Protein AF-A0A1Y3B794-F1 (afdb_monomer_lite)

Radius of gyration: 31.21 Å; chains: 1; bounding box: 80×88×79 Å

Sequence (828 aa):
MMIQVMSCDDYPIQCLSDEKFLLIICSTSGLGDAPLNMKIFWRFLMRKDLPTDSLDHLQFAVIGLGDSSYAKYNFVAKKLFKRLRSLGAKNLLDLVLGDEQHEFGPFYTIDPWLQEFYQLIIPESNISKLTDDEGIIEPSINIVELLFDGVHGDDDSRSTLSLNDHSNLMKSNSKYDQLNPFEARVIDNKRITADDHFQDVRLIELELDSTIQYKLTDVCVVYPKNHSEQVDLFLSLFDSNDDDEGRNRLEADQMVRLELNQQQYWIPQSSYYHHLIRHRNPCTIREIITRYMDINSIPKRSFFDLFYRFSRDQLERSKLKRFASGADLDELYDYVNRPKRTILEVMVDFPNTTPYVPLKYLFDLIPAMAWRSYSIASSPLCKPNSIQILYAVVEYRTRLKKPRLGQCTTWMARQEPNLSNLDIFLRTSSFKLPDAKLQRPLIMIAAGAGVAPFRAFIHDRVEQNIGKNYLFFGCRFRDKDYYLRDEWQPFIERKLLTVFTAFSRENPDQKIYVQHVVWQQRDLFYRLFNEQNAIILIAGKSKQYPELVRETLTDIFREKQQNDDHNDGDDYYENLISKFESQKRIQFESKSFGVNYSTTTQQHINRILLSSGLITAAGLFGLNEWQRVRCAECRSNDQKRLRPNSNEELALFDAIRKNDSVKIDKLLKGNPNLYVNTRHALGWTPLHLAATLGRSEIVQQLLEAGADPDAIDEFSNAGQIAHEHRLRYYDVLRIREHEFNDMLANNVSFLGTTALHYACLASSIETIKILMRHKANPHVENEFGHKPIDYLDDQDTEIISFIPVMQQYMQEYGDYIEKLKIEERRKF

Structure (mmCIF, N/CA/C/O backbone):
data_AF-A0A1Y3B794-F1
#
_entry.id   AF-A0A1Y3B794-F1
#
loop_
_atom_site.group_PDB
_atom_site.id
_atom_site.type_symbol
_atom_site.label_atom_id
_atom_site.label_alt_id
_atom_site.label_comp_id
_atom_site.label_asym_id
_atom_site.label_entity_id
_atom_site.label_seq_id
_atom_site.pdbx_PDB_ins_code
_atom_site.Cartn_x
_atom_site.Cartn_y
_atom_site.Cartn_z
_atom_site.occupancy
_atom_site.B_iso_or_equiv
_atom_site.auth_seq_id
_atom_site.auth_comp_id
_atom_site.auth_asym_id
_atom_site.auth_atom_id
_atom_site.pdbx_PDB_model_num
ATOM 1 N N . MET A 1 1 ? 35.268 8.817 -9.241 1.00 50.22 1 MET A N 1
ATOM 2 C CA . MET A 1 1 ? 34.650 9.002 -7.908 1.00 50.22 1 MET A CA 1
ATOM 3 C C . MET A 1 1 ? 34.380 7.609 -7.362 1.00 50.22 1 MET A C 1
ATOM 5 O O . MET A 1 1 ? 33.880 6.800 -8.126 1.00 50.22 1 MET A O 1
ATOM 9 N N . MET A 1 2 ? 34.752 7.281 -6.123 1.00 58.22 2 MET A N 1
ATOM 10 C CA . MET A 1 2 ? 34.333 6.001 -5.530 1.00 58.22 2 MET A CA 1
ATOM 11 C C . MET A 1 2 ? 32.921 6.202 -4.974 1.00 58.22 2 MET A C 1
ATOM 13 O O . MET A 1 2 ? 32.733 7.059 -4.116 1.00 58.22 2 MET A O 1
ATOM 17 N N . ILE A 1 3 ? 31.933 5.483 -5.506 1.00 65.25 3 ILE A N 1
ATOM 18 C CA . ILE A 1 3 ? 30.537 5.560 -5.055 1.00 65.25 3 ILE A CA 1
ATOM 19 C C . ILE A 1 3 ? 30.256 4.331 -4.196 1.00 65.25 3 ILE A C 1
ATOM 21 O O . ILE A 1 3 ? 30.522 3.207 -4.616 1.00 65.25 3 ILE A O 1
ATOM 25 N N . GLN A 1 4 ? 29.714 4.548 -3.001 1.00 70.19 4 GLN A N 1
ATOM 26 C CA . GLN A 1 4 ? 29.244 3.489 -2.114 1.00 70.19 4 GLN A CA 1
ATOM 27 C C . GLN A 1 4 ? 27.740 3.643 -1.906 1.00 70.19 4 GLN A C 1
ATOM 29 O O . GLN A 1 4 ? 27.236 4.750 -1.724 1.00 70.19 4 GLN A O 1
ATOM 34 N N . VAL A 1 5 ? 27.019 2.524 -1.938 1.00 71.00 5 VAL A N 1
ATOM 35 C CA . VAL A 1 5 ? 25.580 2.481 -1.667 1.00 71.00 5 VAL A CA 1
ATOM 36 C C . VAL A 1 5 ? 25.371 1.677 -0.400 1.00 71.00 5 VAL A C 1
ATOM 38 O O . VAL A 1 5 ? 25.899 0.579 -0.293 1.00 71.00 5 VAL A O 1
ATOM 41 N N . MET A 1 6 ? 24.612 2.216 0.552 1.00 72.31 6 MET A N 1
ATOM 42 C CA . MET A 1 6 ? 24.319 1.570 1.832 1.00 72.31 6 MET A CA 1
ATOM 43 C C . MET A 1 6 ? 22.906 1.930 2.301 1.00 72.31 6 MET A C 1
ATOM 45 O O . MET A 1 6 ? 22.358 2.966 1.918 1.00 72.31 6 MET A O 1
ATOM 49 N N . SER A 1 7 ? 22.303 1.100 3.150 1.00 72.94 7 SER A N 1
ATOM 50 C CA . SER A 1 7 ? 21.116 1.471 3.917 1.00 72.94 7 SER A CA 1
ATOM 51 C C . SER A 1 7 ? 21.530 2.319 5.109 1.00 72.94 7 SER A C 1
ATOM 53 O O . SER A 1 7 ? 22.647 2.231 5.616 1.00 72.94 7 SER A O 1
ATOM 55 N N . CYS A 1 8 ? 20.608 3.150 5.588 1.00 78.88 8 CYS A N 1
ATOM 56 C CA . CYS A 1 8 ? 20.892 4.063 6.690 1.00 78.88 8 CYS A CA 1
ATOM 57 C C . CYS A 1 8 ? 21.214 3.367 8.027 1.00 78.88 8 CYS A C 1
ATOM 59 O O . CYS A 1 8 ? 21.752 4.023 8.915 1.00 78.88 8 CYS A O 1
ATOM 61 N N . ASP A 1 9 ? 20.849 2.096 8.206 1.00 77.19 9 ASP A N 1
ATOM 62 C CA . ASP A 1 9 ? 21.171 1.288 9.387 1.00 77.19 9 ASP A CA 1
ATOM 63 C C . ASP A 1 9 ? 22.527 0.585 9.284 1.00 77.19 9 ASP A C 1
ATOM 65 O O . ASP A 1 9 ? 23.154 0.375 10.321 1.00 77.19 9 ASP A O 1
ATOM 69 N N . ASP A 1 10 ? 23.002 0.309 8.067 1.00 73.81 10 ASP A N 1
ATOM 70 C CA . ASP A 1 10 ? 24.333 -0.258 7.822 1.00 73.81 10 ASP A CA 1
ATOM 71 C C . ASP A 1 10 ? 25.403 0.847 7.686 1.00 73.81 10 ASP A C 1
ATOM 73 O O . ASP A 1 10 ? 26.592 0.585 7.865 1.00 73.81 10 ASP A O 1
ATOM 77 N N . TYR A 1 11 ? 25.002 2.093 7.400 1.00 82.06 11 TYR A N 1
ATOM 78 C CA . TYR A 1 11 ? 25.916 3.233 7.307 1.00 82.06 11 TYR A CA 1
ATOM 79 C C . TYR A 1 11 ? 26.447 3.665 8.693 1.00 82.06 11 TYR A C 1
ATOM 81 O O . TYR A 1 11 ? 25.656 4.041 9.571 1.00 82.06 11 TYR A O 1
ATOM 89 N N . PRO A 1 12 ? 27.777 3.698 8.904 1.00 84.25 12 PRO A N 1
ATOM 90 C CA . PRO A 1 12 ? 28.370 4.179 10.147 1.00 84.25 12 PRO A CA 1
ATOM 91 C C . PRO A 1 12 ? 28.225 5.702 10.249 1.00 84.25 12 PRO A C 1
ATOM 93 O O . PRO A 1 12 ? 29.017 6.462 9.703 1.00 84.25 12 PRO A O 1
ATOM 96 N N . ILE A 1 13 ? 27.208 6.168 10.981 1.00 84.75 13 ILE A N 1
ATOM 97 C CA . ILE A 1 13 ? 26.839 7.594 11.070 1.00 84.75 13 ILE A CA 1
ATOM 98 C C . ILE A 1 13 ? 27.987 8.530 11.485 1.00 84.75 13 ILE A C 1
ATOM 100 O O . ILE A 1 13 ? 27.940 9.720 11.189 1.00 84.75 13 ILE A O 1
ATOM 104 N N . GLN A 1 14 ? 29.009 8.012 12.169 1.00 84.00 14 GLN A N 1
ATOM 105 C CA . GLN A 1 14 ? 30.192 8.778 12.561 1.00 84.00 14 GLN A CA 1
ATOM 106 C C . GLN A 1 14 ? 31.020 9.239 11.356 1.00 84.00 14 GLN A C 1
ATOM 108 O O . GLN A 1 14 ? 31.658 10.277 11.446 1.00 84.00 14 GLN A O 1
ATOM 113 N N . CYS A 1 15 ? 30.972 8.512 10.238 1.00 87.50 15 CYS A N 1
ATOM 114 C CA . CYS A 1 15 ? 31.692 8.852 9.012 1.00 87.50 15 CYS A CA 1
ATOM 115 C C . CYS A 1 15 ? 31.046 10.010 8.239 1.00 87.50 15 CYS A C 1
ATOM 117 O O . CYS A 1 15 ? 31.669 10.555 7.336 1.00 87.50 15 CYS A O 1
ATOM 119 N N . LEU A 1 16 ? 29.829 10.437 8.608 1.00 86.94 16 LEU A N 1
ATOM 120 C CA . LEU A 1 16 ? 29.097 11.482 7.887 1.00 86.94 16 LEU A CA 1
ATOM 121 C C . LEU A 1 16 ? 29.850 12.822 7.837 1.00 86.94 16 LEU A C 1
ATOM 123 O O . LEU A 1 16 ? 29.675 13.578 6.887 1.00 86.94 16 LEU A O 1
ATOM 127 N N . SER A 1 17 ? 30.670 13.120 8.850 1.00 86.31 17 SER A N 1
ATOM 128 C CA . SER A 1 17 ? 31.496 14.335 8.908 1.00 86.31 17 SER A CA 1
ATOM 129 C C . SER A 1 17 ? 32.720 14.305 7.997 1.00 86.31 17 SER A C 1
ATOM 131 O O . SER A 1 17 ? 33.412 15.310 7.899 1.00 86.31 17 SER A O 1
ATOM 133 N N . ASP A 1 18 ? 33.023 13.160 7.388 1.00 87.75 18 ASP A N 1
ATOM 134 C CA . ASP A 1 18 ? 34.143 13.009 6.457 1.00 87.75 18 ASP A CA 1
ATOM 135 C C . ASP A 1 18 ? 33.654 12.950 4.997 1.00 87.75 18 ASP A C 1
ATOM 137 O O . ASP A 1 18 ? 34.451 13.021 4.055 1.00 87.75 18 ASP A O 1
ATOM 141 N N . GLU A 1 19 ? 32.336 12.843 4.789 1.00 89.12 19 GLU A N 1
ATOM 142 C CA . GLU A 1 19 ? 31.735 12.749 3.465 1.00 89.12 19 GLU A CA 1
ATOM 143 C C . GLU A 1 19 ? 31.775 14.089 2.732 1.00 89.12 19 GLU A C 1
ATOM 145 O O . GLU A 1 19 ? 31.363 15.135 3.233 1.00 89.12 19 GLU A O 1
ATOM 150 N N . LYS A 1 20 ? 32.207 14.052 1.472 1.00 87.81 20 LYS A N 1
ATOM 151 C CA . LYS A 1 20 ? 32.160 15.229 0.590 1.00 87.81 20 LYS A CA 1
ATOM 152 C C . LYS A 1 20 ? 30.842 15.336 -0.159 1.00 87.81 20 LYS A C 1
ATOM 154 O O . LYS A 1 20 ? 30.380 16.441 -0.435 1.00 87.81 20 LYS A O 1
ATOM 159 N N . PHE A 1 21 ? 30.258 14.193 -0.503 1.00 88.12 21 PHE A N 1
ATOM 160 C CA . PHE A 1 21 ? 29.041 14.117 -1.289 1.00 88.12 21 PHE A CA 1
ATOM 161 C C . PHE A 1 21 ? 28.098 13.045 -0.740 1.00 88.12 21 PHE A C 1
ATOM 163 O O . PHE A 1 21 ? 28.521 11.919 -0.502 1.00 88.12 21 PHE A O 1
ATOM 170 N N . LEU A 1 22 ? 26.815 13.383 -0.590 1.00 89.31 22 LEU A N 1
ATOM 171 C CA . LEU A 1 22 ? 25.790 12.467 -0.096 1.00 89.31 22 LEU A CA 1
ATOM 172 C C . LEU A 1 22 ? 24.494 12.563 -0.910 1.00 89.31 22 LEU A C 1
ATOM 174 O O . LEU A 1 22 ? 23.817 13.590 -0.908 1.00 89.31 22 LEU A O 1
ATOM 178 N N . LEU A 1 23 ? 24.086 11.459 -1.534 1.00 88.19 23 LEU A N 1
ATOM 179 C CA . LEU A 1 23 ? 22.750 11.303 -2.112 1.00 88.19 23 LEU A CA 1
ATOM 180 C C . LEU A 1 23 ? 21.891 10.450 -1.175 1.00 88.19 23 LEU A C 1
ATOM 182 O O . LEU A 1 23 ? 22.245 9.310 -0.884 1.00 88.19 23 LEU A O 1
ATOM 186 N N . ILE A 1 24 ? 20.750 10.975 -0.724 1.00 88.56 24 ILE A N 1
ATOM 187 C CA . ILE A 1 24 ? 19.817 10.223 0.125 1.00 88.56 24 ILE A CA 1
ATOM 188 C C . ILE A 1 24 ? 18.518 9.953 -0.620 1.00 88.56 24 ILE A C 1
ATOM 190 O O . ILE A 1 24 ? 17.816 10.877 -1.023 1.00 88.56 24 ILE A O 1
ATOM 194 N N . ILE A 1 25 ? 18.150 8.679 -0.710 1.00 86.25 25 ILE A N 1
ATOM 195 C CA . ILE A 1 25 ? 16.849 8.237 -1.208 1.00 86.25 25 ILE A CA 1
ATOM 196 C C . ILE A 1 25 ? 16.074 7.726 -0.003 1.00 86.25 25 ILE A C 1
ATOM 198 O O . ILE A 1 25 ? 16.492 6.767 0.645 1.00 86.25 25 ILE A O 1
ATOM 202 N N . CYS A 1 26 ? 14.971 8.381 0.350 1.00 83.44 26 CYS A N 1
ATOM 203 C CA . CYS A 1 26 ? 14.225 8.004 1.544 1.00 83.44 26 CYS A CA 1
ATOM 204 C C . CYS A 1 26 ? 12.722 8.063 1.332 1.00 83.44 26 CYS A C 1
ATOM 206 O O . CYS A 1 26 ? 12.184 8.950 0.670 1.00 83.44 26 CYS A O 1
ATOM 208 N N . SER A 1 27 ? 12.043 7.103 1.949 1.00 79.62 27 SER A N 1
ATOM 209 C CA . SER A 1 27 ? 10.598 7.052 1.968 1.00 79.62 27 SER A CA 1
ATOM 210 C C . SER A 1 27 ? 10.004 7.617 3.247 1.00 79.62 27 SER A C 1
ATOM 212 O O . SER A 1 27 ? 10.695 7.857 4.237 1.00 79.62 27 SER A O 1
ATOM 214 N N . THR A 1 28 ? 8.690 7.822 3.236 1.00 73.88 28 THR A N 1
ATOM 215 C CA . THR A 1 28 ? 7.914 8.141 4.438 1.00 73.88 28 THR A CA 1
ATOM 216 C C . THR A 1 28 ? 7.062 6.938 4.839 1.00 73.88 28 THR A C 1
ATOM 218 O O . THR A 1 28 ? 6.396 6.342 4.001 1.00 73.88 28 THR A O 1
ATOM 221 N N . SER A 1 29 ? 7.101 6.556 6.117 1.00 65.69 29 SER A N 1
ATOM 222 C CA . SER A 1 29 ? 6.354 5.416 6.663 1.00 65.69 29 SER A CA 1
ATOM 223 C C . SER A 1 29 ? 5.208 5.874 7.565 1.00 65.69 29 SER A C 1
ATOM 225 O O . SER A 1 29 ? 5.331 6.863 8.282 1.00 65.69 29 SER A O 1
ATOM 227 N N . GLY A 1 30 ? 4.106 5.120 7.596 1.00 63.97 30 GLY A N 1
ATOM 228 C CA . GLY A 1 30 ? 3.011 5.364 8.541 1.00 63.97 30 GLY A CA 1
ATOM 229 C C . GLY A 1 30 ? 2.415 6.772 8.434 1.00 63.97 30 GLY A C 1
ATOM 230 O O . GLY A 1 30 ? 2.151 7.264 7.343 1.00 63.97 30 GLY A O 1
ATOM 231 N N . LEU A 1 31 ? 2.236 7.444 9.576 1.00 62.38 31 LEU A N 1
ATOM 232 C CA . LEU A 1 31 ? 1.713 8.815 9.664 1.00 62.38 31 LEU A CA 1
ATOM 233 C C . LEU A 1 31 ? 2.843 9.856 9.655 1.00 62.38 31 LEU A C 1
ATOM 235 O O . LEU A 1 31 ? 2.915 10.722 10.536 1.00 62.38 31 LEU A O 1
ATOM 239 N N . GLY A 1 32 ? 3.739 9.762 8.669 1.00 69.00 32 GLY A N 1
ATOM 240 C CA . GLY A 1 32 ? 4.871 10.681 8.498 1.00 69.00 32 GLY A CA 1
ATOM 241 C C . GLY A 1 32 ? 6.123 10.336 9.305 1.00 69.00 32 GLY A C 1
ATOM 242 O O . GLY A 1 32 ? 6.902 11.231 9.626 1.00 69.00 32 GLY A O 1
ATOM 243 N N . ASP A 1 33 ? 6.307 9.072 9.669 1.00 71.44 33 ASP A N 1
ATOM 244 C CA . ASP A 1 33 ? 7.463 8.594 10.421 1.00 71.44 33 ASP A CA 1
ATOM 245 C C . ASP A 1 33 ? 8.618 8.184 9.495 1.00 71.44 33 ASP A C 1
ATOM 247 O O . ASP A 1 33 ? 8.417 7.764 8.353 1.00 71.44 33 ASP A O 1
ATOM 251 N N . ALA A 1 34 ? 9.849 8.264 10.013 1.00 79.12 34 ALA A N 1
ATOM 252 C CA . ALA A 1 34 ? 11.026 7.731 9.331 1.00 79.12 34 ALA A CA 1
ATOM 253 C C . ALA A 1 34 ? 10.930 6.195 9.181 1.00 79.12 34 ALA A C 1
ATOM 255 O O . ALA A 1 34 ? 10.493 5.523 10.130 1.00 79.12 34 ALA A O 1
ATOM 256 N N . PRO A 1 35 ? 11.369 5.627 8.040 1.00 75.38 35 PRO A N 1
ATOM 257 C CA . PRO A 1 35 ? 11.445 4.182 7.837 1.00 75.38 35 PRO A CA 1
ATOM 258 C C . PRO A 1 35 ? 12.254 3.477 8.928 1.00 75.38 35 PRO A C 1
ATOM 260 O O . PRO A 1 35 ? 13.134 4.072 9.553 1.00 75.38 35 PRO A O 1
ATOM 263 N N . LEU A 1 36 ? 11.961 2.194 9.170 1.00 69.44 36 LEU A N 1
ATOM 264 C CA . LEU A 1 36 ? 12.561 1.438 10.276 1.00 69.44 36 LEU A CA 1
ATOM 265 C C . LEU A 1 36 ? 14.097 1.409 10.197 1.00 69.44 36 LEU A C 1
ATOM 267 O O . LEU A 1 36 ? 14.747 1.722 11.193 1.00 69.44 36 LEU A O 1
ATOM 271 N N . ASN A 1 37 ? 14.638 1.137 9.008 1.00 69.31 37 ASN A N 1
ATOM 272 C CA . ASN A 1 37 ? 16.073 1.131 8.703 1.00 69.31 37 ASN A CA 1
ATOM 273 C C . ASN A 1 37 ? 16.718 2.532 8.737 1.00 69.31 37 ASN A C 1
ATOM 275 O O . ASN A 1 37 ? 17.931 2.657 8.704 1.00 69.31 37 ASN A O 1
ATOM 279 N N . MET A 1 38 ? 15.933 3.610 8.836 1.00 81.62 38 MET A N 1
ATOM 280 C CA . MET A 1 38 ? 16.447 4.978 8.952 1.00 81.62 38 MET A CA 1
ATOM 281 C C . MET A 1 38 ? 16.424 5.496 10.395 1.00 81.62 38 MET A C 1
ATOM 283 O O . MET A 1 38 ? 17.011 6.534 10.682 1.00 81.62 38 MET A O 1
ATOM 287 N N . LYS A 1 39 ? 15.761 4.820 11.344 1.00 79.75 39 LYS A N 1
ATOM 288 C CA . LYS A 1 39 ? 15.488 5.397 12.677 1.00 79.75 39 LYS A CA 1
ATOM 289 C C . LYS A 1 39 ? 16.735 5.842 13.443 1.00 79.75 39 LYS A C 1
ATOM 291 O O . LYS A 1 39 ? 16.673 6.853 14.143 1.00 79.75 39 LYS A O 1
ATOM 296 N N . ILE A 1 40 ? 17.841 5.106 13.340 1.00 81.44 40 ILE A N 1
ATOM 297 C CA . ILE A 1 40 ? 19.095 5.423 14.044 1.00 81.44 40 ILE A CA 1
ATOM 298 C C . ILE A 1 40 ? 19.732 6.670 13.434 1.00 81.44 40 ILE A C 1
ATOM 300 O O . ILE A 1 40 ? 19.929 7.657 14.145 1.00 81.44 40 ILE A O 1
ATOM 304 N N . PHE A 1 41 ? 19.948 6.640 12.117 1.00 86.06 41 PHE A N 1
ATOM 305 C CA . PHE A 1 41 ? 20.426 7.760 11.308 1.00 86.06 41 PHE A CA 1
ATOM 306 C C . PHE A 1 41 ? 19.586 9.026 11.547 1.00 86.06 41 PHE A C 1
ATOM 308 O O . PHE A 1 41 ? 20.098 10.094 11.882 1.00 86.06 41 PHE A O 1
ATOM 315 N N . TRP A 1 42 ? 18.261 8.881 11.489 1.00 88.19 42 TRP A N 1
ATOM 316 C CA . TRP A 1 42 ? 17.290 9.942 11.730 1.00 88.19 42 TRP A CA 1
ATOM 317 C C . TRP A 1 42 ? 17.396 10.532 13.136 1.00 88.19 42 TRP A C 1
ATOM 319 O O . TRP A 1 42 ? 17.447 11.751 13.297 1.00 88.19 42 TRP A O 1
ATOM 329 N N . ARG A 1 43 ? 17.434 9.686 14.175 1.00 86.44 43 ARG A N 1
ATOM 330 C CA . ARG A 1 43 ? 17.536 10.142 15.568 1.00 86.44 43 ARG A CA 1
ATOM 331 C C . ARG A 1 43 ? 18.828 10.917 15.803 1.00 86.44 43 ARG A C 1
ATOM 333 O O . ARG A 1 43 ? 18.786 11.914 16.517 1.00 86.44 43 ARG A O 1
ATOM 340 N N . PHE A 1 44 ? 19.938 10.471 15.216 1.00 89.25 44 PHE A N 1
ATOM 341 C CA . PHE A 1 44 ? 21.211 11.174 15.307 1.00 89.25 44 PHE A CA 1
ATOM 342 C C . PHE A 1 44 ? 21.124 12.559 14.658 1.00 89.25 44 PHE A C 1
ATOM 344 O O . PHE A 1 44 ? 21.346 13.550 15.344 1.00 89.25 44 PHE A O 1
ATOM 351 N N . LEU A 1 45 ? 20.703 12.654 13.392 1.00 90.00 45 LEU A N 1
ATOM 352 C CA . LEU A 1 45 ? 20.627 13.936 12.678 1.00 90.00 45 LEU A CA 1
ATOM 353 C C . LEU A 1 45 ? 19.637 14.935 13.289 1.00 90.00 45 LEU A C 1
ATOM 355 O O . LEU A 1 45 ? 19.830 16.146 13.190 1.00 90.00 45 LEU A O 1
ATOM 359 N N . MET A 1 46 ? 18.563 14.457 13.917 1.00 90.94 46 MET A N 1
ATOM 360 C CA . MET A 1 46 ? 17.527 15.315 14.509 1.00 90.94 46 MET A CA 1
ATOM 361 C C . MET A 1 46 ? 17.868 15.812 15.925 1.00 90.94 46 MET A C 1
ATOM 363 O O . MET A 1 46 ? 17.067 16.532 16.527 1.00 90.94 46 MET A O 1
ATOM 367 N N . ARG A 1 47 ? 19.042 15.461 16.462 1.00 89.38 47 ARG A N 1
ATOM 368 C CA . ARG A 1 47 ? 19.576 16.001 17.719 1.00 89.38 47 ARG A CA 1
ATOM 369 C C . ARG A 1 47 ? 19.714 17.518 17.655 1.00 89.38 47 ARG A C 1
ATOM 371 O O . ARG A 1 47 ? 20.282 18.039 16.702 1.00 89.38 47 ARG A O 1
ATOM 378 N N . LYS A 1 48 ? 19.201 18.228 18.664 1.00 88.06 48 LYS A N 1
ATOM 379 C CA . LYS A 1 48 ? 19.213 19.703 18.714 1.00 88.06 48 LYS A CA 1
ATOM 380 C C . LYS A 1 48 ? 20.579 20.292 19.073 1.00 88.06 48 LYS A C 1
ATOM 382 O O . LYS A 1 48 ? 20.803 21.461 18.803 1.00 88.06 48 LYS A O 1
ATOM 387 N N . ASP A 1 49 ? 21.451 19.494 19.678 1.00 90.38 49 ASP A N 1
ATOM 388 C CA . ASP A 1 49 ? 22.774 19.877 20.173 1.00 90.38 49 ASP A CA 1
ATOM 389 C C . ASP A 1 49 ? 23.887 19.773 19.116 1.00 90.38 49 ASP A C 1
ATOM 391 O O . ASP A 1 49 ? 25.040 20.059 19.419 1.00 90.38 49 ASP A O 1
ATOM 395 N N . LEU A 1 50 ? 23.559 19.380 17.880 1.00 89.75 50 LEU A N 1
ATOM 396 C CA . LEU A 1 50 ? 24.521 19.376 16.777 1.00 89.75 50 LEU A CA 1
ATOM 397 C C . LEU A 1 50 ? 24.832 20.815 16.314 1.00 89.75 50 LEU A C 1
ATOM 399 O O . LEU A 1 50 ? 23.880 21.552 16.026 1.00 89.75 50 LEU A O 1
ATOM 403 N N . PRO A 1 51 ? 26.120 21.199 16.190 1.00 90.94 51 PRO A N 1
ATOM 404 C CA . PRO A 1 51 ? 26.529 22.497 15.649 1.00 90.94 51 PRO A CA 1
ATOM 405 C C . PRO A 1 51 ? 25.962 22.759 14.248 1.00 90.94 51 PRO A C 1
ATOM 407 O O . PRO A 1 51 ? 25.867 21.849 13.421 1.00 90.94 51 PRO A O 1
ATOM 410 N N . THR A 1 52 ? 25.587 24.007 13.963 1.00 90.75 52 THR A N 1
ATOM 411 C CA . THR A 1 52 ? 24.952 24.415 12.693 1.00 90.75 52 THR A CA 1
ATOM 412 C C . THR A 1 52 ? 25.883 24.386 11.483 1.00 90.75 52 THR A C 1
ATOM 414 O O . THR A 1 52 ? 25.421 24.578 10.367 1.00 90.75 52 THR A O 1
ATOM 417 N N . ASP A 1 53 ? 27.174 24.183 11.700 1.00 90.56 53 ASP A N 1
ATOM 418 C CA . ASP A 1 53 ? 28.251 24.108 10.713 1.00 90.56 53 ASP A CA 1
ATOM 419 C C . ASP A 1 53 ? 28.875 22.705 10.624 1.00 90.56 53 ASP A C 1
ATOM 421 O O . ASP A 1 53 ? 29.828 22.506 9.880 1.00 90.56 53 ASP A O 1
ATOM 425 N N . SER A 1 54 ? 28.314 21.714 11.330 1.00 89.50 54 SER A N 1
ATOM 426 C CA . SER A 1 54 ? 28.873 20.352 11.414 1.00 89.50 54 SER A CA 1
ATOM 427 C C . SER A 1 54 ? 29.078 19.667 10.055 1.00 89.50 54 SER A C 1
ATOM 429 O O . SER A 1 54 ? 29.834 18.705 9.977 1.00 89.50 54 SER A O 1
ATOM 431 N N . LEU A 1 55 ? 28.363 20.104 9.014 1.00 94.12 55 LEU A N 1
ATOM 432 C CA . LEU A 1 55 ? 28.359 19.523 7.670 1.00 94.12 55 LEU A CA 1
ATOM 433 C C . LEU A 1 55 ? 28.612 20.588 6.582 1.00 94.12 55 LEU A C 1
ATOM 435 O O . LEU A 1 55 ? 28.144 20.443 5.459 1.00 94.12 55 LEU A O 1
ATOM 439 N N . ASP A 1 56 ? 29.305 21.686 6.888 1.00 93.31 56 ASP A N 1
ATOM 440 C CA . ASP A 1 56 ? 29.547 22.817 5.968 1.00 93.31 56 ASP A CA 1
ATOM 441 C C . ASP A 1 56 ? 30.297 22.470 4.658 1.00 93.31 56 ASP A C 1
ATOM 443 O O . ASP A 1 56 ? 30.148 23.139 3.621 1.00 93.31 56 ASP A O 1
ATOM 447 N N . HIS A 1 57 ? 31.099 21.411 4.715 1.00 90.88 57 HIS A N 1
ATOM 448 C CA . HIS A 1 57 ? 31.884 20.827 3.634 1.00 90.88 57 HIS A CA 1
ATOM 449 C C . HIS A 1 57 ? 31.092 19.806 2.806 1.00 90.88 57 HIS A C 1
ATOM 451 O O . HIS A 1 57 ? 31.515 19.477 1.697 1.00 90.88 57 HIS A O 1
ATOM 457 N N . LEU A 1 58 ? 29.946 19.334 3.308 1.00 93.62 58 LEU A N 1
ATOM 458 C CA . LEU A 1 58 ? 29.133 18.315 2.658 1.00 93.62 58 LEU A CA 1
ATOM 459 C C . LEU A 1 58 ? 28.264 18.931 1.557 1.00 93.62 58 LEU A C 1
ATOM 461 O O . LEU A 1 58 ? 27.455 19.833 1.803 1.00 93.62 58 LEU A O 1
ATOM 465 N N . GLN A 1 59 ? 28.368 18.388 0.347 1.00 93.38 59 GLN A N 1
ATOM 466 C CA . GLN A 1 59 ? 27.372 18.579 -0.701 1.00 93.38 59 GLN A CA 1
ATOM 467 C C . GLN A 1 59 ? 26.363 17.435 -0.677 1.00 93.38 59 GLN A C 1
ATOM 469 O O . GLN A 1 59 ? 26.734 16.284 -0.464 1.00 93.38 59 GLN A O 1
ATOM 474 N N . PHE A 1 60 ? 25.081 17.721 -0.894 1.00 93.38 60 PHE A N 1
ATOM 475 C CA . PHE A 1 60 ? 24.074 16.668 -0.827 1.00 93.38 60 PHE A CA 1
ATOM 476 C C . PHE A 1 60 ? 22.925 16.826 -1.819 1.00 93.38 60 PHE A C 1
ATOM 478 O O . PHE A 1 60 ? 22.665 17.904 -2.347 1.00 93.38 60 PHE A O 1
ATOM 485 N N . ALA A 1 61 ? 22.204 15.737 -2.041 1.00 91.56 61 ALA A N 1
ATOM 486 C CA . ALA A 1 61 ? 20.952 15.707 -2.778 1.00 91.56 61 ALA A CA 1
ATOM 487 C C . ALA A 1 61 ? 19.978 14.734 -2.097 1.00 91.56 61 ALA A C 1
ATOM 489 O O . ALA A 1 61 ? 20.398 13.800 -1.409 1.00 91.56 61 ALA A O 1
ATOM 490 N N . VAL A 1 62 ? 18.671 14.964 -2.245 1.00 90.56 62 VAL A N 1
ATOM 491 C CA . VAL A 1 62 ? 17.642 14.113 -1.628 1.00 90.56 62 VAL A CA 1
ATOM 492 C C . VAL A 1 62 ? 16.554 13.792 -2.640 1.00 90.56 62 VAL A C 1
ATOM 494 O O . VAL A 1 62 ? 15.993 14.698 -3.251 1.00 90.56 62 VAL A O 1
ATOM 497 N N . ILE A 1 63 ? 16.222 12.507 -2.740 1.00 89.50 63 ILE A N 1
ATOM 498 C CA . ILE A 1 63 ? 15.052 11.991 -3.447 1.00 89.50 63 ILE A CA 1
ATOM 499 C C . ILE A 1 63 ? 14.055 11.507 -2.395 1.00 89.50 63 ILE A C 1
ATOM 501 O O . ILE A 1 63 ? 14.342 10.602 -1.604 1.00 89.50 63 ILE A O 1
ATOM 505 N N . GLY A 1 64 ? 12.883 12.135 -2.361 1.00 86.50 64 GLY A N 1
ATOM 506 C CA . GLY A 1 64 ? 11.769 11.703 -1.532 1.00 86.50 64 GLY A CA 1
ATOM 507 C C . GLY A 1 64 ? 10.869 10.735 -2.281 1.00 86.50 64 GLY A C 1
ATOM 508 O O . GLY A 1 64 ? 10.433 11.039 -3.386 1.00 86.50 64 GLY A O 1
ATOM 509 N N . LEU A 1 65 ? 10.553 9.599 -1.666 1.00 80.56 65 LEU A N 1
ATOM 510 C CA . LEU A 1 65 ? 9.537 8.678 -2.163 1.00 80.56 65 LEU A CA 1
ATOM 511 C C . LEU A 1 65 ? 8.317 8.695 -1.231 1.00 80.56 65 LEU A C 1
ATOM 513 O O . LEU A 1 65 ? 8.406 8.386 -0.034 1.00 80.56 65 LEU A O 1
ATOM 517 N N . GLY A 1 66 ? 7.163 9.084 -1.764 1.00 72.94 66 GLY A N 1
ATOM 518 C CA . GLY A 1 66 ? 5.948 9.261 -0.981 1.00 72.94 66 GLY A CA 1
ATOM 519 C C . GLY A 1 66 ? 4.688 8.919 -1.757 1.00 72.94 66 GLY A C 1
ATOM 520 O O . GLY A 1 66 ? 4.725 8.614 -2.939 1.00 72.94 66 GLY A O 1
ATOM 521 N N . ASP A 1 67 ? 3.565 8.999 -1.059 1.00 71.06 67 ASP A N 1
ATOM 522 C CA . ASP A 1 67 ? 2.228 8.774 -1.594 1.00 71.06 67 ASP A CA 1
ATOM 523 C C . ASP A 1 67 ? 1.369 9.977 -1.184 1.00 71.06 67 ASP A C 1
ATOM 525 O O . ASP A 1 67 ? 1.224 10.248 0.015 1.00 71.06 67 ASP A O 1
ATOM 529 N N . SER A 1 68 ? 0.884 10.748 -2.160 1.00 75.25 68 SER A N 1
ATOM 530 C CA . SER A 1 68 ? 0.127 11.984 -1.917 1.00 75.25 68 SER A CA 1
ATOM 531 C C . SER A 1 68 ? -1.247 11.754 -1.293 1.00 75.25 68 SER A C 1
ATOM 533 O O . SER A 1 68 ? -1.822 12.688 -0.742 1.00 75.25 68 SER A O 1
ATOM 535 N N . SER A 1 69 ? -1.739 10.510 -1.260 1.00 60.66 69 SER A N 1
ATOM 536 C CA . SER A 1 69 ? -2.960 10.168 -0.524 1.00 60.66 69 SER A CA 1
ATOM 537 C C . SER A 1 69 ? -2.773 10.102 0.995 1.00 60.66 69 SER A C 1
ATOM 539 O O . SER A 1 69 ? -3.739 9.880 1.718 1.00 60.66 69 SER A O 1
ATOM 541 N N . TYR A 1 70 ? -1.549 10.300 1.494 1.00 58.81 70 TYR A N 1
ATOM 542 C CA . TYR A 1 70 ? -1.269 10.482 2.915 1.00 58.81 70 TYR A CA 1
ATOM 543 C C . TYR A 1 70 ? -1.030 11.964 3.224 1.00 58.81 70 TYR A C 1
ATOM 545 O O . TYR A 1 70 ? -0.142 12.585 2.639 1.00 58.81 70 TYR A O 1
ATOM 553 N N . ALA A 1 71 ? -1.700 12.499 4.252 1.00 63.50 71 ALA A N 1
ATOM 554 C CA . ALA A 1 71 ? -1.562 13.898 4.685 1.00 63.50 71 ALA A CA 1
ATOM 555 C C . ALA A 1 71 ? -0.102 14.370 4.876 1.00 63.50 71 ALA A C 1
ATOM 557 O O . ALA A 1 71 ? 0.256 15.509 4.583 1.00 63.50 71 ALA A O 1
ATOM 558 N N . LYS A 1 72 ? 0.787 13.483 5.345 1.00 72.31 72 LYS A N 1
ATOM 559 C CA . LYS A 1 72 ? 2.226 13.762 5.503 1.00 72.31 72 LYS A CA 1
ATOM 560 C C . LYS A 1 72 ? 3.053 13.284 4.306 1.00 72.31 72 LYS A C 1
ATOM 562 O O . LYS A 1 72 ? 4.081 12.622 4.468 1.00 72.31 72 LYS A O 1
ATOM 567 N N . TYR A 1 73 ? 2.624 13.666 3.107 1.00 80.75 73 TYR A N 1
ATOM 568 C CA . TYR A 1 73 ? 3.292 13.352 1.848 1.00 80.75 73 TYR A CA 1
ATOM 569 C C . TYR A 1 73 ? 4.775 13.768 1.851 1.00 80.75 73 TYR A C 1
ATOM 571 O O . TYR A 1 73 ? 5.112 14.950 2.019 1.00 80.75 73 TYR A O 1
ATOM 579 N N . ASN A 1 74 ? 5.669 12.790 1.653 1.00 81.88 74 ASN A N 1
ATOM 580 C CA . ASN A 1 74 ? 7.127 12.964 1.597 1.00 81.88 74 ASN A CA 1
ATOM 581 C C . ASN A 1 74 ? 7.751 13.673 2.821 1.00 81.88 74 ASN A C 1
ATOM 583 O O . ASN A 1 74 ? 8.798 14.323 2.738 1.00 81.88 74 ASN A O 1
ATOM 587 N N . PHE A 1 75 ? 7.101 13.581 3.983 1.00 85.00 75 PHE A N 1
ATOM 588 C CA . PHE A 1 75 ? 7.471 14.357 5.165 1.00 85.00 75 PHE A CA 1
ATOM 589 C C . PHE A 1 75 ? 8.909 14.110 5.641 1.00 85.00 75 PHE A C 1
ATOM 591 O O . PHE A 1 75 ? 9.600 15.057 6.025 1.00 85.00 75 PHE A O 1
ATOM 598 N N . VAL A 1 76 ? 9.376 12.861 5.583 1.00 85.75 76 VAL A N 1
ATOM 599 C CA . VAL A 1 76 ? 10.730 12.479 6.012 1.00 85.75 76 VAL A CA 1
ATOM 600 C C . VAL A 1 76 ? 11.778 13.161 5.136 1.00 85.75 76 VAL A C 1
ATOM 602 O O . VAL A 1 76 ? 12.646 13.850 5.669 1.00 85.75 76 VAL A O 1
ATOM 605 N N . ALA A 1 77 ? 11.644 13.069 3.811 1.00 89.44 77 ALA A N 1
ATOM 606 C CA . ALA A 1 77 ? 12.561 13.685 2.854 1.00 89.44 77 ALA A CA 1
ATOM 607 C C . ALA A 1 77 ? 12.580 15.217 2.972 1.00 89.44 77 ALA A C 1
ATOM 609 O O . ALA A 1 77 ? 13.645 15.824 3.089 1.00 89.44 77 ALA A O 1
ATOM 610 N N . LYS A 1 78 ? 11.398 15.847 3.069 1.00 91.94 78 LYS A N 1
ATOM 611 C CA . LYS A 1 78 ? 11.253 17.301 3.276 1.00 91.94 78 LYS A CA 1
ATOM 612 C C . LYS A 1 78 ? 11.968 17.776 4.540 1.00 91.94 78 LYS A C 1
ATOM 614 O O . LYS A 1 78 ? 12.633 18.813 4.540 1.00 91.94 78 LYS A O 1
ATOM 619 N N . LYS A 1 79 ? 11.819 17.037 5.640 1.00 91.62 79 LYS A N 1
ATOM 620 C CA . LYS A 1 79 ? 12.423 17.390 6.928 1.00 91.62 79 LYS A CA 1
ATOM 621 C C . LYS A 1 79 ? 13.922 17.084 6.965 1.00 91.62 79 LYS A C 1
ATOM 623 O O . LYS A 1 79 ? 14.667 17.880 7.531 1.00 91.62 79 LYS A O 1
ATOM 628 N N . LEU A 1 80 ? 14.366 16.001 6.330 1.00 92.62 80 LEU A N 1
ATOM 629 C CA . LEU A 1 80 ? 15.782 15.668 6.177 1.00 92.62 80 LEU A CA 1
ATOM 630 C C . LEU A 1 80 ? 16.525 16.738 5.374 1.00 92.62 80 LEU A C 1
ATOM 632 O O . LEU A 1 80 ? 17.532 17.256 5.848 1.00 92.62 80 LEU A O 1
ATOM 636 N N . PHE A 1 81 ? 15.982 17.133 4.221 1.00 94.50 81 PHE A N 1
ATOM 637 C CA . PHE A 1 81 ? 16.553 18.175 3.368 1.00 94.50 81 PHE A CA 1
ATOM 638 C C . PHE A 1 81 ? 16.732 19.500 4.126 1.00 94.50 81 PHE A C 1
ATOM 640 O O . PHE A 1 81 ? 17.812 20.090 4.127 1.00 94.50 81 PHE A O 1
ATOM 647 N N . LYS A 1 82 ? 15.695 19.936 4.859 1.00 94.31 82 LYS A N 1
ATOM 648 C CA . LYS A 1 82 ? 15.775 21.123 5.729 1.00 94.31 82 LYS A CA 1
ATOM 649 C C . LYS A 1 82 ? 16.824 20.961 6.831 1.00 94.31 82 LYS A C 1
ATOM 651 O O . LYS A 1 82 ? 17.540 21.914 7.133 1.00 94.31 82 LYS A O 1
ATOM 656 N N . ARG A 1 83 ? 16.916 19.772 7.441 1.00 94.25 83 ARG A N 1
ATOM 657 C CA . ARG A 1 83 ? 17.859 19.516 8.535 1.00 94.25 83 ARG A CA 1
ATOM 658 C C . ARG A 1 83 ? 19.308 19.556 8.060 1.00 94.25 83 ARG A C 1
ATOM 660 O O . ARG A 1 83 ? 20.103 20.215 8.719 1.00 94.25 83 ARG A O 1
ATOM 667 N N . LEU A 1 84 ? 19.635 18.931 6.930 1.00 94.19 84 LEU A N 1
ATOM 668 C CA . LEU A 1 84 ? 20.988 18.953 6.362 1.00 94.19 84 LEU A CA 1
ATOM 669 C C . LEU A 1 84 ? 21.446 20.386 6.063 1.00 94.19 84 LEU A C 1
ATOM 671 O O . LEU A 1 84 ? 22.521 20.781 6.502 1.00 94.19 84 LEU A O 1
ATOM 675 N N . ARG A 1 85 ? 20.577 21.215 5.463 1.00 95.06 85 ARG A N 1
ATOM 676 C CA . ARG A 1 85 ? 20.861 22.650 5.265 1.00 95.06 85 ARG A CA 1
ATOM 677 C C . ARG A 1 85 ? 21.090 23.399 6.576 1.00 95.06 85 ARG A C 1
ATOM 679 O O . ARG A 1 85 ? 21.980 24.234 6.655 1.00 95.06 85 ARG A O 1
ATOM 686 N N . SER A 1 86 ? 20.308 23.098 7.618 1.00 94.00 86 SER A N 1
ATOM 687 C CA . SER A 1 86 ? 20.482 23.726 8.941 1.00 94.00 86 SER A CA 1
ATOM 688 C C . SER A 1 86 ? 21.783 23.338 9.658 1.00 94.00 86 SER A C 1
ATOM 690 O O . SER A 1 86 ? 22.128 23.975 10.647 1.00 94.00 86 SER A O 1
ATOM 692 N N . LEU A 1 87 ? 22.460 22.285 9.188 1.00 94.62 87 LEU A N 1
ATOM 693 C CA . LEU A 1 87 ? 23.755 21.809 9.683 1.00 94.62 87 LEU A CA 1
ATOM 694 C C . LEU A 1 87 ? 24.928 22.265 8.794 1.00 94.62 87 LEU A C 1
ATOM 696 O O . LEU A 1 87 ? 26.048 21.808 8.995 1.00 94.62 87 LEU A O 1
ATOM 700 N N . GLY A 1 88 ? 24.681 23.147 7.818 1.00 93.88 88 GLY A N 1
ATOM 701 C CA . GLY A 1 88 ? 25.711 23.754 6.969 1.00 93.88 88 GLY A CA 1
ATOM 702 C C . GLY A 1 88 ? 25.862 23.105 5.592 1.00 93.88 88 GLY A C 1
ATOM 703 O O . GLY A 1 88 ? 26.459 23.715 4.705 1.00 93.88 88 GLY A O 1
ATOM 704 N N . ALA A 1 89 ? 25.273 21.924 5.378 1.00 95.56 89 ALA A N 1
ATOM 705 C CA . ALA A 1 89 ? 25.407 21.193 4.123 1.00 95.56 89 ALA A CA 1
ATOM 706 C C . ALA A 1 89 ? 24.778 21.946 2.943 1.00 95.56 89 ALA A C 1
ATOM 708 O O . ALA A 1 89 ? 23.724 22.586 3.062 1.00 95.56 89 ALA A O 1
ATOM 709 N N . LYS A 1 90 ? 25.410 21.831 1.775 1.00 94.94 90 LYS A N 1
ATOM 710 C CA . LYS A 1 90 ? 25.021 22.531 0.545 1.00 94.94 90 LYS A CA 1
ATOM 711 C C . LYS A 1 90 ? 24.294 21.574 -0.383 1.00 94.94 90 LYS A C 1
ATOM 713 O O . LYS A 1 90 ? 24.869 20.592 -0.838 1.00 94.94 90 LYS A O 1
ATOM 718 N N . ASN A 1 91 ? 23.029 21.845 -0.676 1.00 93.94 91 ASN A N 1
ATOM 719 C CA . ASN A 1 91 ? 22.300 21.018 -1.628 1.00 93.94 91 ASN A CA 1
ATOM 720 C C . ASN A 1 91 ? 22.782 21.298 -3.066 1.00 93.94 91 ASN A C 1
ATOM 722 O O . ASN A 1 91 ? 22.915 22.462 -3.433 1.00 93.94 91 ASN A O 1
ATOM 726 N N . LEU A 1 92 ? 23.052 20.251 -3.855 1.00 89.00 92 LEU A N 1
ATOM 727 C CA . LEU A 1 92 ? 23.395 20.368 -5.281 1.00 89.00 92 LEU A CA 1
ATOM 728 C C . LEU A 1 92 ? 22.172 20.744 -6.117 1.00 89.00 92 LEU A C 1
ATOM 730 O O . LEU A 1 92 ? 22.231 21.658 -6.927 1.00 89.00 92 LEU A O 1
ATOM 734 N N . LEU A 1 93 ? 21.071 20.038 -5.872 1.00 89.12 93 LEU A N 1
ATOM 735 C CA . LEU A 1 93 ? 19.769 20.268 -6.481 1.00 89.12 93 LEU A CA 1
ATOM 736 C C . LEU A 1 93 ? 18.722 20.498 -5.403 1.00 89.12 93 LEU A C 1
ATOM 738 O O . LEU A 1 93 ? 18.924 20.178 -4.223 1.00 89.12 93 LEU A O 1
ATOM 742 N N . ASP A 1 94 ? 17.589 21.055 -5.809 1.00 92.94 94 ASP A N 1
ATOM 743 C CA . ASP A 1 94 ? 16.411 21.068 -4.957 1.00 92.94 94 ASP A CA 1
ATOM 744 C C . ASP A 1 94 ? 15.861 19.647 -4.758 1.00 92.94 94 ASP A C 1
ATOM 746 O O . ASP A 1 94 ? 16.110 18.725 -5.536 1.00 92.94 94 ASP A O 1
ATOM 750 N N . LEU A 1 95 ? 15.147 19.460 -3.647 1.00 92.00 95 LEU A N 1
ATOM 751 C CA . LEU A 1 95 ? 14.512 18.197 -3.279 1.00 92.00 95 LEU A CA 1
ATOM 752 C C . LEU A 1 95 ? 13.491 17.772 -4.344 1.00 92.00 95 LEU A C 1
ATOM 754 O O . LEU A 1 95 ? 12.521 18.494 -4.575 1.00 92.00 95 LEU A O 1
ATOM 758 N N . VAL A 1 96 ? 13.634 16.559 -4.881 1.00 91.25 96 VAL A N 1
ATOM 759 C CA . VAL A 1 96 ? 12.606 15.932 -5.726 1.00 91.25 96 VAL A CA 1
ATOM 760 C C . VAL A 1 96 ? 11.666 15.060 -4.899 1.00 91.25 96 VAL A C 1
ATOM 762 O O . VAL A 1 96 ? 12.080 14.388 -3.950 1.00 91.25 96 VAL A O 1
ATOM 765 N N . LEU A 1 97 ? 10.382 15.087 -5.254 1.00 89.44 97 LEU A N 1
ATOM 766 C CA . LEU A 1 97 ? 9.313 14.356 -4.582 1.00 89.44 97 LEU A CA 1
ATOM 767 C C . LEU A 1 97 ? 8.645 13.401 -5.577 1.00 89.44 97 LEU A C 1
ATOM 769 O O . LEU A 1 97 ? 7.858 13.826 -6.420 1.00 89.44 97 LEU A O 1
ATOM 773 N N . GLY A 1 98 ? 8.961 12.115 -5.475 1.00 81.12 98 GLY A N 1
ATOM 774 C CA . GLY A 1 98 ? 8.239 11.050 -6.163 1.00 81.12 98 GLY A CA 1
ATOM 775 C C . GLY A 1 98 ? 6.883 10.804 -5.504 1.00 81.12 98 GLY A C 1
ATOM 776 O O . GLY A 1 98 ? 6.780 10.811 -4.270 1.00 81.12 98 GLY A O 1
ATOM 777 N N . ASP A 1 99 ? 5.847 10.604 -6.317 1.00 77.62 99 ASP A N 1
ATOM 778 C CA . ASP A 1 99 ? 4.487 10.278 -5.880 1.00 77.62 99 ASP A CA 1
ATOM 779 C C . ASP A 1 99 ? 4.002 8.939 -6.452 1.00 77.62 99 ASP A C 1
ATOM 781 O O . ASP A 1 99 ? 3.877 8.772 -7.663 1.00 77.62 99 ASP A O 1
ATOM 785 N N . GLU A 1 100 ? 3.688 7.994 -5.571 1.00 67.75 100 GLU A N 1
ATOM 786 C CA . GLU A 1 100 ? 3.082 6.702 -5.917 1.00 67.75 100 GLU A CA 1
ATOM 787 C C . GLU A 1 100 ? 1.636 6.822 -6.436 1.00 67.75 100 GLU A C 1
ATOM 789 O O . GLU A 1 100 ? 1.135 5.880 -7.047 1.00 67.75 100 GLU A O 1
ATOM 794 N N . GLN A 1 101 ? 0.941 7.941 -6.193 1.00 66.56 101 GLN A N 1
ATOM 795 C CA . GLN A 1 101 ? -0.412 8.174 -6.724 1.00 66.56 101 GLN A CA 1
ATOM 796 C C . GLN A 1 101 ? -0.420 8.836 -8.101 1.00 66.56 101 GLN A C 1
ATOM 798 O O . GLN A 1 101 ? -1.478 8.895 -8.726 1.00 66.56 101 GLN A O 1
ATOM 803 N N . HIS A 1 102 ? 0.730 9.310 -8.583 1.00 70.00 102 HIS A N 1
ATOM 804 C CA . HIS A 1 102 ? 0.831 9.848 -9.932 1.00 70.00 102 HIS A CA 1
ATOM 805 C C . HIS A 1 102 ? 0.485 8.755 -10.950 1.00 70.00 102 HIS A C 1
ATOM 807 O O . HIS A 1 102 ? 0.890 7.604 -10.774 1.00 70.00 102 HIS A O 1
ATOM 813 N N . GLU A 1 103 ? -0.224 9.085 -12.032 1.00 60.62 103 GLU A N 1
ATOM 814 C CA . GLU A 1 103 ? -0.676 8.067 -12.997 1.00 60.62 103 GLU A CA 1
ATOM 815 C C . GLU A 1 103 ? 0.497 7.306 -13.639 1.00 60.62 103 GLU A C 1
ATOM 817 O O . GLU A 1 103 ? 0.441 6.090 -13.833 1.00 60.62 103 GLU A O 1
ATOM 822 N N . PHE A 1 104 ? 1.603 8.022 -13.849 1.00 63.34 104 PHE A N 1
ATOM 823 C CA . PHE A 1 104 ? 2.880 7.501 -14.341 1.00 63.34 104 PHE A CA 1
ATOM 824 C C . PHE A 1 104 ? 3.866 7.085 -13.233 1.00 63.34 104 PHE A C 1
ATOM 826 O O . PHE A 1 104 ? 5.018 6.741 -13.506 1.00 63.34 104 PHE A O 1
ATOM 833 N N . GLY A 1 105 ? 3.428 7.103 -11.974 1.00 65.75 105 GLY A N 1
ATOM 834 C CA . GLY A 1 105 ? 4.230 6.751 -10.807 1.00 65.75 105 GLY A CA 1
ATOM 835 C C . GLY A 1 105 ? 5.318 7.775 -10.443 1.00 65.75 105 GLY A C 1
ATOM 836 O O . GLY A 1 105 ? 5.420 8.851 -11.039 1.00 65.75 105 GLY A O 1
ATOM 837 N N . PRO A 1 106 ? 6.182 7.443 -9.466 1.00 67.69 106 PRO A N 1
ATOM 838 C CA . PRO A 1 106 ? 7.105 8.405 -8.861 1.00 67.69 106 PRO A CA 1
ATOM 839 C C . PRO A 1 106 ? 8.225 8.865 -9.800 1.00 67.69 106 PRO A C 1
ATOM 841 O O . PRO A 1 106 ? 8.813 9.919 -9.576 1.00 67.69 106 PRO A O 1
ATOM 844 N N . PHE A 1 107 ? 8.526 8.097 -10.849 1.00 72.25 107 PHE A N 1
ATOM 845 C CA . PHE A 1 107 ? 9.610 8.401 -11.784 1.00 72.25 107 PHE A CA 1
ATOM 846 C C . PHE A 1 107 ? 9.297 9.544 -12.743 1.00 72.25 107 PHE A C 1
ATOM 848 O O . PHE A 1 107 ? 10.219 10.141 -13.284 1.00 72.25 107 PHE A O 1
ATOM 855 N N . TYR A 1 108 ? 8.025 9.926 -12.869 1.00 74.00 108 TYR A N 1
ATOM 856 C CA . TYR A 1 108 ? 7.639 11.096 -13.649 1.00 74.00 108 TYR A CA 1
ATOM 857 C C . TYR A 1 108 ? 8.365 12.374 -13.196 1.00 74.00 108 TYR A C 1
ATOM 859 O O . TYR A 1 108 ? 8.795 13.178 -14.018 1.00 74.00 108 TYR A O 1
ATOM 867 N N . THR A 1 109 ? 8.551 12.550 -11.883 1.00 80.31 109 THR A N 1
ATOM 868 C CA . THR A 1 109 ? 9.303 13.688 -11.332 1.00 80.31 109 THR A CA 1
ATOM 869 C C . THR A 1 109 ? 10.783 13.379 -11.130 1.00 80.31 109 THR A C 1
ATOM 871 O O . THR A 1 109 ? 11.604 14.292 -11.198 1.00 80.31 109 THR A O 1
ATOM 874 N N . ILE A 1 110 ? 11.137 12.114 -10.886 1.00 78.19 110 ILE A N 1
ATOM 875 C CA . ILE A 1 110 ? 12.514 11.707 -10.582 1.00 78.19 110 ILE A CA 1
ATOM 876 C C . ILE A 1 110 ? 13.385 11.644 -11.840 1.00 78.19 110 ILE A C 1
ATOM 878 O O . ILE A 1 110 ? 14.537 12.049 -11.759 1.00 78.19 110 ILE A O 1
ATOM 882 N N . ASP A 1 111 ? 12.878 11.193 -12.989 1.00 73.06 111 ASP A N 1
ATOM 883 C CA . ASP A 1 111 ? 13.704 11.021 -14.194 1.00 73.06 111 ASP A CA 1
ATOM 884 C C . ASP A 1 111 ? 14.288 12.347 -14.715 1.00 73.06 111 ASP A C 1
ATOM 886 O O . ASP A 1 111 ? 15.505 12.407 -14.910 1.00 73.06 111 ASP A O 1
ATOM 890 N N . PRO A 1 112 ? 13.507 13.439 -14.867 1.00 79.06 112 PRO A N 1
ATOM 891 C CA . PRO A 1 112 ? 14.072 14.730 -15.266 1.00 79.06 112 PRO A CA 1
ATOM 892 C C . PRO A 1 112 ? 15.090 15.253 -14.246 1.00 79.06 112 PRO A C 1
ATOM 894 O O . PRO A 1 112 ? 16.130 15.794 -14.610 1.00 79.06 112 PRO A O 1
ATOM 897 N N . TRP A 1 113 ? 14.815 15.041 -12.956 1.00 86.12 113 TRP A N 1
ATOM 898 C CA . TRP A 1 113 ? 15.728 15.424 -11.883 1.00 86.12 113 TRP A CA 1
ATOM 899 C C . TRP A 1 113 ? 17.033 14.621 -11.928 1.00 86.12 113 TRP A C 1
ATOM 901 O O . TRP A 1 113 ? 18.103 15.176 -11.704 1.00 86.12 113 TRP A O 1
ATOM 911 N N . LEU A 1 114 ? 16.970 13.322 -12.242 1.00 77.06 114 LEU A N 1
ATOM 912 C CA . LEU A 1 114 ? 18.153 12.481 -12.410 1.00 77.06 114 LEU A CA 1
ATOM 913 C C . LEU A 1 114 ? 18.997 12.951 -13.595 1.00 77.06 114 LEU A C 1
ATOM 915 O O . LEU A 1 114 ? 20.215 12.987 -13.474 1.00 77.06 114 LEU A O 1
ATOM 919 N N . GLN A 1 115 ? 18.379 13.358 -14.707 1.00 75.31 115 GLN A N 1
ATOM 920 C CA . GLN A 1 115 ? 19.107 13.920 -15.850 1.00 75.31 115 GLN A CA 1
ATOM 921 C C . GLN A 1 115 ? 19.893 15.178 -15.461 1.00 75.31 115 GLN A C 1
ATOM 923 O O . GLN A 1 115 ? 21.087 15.264 -15.748 1.00 75.31 115 GLN A O 1
ATOM 928 N N . GLU A 1 116 ? 19.255 16.114 -14.755 1.00 81.62 116 GLU A N 1
ATOM 929 C CA . GLU A 1 116 ? 19.914 17.318 -14.235 1.00 81.62 116 GLU A CA 1
ATOM 930 C C . GLU A 1 116 ? 21.022 16.960 -13.231 1.00 81.62 116 GLU A C 1
ATOM 932 O O . GLU A 1 116 ? 22.140 17.470 -13.296 1.00 81.62 116 GLU A O 1
ATOM 937 N N . PHE A 1 117 ? 20.747 16.009 -12.336 1.00 82.19 117 PHE A N 1
ATOM 938 C CA . PHE A 1 117 ? 21.711 15.521 -11.356 1.00 82.19 117 PHE A CA 1
ATOM 939 C C . PHE A 1 117 ? 22.959 14.946 -12.029 1.00 82.19 117 PHE A C 1
ATOM 941 O O . PHE A 1 117 ? 24.077 15.278 -11.635 1.00 82.19 117 PHE A O 1
ATOM 948 N N . TYR A 1 118 ? 22.779 14.128 -13.068 1.00 74.06 118 TYR A N 1
ATOM 949 C CA . TYR A 1 118 ? 23.869 13.543 -13.839 1.00 74.06 118 TYR A CA 1
ATOM 950 C C . TYR A 1 118 ? 24.697 14.597 -14.569 1.00 74.06 118 TYR A C 1
ATOM 952 O O . TYR A 1 118 ? 25.921 14.512 -14.533 1.00 74.06 118 TYR A O 1
ATOM 960 N N . GLN A 1 119 ? 24.076 15.626 -15.147 1.00 76.38 119 GLN A N 1
ATOM 961 C CA . GLN A 1 119 ? 24.803 16.734 -15.782 1.00 76.38 119 GLN A CA 1
ATOM 962 C C . GLN A 1 119 ? 25.707 17.496 -14.799 1.00 76.38 119 GLN A C 1
ATOM 964 O O . GLN A 1 119 ? 26.754 18.002 -15.193 1.00 76.38 119 GLN A O 1
ATOM 969 N N . LEU A 1 120 ? 25.341 17.553 -13.514 1.00 77.44 120 LEU A N 1
ATOM 970 C CA . LEU A 1 120 ? 26.137 18.232 -12.488 1.00 77.44 120 LEU A CA 1
ATOM 971 C C . LEU A 1 120 ? 27.324 17.409 -11.974 1.00 77.44 120 LEU A C 1
ATOM 973 O O . LEU A 1 120 ? 28.307 17.990 -11.511 1.00 77.44 120 LEU A O 1
ATOM 977 N N . ILE A 1 121 ? 27.230 16.076 -12.002 1.00 73.19 121 ILE A N 1
ATOM 978 C CA . ILE A 1 121 ? 28.256 15.188 -11.427 1.00 73.19 121 ILE A CA 1
ATOM 979 C C . ILE A 1 121 ? 29.112 14.472 -12.481 1.00 73.19 121 ILE A C 1
ATOM 981 O O . ILE A 1 121 ? 30.183 13.964 -12.145 1.00 73.19 121 ILE A O 1
ATOM 985 N N . ILE A 1 122 ? 28.662 14.420 -13.740 1.00 67.75 122 ILE A N 1
ATOM 986 C CA . ILE A 1 122 ? 29.365 13.784 -14.861 1.00 67.75 122 ILE A CA 1
ATOM 987 C C . ILE A 1 122 ? 30.001 14.873 -15.736 1.00 67.75 122 ILE A C 1
ATOM 989 O O . ILE A 1 122 ? 29.296 15.767 -16.195 1.00 67.75 122 ILE A O 1
ATOM 993 N N . PRO A 1 123 ? 31.314 14.804 -16.032 1.00 63.50 123 PRO A N 1
ATOM 994 C CA . PRO A 1 123 ? 31.939 15.692 -17.012 1.00 63.50 123 PRO A CA 1
ATOM 995 C C . PRO A 1 123 ? 31.266 15.569 -18.390 1.00 63.50 123 PRO A C 1
ATOM 997 O O . PRO A 1 123 ? 31.029 14.448 -18.844 1.00 63.50 123 PRO A O 1
ATOM 1000 N N . GLU A 1 124 ? 31.035 16.689 -19.089 1.00 55.84 124 GLU A N 1
ATOM 1001 C CA . GLU A 1 124 ? 30.337 16.743 -20.395 1.00 55.84 124 GLU A CA 1
ATOM 1002 C C . GLU A 1 124 ? 30.840 15.710 -21.423 1.00 55.84 124 GLU A C 1
ATOM 1004 O O . GLU A 1 124 ? 30.060 15.165 -22.202 1.00 55.84 124 GLU A O 1
ATOM 1009 N N . SER A 1 125 ? 32.130 15.366 -21.379 1.00 54.06 125 SER A N 1
ATOM 1010 C CA . SER A 1 125 ? 32.777 14.391 -22.266 1.00 54.06 125 SER A CA 1
ATOM 1011 C C . SER A 1 125 ? 32.315 12.934 -22.107 1.00 54.06 125 SER A C 1
ATOM 1013 O O . SER A 1 125 ? 32.610 12.117 -22.978 1.00 54.06 125 SER A O 1
ATOM 1015 N N . ASN A 1 126 ? 31.603 12.584 -21.030 1.00 54.84 126 ASN A N 1
ATOM 1016 C CA . ASN A 1 126 ? 31.089 11.230 -20.782 1.00 54.84 126 ASN A CA 1
ATOM 1017 C C . ASN A 1 126 ? 29.552 11.139 -20.809 1.00 54.84 126 ASN A C 1
ATOM 1019 O O . ASN A 1 126 ? 29.021 10.038 -20.679 1.00 54.84 126 ASN A O 1
ATOM 1023 N N . ILE A 1 127 ? 28.834 12.249 -21.020 1.00 51.47 127 ILE A N 1
ATOM 1024 C CA . ILE A 1 127 ? 27.361 12.263 -21.024 1.00 51.47 127 ILE A CA 1
ATOM 1025 C C . ILE A 1 127 ? 26.791 11.445 -22.195 1.00 51.47 127 ILE A C 1
ATOM 1027 O O . ILE A 1 127 ? 25.806 10.733 -22.028 1.00 51.47 127 ILE A O 1
ATOM 1031 N N . SER A 1 128 ? 27.451 11.460 -23.356 1.00 48.44 128 SER A N 1
ATOM 1032 C CA . SER A 1 128 ? 27.038 10.685 -24.537 1.00 48.44 128 SER A CA 1
ATOM 1033 C C . SER A 1 128 ? 27.136 9.164 -24.363 1.00 48.44 128 SER A C 1
ATOM 1035 O O . SER A 1 128 ? 26.490 8.430 -25.100 1.00 48.44 128 SER A O 1
ATOM 1037 N N . LYS A 1 129 ? 27.901 8.668 -23.378 1.00 49.88 129 LYS A N 1
ATOM 1038 C CA . LYS A 1 129 ? 27.986 7.228 -23.066 1.00 49.88 129 LYS A CA 1
ATOM 1039 C C . LYS A 1 129 ? 26.812 6.728 -22.216 1.00 49.88 129 LYS A C 1
ATOM 1041 O O . LYS A 1 129 ? 26.620 5.525 -22.115 1.00 49.88 129 LYS A O 1
ATOM 1046 N N . LEU A 1 130 ? 26.028 7.630 -21.616 1.00 48.03 130 LEU A N 1
ATOM 1047 C CA . LEU A 1 130 ? 24.903 7.290 -20.731 1.00 48.03 130 LEU A CA 1
ATOM 1048 C C . LEU A 1 130 ? 23.678 6.777 -21.485 1.00 48.03 130 LEU A C 1
ATOM 1050 O O . LEU A 1 130 ? 22.875 6.037 -20.925 1.00 48.03 130 LEU A O 1
ATOM 1054 N N . THR A 1 131 ? 23.503 7.229 -22.724 1.00 45.47 131 THR A N 1
ATOM 1055 C CA . THR A 1 131 ? 22.272 7.040 -23.498 1.00 45.47 131 THR A CA 1
ATOM 1056 C C . THR A 1 131 ? 22.301 5.810 -24.406 1.00 45.47 131 THR A C 1
ATOM 1058 O O . THR A 1 131 ? 21.235 5.352 -24.806 1.00 45.47 131 THR A O 1
ATOM 1061 N N . ASP A 1 132 ? 23.488 5.249 -24.672 1.00 46.88 132 ASP A N 1
ATOM 1062 C CA . ASP A 1 132 ? 23.707 4.186 -25.669 1.00 46.88 132 ASP A CA 1
ATOM 1063 C C . ASP A 1 132 ? 24.235 2.857 -25.091 1.00 46.88 132 ASP A C 1
ATOM 1065 O O . ASP A 1 132 ? 24.529 1.935 -25.855 1.00 46.88 132 ASP A O 1
ATOM 1069 N N . ASP A 1 133 ? 24.355 2.707 -23.765 1.00 55.28 133 ASP A N 1
ATOM 1070 C CA . ASP A 1 133 ? 24.857 1.454 -23.188 1.00 55.28 133 ASP A CA 1
ATOM 1071 C C . ASP A 1 133 ? 23.775 0.352 -23.187 1.00 55.28 133 ASP A C 1
ATOM 1073 O O . ASP A 1 133 ? 22.951 0.211 -22.273 1.00 55.28 133 ASP A O 1
ATOM 1077 N N . GLU A 1 134 ? 23.763 -0.444 -24.260 1.00 59.56 134 GLU A N 1
ATOM 1078 C CA . GLU A 1 134 ? 22.994 -1.692 -24.356 1.00 59.56 134 GLU A CA 1
ATOM 1079 C C . GLU A 1 134 ? 23.623 -2.846 -23.550 1.00 59.56 134 GLU A C 1
ATOM 1081 O O . GLU A 1 134 ? 23.080 -3.954 -23.540 1.00 59.56 134 GLU A O 1
ATOM 1086 N N . GLY A 1 135 ? 24.743 -2.609 -22.855 1.00 63.88 135 GLY A N 1
ATOM 1087 C CA . GLY A 1 135 ? 25.423 -3.601 -22.035 1.00 63.88 135 GLY A CA 1
ATOM 1088 C C . GLY A 1 135 ? 24.530 -4.201 -20.945 1.00 63.88 135 GLY A C 1
ATOM 1089 O O . GLY A 1 135 ? 23.735 -3.520 -20.289 1.00 63.88 135 GLY A O 1
ATOM 1090 N N . ILE A 1 136 ? 24.669 -5.512 -20.740 1.00 72.19 136 ILE A N 1
ATOM 1091 C CA . ILE A 1 136 ? 24.111 -6.214 -19.582 1.00 72.19 136 ILE A CA 1
ATOM 1092 C C . ILE A 1 136 ? 25.153 -6.118 -18.466 1.00 72.19 136 ILE A C 1
ATOM 1094 O O . ILE A 1 136 ? 26.279 -6.582 -18.627 1.00 72.19 136 ILE A O 1
ATOM 1098 N N . ILE A 1 137 ? 24.783 -5.508 -17.340 1.00 68.94 137 ILE A N 1
ATOM 1099 C CA . ILE A 1 137 ? 25.658 -5.415 -16.162 1.00 68.94 137 ILE A CA 1
ATOM 1100 C C . ILE A 1 137 ? 25.775 -6.805 -15.512 1.00 68.94 137 ILE A C 1
ATOM 1102 O O . ILE A 1 137 ? 24.887 -7.642 -15.683 1.00 68.94 137 ILE A O 1
ATOM 1106 N N . GLU A 1 138 ? 26.847 -7.082 -14.769 1.00 72.50 138 GLU A N 1
ATOM 1107 C CA . GLU A 1 138 ? 26.979 -8.342 -14.024 1.00 72.50 138 GLU A CA 1
ATOM 1108 C C . GLU A 1 138 ? 25.815 -8.542 -13.034 1.00 72.50 138 GLU A C 1
ATOM 1110 O O . GLU A 1 138 ? 25.234 -7.574 -12.539 1.00 72.50 138 GLU A O 1
ATOM 1115 N N . PRO A 1 139 ? 25.439 -9.793 -12.732 1.00 77.94 139 PRO A N 1
ATOM 1116 C CA . PRO A 1 139 ? 24.351 -10.076 -11.810 1.00 77.94 139 PRO A CA 1
ATOM 1117 C C . PRO A 1 139 ? 24.744 -9.750 -10.365 1.00 77.94 139 PRO A C 1
ATOM 1119 O O . PRO A 1 139 ? 25.907 -9.849 -9.959 1.00 77.94 139 PRO A O 1
ATOM 1122 N N . SER A 1 140 ? 23.737 -9.425 -9.559 1.00 73.94 140 SER A N 1
ATOM 1123 C CA . SER A 1 140 ? 23.880 -9.178 -8.120 1.00 73.94 140 SER A CA 1
ATOM 1124 C C . SER A 1 140 ? 24.203 -10.446 -7.320 1.00 73.94 140 SER A C 1
ATOM 1126 O O . SER A 1 140 ? 24.827 -10.377 -6.256 1.00 73.94 140 SER A O 1
ATOM 1128 N N . ILE A 1 141 ? 23.793 -11.606 -7.837 1.00 79.75 141 ILE A N 1
ATOM 1129 C CA . ILE A 1 141 ? 23.984 -12.921 -7.228 1.00 79.75 141 ILE A CA 1
ATOM 1130 C C . ILE A 1 141 ? 24.591 -13.863 -8.268 1.00 79.75 141 ILE A C 1
ATOM 1132 O O . ILE A 1 141 ? 24.067 -14.028 -9.369 1.00 79.75 141 ILE A O 1
ATOM 1136 N N . ASN A 1 142 ? 25.686 -14.510 -7.886 1.00 83.81 142 ASN A N 1
ATOM 1137 C CA . ASN A 1 142 ? 26.267 -15.623 -8.615 1.00 83.81 142 ASN A CA 1
ATOM 1138 C C . ASN A 1 142 ? 25.590 -16.923 -8.183 1.00 83.81 142 ASN A C 1
ATOM 1140 O O . ASN A 1 142 ? 25.226 -17.099 -7.017 1.00 83.81 142 ASN A O 1
ATOM 1144 N N . ILE A 1 143 ? 25.427 -17.834 -9.138 1.00 84.50 143 ILE A N 1
ATOM 1145 C CA . ILE A 1 143 ? 24.779 -19.124 -8.924 1.00 84.50 143 ILE A CA 1
ATOM 1146 C C . ILE A 1 143 ? 25.745 -20.204 -9.374 1.00 84.50 143 ILE A C 1
ATOM 1148 O O . ILE A 1 143 ? 26.198 -20.198 -10.516 1.00 84.50 143 ILE A O 1
ATOM 1152 N N . VAL A 1 144 ? 26.059 -21.105 -8.452 1.00 84.44 144 VAL A N 1
ATOM 1153 C CA . VAL A 1 144 ? 26.906 -22.268 -8.687 1.00 84.44 144 VAL A CA 1
ATOM 1154 C C . VAL A 1 144 ? 26.010 -23.497 -8.661 1.00 84.44 144 VAL A C 1
ATOM 1156 O O . VAL A 1 144 ? 25.438 -23.836 -7.623 1.00 84.44 144 VAL A O 1
ATOM 1159 N N . GLU A 1 145 ? 25.859 -24.149 -9.808 1.00 82.31 145 GLU A N 1
ATOM 1160 C CA . GLU A 1 145 ? 25.131 -25.412 -9.913 1.00 82.31 145 GLU A CA 1
ATOM 1161 C C . GLU A 1 145 ? 25.923 -26.527 -9.229 1.00 82.31 145 GLU A C 1
ATOM 1163 O O . GLU A 1 145 ? 27.131 -26.670 -9.428 1.00 82.31 145 GLU A O 1
ATOM 1168 N N . LEU A 1 146 ? 25.246 -27.307 -8.388 1.00 80.38 146 LEU A N 1
ATOM 1169 C CA . LEU A 1 146 ? 25.841 -28.456 -7.719 1.00 80.38 146 LEU A CA 1
ATOM 1170 C C . LEU A 1 146 ? 25.447 -29.718 -8.488 1.00 80.38 146 LEU A C 1
ATOM 1172 O O . LEU A 1 146 ? 24.276 -30.098 -8.506 1.00 80.38 146 LEU A O 1
ATOM 1176 N N . LEU A 1 147 ? 26.420 -30.361 -9.131 1.00 71.31 147 LEU A N 1
ATOM 1177 C CA . LEU A 1 147 ? 26.213 -31.668 -9.747 1.00 71.31 147 LEU A CA 1
ATOM 1178 C C . LEU A 1 147 ? 26.089 -32.716 -8.635 1.00 71.31 147 LEU A C 1
ATOM 1180 O O . LEU A 1 147 ? 26.962 -32.825 -7.772 1.00 71.31 147 LEU A O 1
ATOM 1184 N N . PHE A 1 148 ? 24.994 -33.477 -8.642 1.00 55.38 148 PHE A N 1
ATOM 1185 C CA . PHE A 1 148 ? 24.889 -34.686 -7.832 1.00 55.38 148 PHE A CA 1
ATOM 1186 C C . PHE A 1 148 ? 25.746 -35.770 -8.484 1.00 55.38 148 PHE A C 1
ATOM 1188 O O . PHE A 1 148 ? 25.250 -36.559 -9.287 1.00 55.38 148 PHE A O 1
ATOM 1195 N N . ASP A 1 149 ? 27.030 -35.819 -8.140 1.00 40.16 149 ASP A N 1
ATOM 1196 C CA . ASP A 1 149 ? 27.805 -37.024 -8.400 1.00 40.16 149 ASP A CA 1
ATOM 1197 C C . ASP A 1 149 ? 27.248 -38.137 -7.512 1.00 40.16 149 ASP A C 1
ATOM 1199 O O . ASP A 1 149 ? 27.164 -38.032 -6.285 1.00 40.16 149 ASP A O 1
ATOM 1203 N N . GLY A 1 150 ? 26.773 -39.191 -8.167 1.00 36.78 150 GLY A N 1
ATOM 1204 C CA . GLY A 1 150 ? 26.235 -40.348 -7.492 1.00 36.78 150 GLY A CA 1
ATOM 1205 C C . GLY A 1 150 ? 27.263 -40.973 -6.549 1.00 36.78 150 GLY A C 1
ATOM 1206 O O . GLY A 1 150 ? 28.372 -41.297 -6.961 1.00 36.78 150 GLY A O 1
ATOM 1207 N N . VAL A 1 151 ? 26.768 -41.282 -5.346 1.00 33.75 151 VAL A N 1
ATOM 1208 C CA . VAL A 1 151 ? 27.093 -42.465 -4.534 1.00 33.75 151 VAL A CA 1
ATOM 1209 C C . VAL A 1 151 ? 28.087 -42.292 -3.354 1.00 33.75 151 VAL A C 1
ATOM 1211 O O . VAL A 1 151 ? 29.244 -41.935 -3.512 1.00 33.75 151 VAL A O 1
ATOM 1214 N N . HIS A 1 152 ? 27.579 -42.737 -2.189 1.00 32.84 152 HIS A N 1
ATOM 1215 C CA . HIS A 1 152 ? 28.212 -43.165 -0.924 1.00 32.84 152 HIS A CA 1
ATOM 1216 C C . HIS A 1 152 ? 28.614 -42.121 0.138 1.00 32.84 152 HIS A C 1
ATOM 1218 O O . HIS A 1 152 ? 29.608 -41.426 0.019 1.00 32.84 152 HIS A O 1
ATOM 1224 N N . GLY A 1 153 ? 27.830 -42.124 1.229 1.00 39.00 153 GLY A N 1
ATOM 1225 C CA . GLY A 1 153 ? 28.274 -42.498 2.581 1.00 39.00 153 GLY A CA 1
ATOM 1226 C C . GLY A 1 153 ? 29.488 -41.784 3.178 1.00 39.00 153 GLY A C 1
ATOM 1227 O O . GLY A 1 153 ? 30.607 -42.019 2.746 1.00 39.00 153 GLY A O 1
ATOM 1228 N N . ASP A 1 154 ? 29.216 -41.067 4.270 1.00 34.91 154 ASP A N 1
ATOM 1229 C CA . ASP A 1 154 ? 30.149 -40.572 5.288 1.00 34.91 154 ASP A CA 1
ATOM 1230 C C . ASP A 1 154 ? 31.184 -39.529 4.836 1.00 34.91 154 ASP A C 1
ATOM 1232 O O . ASP A 1 154 ? 32.296 -39.867 4.450 1.00 34.91 154 ASP A O 1
ATOM 1236 N N . ASP A 1 155 ? 30.867 -38.243 5.040 1.00 30.89 155 ASP A N 1
ATOM 1237 C CA . ASP A 1 155 ? 31.782 -37.410 5.831 1.00 30.89 155 ASP A CA 1
ATOM 1238 C C . ASP A 1 155 ? 31.077 -36.202 6.473 1.00 30.89 155 ASP A C 1
ATOM 1240 O O . ASP A 1 155 ? 30.508 -35.323 5.818 1.00 30.89 155 ASP A O 1
ATOM 1244 N N . ASP A 1 156 ? 31.116 -36.183 7.800 1.00 36.00 156 ASP A N 1
ATOM 1245 C CA . ASP A 1 156 ? 30.544 -35.172 8.679 1.00 36.00 156 ASP A CA 1
ATOM 1246 C C . ASP A 1 156 ? 31.535 -34.001 8.777 1.00 36.00 156 ASP A C 1
ATOM 1248 O O . ASP A 1 156 ? 32.370 -33.924 9.676 1.00 36.00 156 ASP A O 1
ATOM 1252 N N . SER A 1 157 ? 31.490 -33.083 7.810 1.00 29.36 157 SER A N 1
ATOM 1253 C CA . SER A 1 157 ? 32.301 -31.858 7.833 1.00 29.36 157 SER A CA 1
ATOM 1254 C C . SER A 1 157 ? 31.445 -30.608 7.624 1.00 29.36 157 SER A C 1
ATOM 1256 O O . SER A 1 157 ? 31.623 -29.810 6.705 1.00 29.36 157 SER A O 1
ATOM 1258 N N . ARG A 1 158 ? 30.512 -30.376 8.558 1.00 30.09 158 ARG A N 1
ATOM 1259 C CA . ARG A 1 158 ? 29.982 -29.025 8.801 1.00 30.09 158 ARG A CA 1
ATOM 1260 C C . ARG A 1 158 ? 31.114 -28.148 9.333 1.00 30.09 158 ARG A C 1
ATOM 1262 O O . ARG A 1 158 ? 31.357 -28.093 10.536 1.00 30.09 158 ARG A O 1
ATOM 1269 N N . SER A 1 159 ? 31.791 -27.428 8.443 1.00 25.94 159 SER A N 1
ATOM 1270 C CA . SER A 1 159 ? 32.698 -26.346 8.816 1.00 25.94 159 SER A CA 1
ATOM 1271 C C . SER A 1 159 ? 31.898 -25.217 9.474 1.00 25.94 159 SER A C 1
ATOM 1273 O O . SER A 1 159 ? 31.372 -24.320 8.812 1.00 25.94 159 SER A O 1
ATOM 1275 N N . THR A 1 160 ? 31.784 -25.270 10.798 1.00 25.95 160 THR A N 1
ATOM 1276 C CA . THR A 1 160 ? 31.359 -24.156 11.643 1.00 25.95 160 THR A CA 1
ATOM 1277 C C . THR A 1 160 ? 32.398 -23.044 11.539 1.00 25.95 160 THR A C 1
ATOM 1279 O O . THR A 1 160 ? 33.384 -23.029 12.277 1.00 25.95 160 THR A O 1
ATOM 1282 N N . LEU A 1 161 ? 32.200 -22.112 10.607 1.00 27.73 161 LEU A N 1
ATOM 1283 C CA . LEU A 1 161 ? 32.909 -20.839 10.634 1.00 27.73 161 LEU A CA 1
ATOM 1284 C C . LEU A 1 161 ? 32.428 -20.061 11.864 1.00 27.73 161 LEU A C 1
ATOM 1286 O O . LEU A 1 161 ? 31.262 -19.690 11.982 1.00 27.73 161 LEU A O 1
ATOM 1290 N N . SER A 1 162 ? 33.361 -19.914 12.801 1.00 25.66 162 SER A N 1
ATOM 1291 C CA . SER A 1 162 ? 33.275 -19.208 14.075 1.00 25.66 162 SER A CA 1
ATOM 1292 C C . SER A 1 162 ? 32.435 -17.929 14.002 1.00 25.66 162 SER A C 1
ATOM 1294 O O . SER A 1 162 ? 32.825 -16.941 13.383 1.00 25.66 162 SER A O 1
ATOM 1296 N N . LEU A 1 163 ? 31.315 -17.949 14.723 1.00 32.75 163 LEU A N 1
ATOM 1297 C CA . LEU A 1 163 ? 30.539 -16.784 15.129 1.00 32.75 163 LEU A CA 1
ATOM 1298 C C . LEU A 1 163 ? 31.397 -15.914 16.052 1.00 32.75 163 LEU A C 1
ATOM 1300 O O . LEU A 1 163 ? 31.536 -16.245 17.223 1.00 32.75 163 LEU A O 1
ATOM 1304 N N . ASN A 1 164 ? 31.953 -14.818 15.544 1.00 29.36 164 ASN A N 1
ATOM 1305 C CA . ASN A 1 164 ? 32.289 -13.647 16.350 1.00 29.36 164 ASN A CA 1
ATOM 1306 C C . ASN A 1 164 ? 32.252 -12.385 15.476 1.00 29.36 164 ASN A C 1
ATOM 1308 O O . ASN A 1 164 ? 32.701 -12.395 14.336 1.00 29.36 164 ASN A O 1
ATOM 1312 N N . ASP A 1 165 ? 31.703 -11.326 16.072 1.00 31.56 165 ASP A N 1
ATOM 1313 C CA . ASP A 1 165 ? 31.698 -9.928 15.633 1.00 31.56 165 ASP A CA 1
ATOM 1314 C C . ASP A 1 165 ? 30.756 -9.524 14.486 1.00 31.56 165 ASP A C 1
ATOM 1316 O O . ASP A 1 165 ? 31.097 -9.492 13.310 1.00 31.56 165 ASP A O 1
ATOM 1320 N N . HIS A 1 166 ? 29.518 -9.184 14.872 1.00 31.22 166 HIS A N 1
ATOM 1321 C CA . HIS A 1 166 ? 28.938 -7.826 14.774 1.00 31.22 166 HIS A CA 1
ATOM 1322 C C . HIS A 1 166 ? 27.412 -7.865 15.007 1.00 31.22 166 HIS A C 1
ATOM 1324 O O . HIS A 1 166 ? 26.611 -7.409 14.200 1.00 31.22 166 HIS A O 1
ATOM 1330 N N . SER A 1 167 ? 26.981 -8.398 16.155 1.00 33.19 167 SER A N 1
ATOM 1331 C CA . SER A 1 167 ? 25.594 -8.305 16.628 1.00 33.19 167 SER A CA 1
ATOM 1332 C C . SER A 1 167 ? 25.481 -7.212 17.692 1.00 33.19 167 SER A C 1
ATOM 1334 O O . SER A 1 167 ? 25.434 -7.488 18.891 1.00 33.19 167 SER A O 1
ATOM 1336 N N . ASN A 1 168 ? 25.465 -5.951 17.272 1.00 32.06 168 ASN A N 1
ATOM 1337 C CA . ASN A 1 168 ? 25.160 -4.838 18.169 1.00 32.06 168 ASN A CA 1
ATOM 1338 C C . ASN A 1 168 ? 24.128 -3.915 17.534 1.00 32.06 168 ASN A C 1
ATOM 1340 O O . ASN A 1 168 ? 24.425 -2.761 17.277 1.00 32.06 168 ASN A O 1
ATOM 1344 N N . LEU A 1 169 ? 22.909 -4.426 17.329 1.00 33.44 169 LEU A N 1
ATOM 1345 C CA . LEU A 1 169 ? 21.673 -3.643 17.258 1.00 33.44 169 LEU A CA 1
ATOM 1346 C C . LEU A 1 169 ? 20.478 -4.569 17.566 1.00 33.44 169 LEU A C 1
ATOM 1348 O O . LEU A 1 169 ? 20.196 -5.498 16.826 1.00 33.44 169 LEU A O 1
ATOM 1352 N N . MET A 1 170 ? 19.788 -4.287 18.681 1.00 34.31 170 MET A N 1
ATOM 1353 C CA . MET A 1 170 ? 18.594 -4.974 19.216 1.00 34.31 170 MET A CA 1
ATOM 1354 C C . MET A 1 170 ? 18.818 -6.396 19.773 1.00 34.31 170 MET A C 1
ATOM 1356 O O . MET A 1 170 ? 18.441 -7.393 19.168 1.00 34.31 170 MET A O 1
ATOM 1360 N N . LYS A 1 171 ? 19.338 -6.492 21.007 1.00 29.66 171 LYS A N 1
ATOM 1361 C CA . LYS A 1 171 ? 19.220 -7.712 21.827 1.00 29.66 171 LYS A CA 1
ATOM 1362 C C . LYS A 1 171 ? 17.740 -7.998 22.119 1.00 29.66 171 LYS A C 1
ATOM 1364 O O . LYS A 1 171 ? 17.160 -7.405 23.026 1.00 29.66 171 LYS A O 1
ATOM 1369 N N . SER A 1 172 ? 17.142 -8.892 21.339 1.00 37.09 172 SER A N 1
ATOM 1370 C CA . SER A 1 172 ? 15.927 -9.625 21.694 1.00 37.09 172 SER A CA 1
ATOM 1371 C C . SER A 1 172 ? 16.359 -11.002 22.200 1.00 37.09 172 SER A C 1
ATOM 1373 O O . SER A 1 172 ? 17.137 -11.671 21.530 1.00 37.09 172 SER A O 1
ATOM 1375 N N . ASN A 1 173 ? 15.875 -11.441 23.364 1.00 37.97 173 ASN A N 1
ATOM 1376 C CA . ASN A 1 173 ? 16.152 -12.771 23.942 1.00 37.97 173 ASN A CA 1
ATOM 1377 C C . ASN A 1 173 ? 15.464 -13.930 23.170 1.00 37.97 173 ASN A C 1
ATOM 1379 O O . ASN A 1 173 ? 15.244 -15.002 23.724 1.00 37.97 173 ASN A O 1
ATOM 1383 N N . SER A 1 174 ? 15.082 -13.708 21.913 1.00 52.75 174 SER A N 1
ATOM 1384 C CA . SER A 1 174 ? 14.323 -14.627 21.066 1.00 52.75 174 SER A CA 1
ATOM 1385 C C . SER A 1 174 ? 15.256 -15.317 20.073 1.00 52.75 174 SER A C 1
ATOM 1387 O O . SER A 1 174 ? 16.022 -14.649 19.387 1.00 52.75 174 SER A O 1
ATOM 1389 N N . LYS A 1 175 ? 15.147 -16.646 19.946 1.00 70.38 175 LYS A N 1
ATOM 1390 C CA . LYS A 1 175 ? 15.803 -17.450 18.893 1.00 70.38 175 LYS A CA 1
ATOM 1391 C C . LYS A 1 175 ? 15.394 -17.019 17.469 1.00 70.38 175 LYS A C 1
ATOM 1393 O O . LYS A 1 175 ? 16.094 -17.329 16.506 1.00 70.38 175 LYS A O 1
ATOM 1398 N N . TYR A 1 176 ? 14.261 -16.331 17.343 1.00 79.56 176 TYR A N 1
ATOM 1399 C CA . TYR A 1 176 ? 13.646 -15.936 16.079 1.00 79.56 176 TYR A CA 1
ATOM 1400 C C . TYR A 1 176 ? 13.709 -14.424 15.877 1.00 79.56 176 TYR A C 1
ATOM 1402 O O . TYR A 1 176 ? 13.495 -13.647 16.816 1.00 79.56 176 TYR A O 1
ATOM 1410 N N . ASP A 1 177 ? 13.951 -14.011 14.639 1.00 75.75 177 ASP A N 1
ATOM 1411 C CA . ASP A 1 177 ? 13.977 -12.611 14.228 1.00 75.75 177 ASP A CA 1
ATOM 1412 C C . ASP A 1 177 ? 13.394 -12.436 12.813 1.00 75.75 177 ASP A C 1
ATOM 1414 O O . ASP A 1 177 ? 12.835 -13.362 12.228 1.00 75.75 177 ASP A O 1
ATOM 1418 N N . GLN A 1 178 ? 13.471 -11.219 12.272 1.00 76.25 178 GLN A N 1
ATOM 1419 C CA . GLN A 1 178 ? 12.947 -10.893 10.942 1.00 76.25 178 GLN A CA 1
ATOM 1420 C C . GLN A 1 178 ? 13.638 -11.678 9.811 1.00 76.25 178 GLN A C 1
ATOM 1422 O O . GLN A 1 178 ? 13.076 -11.824 8.725 1.00 76.25 178 GLN A O 1
ATOM 1427 N N . LEU A 1 179 ? 14.864 -12.140 10.023 1.00 76.19 179 LEU A N 1
ATOM 1428 C CA . LEU A 1 179 ? 15.598 -12.929 9.048 1.00 76.19 179 LEU A CA 1
ATOM 1429 C C . LEU A 1 179 ? 15.403 -14.421 9.315 1.00 76.19 179 LEU A C 1
ATOM 1431 O O . LEU A 1 179 ? 15.236 -15.162 8.363 1.00 76.19 179 LEU A O 1
ATOM 1435 N N . ASN A 1 180 ? 15.317 -14.848 10.573 1.00 79.00 180 ASN A N 1
ATOM 1436 C CA . ASN A 1 180 ? 15.070 -16.225 10.990 1.00 79.00 180 ASN A CA 1
ATOM 1437 C C . ASN A 1 180 ? 13.635 -16.406 11.540 1.00 79.00 180 ASN A C 1
ATOM 1439 O O . ASN A 1 180 ? 13.455 -16.402 12.766 1.00 79.00 180 ASN A O 1
ATOM 1443 N N . PRO A 1 181 ? 12.608 -16.537 10.672 1.00 87.69 181 PRO A N 1
ATOM 1444 C CA . PRO A 1 181 ? 11.223 -16.682 11.105 1.00 87.69 181 PRO A CA 1
ATOM 1445 C C . PRO A 1 181 ? 10.978 -18.025 11.804 1.00 87.69 181 PRO A C 1
ATOM 1447 O O . PRO A 1 181 ? 11.663 -19.020 11.569 1.00 87.69 181 PRO A O 1
ATOM 1450 N N . PHE A 1 182 ? 9.961 -18.045 12.658 1.00 90.88 182 PHE A N 1
ATOM 1451 C CA . PHE A 1 182 ? 9.438 -19.244 13.295 1.00 90.88 182 PHE A CA 1
ATOM 1452 C C . PHE A 1 182 ? 8.396 -19.918 12.399 1.00 90.88 182 PHE A C 1
ATOM 1454 O O . PHE A 1 182 ? 7.493 -19.255 11.897 1.00 90.88 182 PHE A O 1
ATOM 1461 N N . GLU A 1 183 ? 8.487 -21.233 12.237 1.00 93.06 183 GLU A N 1
ATOM 1462 C CA . GLU A 1 183 ? 7.505 -22.019 11.494 1.00 93.06 183 GLU A CA 1
ATOM 1463 C C . GLU A 1 183 ? 6.344 -22.422 12.421 1.00 93.06 183 GLU A C 1
ATOM 1465 O O . GLU A 1 183 ? 6.453 -23.351 13.219 1.00 93.06 183 GLU A O 1
ATOM 1470 N N . ALA A 1 184 ? 5.231 -21.694 12.334 1.00 95.88 184 ALA A N 1
ATOM 1471 C CA . ALA A 1 184 ? 4.049 -21.880 13.164 1.00 95.88 184 ALA A CA 1
ATOM 1472 C C . ALA A 1 184 ? 3.017 -22.790 12.491 1.00 95.88 184 ALA A C 1
ATOM 1474 O O . ALA A 1 184 ? 2.572 -22.530 11.370 1.00 95.88 184 ALA A O 1
ATOM 1475 N N . ARG A 1 185 ? 2.579 -23.829 13.202 1.00 97.38 185 ARG A N 1
ATOM 1476 C CA . ARG A 1 185 ? 1.553 -24.758 12.722 1.00 97.38 185 ARG A CA 1
ATOM 1477 C C . ARG A 1 185 ? 0.177 -24.098 12.708 1.00 97.38 185 ARG A C 1
ATOM 1479 O O . ARG A 1 185 ? -0.209 -23.443 13.678 1.00 97.38 185 ARG A O 1
ATOM 1486 N N . VAL A 1 186 ? -0.586 -24.292 11.633 1.00 98.06 186 VAL A N 1
ATOM 1487 C CA . VAL A 1 186 ? -1.979 -23.824 11.557 1.00 98.06 186 VAL A CA 1
ATOM 1488 C C . VAL A 1 186 ? -2.852 -24.718 12.427 1.00 98.06 186 VAL A C 1
ATOM 1490 O O . VAL A 1 186 ? -2.961 -25.910 12.163 1.00 98.06 186 VAL A O 1
ATOM 1493 N N . ILE A 1 187 ? -3.486 -24.154 13.452 1.00 97.88 187 ILE A N 1
ATOM 1494 C CA . ILE A 1 187 ? -4.420 -24.867 14.336 1.00 97.88 187 ILE A CA 1
ATOM 1495 C C . ILE A 1 187 ? -5.838 -24.826 13.761 1.00 97.88 187 ILE A C 1
ATOM 1497 O O . ILE A 1 187 ? -6.536 -25.836 13.775 1.00 97.88 187 ILE A O 1
ATOM 1501 N N . ASP A 1 188 ? -6.261 -23.663 13.264 1.00 97.81 188 ASP A N 1
ATOM 1502 C CA . ASP A 1 188 ? -7.594 -23.432 12.699 1.00 97.81 188 ASP A CA 1
ATOM 1503 C C . ASP A 1 188 ? -7.541 -22.311 11.651 1.00 97.81 188 ASP A C 1
ATOM 1505 O O . ASP A 1 188 ? -6.661 -21.454 11.710 1.00 97.81 188 ASP A O 1
ATOM 1509 N N . ASN A 1 189 ? -8.467 -22.302 10.690 1.00 97.62 189 ASN A N 1
ATOM 1510 C CA . ASN A 1 189 ? -8.548 -21.293 9.629 1.00 97.62 189 ASN A CA 1
ATOM 1511 C C . ASN A 1 189 ? -9.992 -21.137 9.134 1.00 97.62 189 ASN A C 1
ATOM 1513 O O . ASN A 1 189 ? -10.398 -21.696 8.111 1.00 97.62 189 ASN A O 1
ATOM 1517 N N . LYS A 1 190 ? -10.793 -20.379 9.882 1.00 96.00 190 LYS A N 1
ATOM 1518 C CA . LYS A 1 190 ? -12.249 -20.355 9.726 1.00 96.00 190 LYS A CA 1
ATOM 1519 C C . LYS A 1 190 ? -12.747 -19.061 9.096 1.00 96.00 190 LYS A C 1
ATOM 1521 O O . LYS A 1 190 ? -12.386 -17.971 9.538 1.00 96.00 190 LYS A O 1
ATOM 1526 N N . ARG A 1 191 ? -13.645 -19.169 8.110 1.00 96.25 191 ARG A N 1
ATOM 1527 C CA . ARG A 1 191 ? -14.414 -18.029 7.586 1.00 96.25 191 ARG A CA 1
ATOM 1528 C C . ARG A 1 191 ? -15.406 -17.531 8.638 1.00 96.25 191 ARG A C 1
ATOM 1530 O O . ARG A 1 191 ? -16.153 -18.321 9.208 1.00 96.25 191 ARG A O 1
ATOM 1537 N N . ILE A 1 192 ? -15.398 -16.224 8.896 1.00 96.06 192 ILE A N 1
ATOM 1538 C CA . ILE A 1 192 ? -16.255 -15.573 9.899 1.00 96.06 192 ILE A CA 1
ATOM 1539 C C . ILE A 1 192 ? -17.376 -14.716 9.295 1.00 96.06 192 ILE A C 1
ATOM 1541 O O . ILE A 1 192 ? -18.283 -14.303 10.008 1.00 96.06 192 ILE A O 1
ATOM 1545 N N . THR A 1 193 ? -17.305 -14.412 7.999 1.00 96.56 193 THR A N 1
ATOM 1546 C CA . THR A 1 193 ? -18.406 -13.801 7.234 1.00 96.56 193 THR A CA 1
ATOM 1547 C C . THR A 1 193 ? -19.397 -14.861 6.774 1.00 96.56 193 THR A C 1
ATOM 1549 O O . THR A 1 193 ? -18.992 -16.000 6.555 1.00 96.56 193 THR A O 1
ATOM 1552 N N . ALA A 1 194 ? -20.644 -14.467 6.511 1.00 95.19 194 ALA A N 1
ATOM 1553 C CA . ALA A 1 194 ? -21.625 -15.338 5.863 1.00 95.19 194 ALA A CA 1
ATOM 1554 C C . ALA A 1 194 ? -21.136 -15.856 4.498 1.00 95.19 194 ALA A C 1
ATOM 1556 O O . ALA A 1 194 ? -20.400 -15.160 3.789 1.00 95.19 194 ALA A O 1
ATOM 1557 N N . ASP A 1 195 ? -21.572 -17.060 4.117 1.00 93.88 195 ASP A N 1
ATOM 1558 C CA . ASP A 1 195 ? -21.087 -17.721 2.903 1.00 93.88 195 ASP A CA 1
ATOM 1559 C C . ASP A 1 195 ? -21.418 -16.949 1.621 1.00 93.88 195 ASP A C 1
ATOM 1561 O O . ASP A 1 195 ? -20.607 -16.881 0.695 1.00 93.88 195 ASP A O 1
ATOM 1565 N N . ASP A 1 196 ? -22.577 -16.294 1.618 1.00 93.94 196 ASP A N 1
ATOM 1566 C CA . ASP A 1 196 ? -23.096 -15.464 0.534 1.00 93.94 196 ASP A CA 1
ATOM 1567 C C . ASP A 1 196 ? -22.561 -14.016 0.556 1.00 93.94 196 ASP A C 1
ATOM 1569 O O . ASP A 1 196 ? -22.926 -13.193 -0.290 1.00 93.94 196 ASP A O 1
ATOM 1573 N N . HIS A 1 197 ? -21.704 -13.663 1.520 1.00 95.00 197 HIS A N 1
ATOM 1574 C CA . HIS A 1 197 ? -21.053 -12.359 1.545 1.00 95.00 197 HIS A CA 1
ATOM 1575 C C . HIS A 1 197 ? -19.914 -12.313 0.518 1.00 95.00 197 HIS A C 1
ATOM 1577 O O . HIS A 1 197 ? -19.090 -13.219 0.447 1.00 95.00 197 HIS A O 1
ATOM 1583 N N . PHE A 1 198 ? -19.825 -11.232 -0.262 1.00 90.81 198 PHE A N 1
ATOM 1584 C CA . PHE A 1 198 ? -18.821 -11.105 -1.332 1.00 90.81 198 PHE A CA 1
ATOM 1585 C C . PHE A 1 198 ? -17.367 -11.095 -0.816 1.00 90.81 198 PHE A C 1
ATOM 1587 O O . PHE A 1 198 ? -16.456 -11.472 -1.545 1.00 90.81 198 PHE A O 1
ATOM 1594 N N . GLN A 1 199 ? -17.135 -10.605 0.407 1.00 93.44 199 GLN A N 1
ATOM 1595 C CA . GLN A 1 199 ? -15.811 -10.568 1.020 1.00 93.44 199 GLN A CA 1
ATOM 1596 C C . GLN A 1 199 ? -15.652 -11.755 1.961 1.00 93.44 199 GLN A C 1
ATOM 1598 O O . GLN A 1 199 ? -16.463 -11.971 2.855 1.00 93.44 199 GLN A O 1
ATOM 1603 N N . ASP A 1 200 ? -14.583 -12.513 1.768 1.00 95.44 200 ASP A N 1
ATOM 1604 C CA . ASP A 1 200 ? -14.190 -13.585 2.669 1.00 95.44 200 ASP A CA 1
ATOM 1605 C C . ASP A 1 200 ? -13.265 -13.010 3.749 1.00 95.44 200 ASP A C 1
ATOM 1607 O O . ASP A 1 200 ? -12.200 -12.463 3.448 1.00 95.44 200 ASP A O 1
ATOM 1611 N N . VAL A 1 201 ? -13.693 -13.068 5.010 1.00 96.56 201 VAL A N 1
ATOM 1612 C CA . VAL A 1 201 ? -12.849 -12.735 6.163 1.00 96.56 201 VAL A CA 1
ATOM 1613 C C . VAL A 1 201 ? -12.682 -13.977 7.010 1.00 96.56 201 VAL A C 1
ATOM 1615 O O . VAL A 1 201 ? -13.668 -14.620 7.371 1.00 96.56 201 VAL A O 1
ATOM 1618 N N . ARG A 1 202 ? -11.433 -14.290 7.351 1.00 97.44 202 ARG A N 1
ATOM 1619 C CA . ARG A 1 202 ? -11.063 -15.471 8.122 1.00 97.44 202 ARG A CA 1
ATOM 1620 C C . ARG A 1 202 ? -10.381 -15.110 9.436 1.00 97.44 202 ARG A C 1
ATOM 1622 O O . ARG A 1 202 ? -9.687 -14.095 9.534 1.00 97.44 202 ARG A O 1
ATOM 1629 N N . LEU A 1 203 ? -10.569 -15.977 10.424 1.00 97.88 203 LEU A N 1
ATOM 1630 C CA . LEU A 1 203 ? -9.799 -16.041 11.659 1.00 97.88 203 LEU A CA 1
ATOM 1631 C C . LEU A 1 203 ? -8.904 -17.284 11.582 1.00 97.88 203 LEU A C 1
ATOM 1633 O O . LEU A 1 203 ? -9.413 -18.402 11.538 1.00 97.88 203 LEU A O 1
ATOM 1637 N N . ILE A 1 204 ? -7.588 -17.081 11.526 1.00 98.19 204 ILE A N 1
ATOM 1638 C CA . ILE A 1 204 ? -6.589 -18.160 11.534 1.00 98.19 204 ILE A CA 1
ATOM 1639 C C . ILE A 1 204 ? -5.905 -18.210 12.896 1.00 98.19 204 ILE A C 1
ATOM 1641 O O . ILE A 1 204 ? -5.544 -17.164 13.436 1.00 98.19 204 ILE A O 1
ATOM 1645 N N . GLU A 1 205 ? -5.743 -19.406 13.451 1.00 98.25 205 GLU A N 1
ATOM 1646 C CA . GLU A 1 205 ? -5.015 -19.656 14.693 1.00 98.25 205 GLU A CA 1
ATOM 1647 C C . GLU A 1 205 ? -3.698 -20.371 14.394 1.00 98.25 205 GLU A C 1
ATOM 1649 O O . GLU A 1 205 ? -3.677 -21.363 13.667 1.00 98.25 205 GLU A O 1
ATOM 1654 N N . LEU A 1 206 ? -2.607 -19.860 14.961 1.00 98.12 206 LEU A N 1
ATOM 1655 C CA . LEU A 1 206 ? -1.251 -20.360 14.766 1.00 98.12 206 LEU A CA 1
ATOM 1656 C C . LEU A 1 206 ? -0.655 -20.761 16.110 1.00 98.12 206 LEU A C 1
ATOM 1658 O O . LEU A 1 206 ? -0.680 -19.976 17.060 1.00 98.12 206 LEU A O 1
ATOM 1662 N N . GLU A 1 207 ? -0.113 -21.970 16.179 1.00 97.00 207 GLU A N 1
ATOM 1663 C CA . GLU A 1 207 ? 0.595 -22.472 17.353 1.00 97.00 207 GLU A CA 1
ATOM 1664 C C . GLU A 1 207 ? 1.915 -21.726 17.541 1.00 97.00 207 GLU A C 1
ATOM 1666 O O . GLU A 1 207 ? 2.650 -21.511 16.577 1.00 97.00 207 GLU A O 1
ATOM 1671 N N . LEU A 1 208 ? 2.223 -21.346 18.779 1.00 93.56 208 LEU A N 1
ATOM 1672 C CA . LEU A 1 208 ? 3.517 -20.796 19.160 1.00 93.56 208 LEU A CA 1
ATOM 1673 C C . LEU A 1 208 ? 4.333 -21.840 19.916 1.00 93.56 208 LEU A C 1
ATOM 1675 O O . LEU A 1 208 ? 3.804 -22.607 20.719 1.00 93.56 208 LEU A O 1
ATOM 1679 N N . ASP A 1 209 ? 5.646 -21.819 19.701 1.00 86.88 209 ASP A N 1
ATOM 1680 C CA . ASP A 1 209 ? 6.567 -22.539 20.571 1.00 86.88 209 ASP A CA 1
ATOM 1681 C C . ASP A 1 209 ? 6.574 -21.928 21.982 1.00 86.88 209 ASP A C 1
ATOM 1683 O O . ASP A 1 209 ? 6.449 -20.716 22.159 1.00 86.88 209 ASP A O 1
ATOM 1687 N N . SER A 1 210 ? 6.803 -22.774 22.984 1.00 82.56 210 SER A N 1
ATOM 1688 C CA . SER A 1 210 ? 6.870 -22.415 24.407 1.00 82.56 210 SER A CA 1
ATOM 1689 C C . SER A 1 210 ? 7.882 -21.308 24.738 1.00 82.56 210 SER A C 1
ATOM 1691 O O . SER A 1 210 ? 7.759 -20.642 25.767 1.00 82.56 210 SER A O 1
ATOM 1693 N N . THR A 1 211 ? 8.881 -21.090 23.877 1.00 84.00 211 THR A N 1
ATOM 1694 C CA . THR A 1 211 ? 9.889 -20.034 24.048 1.00 84.00 211 THR A CA 1
ATOM 1695 C C . THR A 1 211 ? 9.438 -18.663 23.536 1.00 84.00 211 THR A C 1
ATOM 1697 O O . THR A 1 211 ? 10.070 -17.653 23.855 1.00 84.00 211 THR A O 1
ATOM 1700 N N . ILE A 1 212 ? 8.349 -18.596 22.763 1.00 87.25 212 ILE A N 1
ATOM 1701 C CA . ILE A 1 212 ? 7.854 -17.363 22.153 1.00 87.25 212 ILE A CA 1
ATOM 1702 C C . ILE A 1 212 ? 6.771 -16.759 23.042 1.00 87.25 212 ILE A C 1
ATOM 1704 O O . ILE A 1 212 ? 5.638 -17.225 23.087 1.00 87.25 212 ILE A O 1
ATOM 1708 N N . GLN A 1 213 ? 7.110 -15.658 23.707 1.00 86.88 213 GLN A N 1
ATOM 1709 C CA . GLN A 1 213 ? 6.138 -14.824 24.407 1.00 86.88 213 GLN A CA 1
ATOM 1710 C C . GLN A 1 213 ? 5.779 -13.617 23.548 1.00 86.88 213 GLN A C 1
ATOM 1712 O O . GLN A 1 213 ? 6.665 -12.934 23.031 1.00 86.88 213 GLN A O 1
ATOM 1717 N N . TYR A 1 214 ? 4.484 -13.325 23.438 1.00 91.62 214 TYR A N 1
ATOM 1718 C CA . TYR A 1 214 ? 3.992 -12.163 22.708 1.00 91.62 214 TYR A CA 1
ATOM 1719 C C . TYR A 1 214 ? 3.233 -11.206 23.624 1.00 91.62 214 TYR A C 1
ATOM 1721 O O . TYR A 1 214 ? 2.664 -11.587 24.647 1.00 91.62 214 TYR A O 1
ATOM 1729 N N . LYS A 1 215 ? 3.248 -9.928 23.260 1.00 90.31 215 LYS A N 1
ATOM 1730 C CA . LYS A 1 215 ? 2.559 -8.855 23.972 1.00 90.31 215 LYS A CA 1
ATOM 1731 C C . LYS A 1 215 ? 1.246 -8.531 23.289 1.00 90.31 215 LYS A C 1
ATOM 1733 O O . LYS A 1 215 ? 1.094 -8.663 22.079 1.00 90.31 215 LYS A O 1
ATOM 1738 N N . LEU A 1 216 ? 0.331 -7.974 24.073 1.00 88.50 216 LEU A N 1
ATOM 1739 C CA . LEU A 1 216 ? -0.978 -7.542 23.602 1.00 88.50 216 LEU A CA 1
ATOM 1740 C C . LEU A 1 216 ? -0.898 -6.592 22.390 1.00 88.50 216 LEU A C 1
ATOM 1742 O O . LEU A 1 216 ? -1.733 -6.650 21.499 1.00 88.50 216 LEU A O 1
ATOM 1746 N N . THR A 1 217 ? 0.127 -5.739 22.335 1.00 86.19 217 THR A N 1
ATOM 1747 C CA . THR A 1 217 ? 0.355 -4.780 21.246 1.00 86.19 217 THR A CA 1
ATOM 1748 C C . THR A 1 217 ? 1.244 -5.319 20.125 1.00 86.19 217 THR A C 1
ATOM 1750 O O . THR A 1 217 ? 1.736 -4.516 19.334 1.00 86.19 217 THR A O 1
ATOM 1753 N N . ASP A 1 218 ? 1.559 -6.608 20.073 1.00 89.12 218 ASP A N 1
ATOM 1754 C CA . ASP A 1 218 ? 2.416 -7.147 19.017 1.00 89.12 218 ASP A CA 1
ATOM 1755 C C . ASP A 1 218 ? 1.649 -7.376 17.704 1.00 89.12 218 ASP A C 1
ATOM 1757 O O . ASP A 1 218 ? 0.420 -7.436 17.638 1.00 89.12 218 ASP A O 1
ATOM 1761 N N . VAL A 1 219 ? 2.416 -7.454 16.623 1.00 90.44 219 VAL A N 1
ATOM 1762 C CA . VAL A 1 219 ? 1.973 -7.688 15.250 1.00 90.44 219 VAL A CA 1
ATOM 1763 C C . VAL A 1 219 ? 2.640 -8.964 14.768 1.00 90.44 219 VAL A C 1
ATOM 1765 O O . VAL A 1 219 ? 3.848 -9.135 14.949 1.00 90.44 219 VAL A O 1
ATOM 1768 N N . CYS A 1 220 ? 1.875 -9.821 14.102 1.00 93.88 220 CYS A N 1
ATOM 1769 C CA . CYS A 1 220 ? 2.405 -10.987 13.418 1.00 93.88 220 CYS A CA 1
ATOM 1770 C C . CYS A 1 220 ? 2.807 -10.612 11.988 1.00 93.88 220 CYS A C 1
ATOM 1772 O O . CYS A 1 220 ? 2.021 -10.057 11.221 1.00 93.88 220 CYS A O 1
ATOM 1774 N N . VAL A 1 221 ? 4.051 -10.889 11.627 1.00 91.62 221 VAL A N 1
ATOM 1775 C CA . VAL A 1 221 ? 4.583 -10.768 10.273 1.00 91.62 221 VAL A CA 1
ATOM 1776 C C . VAL A 1 221 ? 4.570 -12.156 9.650 1.00 91.62 221 VAL A C 1
ATOM 1778 O O . VAL A 1 221 ? 5.194 -13.057 10.189 1.00 91.62 221 VAL A O 1
ATOM 1781 N N . VAL A 1 222 ? 3.873 -12.319 8.530 1.00 94.06 222 VAL A N 1
ATOM 1782 C CA . VAL A 1 222 ? 3.702 -13.589 7.816 1.00 94.06 222 VAL A CA 1
ATOM 1783 C C . VAL A 1 222 ? 4.495 -13.560 6.511 1.00 94.06 222 VAL A C 1
ATOM 1785 O O . VAL A 1 222 ? 4.412 -12.582 5.758 1.00 94.06 222 VAL A O 1
ATOM 1788 N N . TYR A 1 223 ? 5.224 -14.637 6.223 1.00 92.25 223 TYR A N 1
ATOM 1789 C CA . TYR A 1 223 ? 6.027 -14.811 5.012 1.00 92.25 223 TYR A CA 1
ATOM 1790 C C . TYR A 1 223 ? 5.260 -15.724 4.044 1.00 92.25 223 TYR A C 1
ATOM 1792 O O . TYR A 1 223 ? 5.164 -16.929 4.279 1.00 92.25 223 TYR A O 1
ATOM 1800 N N . PRO A 1 224 ? 4.640 -15.167 2.989 1.00 93.50 224 PRO A N 1
ATOM 1801 C CA . PRO A 1 224 ? 3.832 -15.957 2.071 1.00 93.50 224 PRO A CA 1
ATOM 1802 C C . PRO A 1 224 ? 4.686 -16.746 1.080 1.00 93.50 224 PRO A C 1
ATOM 1804 O O . PRO A 1 224 ? 5.849 -16.425 0.850 1.00 93.50 224 PRO A O 1
ATOM 1807 N N . LYS A 1 225 ? 4.064 -17.737 0.437 1.00 93.81 225 LYS A N 1
ATOM 1808 C CA . LYS A 1 225 ? 4.663 -18.529 -0.643 1.00 93.81 225 LYS A CA 1
ATOM 1809 C C . LYS A 1 225 ? 3.845 -18.374 -1.925 1.00 93.81 225 LYS A C 1
ATOM 1811 O O . LYS A 1 225 ? 2.648 -18.072 -1.864 1.00 93.81 225 LYS A O 1
ATOM 1816 N N . ASN A 1 226 ? 4.479 -18.567 -3.078 1.00 95.00 226 ASN A N 1
ATOM 1817 C CA . ASN A 1 226 ? 3.767 -18.718 -4.346 1.00 95.00 226 ASN A CA 1
ATOM 1818 C C . ASN A 1 226 ? 2.967 -20.022 -4.362 1.00 95.00 226 ASN A C 1
ATOM 1820 O O . ASN A 1 226 ? 3.324 -20.996 -3.697 1.00 95.00 226 ASN A O 1
ATOM 1824 N N . HIS A 1 227 ? 1.864 -20.033 -5.108 1.00 92.12 227 HIS A N 1
ATOM 1825 C CA . HIS A 1 227 ? 1.087 -21.253 -5.301 1.00 92.12 227 HIS A CA 1
ATOM 1826 C C . HIS A 1 227 ? 1.841 -22.210 -6.228 1.00 92.12 227 HIS A C 1
ATOM 1828 O O . HIS A 1 227 ? 2.454 -21.754 -7.192 1.00 92.12 227 HIS A O 1
ATOM 1834 N N . SER A 1 228 ? 1.758 -23.519 -5.972 1.00 93.12 228 SER A N 1
ATOM 1835 C CA . SER A 1 228 ? 2.418 -24.549 -6.791 1.00 93.12 228 SER A CA 1
ATOM 1836 C C . SER A 1 228 ? 2.092 -24.393 -8.275 1.00 93.12 228 SER A C 1
ATOM 1838 O O . SER A 1 228 ? 3.003 -24.305 -9.080 1.00 93.12 228 SER A O 1
ATOM 1840 N N . GLU A 1 229 ? 0.816 -24.181 -8.608 1.00 94.69 229 GLU A N 1
ATOM 1841 C CA . GLU A 1 229 ? 0.319 -23.934 -9.972 1.00 94.69 229 GLU A CA 1
ATOM 1842 C C . GLU A 1 229 ? 1.070 -22.796 -10.694 1.00 94.69 229 GLU A C 1
ATOM 1844 O O . GLU A 1 229 ? 1.301 -22.849 -11.898 1.00 94.69 229 GLU A O 1
ATOM 1849 N N . GLN A 1 230 ? 1.448 -21.745 -9.961 1.00 95.12 230 GLN A N 1
ATOM 1850 C CA . GLN A 1 230 ? 2.166 -20.593 -10.511 1.00 95.12 230 GLN A CA 1
ATOM 1851 C C . GLN A 1 230 ? 3.663 -20.866 -10.638 1.00 95.12 230 GLN A C 1
ATOM 1853 O O . GLN A 1 230 ? 4.287 -20.387 -11.579 1.00 95.12 230 GLN A O 1
ATOM 1858 N N . VAL A 1 231 ? 4.230 -21.616 -9.690 1.00 96.75 231 VAL A N 1
ATOM 1859 C CA . VAL A 1 231 ? 5.630 -22.056 -9.731 1.00 96.75 231 VAL A CA 1
ATOM 1860 C C . VAL A 1 231 ? 5.836 -23.020 -10.897 1.00 96.75 231 VAL A C 1
ATOM 1862 O O . VAL A 1 231 ? 6.783 -22.853 -11.654 1.00 96.75 231 VAL A O 1
ATOM 1865 N N . ASP A 1 232 ? 4.921 -23.969 -11.087 1.00 96.56 232 ASP A N 1
ATOM 1866 C CA . ASP A 1 232 ? 4.956 -24.926 -12.191 1.00 96.56 232 ASP A CA 1
ATOM 1867 C C . ASP A 1 232 ? 4.781 -24.216 -13.538 1.00 96.56 232 ASP A C 1
ATOM 1869 O O . ASP A 1 232 ? 5.549 -24.468 -14.463 1.00 96.56 232 ASP A O 1
ATOM 1873 N N . LEU A 1 233 ? 3.852 -23.252 -13.630 1.00 96.62 233 LEU A N 1
ATOM 1874 C CA . LEU A 1 233 ? 3.734 -22.407 -14.819 1.00 96.62 233 LEU A CA 1
ATOM 1875 C C . LEU A 1 233 ? 5.034 -21.642 -15.090 1.00 96.62 233 LEU A C 1
ATOM 1877 O O . LEU A 1 233 ? 5.501 -21.653 -16.221 1.00 96.62 233 LEU A O 1
ATOM 1881 N N . PHE A 1 234 ? 5.635 -21.012 -14.076 1.00 97.00 234 PHE A N 1
ATOM 1882 C CA . PHE A 1 234 ? 6.896 -20.282 -14.232 1.00 97.00 234 PHE A CA 1
ATOM 1883 C C . PHE A 1 234 ? 8.015 -21.188 -14.758 1.00 97.00 234 PHE A C 1
ATOM 1885 O O . PHE A 1 234 ? 8.683 -20.828 -15.721 1.00 97.00 234 PHE A O 1
ATOM 1892 N N . LEU A 1 235 ? 8.197 -22.365 -14.151 1.00 95.56 235 LEU A N 1
ATOM 1893 C CA . LEU A 1 235 ? 9.205 -23.345 -14.562 1.00 95.56 235 LEU A CA 1
ATOM 1894 C C . LEU A 1 235 ? 8.975 -23.805 -16.007 1.00 95.56 235 LEU A C 1
ATOM 1896 O O . LEU A 1 235 ? 9.924 -23.853 -16.785 1.00 95.56 235 LEU A O 1
ATOM 1900 N N . SER A 1 236 ? 7.716 -24.038 -16.396 1.00 94.75 236 SER A N 1
ATOM 1901 C CA . SER A 1 236 ? 7.370 -24.459 -17.759 1.00 94.75 236 SER A CA 1
ATOM 1902 C C . SER A 1 236 ? 7.730 -23.433 -18.842 1.00 94.75 236 SER A C 1
ATOM 1904 O O . SER A 1 236 ? 7.916 -23.812 -19.992 1.00 94.75 236 SER A O 1
ATOM 1906 N N . LEU A 1 237 ? 7.900 -22.147 -18.498 1.00 94.62 237 LEU A N 1
ATOM 1907 C CA . LEU A 1 237 ? 8.353 -21.129 -19.462 1.00 94.62 237 LEU A CA 1
ATOM 1908 C C . LEU A 1 237 ? 9.804 -21.340 -19.917 1.00 94.62 237 LEU A C 1
ATOM 1910 O O . LEU A 1 237 ? 10.210 -20.784 -20.935 1.00 94.62 237 LEU A O 1
ATOM 1914 N N . PHE A 1 238 ? 10.572 -22.128 -19.166 1.00 92.19 238 PHE A N 1
ATOM 1915 C CA . PHE A 1 238 ? 11.962 -22.481 -19.449 1.00 92.19 238 PHE A CA 1
ATOM 1916 C C . PHE A 1 238 ? 12.115 -23.952 -19.865 1.00 92.19 238 PHE A C 1
ATOM 1918 O O . PHE A 1 238 ? 13.227 -24.394 -20.146 1.00 92.19 238 PHE A O 1
ATOM 1925 N N . ASP A 1 239 ? 11.018 -24.714 -19.903 1.00 83.38 239 ASP A N 1
ATOM 1926 C CA . ASP A 1 239 ? 11.010 -26.137 -20.237 1.00 83.38 239 ASP A CA 1
ATOM 1927 C C . ASP A 1 239 ? 10.434 -26.318 -21.649 1.00 83.38 239 ASP A C 1
ATOM 1929 O O . ASP A 1 239 ? 9.227 -26.435 -21.860 1.00 83.38 239 ASP A O 1
ATOM 1933 N N . SER A 1 240 ? 11.312 -26.259 -22.650 1.00 71.75 240 SER A N 1
ATOM 1934 C CA . SER A 1 240 ? 10.976 -26.522 -24.052 1.00 71.75 240 SER A CA 1
ATOM 1935 C C . SER A 1 240 ? 11.903 -27.587 -24.618 1.00 71.75 240 SER A C 1
ATOM 1937 O O . SER A 1 240 ? 13.111 -27.494 -24.429 1.00 71.75 240 SER A O 1
ATOM 1939 N N . ASN A 1 241 ? 11.345 -28.533 -25.375 1.00 60.19 241 ASN A N 1
ATOM 1940 C CA . ASN A 1 241 ? 12.094 -29.616 -26.028 1.00 60.19 241 ASN A CA 1
ATOM 1941 C C . ASN A 1 241 ? 12.884 -29.170 -27.275 1.00 60.19 241 ASN A C 1
ATOM 1943 O O . ASN A 1 241 ? 13.479 -30.011 -27.942 1.00 60.19 241 ASN A O 1
ATOM 1947 N N . ASP A 1 242 ? 12.850 -27.882 -27.623 1.00 65.44 242 ASP A N 1
ATOM 1948 C CA . ASP A 1 242 ? 13.598 -27.345 -28.756 1.00 65.44 242 ASP A CA 1
ATOM 1949 C C . ASP A 1 242 ? 15.045 -27.053 -28.327 1.00 65.44 242 ASP A C 1
ATOM 1951 O O . ASP A 1 242 ? 15.276 -26.191 -27.474 1.00 65.44 242 ASP A O 1
ATOM 1955 N N . ASP A 1 243 ? 16.007 -27.747 -28.946 1.00 62.44 243 ASP A N 1
ATOM 1956 C CA . ASP A 1 243 ? 17.464 -27.578 -28.780 1.00 62.44 243 ASP A CA 1
ATOM 1957 C C . ASP A 1 243 ? 17.977 -26.265 -29.413 1.00 62.44 243 ASP A C 1
ATOM 1959 O O . ASP A 1 243 ? 18.957 -26.238 -30.160 1.00 62.44 243 ASP A O 1
ATOM 1963 N N . ASP A 1 244 ? 17.285 -25.155 -29.172 1.00 72.31 244 ASP A N 1
ATOM 1964 C CA . ASP A 1 244 ? 17.689 -23.853 -29.686 1.00 72.31 244 ASP A CA 1
ATOM 1965 C C . ASP A 1 244 ? 18.803 -23.245 -28.817 1.00 72.31 244 ASP A C 1
ATOM 1967 O O . ASP A 1 244 ? 18.699 -23.119 -27.590 1.00 72.31 244 ASP A O 1
ATOM 1971 N N . GLU A 1 245 ? 19.906 -22.886 -29.472 1.00 73.19 245 GLU A N 1
ATOM 1972 C CA . GLU A 1 245 ? 21.177 -22.571 -28.832 1.00 73.19 245 GLU A CA 1
ATOM 1973 C C . GLU A 1 245 ? 21.061 -21.318 -27.947 1.00 73.19 245 GLU A C 1
ATOM 1975 O O . GLU A 1 245 ? 20.798 -20.200 -28.400 1.00 73.19 245 GLU A O 1
ATOM 1980 N N . GLY A 1 246 ? 21.292 -21.489 -26.643 1.00 75.75 246 GLY A N 1
ATOM 1981 C CA . GLY A 1 246 ? 21.317 -20.403 -25.662 1.00 75.75 246 GLY A CA 1
ATOM 1982 C C . GLY A 1 246 ? 19.996 -20.117 -24.944 1.00 75.75 246 GLY A C 1
ATOM 1983 O O . GLY A 1 246 ? 19.934 -19.124 -24.215 1.00 75.75 246 GLY A O 1
ATOM 1984 N N . ARG A 1 247 ? 18.967 -20.963 -25.099 1.00 84.94 247 ARG A N 1
ATOM 1985 C CA . ARG A 1 247 ? 17.849 -21.014 -24.139 1.00 84.94 247 ARG A CA 1
ATOM 1986 C C . ARG A 1 247 ? 18.357 -21.520 -22.785 1.00 84.94 247 ARG A C 1
ATOM 1988 O O . ARG A 1 247 ? 19.198 -22.412 -22.719 1.00 84.94 247 ARG A O 1
ATOM 1995 N N . ASN A 1 248 ? 17.848 -20.946 -21.701 1.00 87.31 248 ASN A N 1
ATOM 1996 C CA . ASN A 1 248 ? 18.121 -21.401 -20.342 1.00 87.31 248 ASN A CA 1
ATOM 1997 C C . ASN A 1 248 ? 17.032 -22.385 -19.931 1.00 87.31 248 ASN A C 1
ATOM 1999 O O . ASN A 1 248 ? 15.849 -22.124 -20.144 1.00 87.31 248 ASN A O 1
ATOM 2003 N N . ARG A 1 249 ? 17.436 -23.482 -19.294 1.00 86.69 249 ARG A N 1
ATOM 2004 C CA . ARG A 1 249 ? 16.520 -24.473 -18.734 1.00 86.69 249 ARG A CA 1
ATOM 2005 C C . ARG A 1 249 ? 16.540 -24.391 -17.217 1.00 86.69 249 ARG A C 1
ATOM 2007 O O . ARG A 1 249 ? 17.602 -24.243 -16.618 1.00 86.69 249 ARG A O 1
ATOM 2014 N N . LEU A 1 250 ? 15.363 -24.470 -16.602 1.00 89.06 250 LEU A N 1
ATOM 2015 C CA . LEU A 1 250 ? 15.221 -24.460 -15.148 1.00 89.06 250 LEU A CA 1
ATOM 2016 C C . LEU A 1 250 ? 14.754 -25.827 -14.662 1.00 89.06 250 LEU A C 1
ATOM 2018 O O . LEU A 1 250 ? 13.570 -26.148 -14.709 1.00 89.06 250 LEU A O 1
ATOM 2022 N N . GLU A 1 251 ? 15.692 -26.612 -14.148 1.00 89.31 251 GLU A N 1
ATOM 2023 C CA . GLU A 1 251 ? 15.391 -27.887 -13.506 1.00 89.31 251 GLU A CA 1
ATOM 2024 C C . GLU A 1 251 ? 14.918 -27.651 -12.070 1.00 89.31 251 GLU A C 1
ATOM 2026 O O . GLU A 1 251 ? 15.662 -27.165 -11.218 1.00 89.31 251 GLU A O 1
ATOM 2031 N N . ALA A 1 252 ? 13.658 -27.978 -11.787 1.00 90.44 252 ALA A N 1
ATOM 2032 C CA . ALA A 1 252 ? 12.996 -27.594 -10.540 1.00 90.44 252 ALA A CA 1
ATOM 2033 C C . ALA A 1 252 ? 13.763 -28.033 -9.277 1.00 90.44 252 ALA A C 1
ATOM 2035 O O . ALA A 1 252 ? 13.875 -27.264 -8.317 1.00 90.44 252 ALA A O 1
ATOM 2036 N N . ASP A 1 253 ? 14.306 -29.251 -9.303 1.00 91.69 253 ASP A N 1
ATOM 2037 C CA . ASP A 1 253 ? 14.990 -29.885 -8.173 1.00 91.69 253 ASP A CA 1
ATOM 2038 C C . ASP A 1 253 ? 16.519 -29.733 -8.234 1.00 91.69 253 ASP A C 1
ATOM 2040 O O . ASP A 1 253 ? 17.230 -30.258 -7.375 1.00 91.69 253 ASP A O 1
ATOM 2044 N N . GLN A 1 254 ? 17.039 -28.975 -9.209 1.00 90.06 254 GLN A N 1
ATOM 2045 C CA . GLN A 1 254 ? 18.461 -28.661 -9.286 1.00 90.06 254 GLN A CA 1
ATOM 2046 C C . GLN A 1 254 ? 18.887 -27.885 -8.041 1.00 90.06 254 GLN A C 1
ATOM 2048 O O . GLN A 1 254 ? 18.354 -26.815 -7.730 1.00 90.06 254 GLN A O 1
ATOM 2053 N N . MET A 1 255 ? 19.879 -28.431 -7.340 1.00 91.56 255 MET A N 1
ATOM 2054 C CA . MET A 1 255 ? 20.492 -27.782 -6.191 1.00 91.56 255 MET A CA 1
ATOM 2055 C C . MET A 1 255 ? 21.488 -26.733 -6.663 1.00 91.56 255 MET A C 1
ATOM 2057 O O . MET A 1 255 ? 22.367 -26.998 -7.488 1.00 91.56 255 MET A O 1
ATOM 2061 N N . VAL A 1 256 ? 21.364 -25.535 -6.106 1.00 90.12 256 VAL A N 1
ATOM 2062 C CA . VAL A 1 256 ? 22.243 -24.415 -6.416 1.00 90.12 256 VAL A CA 1
ATOM 2063 C C . VAL A 1 256 ? 22.796 -23.796 -5.142 1.00 90.12 256 VAL A C 1
ATOM 2065 O O . VAL A 1 256 ? 22.130 -23.734 -4.102 1.00 90.12 256 VAL A O 1
ATOM 2068 N N . ARG A 1 257 ? 24.037 -23.322 -5.233 1.00 90.81 257 ARG A N 1
ATOM 2069 C CA . ARG A 1 257 ? 24.660 -22.471 -4.227 1.00 90.81 257 ARG A CA 1
ATOM 2070 C C . ARG A 1 257 ? 24.626 -21.024 -4.695 1.00 90.81 257 ARG A C 1
ATOM 2072 O O . ARG A 1 257 ? 25.005 -20.721 -5.822 1.00 90.81 257 ARG A O 1
ATOM 2079 N N . LEU A 1 258 ? 24.175 -20.139 -3.814 1.00 88.31 258 LEU A N 1
ATOM 2080 C CA . LEU A 1 258 ? 24.067 -18.707 -4.085 1.00 88.31 258 LEU A CA 1
ATOM 2081 C C . LEU A 1 258 ? 25.238 -17.958 -3.447 1.00 88.31 258 LEU A C 1
ATOM 2083 O O . LEU A 1 258 ? 25.550 -18.187 -2.278 1.00 88.31 258 LEU A O 1
ATOM 2087 N N . GLU A 1 259 ? 25.858 -17.042 -4.186 1.00 85.25 259 GLU A N 1
ATOM 2088 C CA . GLU A 1 259 ? 26.989 -16.236 -3.717 1.00 85.25 259 GLU A CA 1
ATOM 2089 C C . GLU A 1 259 ? 26.782 -14.759 -4.069 1.00 85.25 259 GLU A C 1
ATOM 2091 O O . GLU A 1 259 ? 26.373 -14.417 -5.177 1.00 85.25 259 GLU A O 1
ATOM 2096 N N . LEU A 1 260 ? 27.049 -13.855 -3.121 1.00 77.44 260 LEU A N 1
ATOM 2097 C CA . LEU A 1 260 ? 26.937 -12.415 -3.369 1.00 77.44 260 LEU A CA 1
ATOM 2098 C C . LEU A 1 260 ? 28.044 -11.941 -4.307 1.00 77.44 260 LEU A C 1
ATOM 2100 O O . LEU A 1 260 ? 29.224 -12.174 -4.037 1.00 77.44 260 LEU A O 1
ATOM 2104 N N . ASN A 1 261 ? 27.682 -11.167 -5.330 1.00 72.38 261 ASN A N 1
ATOM 2105 C CA . ASN A 1 261 ? 28.664 -10.462 -6.141 1.00 72.38 261 ASN A CA 1
ATOM 2106 C C . ASN A 1 261 ? 29.143 -9.183 -5.423 1.00 72.38 261 ASN A C 1
ATOM 2108 O O . ASN A 1 261 ? 28.694 -8.067 -5.696 1.00 72.38 261 ASN A O 1
ATOM 2112 N N . GLN A 1 262 ? 30.061 -9.358 -4.465 1.00 61.94 262 GLN A N 1
ATOM 2113 C CA . GLN A 1 262 ? 30.576 -8.281 -3.605 1.00 61.94 262 GLN A CA 1
ATOM 2114 C C . GLN A 1 262 ? 31.383 -7.209 -4.357 1.00 61.94 262 GLN A C 1
ATOM 2116 O O . GLN A 1 262 ? 31.637 -6.142 -3.804 1.00 61.94 262 GLN A O 1
ATOM 2121 N N . GLN A 1 263 ? 31.797 -7.474 -5.601 1.00 54.59 263 GLN A N 1
ATOM 2122 C CA . GLN A 1 263 ? 32.638 -6.557 -6.374 1.00 54.59 263 GLN A CA 1
ATOM 2123 C C . GLN A 1 263 ? 31.849 -5.415 -7.038 1.00 54.59 263 GLN A C 1
ATOM 2125 O O . GLN A 1 263 ? 32.465 -4.432 -7.450 1.00 54.59 263 GLN A O 1
ATOM 2130 N N . GLN A 1 264 ? 30.513 -5.502 -7.122 1.00 51.84 264 GLN A N 1
ATOM 2131 C CA . GLN A 1 264 ? 29.686 -4.480 -7.787 1.00 51.84 264 GLN A CA 1
ATOM 2132 C C . GLN A 1 264 ? 28.401 -4.086 -7.047 1.00 51.84 264 GLN A C 1
ATOM 2134 O O . GLN A 1 264 ? 27.911 -2.975 -7.256 1.00 51.84 264 GLN A O 1
ATOM 2139 N N . TYR A 1 265 ? 27.856 -4.936 -6.168 1.00 58.09 265 TYR A N 1
ATOM 2140 C CA . TYR A 1 265 ? 26.548 -4.689 -5.559 1.00 58.09 265 TYR A CA 1
ATOM 2141 C C . TYR A 1 265 ? 26.581 -4.770 -4.040 1.00 58.09 265 TYR A C 1
ATOM 2143 O O . TYR A 1 265 ? 26.969 -5.776 -3.448 1.00 58.09 265 TYR A O 1
ATOM 2151 N N . TRP A 1 266 ? 26.085 -3.711 -3.403 1.00 56.41 266 TRP A N 1
ATOM 2152 C CA . TRP A 1 266 ? 25.763 -3.740 -1.988 1.00 56.41 266 TRP A CA 1
ATOM 2153 C C . TRP A 1 266 ? 24.317 -4.219 -1.808 1.00 56.41 266 TRP A C 1
ATOM 2155 O O . TRP A 1 266 ? 23.369 -3.598 -2.298 1.00 56.41 266 TRP A O 1
ATOM 2165 N N . ILE A 1 267 ? 24.160 -5.347 -1.118 1.00 63.16 267 ILE A N 1
ATOM 2166 C CA . ILE A 1 267 ? 22.872 -5.876 -0.671 1.00 63.16 267 ILE A CA 1
ATOM 2167 C C . ILE A 1 267 ? 22.786 -5.632 0.844 1.00 63.16 267 ILE A C 1
ATOM 2169 O O . ILE A 1 267 ? 23.720 -6.022 1.549 1.00 63.16 267 ILE A O 1
ATOM 2173 N N . PRO A 1 268 ? 21.698 -5.022 1.363 1.00 59.72 268 PRO A N 1
ATOM 2174 C CA . PRO A 1 268 ? 21.552 -4.799 2.797 1.00 59.72 268 PRO A CA 1
ATOM 2175 C C . PRO A 1 268 ? 21.732 -6.086 3.586 1.00 59.72 268 PRO A C 1
ATOM 2177 O O . PRO A 1 268 ? 21.139 -7.113 3.230 1.00 59.72 268 PRO A O 1
ATOM 2180 N N . GLN A 1 269 ? 22.462 -6.020 4.702 1.00 63.44 269 GLN A N 1
ATOM 2181 C CA . GLN A 1 269 ? 22.573 -7.174 5.600 1.00 63.44 269 GLN A CA 1
ATOM 2182 C C . GLN A 1 269 ? 21.203 -7.568 6.167 1.00 63.44 269 GLN A C 1
ATOM 2184 O O . GLN A 1 269 ? 20.939 -8.739 6.431 1.00 63.44 269 GLN A O 1
ATOM 2189 N N . SER A 1 270 ? 20.305 -6.587 6.285 1.00 57.97 270 SER A N 1
ATOM 2190 C CA . SER A 1 270 ? 18.903 -6.743 6.677 1.00 57.97 270 SER A CA 1
ATOM 2191 C C . SER A 1 270 ? 17.981 -7.254 5.556 1.00 57.97 270 SER A C 1
ATOM 2193 O O . SER A 1 270 ? 16.772 -7.386 5.768 1.00 57.97 270 SER A O 1
ATOM 2195 N N . SER A 1 271 ? 18.503 -7.530 4.356 1.00 64.62 271 SER A N 1
ATOM 2196 C CA . SER A 1 271 ? 17.695 -8.009 3.232 1.00 64.62 271 SER A CA 1
ATOM 2197 C C . SER A 1 271 ? 17.388 -9.506 3.322 1.00 64.62 271 SER A C 1
ATOM 2199 O O . SER A 1 271 ? 18.160 -10.313 3.842 1.00 64.62 271 SER A O 1
ATOM 2201 N N . TYR A 1 272 ? 16.260 -9.894 2.729 1.00 65.56 272 TYR A N 1
ATOM 2202 C CA . TYR A 1 272 ? 15.817 -11.287 2.692 1.00 65.56 272 TYR A CA 1
ATOM 2203 C C . TYR A 1 272 ? 16.775 -12.201 1.902 1.00 65.56 272 TYR A C 1
ATOM 2205 O O . TYR A 1 272 ? 16.966 -13.360 2.262 1.00 65.56 272 TYR A O 1
ATOM 2213 N N . TYR A 1 273 ? 17.444 -11.669 0.872 1.00 70.56 273 TYR A N 1
ATOM 2214 C CA . TYR A 1 273 ? 18.434 -12.414 0.088 1.00 70.56 273 TYR A CA 1
ATOM 2215 C C . TYR A 1 273 ? 19.741 -12.649 0.847 1.00 70.56 273 TYR A C 1
ATOM 2217 O O . TYR A 1 273 ? 20.326 -13.723 0.731 1.00 70.56 273 TYR A O 1
ATOM 2225 N N . HIS A 1 274 ? 20.165 -11.703 1.690 1.00 67.69 274 HIS A N 1
ATOM 2226 C CA . HIS A 1 274 ? 21.318 -11.920 2.568 1.00 67.69 274 HIS A CA 1
ATOM 2227 C C . HIS A 1 274 ? 21.068 -13.075 3.546 1.00 67.69 274 HIS A C 1
ATOM 2229 O O . HIS A 1 274 ? 21.958 -13.891 3.787 1.00 67.69 274 HIS A O 1
ATOM 2235 N N . HIS A 1 275 ? 19.835 -13.199 4.053 1.00 69.31 275 HIS A N 1
ATOM 2236 C CA . HIS A 1 275 ? 19.442 -14.340 4.881 1.00 69.31 275 HIS A CA 1
ATOM 2237 C C . HIS A 1 275 ? 19.448 -15.664 4.106 1.00 69.31 275 HIS A C 1
ATOM 2239 O O . HIS A 1 275 ? 20.022 -16.639 4.593 1.00 69.31 275 HIS A O 1
ATOM 2245 N N . LEU A 1 276 ? 18.856 -15.696 2.905 1.00 73.31 276 LEU A N 1
ATOM 2246 C CA . LEU A 1 276 ? 18.867 -16.872 2.026 1.00 73.31 276 LEU A CA 1
ATOM 2247 C C . LEU A 1 276 ? 20.298 -17.398 1.830 1.00 73.31 276 LEU A C 1
ATOM 2249 O O . LEU A 1 276 ? 20.571 -18.563 2.109 1.00 73.31 276 LEU A O 1
ATOM 2253 N N . ILE A 1 277 ? 21.223 -16.513 1.452 1.00 74.44 277 ILE A N 1
ATOM 2254 C CA . ILE A 1 277 ? 22.621 -16.864 1.163 1.00 74.44 277 ILE A CA 1
ATOM 2255 C C . ILE A 1 277 ? 23.354 -17.397 2.402 1.00 74.44 277 ILE A C 1
ATOM 2257 O O . ILE A 1 277 ? 24.177 -18.304 2.273 1.00 74.44 277 ILE A O 1
ATOM 2261 N N . ARG A 1 278 ? 23.060 -16.869 3.599 1.00 68.88 278 ARG A N 1
ATOM 2262 C CA . ARG A 1 278 ? 23.741 -17.263 4.845 1.00 68.88 278 ARG A CA 1
ATOM 2263 C C . ARG A 1 278 ? 23.180 -18.512 5.519 1.00 68.88 278 ARG A C 1
ATOM 2265 O O . ARG A 1 278 ? 23.939 -19.213 6.181 1.00 68.88 278 ARG A O 1
ATOM 2272 N N . HIS A 1 279 ? 21.876 -18.761 5.420 1.00 67.25 279 HIS A N 1
ATOM 2273 C CA . HIS A 1 279 ? 21.201 -19.736 6.289 1.00 67.25 279 HIS A CA 1
ATOM 2274 C C . HIS A 1 279 ? 20.413 -20.819 5.546 1.00 67.25 279 HIS A C 1
ATOM 2276 O O . HIS A 1 279 ? 20.086 -21.842 6.145 1.00 67.25 279 HIS A O 1
ATOM 2282 N N . ARG A 1 280 ? 20.087 -20.612 4.267 1.00 70.44 280 ARG A N 1
ATOM 2283 C CA . ARG A 1 280 ? 19.248 -21.513 3.457 1.00 70.44 280 ARG A CA 1
ATOM 2284 C C . ARG A 1 280 ? 19.938 -21.831 2.126 1.00 70.44 280 ARG A C 1
ATOM 2286 O O . ARG A 1 280 ? 19.336 -21.768 1.064 1.00 70.44 280 ARG A O 1
ATOM 2293 N N . ASN A 1 281 ? 21.233 -22.122 2.208 1.00 78.00 281 ASN A N 1
ATOM 2294 C CA . ASN A 1 281 ? 22.135 -22.344 1.084 1.00 78.00 281 ASN A CA 1
ATOM 2295 C C . ASN A 1 281 ? 22.939 -23.636 1.349 1.00 78.00 281 ASN A C 1
ATOM 2297 O O . ASN A 1 281 ? 23.542 -23.728 2.423 1.00 78.00 281 ASN A O 1
ATOM 2301 N N . PRO A 1 282 ? 22.970 -24.631 0.439 1.00 88.38 282 PRO A N 1
ATOM 2302 C CA . PRO A 1 282 ? 22.330 -24.664 -0.883 1.00 88.38 282 PRO A CA 1
ATOM 2303 C C . PRO A 1 282 ? 20.809 -24.898 -0.827 1.00 88.38 282 PRO A C 1
ATOM 2305 O O . PRO A 1 282 ? 20.292 -25.379 0.179 1.00 88.38 282 PRO A O 1
ATOM 2308 N N . CYS A 1 283 ? 20.101 -24.558 -1.908 1.00 88.88 283 CYS A N 1
ATOM 2309 C CA . CYS A 1 283 ? 18.644 -24.721 -2.052 1.00 88.88 283 CYS A CA 1
ATOM 2310 C C . CYS A 1 283 ? 18.260 -25.102 -3.493 1.00 88.88 283 CYS A C 1
ATOM 2312 O O . CYS A 1 283 ? 19.090 -25.001 -4.399 1.00 88.88 283 CYS A O 1
ATOM 2314 N N . THR A 1 284 ? 17.019 -25.549 -3.711 1.00 93.19 284 THR A N 1
ATOM 2315 C CA . THR A 1 284 ? 16.526 -25.892 -5.057 1.00 93.19 284 THR A CA 1
ATOM 2316 C C . THR A 1 284 ? 15.977 -24.673 -5.797 1.00 93.19 284 THR A C 1
ATOM 2318 O O . THR A 1 284 ? 15.481 -23.723 -5.181 1.00 93.19 284 THR A O 1
ATOM 2321 N N . ILE A 1 285 ? 15.977 -24.718 -7.133 1.00 92.75 285 ILE A N 1
ATOM 2322 C CA . ILE A 1 285 ? 15.336 -23.688 -7.971 1.00 92.75 285 ILE A CA 1
ATOM 2323 C C . ILE A 1 285 ? 13.852 -23.523 -7.601 1.00 92.75 285 ILE A C 1
ATOM 2325 O O . ILE A 1 285 ? 13.359 -22.399 -7.455 1.00 92.75 285 ILE A O 1
ATOM 2329 N N . ARG A 1 286 ? 13.139 -24.631 -7.365 1.00 95.06 286 ARG A N 1
ATOM 2330 C CA . ARG A 1 286 ? 11.744 -24.613 -6.908 1.00 95.06 286 ARG A CA 1
ATOM 2331 C C . ARG A 1 286 ? 11.581 -23.863 -5.591 1.00 95.06 286 ARG A C 1
ATOM 2333 O O . ARG A 1 286 ? 10.629 -23.093 -5.450 1.00 95.06 286 ARG A O 1
ATOM 2340 N N . GLU A 1 287 ? 12.478 -24.060 -4.627 1.00 92.00 287 GLU A N 1
ATOM 2341 C CA . GLU A 1 287 ? 12.425 -23.356 -3.345 1.00 92.00 287 GLU A CA 1
ATOM 2342 C C . GLU A 1 287 ? 12.645 -21.846 -3.519 1.00 92.00 287 GLU A C 1
ATOM 2344 O O . GLU A 1 287 ? 11.881 -21.054 -2.953 1.00 92.00 287 GLU A O 1
ATOM 2349 N N . ILE A 1 288 ? 13.611 -21.453 -4.361 1.00 91.31 288 ILE A N 1
ATOM 2350 C CA . ILE A 1 288 ? 13.884 -20.053 -4.724 1.00 91.31 288 ILE A CA 1
ATOM 2351 C C . ILE A 1 288 ? 12.608 -19.374 -5.236 1.00 91.31 288 ILE A C 1
ATOM 2353 O O . ILE A 1 288 ? 12.166 -18.363 -4.679 1.00 91.31 288 ILE A O 1
ATOM 2357 N N . ILE A 1 289 ? 11.968 -19.962 -6.249 1.00 94.25 289 ILE A N 1
ATOM 2358 C CA . ILE A 1 289 ? 10.764 -19.395 -6.868 1.00 94.25 289 ILE A CA 1
ATOM 2359 C C . ILE A 1 289 ? 9.588 -19.422 -5.884 1.00 94.25 289 ILE A C 1
ATOM 2361 O O . ILE A 1 289 ? 8.819 -18.469 -5.816 1.00 94.25 289 ILE A O 1
ATOM 2365 N N . THR A 1 290 ? 9.443 -20.479 -5.081 1.00 94.50 290 THR A N 1
ATOM 2366 C CA . THR A 1 290 ? 8.302 -20.638 -4.164 1.00 94.50 290 THR A CA 1
ATOM 2367 C C . THR A 1 290 ? 8.322 -19.628 -3.018 1.00 94.50 290 THR A C 1
ATOM 2369 O O . THR A 1 290 ? 7.275 -19.075 -2.675 1.00 94.50 290 THR A O 1
ATOM 2372 N N . ARG A 1 291 ? 9.485 -19.408 -2.393 1.00 89.44 291 ARG A N 1
ATOM 2373 C CA . ARG A 1 291 ? 9.597 -18.644 -1.138 1.00 89.44 291 ARG A CA 1
ATOM 2374 C C . ARG A 1 291 ? 10.162 -17.238 -1.322 1.00 89.44 291 ARG A C 1
ATOM 2376 O O . ARG A 1 291 ? 9.811 -16.351 -0.550 1.00 89.44 291 ARG A O 1
ATOM 2383 N N . TYR A 1 292 ? 11.035 -17.027 -2.307 1.00 86.44 292 TYR A N 1
ATOM 2384 C CA . TYR A 1 292 ? 11.895 -15.841 -2.334 1.00 86.44 292 TYR A CA 1
ATOM 2385 C C . TYR A 1 292 ? 11.575 -14.855 -3.458 1.00 86.44 292 TYR A C 1
ATOM 2387 O O . TYR A 1 292 ? 11.906 -13.684 -3.303 1.00 86.44 292 TYR A O 1
ATOM 2395 N N . MET A 1 293 ? 10.894 -15.267 -4.530 1.00 90.06 293 MET A N 1
ATOM 2396 C CA . MET A 1 293 ? 10.591 -14.409 -5.687 1.00 90.06 293 MET A CA 1
ATOM 2397 C C . MET A 1 293 ? 9.108 -14.022 -5.757 1.00 90.06 293 MET A C 1
ATOM 2399 O O . MET A 1 293 ? 8.239 -14.886 -5.821 1.00 90.06 293 MET A O 1
ATOM 2403 N N . ASP A 1 294 ? 8.781 -12.728 -5.799 1.00 91.50 294 ASP A N 1
ATOM 2404 C CA . ASP A 1 294 ? 7.400 -12.252 -5.986 1.00 91.50 294 ASP A CA 1
ATOM 2405 C C . ASP A 1 294 ? 7.031 -12.202 -7.481 1.00 91.50 294 ASP A C 1
ATOM 2407 O O . ASP A 1 294 ? 6.916 -11.133 -8.089 1.00 91.50 294 ASP A O 1
ATOM 2411 N N . ILE A 1 295 ? 6.831 -13.378 -8.085 1.00 94.81 295 ILE A N 1
ATOM 2412 C CA . ILE A 1 295 ? 6.426 -13.536 -9.499 1.00 94.81 295 ILE A CA 1
ATOM 2413 C C . ILE A 1 295 ? 5.034 -12.944 -9.798 1.00 94.81 295 ILE A C 1
ATOM 2415 O O . ILE A 1 295 ? 4.659 -12.762 -10.957 1.00 94.81 295 ILE A O 1
ATOM 2419 N N . ASN A 1 296 ? 4.259 -12.629 -8.756 1.00 92.69 296 ASN A N 1
ATOM 2420 C CA . ASN A 1 296 ? 2.932 -12.023 -8.852 1.00 92.69 296 ASN A CA 1
ATOM 2421 C C . ASN A 1 296 ? 2.949 -10.498 -8.682 1.00 92.69 296 ASN A C 1
ATOM 2423 O O . ASN A 1 296 ? 1.905 -9.851 -8.795 1.00 92.69 296 ASN A O 1
ATOM 2427 N N . SER A 1 297 ? 4.115 -9.908 -8.426 1.00 89.62 297 SER A N 1
ATOM 2428 C CA . SER A 1 297 ? 4.266 -8.460 -8.375 1.00 89.62 297 SER A CA 1
ATOM 2429 C C . SER A 1 297 ? 4.048 -7.820 -9.750 1.00 89.62 297 SER A C 1
ATOM 2431 O O . SER A 1 297 ? 4.165 -8.460 -10.796 1.00 89.62 297 SER A O 1
ATOM 2433 N N . ILE A 1 298 ? 3.684 -6.539 -9.741 1.00 88.81 298 ILE A N 1
ATOM 2434 C CA . ILE A 1 298 ? 3.493 -5.748 -10.959 1.00 88.81 298 ILE A CA 1
ATOM 2435 C C . ILE A 1 298 ? 4.882 -5.288 -11.434 1.00 88.81 298 ILE A C 1
ATOM 2437 O O . ILE A 1 298 ? 5.591 -4.656 -10.640 1.00 88.81 298 ILE A O 1
ATOM 2441 N N . PRO A 1 299 ? 5.296 -5.593 -12.680 1.00 87.81 299 PRO A N 1
ATOM 2442 C CA . PRO A 1 299 ? 6.622 -5.247 -13.174 1.00 87.81 299 PRO A CA 1
ATOM 2443 C C . PRO A 1 299 ? 6.806 -3.732 -13.228 1.00 87.81 299 PRO A C 1
ATOM 2445 O O . PRO A 1 299 ? 5.948 -2.992 -13.707 1.00 87.81 299 PRO A O 1
ATOM 2448 N N . LYS A 1 300 ? 7.959 -3.275 -12.740 1.00 79.62 300 LYS A N 1
ATOM 2449 C CA . LYS A 1 300 ? 8.384 -1.871 -12.813 1.00 79.62 300 LYS A CA 1
ATOM 2450 C C . LYS A 1 300 ? 9.139 -1.613 -14.118 1.00 79.62 300 LYS A C 1
ATOM 2452 O O . LYS A 1 300 ? 9.585 -2.551 -14.767 1.00 79.62 300 LYS A O 1
ATOM 2457 N N . ARG A 1 301 ? 9.389 -0.349 -14.471 1.00 77.56 301 ARG A N 1
ATOM 2458 C CA . ARG A 1 301 ? 10.223 -0.001 -15.645 1.00 77.56 301 ARG A CA 1
ATOM 2459 C C . ARG A 1 301 ? 11.598 -0.680 -15.636 1.00 77.56 301 ARG A C 1
ATOM 2461 O O . ARG A 1 301 ? 12.061 -1.134 -16.672 1.00 77.56 301 ARG A O 1
ATOM 2468 N N . SER A 1 302 ? 12.190 -0.853 -14.456 1.00 74.38 302 SER A N 1
ATOM 2469 C CA . SER A 1 302 ? 13.460 -1.562 -14.273 1.00 74.38 302 SER A CA 1
ATOM 2470 C C . SER A 1 302 ? 13.424 -3.054 -14.611 1.00 74.38 302 SER A C 1
ATOM 2472 O O . SER A 1 302 ? 14.455 -3.610 -14.984 1.00 74.38 302 SER A O 1
ATOM 2474 N N . PHE A 1 303 ? 12.255 -3.694 -14.501 1.00 86.38 303 PHE A N 1
ATOM 2475 C CA . PHE A 1 303 ? 12.049 -5.049 -15.006 1.00 86.38 303 PHE A CA 1
ATOM 2476 C C . PHE A 1 303 ? 12.186 -5.042 -16.529 1.00 86.38 303 PHE A C 1
ATOM 2478 O O . PHE A 1 303 ? 13.007 -5.775 -17.064 1.00 86.38 303 PHE A O 1
ATOM 2485 N N . PHE A 1 304 ? 11.445 -4.167 -17.218 1.00 88.19 304 PHE A N 1
ATOM 2486 C CA . PHE A 1 304 ? 11.450 -4.091 -18.683 1.00 88.19 304 PHE A CA 1
ATOM 2487 C C . PHE A 1 304 ? 12.819 -3.727 -19.242 1.00 88.19 304 PHE A C 1
ATOM 2489 O O . PHE A 1 304 ? 13.239 -4.314 -20.234 1.00 88.19 304 PHE A O 1
ATOM 2496 N N . ASP A 1 305 ? 13.518 -2.810 -18.572 1.00 82.00 305 ASP A N 1
ATOM 2497 C CA . ASP A 1 305 ? 14.877 -2.403 -18.910 1.00 82.00 305 ASP A CA 1
ATOM 2498 C C . ASP A 1 305 ? 15.826 -3.607 -18.958 1.00 82.00 305 ASP A C 1
ATOM 2500 O O . ASP A 1 305 ? 16.444 -3.880 -19.984 1.00 82.00 305 ASP A O 1
ATOM 2504 N N . LEU A 1 306 ? 15.887 -4.409 -17.898 1.00 84.50 306 LEU A N 1
ATOM 2505 C CA . LEU A 1 306 ? 16.726 -5.603 -17.922 1.00 84.50 306 LEU A CA 1
ATOM 2506 C C . LEU A 1 306 ? 16.185 -6.670 -18.893 1.00 84.50 306 LEU A C 1
ATOM 2508 O O . LEU A 1 306 ? 16.959 -7.310 -19.598 1.00 84.50 306 LEU A O 1
ATOM 2512 N N . PHE A 1 307 ? 14.865 -6.844 -18.958 1.00 92.25 307 PHE A N 1
ATOM 2513 C CA . PHE A 1 307 ? 14.230 -7.910 -19.730 1.00 92.25 307 PHE A CA 1
ATOM 2514 C C . PHE A 1 307 ? 14.457 -7.778 -21.241 1.00 92.25 307 PHE A C 1
ATOM 2516 O O . PHE A 1 307 ? 14.787 -8.770 -21.889 1.00 92.25 307 PHE A O 1
ATOM 2523 N N . TYR A 1 308 ? 14.363 -6.566 -21.810 1.00 91.44 308 TYR A N 1
ATOM 2524 C CA . TYR A 1 308 ? 14.539 -6.381 -23.259 1.00 91.44 308 TYR A CA 1
ATOM 2525 C C . TYR A 1 308 ? 15.953 -6.732 -23.735 1.00 91.44 308 TYR A C 1
ATOM 2527 O O . TYR A 1 308 ? 16.132 -7.090 -24.898 1.00 91.44 308 TYR A O 1
ATOM 2535 N N . ARG A 1 309 ? 16.959 -6.646 -22.854 1.00 89.75 309 ARG A N 1
ATOM 2536 C CA . ARG A 1 309 ? 18.359 -6.949 -23.188 1.00 89.75 309 ARG A CA 1
ATOM 2537 C C . ARG A 1 309 ? 18.607 -8.441 -23.413 1.00 89.75 309 ARG A C 1
ATOM 2539 O O . ARG A 1 309 ? 19.562 -8.792 -24.095 1.00 89.75 309 ARG A O 1
ATOM 2546 N N . PHE A 1 310 ? 17.734 -9.306 -22.895 1.00 91.31 310 PHE A N 1
ATOM 2547 C CA . PHE A 1 310 ? 17.753 -10.745 -23.183 1.00 91.31 310 PHE A CA 1
ATOM 2548 C C . PHE A 1 310 ? 16.937 -11.116 -24.426 1.00 91.31 310 PHE A C 1
ATOM 2550 O O . PHE A 1 310 ? 16.956 -12.268 -24.854 1.00 91.31 310 PHE A O 1
ATOM 2557 N N . SER A 1 311 ? 16.221 -10.156 -25.015 1.00 92.12 311 SER A N 1
ATOM 2558 C CA . SER A 1 311 ? 15.351 -10.410 -26.155 1.00 92.12 311 SER A CA 1
ATOM 2559 C C . SER A 1 311 ? 16.158 -10.571 -27.440 1.00 92.12 311 SER A C 1
ATOM 2561 O O . SER A 1 311 ? 16.947 -9.697 -27.820 1.00 92.12 311 SER A O 1
ATOM 2563 N N . ARG A 1 312 ? 15.940 -11.704 -28.113 1.00 88.88 312 ARG A N 1
ATOM 2564 C CA . ARG A 1 312 ? 16.505 -12.013 -29.434 1.00 88.88 312 ARG A CA 1
ATOM 2565 C C . ARG A 1 312 ? 15.521 -11.737 -30.570 1.00 88.88 312 ARG A C 1
ATOM 2567 O O . ARG A 1 312 ? 15.949 -11.540 -31.703 1.00 88.88 312 ARG A O 1
ATOM 2574 N N . ASP A 1 313 ? 14.227 -11.683 -30.263 1.00 93.00 313 ASP A N 1
ATOM 2575 C CA . ASP A 1 313 ? 13.182 -11.313 -31.213 1.00 93.00 313 ASP A CA 1
ATOM 2576 C C . ASP A 1 313 ? 13.065 -9.786 -31.334 1.00 93.00 313 ASP A C 1
ATOM 2578 O O . ASP A 1 313 ? 12.944 -9.064 -30.343 1.00 93.00 313 ASP A O 1
ATOM 2582 N N . GLN A 1 314 ? 13.098 -9.269 -32.562 1.00 92.88 314 GLN A N 1
ATOM 2583 C CA . GLN A 1 314 ? 13.143 -7.826 -32.802 1.00 92.88 314 GLN A CA 1
ATOM 2584 C C . GLN A 1 314 ? 11.840 -7.116 -32.400 1.00 92.88 314 GLN A C 1
ATOM 2586 O O . GLN A 1 314 ? 11.888 -5.956 -31.970 1.00 92.88 314 GLN A O 1
ATOM 2591 N N . LEU A 1 315 ? 10.688 -7.788 -32.509 1.00 93.25 315 LEU A N 1
ATOM 2592 C CA . LEU A 1 315 ? 9.382 -7.216 -32.176 1.00 93.25 315 LEU A CA 1
ATOM 2593 C C . LEU A 1 315 ? 9.204 -7.139 -30.657 1.00 93.25 315 LEU A C 1
ATOM 2595 O O . LEU A 1 315 ? 8.885 -6.069 -30.128 1.00 93.25 315 LEU A O 1
ATOM 2599 N N . GLU A 1 316 ? 9.474 -8.236 -29.947 1.00 95.00 316 GLU A N 1
ATOM 2600 C CA . GLU A 1 316 ? 9.464 -8.275 -28.485 1.00 95.00 316 GLU A CA 1
ATOM 2601 C C . GLU A 1 316 ? 10.475 -7.281 -27.909 1.00 95.00 316 GLU A C 1
ATOM 2603 O O . GLU A 1 316 ? 10.108 -6.458 -27.066 1.00 95.00 316 GLU A O 1
ATOM 2608 N N . ARG A 1 317 ? 11.713 -7.265 -28.422 1.00 92.94 317 ARG A N 1
ATOM 2609 C CA . ARG A 1 317 ? 12.758 -6.331 -27.986 1.00 92.94 317 ARG A CA 1
ATOM 2610 C C . ARG A 1 317 ? 12.325 -4.878 -28.127 1.00 92.94 317 ARG A C 1
ATOM 2612 O O . ARG A 1 317 ? 12.468 -4.107 -27.180 1.00 92.94 317 ARG A O 1
ATOM 2619 N N . SER A 1 318 ? 11.786 -4.500 -29.286 1.00 90.50 318 SER A N 1
ATOM 2620 C CA . SER A 1 318 ? 11.334 -3.126 -29.548 1.00 90.50 318 SER A CA 1
ATOM 2621 C C . SER A 1 318 ? 10.240 -2.699 -28.574 1.00 90.50 318 SER A C 1
ATOM 2623 O O . SER A 1 318 ? 10.295 -1.605 -28.009 1.00 90.50 318 SER A O 1
ATOM 2625 N N . LYS A 1 319 ? 9.273 -3.585 -28.318 1.00 90.81 319 LYS A N 1
ATOM 2626 C CA . LYS A 1 319 ? 8.170 -3.322 -27.393 1.00 90.81 319 LYS A CA 1
ATOM 2627 C C . LYS A 1 319 ? 8.642 -3.211 -25.943 1.00 90.81 319 LYS A C 1
ATOM 2629 O O . LYS A 1 319 ? 8.302 -2.257 -25.247 1.00 90.81 319 LYS A O 1
ATOM 2634 N N . LEU A 1 320 ? 9.478 -4.144 -25.493 1.00 92.12 320 LEU A N 1
ATOM 2635 C CA . LEU A 1 320 ? 10.040 -4.130 -24.143 1.00 92.12 320 LEU A CA 1
ATOM 2636 C C . LEU A 1 320 ? 10.940 -2.902 -23.913 1.00 92.12 320 LEU A C 1
ATOM 2638 O O . LEU A 1 320 ? 10.877 -2.289 -22.846 1.00 92.12 320 LEU A O 1
ATOM 2642 N N . LYS A 1 321 ? 11.716 -2.482 -24.922 1.00 88.25 321 LYS A N 1
ATOM 2643 C CA . LYS A 1 321 ? 12.553 -1.271 -24.861 1.00 88.25 321 LYS A CA 1
ATOM 2644 C C . LYS A 1 321 ? 11.712 0.007 -24.730 1.00 88.25 321 LYS A C 1
ATOM 2646 O O . LYS A 1 321 ? 12.098 0.895 -23.973 1.00 88.25 321 LYS A O 1
ATOM 2651 N N . ARG A 1 322 ? 10.540 0.087 -25.380 1.00 85.38 322 ARG A N 1
ATOM 2652 C CA . ARG A 1 322 ? 9.571 1.193 -25.189 1.00 85.38 322 ARG A CA 1
ATOM 2653 C C . ARG A 1 322 ? 9.049 1.254 -23.751 1.00 85.38 322 ARG A C 1
ATOM 2655 O O . ARG A 1 322 ? 9.033 2.324 -23.146 1.00 85.38 322 ARG A O 1
ATOM 2662 N N . PHE A 1 323 ? 8.696 0.104 -23.172 1.00 85.50 323 PHE A N 1
ATOM 2663 C CA . PHE A 1 323 ? 8.281 0.019 -21.766 1.00 85.50 323 PHE A CA 1
ATOM 2664 C C . PHE A 1 323 ? 9.393 0.427 -20.791 1.00 85.50 323 PHE A C 1
ATOM 2666 O O . PHE A 1 323 ? 9.118 1.057 -19.768 1.00 85.50 323 PHE A O 1
ATOM 2673 N N . ALA A 1 324 ? 10.648 0.105 -21.105 1.00 80.69 324 ALA A N 1
ATOM 2674 C CA . ALA A 1 324 ? 11.804 0.503 -20.310 1.00 80.69 324 ALA A CA 1
ATOM 2675 C C . ALA A 1 324 ? 12.051 2.021 -20.344 1.00 80.69 324 ALA A C 1
ATOM 2677 O O . ALA A 1 324 ? 12.174 2.657 -19.292 1.00 80.69 324 ALA A O 1
ATOM 2678 N N . SER A 1 325 ? 12.090 2.614 -21.543 1.00 72.06 325 SER A N 1
ATOM 2679 C CA . SER A 1 325 ? 12.451 4.023 -21.744 1.00 72.06 325 SER A CA 1
ATOM 2680 C C . SER A 1 325 ? 11.400 5.007 -21.235 1.00 72.06 325 SER A C 1
ATOM 2682 O O . SER A 1 325 ? 11.735 6.157 -20.968 1.00 72.06 325 SER A O 1
ATOM 2684 N N . GLY A 1 326 ? 10.149 4.566 -21.069 1.00 65.62 326 GLY A N 1
ATOM 2685 C CA . GLY A 1 326 ? 9.049 5.461 -20.711 1.00 65.62 326 GLY A CA 1
ATOM 2686 C C . GLY A 1 326 ? 8.701 6.444 -21.832 1.00 65.62 326 GLY A C 1
ATOM 2687 O O . GLY A 1 326 ? 8.081 7.462 -21.562 1.00 65.62 326 GLY A O 1
ATOM 2688 N N . ALA A 1 327 ? 9.103 6.153 -23.076 1.00 64.88 327 ALA A N 1
ATOM 2689 C CA . ALA A 1 327 ? 8.780 6.983 -24.238 1.00 64.88 327 ALA A CA 1
ATOM 2690 C C . ALA A 1 327 ? 7.275 6.984 -24.572 1.00 64.88 327 ALA A C 1
ATOM 2692 O O . ALA A 1 327 ? 6.796 7.922 -25.198 1.00 64.88 327 ALA A O 1
ATOM 2693 N N . ASP A 1 328 ? 6.545 5.947 -24.145 1.00 70.88 328 ASP A N 1
ATOM 2694 C CA . ASP A 1 328 ? 5.092 5.817 -24.285 1.00 70.88 328 ASP A CA 1
ATOM 2695 C C . ASP A 1 328 ? 4.507 5.285 -22.964 1.00 70.88 328 ASP A C 1
ATOM 2697 O O . ASP A 1 328 ? 4.355 4.077 -22.740 1.00 70.88 328 ASP A O 1
ATOM 2701 N N . LEU A 1 329 ? 4.302 6.203 -22.014 1.00 71.06 329 LEU A N 1
ATOM 2702 C CA . LEU A 1 329 ? 3.802 5.873 -20.678 1.00 71.06 329 LEU A CA 1
ATOM 2703 C C . LEU A 1 329 ? 2.351 5.374 -20.710 1.00 71.06 329 LEU A C 1
ATOM 2705 O O . LEU A 1 329 ? 1.980 4.576 -19.846 1.00 71.06 329 LEU A O 1
ATOM 2709 N N . ASP A 1 330 ? 1.575 5.775 -21.716 1.00 77.38 330 ASP A N 1
ATOM 2710 C CA . ASP A 1 330 ? 0.190 5.349 -21.914 1.00 77.38 330 ASP A CA 1
ATOM 2711 C C . ASP A 1 330 ? 0.126 3.871 -22.300 1.00 77.38 330 ASP A C 1
ATOM 2713 O O . ASP A 1 330 ? -0.620 3.098 -21.691 1.00 77.38 330 ASP A O 1
ATOM 2717 N N . GLU A 1 331 ? 0.980 3.432 -23.232 1.00 83.38 331 GLU A N 1
ATOM 2718 C CA . GLU A 1 331 ? 1.064 2.022 -23.621 1.00 83.38 331 GLU A CA 1
ATOM 2719 C C . GLU A 1 331 ? 1.470 1.138 -22.429 1.00 83.38 331 GLU A C 1
ATOM 2721 O O . GLU A 1 331 ? 0.861 0.090 -22.178 1.00 83.38 331 GLU A O 1
ATOM 2726 N N . LEU A 1 332 ? 2.466 1.570 -21.643 1.00 82.75 332 LEU A N 1
ATOM 2727 C CA . LEU A 1 332 ? 2.866 0.873 -20.417 1.00 82.75 332 LEU A CA 1
ATOM 2728 C C . LEU A 1 332 ? 1.722 0.845 -19.392 1.00 82.75 332 LEU A C 1
ATOM 2730 O O . LEU A 1 332 ? 1.491 -0.178 -18.733 1.00 82.75 332 LEU A O 1
ATOM 2734 N N . TYR A 1 333 ? 0.999 1.956 -19.247 1.00 81.94 333 TYR A N 1
ATOM 2735 C CA . TYR A 1 333 ? -0.121 2.066 -18.325 1.00 81.94 333 TYR A CA 1
ATOM 2736 C C . TYR A 1 333 ? -1.258 1.109 -18.696 1.00 81.94 333 TYR A C 1
ATOM 2738 O O . TYR A 1 333 ? -1.717 0.346 -17.839 1.00 81.94 333 TYR A O 1
ATOM 2746 N N . ASP A 1 334 ? -1.665 1.076 -19.963 1.00 85.56 334 ASP A N 1
ATOM 2747 C CA . ASP A 1 334 ? -2.717 0.190 -20.458 1.00 85.56 334 ASP A CA 1
ATOM 2748 C C . ASP A 1 334 ? -2.306 -1.288 -20.444 1.00 85.56 334 ASP A C 1
ATOM 2750 O O . ASP A 1 334 ? -3.132 -2.162 -20.154 1.00 85.56 334 ASP A O 1
ATOM 2754 N N . TYR A 1 335 ? -1.030 -1.588 -20.697 1.00 88.62 335 TYR A N 1
ATOM 2755 C CA . TYR A 1 335 ? -0.523 -2.956 -20.686 1.00 88.62 335 TYR A CA 1
ATOM 2756 C C . TYR A 1 335 ? -0.343 -3.515 -19.266 1.00 88.62 335 TYR A C 1
ATOM 2758 O O . TYR A 1 335 ? -0.732 -4.661 -19.010 1.00 88.62 335 TYR A O 1
ATOM 2766 N N . VAL A 1 336 ? 0.211 -2.726 -18.336 1.00 88.00 336 VAL A N 1
ATOM 2767 C CA . VAL A 1 336 ? 0.633 -3.178 -16.995 1.00 88.00 336 VAL A CA 1
ATOM 2768 C C . VAL A 1 336 ? -0.222 -2.584 -15.881 1.00 88.00 336 VAL A C 1
ATOM 2770 O O . VAL A 1 336 ? -0.859 -3.325 -15.123 1.00 88.00 336 VAL A O 1
ATOM 2773 N N . ASN A 1 337 ? -0.231 -1.255 -15.754 1.00 82.75 337 ASN A N 1
ATOM 2774 C CA . ASN A 1 337 ? -0.689 -0.563 -14.544 1.00 82.75 337 ASN A CA 1
ATOM 2775 C C . ASN A 1 337 ? -2.204 -0.639 -14.350 1.00 82.75 337 ASN A C 1
ATOM 2777 O O . ASN A 1 337 ? -2.672 -0.882 -13.231 1.00 82.75 337 ASN A O 1
ATOM 2781 N N . ARG A 1 338 ? -2.961 -0.457 -15.433 1.00 83.12 338 ARG A N 1
ATOM 2782 C CA . ARG A 1 338 ? -4.423 -0.509 -15.479 1.00 83.12 338 ARG A CA 1
ATOM 2783 C C . ARG A 1 338 ? -4.971 -1.924 -15.258 1.00 83.12 338 ARG A C 1
ATOM 2785 O O . ARG A 1 338 ? -5.841 -2.087 -14.398 1.00 83.12 338 ARG A O 1
ATOM 2792 N N . PRO A 1 339 ? -4.484 -2.972 -15.952 1.00 88.44 339 PRO A N 1
ATOM 2793 C CA . PRO A 1 339 ? -4.936 -4.339 -15.704 1.00 88.44 339 PRO A CA 1
ATOM 2794 C C . PRO A 1 339 ? -4.329 -4.977 -14.448 1.00 88.44 339 PRO A C 1
ATOM 2796 O O . PRO A 1 339 ? -4.839 -6.017 -14.021 1.00 88.44 339 PRO A O 1
ATOM 2799 N N . LYS A 1 340 ? -3.285 -4.369 -13.858 1.00 88.38 340 LYS A N 1
ATOM 2800 C CA . LYS A 1 340 ? -2.460 -4.942 -12.779 1.00 88.38 340 LYS A CA 1
ATOM 2801 C C . LYS A 1 340 ? -1.825 -6.270 -13.214 1.00 88.38 340 LYS A C 1
ATOM 2803 O O . LYS A 1 340 ? -1.935 -7.278 -12.511 1.00 88.38 340 LYS A O 1
ATOM 2808 N N . ARG A 1 341 ? -1.224 -6.263 -14.411 1.00 92.38 341 ARG A N 1
ATOM 2809 C CA . ARG A 1 341 ? -0.555 -7.430 -15.006 1.00 92.38 341 ARG A CA 1
ATOM 2810 C C . ARG A 1 341 ? 0.652 -7.824 -14.157 1.00 92.38 341 ARG A C 1
ATOM 2812 O O . ARG A 1 341 ? 1.378 -6.942 -13.700 1.00 92.38 341 ARG A O 1
ATOM 2819 N N . THR A 1 342 ? 0.837 -9.116 -13.907 1.00 94.38 342 THR A N 1
ATOM 2820 C CA . THR A 1 342 ? 1.939 -9.610 -13.064 1.00 94.38 342 THR A CA 1
ATOM 2821 C C . THR A 1 342 ? 3.199 -9.900 -13.875 1.00 94.38 342 THR A C 1
ATOM 2823 O O . THR A 1 342 ? 3.132 -10.051 -15.093 1.00 94.38 342 THR A O 1
ATOM 2826 N N . ILE A 1 343 ? 4.350 -10.013 -13.204 1.00 95.62 343 ILE A N 1
ATOM 2827 C CA . ILE A 1 343 ? 5.610 -10.450 -13.824 1.00 95.62 343 ILE A CA 1
ATOM 2828 C C . ILE A 1 343 ? 5.435 -11.792 -14.536 1.00 95.62 343 ILE A C 1
ATOM 2830 O O . ILE A 1 343 ? 5.822 -11.908 -15.692 1.00 95.62 343 ILE A O 1
ATOM 2834 N N . LEU A 1 344 ? 4.807 -12.777 -13.885 1.00 96.69 344 LEU A N 1
ATOM 2835 C CA . LEU A 1 344 ? 4.551 -14.083 -14.492 1.00 96.69 344 LEU A CA 1
ATOM 2836 C C . LEU A 1 344 ? 3.720 -13.969 -15.779 1.00 96.69 344 LEU A C 1
ATOM 2838 O O . LEU A 1 344 ? 4.049 -14.609 -16.769 1.00 96.69 344 LEU A O 1
ATOM 2842 N N . GLU A 1 345 ? 2.672 -13.141 -15.790 1.00 95.94 345 GLU A N 1
ATOM 2843 C CA . GLU A 1 345 ? 1.868 -12.908 -16.999 1.00 95.94 345 GLU A CA 1
ATOM 2844 C C . GLU A 1 345 ? 2.689 -12.228 -18.100 1.00 95.94 345 GLU A C 1
ATOM 2846 O O . GLU A 1 345 ? 2.620 -12.646 -19.247 1.00 95.94 345 GLU A O 1
ATOM 2851 N N . VAL A 1 346 ? 3.521 -11.239 -17.758 1.00 96.94 346 VAL A N 1
ATOM 2852 C CA . VAL A 1 346 ? 4.423 -10.614 -18.733 1.00 96.94 346 VAL A CA 1
ATOM 2853 C C . VAL A 1 346 ? 5.406 -11.636 -19.301 1.00 96.94 346 VAL A C 1
ATOM 2855 O O . VAL A 1 346 ? 5.575 -11.697 -20.508 1.00 96.94 346 VAL A O 1
ATOM 2858 N N . MET A 1 347 ? 6.011 -12.486 -18.476 1.00 97.00 347 MET A N 1
ATOM 2859 C CA . MET A 1 347 ? 6.919 -13.526 -18.968 1.00 97.00 347 MET A CA 1
ATOM 2860 C C . MET A 1 347 ? 6.207 -14.544 -19.878 1.00 97.00 347 MET A C 1
ATOM 2862 O O . MET A 1 347 ? 6.805 -15.018 -20.841 1.00 97.00 347 MET A O 1
ATOM 2866 N N . VAL A 1 348 ? 4.924 -14.832 -19.634 1.00 96.56 348 VAL A N 1
ATOM 2867 C CA . VAL A 1 348 ? 4.081 -15.631 -20.546 1.00 96.56 348 VAL A CA 1
ATOM 2868 C C . VAL A 1 348 ? 3.835 -14.901 -21.873 1.00 96.56 348 VAL A C 1
ATOM 2870 O O . VAL A 1 348 ? 3.879 -15.526 -22.928 1.00 96.56 348 VAL A O 1
ATOM 2873 N N . ASP A 1 349 ? 3.583 -13.590 -21.835 1.00 96.19 349 ASP A N 1
ATOM 2874 C CA . ASP A 1 349 ? 3.275 -12.775 -23.020 1.00 96.19 349 ASP A CA 1
ATOM 2875 C C . ASP A 1 349 ? 4.488 -12.537 -23.946 1.00 96.19 349 ASP A C 1
ATOM 2877 O O . ASP A 1 349 ? 4.299 -12.146 -25.099 1.00 96.19 349 ASP A O 1
ATOM 2881 N N . PHE A 1 350 ? 5.714 -12.762 -23.457 1.00 96.31 350 PHE A N 1
ATOM 2882 C CA . PHE A 1 350 ? 6.978 -12.595 -24.193 1.00 96.31 350 PHE A CA 1
ATOM 2883 C C . PHE A 1 350 ? 7.761 -13.924 -24.296 1.00 96.31 350 PHE A C 1
ATOM 2885 O O . PHE A 1 350 ? 8.855 -14.058 -23.730 1.00 96.31 350 PHE A O 1
ATOM 2892 N N . PRO A 1 351 ? 7.203 -14.944 -24.979 1.00 93.75 351 PRO A N 1
ATOM 2893 C CA . PRO A 1 351 ? 7.757 -16.296 -25.010 1.00 93.75 351 PRO A CA 1
ATOM 2894 C C . PRO A 1 351 ? 9.081 -16.409 -25.778 1.00 93.75 351 PRO A C 1
ATOM 2896 O O . PRO A 1 351 ? 9.806 -17.376 -25.557 1.00 93.75 351 PRO A O 1
ATOM 2899 N N . ASN A 1 352 ? 9.429 -15.449 -26.646 1.00 92.69 352 ASN A N 1
ATOM 2900 C CA . ASN A 1 352 ? 10.715 -15.448 -27.357 1.00 92.69 352 ASN A CA 1
ATOM 2901 C C . ASN A 1 352 ? 11.813 -14.682 -26.604 1.00 92.69 352 ASN A C 1
ATOM 2903 O O . ASN A 1 352 ? 12.962 -14.654 -27.038 1.00 92.69 352 ASN A O 1
ATOM 2907 N N . THR A 1 353 ? 11.480 -14.065 -25.470 1.00 94.75 353 THR A N 1
ATOM 2908 C CA . THR A 1 353 ? 12.436 -13.391 -24.585 1.00 94.75 353 THR A CA 1
ATOM 2909 C C . THR A 1 353 ? 12.646 -14.187 -23.300 1.00 94.75 353 THR A C 1
ATOM 2911 O O . THR A 1 353 ? 13.785 -14.384 -22.881 1.00 94.75 353 THR A O 1
ATOM 2914 N N . THR A 1 354 ? 11.567 -14.683 -22.687 1.00 95.38 354 THR A N 1
ATOM 2915 C CA . THR A 1 354 ? 11.599 -15.364 -21.382 1.00 95.38 354 THR A CA 1
ATOM 2916 C C . THR A 1 354 ? 12.621 -16.502 -21.275 1.00 95.38 354 THR A C 1
ATOM 2918 O O . THR A 1 354 ? 13.420 -16.461 -20.338 1.00 95.38 354 THR A O 1
ATOM 2921 N N . PRO A 1 355 ? 12.692 -17.466 -22.213 1.00 93.69 355 PRO A N 1
ATOM 2922 C CA . PRO A 1 355 ? 13.629 -18.588 -22.119 1.00 93.69 355 PRO A CA 1
ATOM 2923 C C . PRO A 1 355 ? 15.105 -18.163 -22.144 1.00 93.69 355 PRO A C 1
ATOM 2925 O O . PRO A 1 355 ? 15.972 -18.895 -21.678 1.00 93.69 355 PRO A O 1
ATOM 2928 N N . TYR A 1 356 ? 15.428 -16.978 -22.666 1.00 92.94 356 TYR A N 1
ATOM 2929 C CA . TYR A 1 356 ? 16.809 -16.494 -22.760 1.00 92.94 356 TYR A CA 1
ATOM 2930 C C . TYR A 1 356 ? 17.270 -15.726 -21.520 1.00 92.94 356 TYR A C 1
ATOM 2932 O O . TYR A 1 356 ? 18.427 -15.311 -21.468 1.00 92.94 356 TYR A O 1
ATOM 2940 N N . VAL A 1 357 ? 16.412 -15.564 -20.506 1.00 92.88 357 VAL A N 1
ATOM 2941 C CA . VAL A 1 357 ? 16.794 -14.957 -19.227 1.00 92.88 357 VAL A CA 1
ATOM 2942 C C . VAL A 1 357 ? 17.617 -15.954 -18.400 1.00 92.88 357 VAL A C 1
ATOM 2944 O O . VAL A 1 357 ? 17.080 -16.981 -17.983 1.00 92.88 357 VAL A O 1
ATOM 2947 N N . PRO A 1 358 ? 18.894 -15.667 -18.088 1.00 89.44 358 PRO A N 1
ATOM 2948 C CA . PRO A 1 358 ? 19.699 -16.573 -17.276 1.00 89.44 358 PRO A CA 1
ATOM 2949 C C . PRO A 1 358 ? 19.254 -16.583 -15.811 1.00 89.44 358 PRO A C 1
ATOM 2951 O O . PRO A 1 358 ? 18.923 -15.537 -15.247 1.00 89.44 358 PRO A O 1
ATOM 2954 N N . LEU A 1 359 ? 19.348 -17.745 -15.155 1.00 85.81 359 LEU A N 1
ATOM 2955 C CA . LEU A 1 359 ? 18.937 -17.949 -13.757 1.00 85.81 359 LEU A CA 1
ATOM 2956 C C . LEU A 1 359 ? 19.554 -16.913 -12.795 1.00 85.81 359 LEU A C 1
ATOM 2958 O O . LEU A 1 359 ? 18.863 -16.370 -11.933 1.00 85.81 359 LEU A O 1
ATOM 2962 N N . LYS A 1 360 ? 20.833 -16.567 -12.995 1.00 84.69 360 LYS A N 1
ATOM 2963 C CA . LYS A 1 360 ? 21.559 -15.562 -12.192 1.00 84.69 360 LYS A CA 1
ATOM 2964 C C . LYS A 1 360 ? 20.931 -14.162 -12.231 1.00 84.69 360 LYS A C 1
ATOM 2966 O O . LYS A 1 360 ? 21.033 -13.423 -11.259 1.00 84.69 360 LYS A O 1
ATOM 2971 N N . TYR A 1 361 ? 20.215 -13.822 -13.304 1.00 87.38 361 TYR A N 1
ATOM 2972 C CA . TYR A 1 361 ? 19.521 -12.542 -13.451 1.00 87.38 361 TYR A CA 1
ATOM 2973 C C . TYR A 1 361 ? 18.072 -12.558 -12.949 1.00 87.38 361 TYR A C 1
ATOM 2975 O O . TYR A 1 361 ? 17.448 -11.500 -12.876 1.00 87.38 361 TYR A O 1
ATOM 2983 N N . LEU A 1 362 ? 17.515 -13.705 -12.542 1.00 88.62 362 LEU A N 1
ATOM 2984 C CA . LEU A 1 362 ? 16.150 -13.738 -12.004 1.00 88.62 362 LEU A CA 1
ATOM 2985 C C . LEU A 1 362 ? 16.022 -12.957 -10.689 1.00 88.62 362 LEU A C 1
ATOM 2987 O O . LEU A 1 362 ? 15.002 -12.312 -10.472 1.00 88.62 362 LEU A O 1
ATOM 2991 N N . PHE A 1 363 ? 17.060 -12.931 -9.849 1.00 82.81 363 PHE A N 1
ATOM 2992 C CA . PHE A 1 363 ? 17.099 -12.122 -8.616 1.00 82.81 363 PHE A CA 1
ATOM 2993 C C . PHE A 1 363 ? 17.131 -10.610 -8.873 1.00 82.81 363 PHE A C 1
ATOM 2995 O O . PHE A 1 363 ? 16.761 -9.802 -8.017 1.00 82.81 363 PHE A O 1
ATOM 3002 N N . ASP A 1 364 ? 17.594 -10.250 -10.063 1.00 79.50 364 ASP A N 1
ATOM 3003 C CA . ASP A 1 364 ? 17.743 -8.897 -10.569 1.00 79.50 364 ASP A CA 1
ATOM 3004 C C . ASP A 1 364 ? 16.492 -8.420 -11.318 1.00 79.50 364 ASP A C 1
ATOM 3006 O O . ASP A 1 364 ? 16.210 -7.217 -11.375 1.00 79.50 364 ASP A O 1
ATOM 3010 N N . LEU A 1 365 ? 15.752 -9.363 -11.894 1.00 85.81 365 LEU A N 1
ATOM 3011 C CA . LEU A 1 365 ? 14.537 -9.129 -12.651 1.00 85.81 365 LEU A CA 1
ATOM 3012 C C . LEU A 1 365 ? 13.297 -9.168 -11.744 1.00 85.81 365 LEU A C 1
ATOM 3014 O O . LEU A 1 365 ? 12.433 -8.295 -11.828 1.00 85.81 365 LEU A O 1
ATOM 3018 N N . ILE A 1 366 ? 13.224 -10.151 -10.845 1.00 88.69 366 ILE A N 1
ATOM 3019 C CA . ILE A 1 366 ? 12.055 -10.437 -10.012 1.00 88.69 366 ILE A CA 1
ATOM 3020 C C . ILE A 1 366 ? 12.307 -9.938 -8.580 1.00 88.69 366 ILE A C 1
ATOM 3022 O O . ILE A 1 366 ? 13.299 -10.315 -7.950 1.00 88.69 366 ILE A O 1
ATOM 3026 N N . PRO A 1 367 ? 11.428 -9.083 -8.025 1.00 83.38 367 PRO A N 1
ATOM 3027 C CA . PRO A 1 367 ? 11.588 -8.584 -6.668 1.00 83.38 367 PRO A CA 1
ATOM 3028 C C . PRO A 1 367 ? 11.465 -9.703 -5.632 1.00 83.38 367 PRO A C 1
ATOM 3030 O O . PRO A 1 367 ? 10.753 -10.689 -5.827 1.00 83.38 367 PRO A O 1
ATOM 3033 N N . ALA A 1 368 ? 12.105 -9.492 -4.482 1.00 82.69 368 ALA A N 1
ATOM 3034 C CA . ALA A 1 368 ? 11.995 -10.398 -3.349 1.00 82.69 368 ALA A CA 1
ATOM 3035 C C . ALA A 1 368 ? 10.549 -10.485 -2.833 1.00 82.69 368 ALA A C 1
ATOM 3037 O O . ALA A 1 368 ? 9.838 -9.476 -2.770 1.00 82.69 368 ALA A O 1
ATOM 3038 N N . MET A 1 369 ? 10.147 -11.672 -2.380 1.00 85.62 369 MET A N 1
ATOM 3039 C CA . MET A 1 369 ? 8.865 -11.897 -1.718 1.00 85.62 369 MET A CA 1
ATOM 3040 C C . MET A 1 369 ? 8.737 -11.019 -0.470 1.00 85.62 369 MET A C 1
ATOM 3042 O O . MET A 1 369 ? 9.512 -11.128 0.480 1.00 85.62 369 MET A O 1
ATOM 3046 N N . ALA A 1 370 ? 7.734 -10.141 -0.452 1.00 81.81 370 ALA A N 1
ATOM 3047 C CA . ALA A 1 370 ? 7.473 -9.301 0.711 1.00 81.81 370 ALA A CA 1
ATOM 3048 C C . ALA A 1 370 ? 6.749 -10.086 1.822 1.00 81.81 370 ALA A C 1
ATOM 3050 O O . ALA A 1 370 ? 5.779 -10.802 1.577 1.00 81.81 370 ALA A O 1
ATOM 3051 N N . TRP A 1 371 ? 7.127 -9.895 3.081 1.00 85.62 371 TRP A N 1
ATOM 3052 C CA . TRP A 1 371 ? 6.302 -10.339 4.209 1.00 85.62 371 TRP A CA 1
ATOM 3053 C C . TRP A 1 371 ? 5.157 -9.354 4.477 1.00 85.62 371 TRP A C 1
ATOM 3055 O O . TRP A 1 371 ? 5.232 -8.166 4.147 1.00 85.62 371 TRP A O 1
ATOM 3065 N N . ARG A 1 372 ? 4.060 -9.833 5.065 1.00 87.69 372 ARG A N 1
ATOM 3066 C CA . ARG A 1 372 ? 2.851 -9.037 5.326 1.00 87.69 372 ARG A CA 1
ATOM 3067 C C . ARG A 1 372 ? 2.561 -9.002 6.827 1.00 87.69 372 ARG A C 1
ATOM 3069 O O . ARG A 1 372 ? 2.680 -10.003 7.515 1.00 87.69 372 ARG A O 1
ATOM 3076 N N . SER A 1 373 ? 2.231 -7.823 7.349 1.00 88.56 373 SER A N 1
ATOM 3077 C CA . SER A 1 373 ? 1.954 -7.612 8.775 1.00 88.56 373 SER A CA 1
ATOM 3078 C C . SER A 1 373 ? 0.461 -7.668 9.074 1.00 88.56 373 SER A C 1
ATOM 3080 O O . SER A 1 373 ? -0.329 -7.031 8.377 1.00 88.56 373 SER A O 1
ATOM 3082 N N . TYR A 1 374 ? 0.107 -8.360 10.150 1.00 92.38 374 TYR A N 1
ATOM 3083 C CA . TYR A 1 374 ? -1.250 -8.530 10.641 1.00 92.38 374 TYR A CA 1
ATOM 3084 C C . TYR A 1 374 ? -1.311 -8.282 12.144 1.00 92.38 374 TYR A C 1
ATOM 3086 O O . TYR A 1 374 ? -0.517 -8.823 12.915 1.00 92.38 374 TYR A O 1
ATOM 3094 N N . SER A 1 375 ? -2.265 -7.463 12.564 1.00 92.44 375 SER A N 1
ATOM 3095 C CA . SER A 1 375 ? -2.511 -7.205 13.980 1.00 92.44 375 SER A CA 1
ATOM 3096 C C . SER A 1 375 ? -3.017 -8.478 14.651 1.00 92.44 375 SER A C 1
ATOM 3098 O O . SER A 1 375 ? -3.941 -9.123 14.148 1.00 92.44 375 SER A O 1
ATOM 3100 N N . ILE A 1 376 ? -2.393 -8.846 15.770 1.00 95.31 376 ILE A N 1
ATOM 3101 C CA . ILE A 1 376 ? -2.782 -10.033 16.529 1.00 95.31 376 ILE A CA 1
ATOM 3102 C C . ILE A 1 376 ? -4.167 -9.788 17.138 1.00 95.31 376 ILE A C 1
ATOM 3104 O O . ILE A 1 376 ? -4.434 -8.734 17.713 1.00 95.31 376 ILE A O 1
ATOM 3108 N N . ALA A 1 377 ? -5.054 -10.766 16.978 1.00 96.25 377 ALA A N 1
ATOM 3109 C CA . ALA A 1 377 ? -6.451 -10.725 17.387 1.00 96.25 377 ALA A CA 1
ATOM 3110 C C . ALA A 1 377 ? -6.749 -11.539 18.657 1.00 96.25 377 ALA A C 1
ATOM 3112 O O . ALA A 1 377 ? -7.911 -11.648 19.045 1.00 96.25 377 ALA A O 1
ATOM 3113 N N . SER A 1 378 ? -5.731 -12.103 19.314 1.00 96.44 378 SER A N 1
ATOM 3114 C CA . SER A 1 378 ? -5.838 -12.849 20.576 1.00 96.44 378 SER A CA 1
ATOM 3115 C C . SER A 1 378 ? -5.057 -12.185 21.712 1.00 96.44 378 SER A C 1
ATOM 3117 O O . SER A 1 378 ? -3.968 -11.650 21.508 1.00 96.44 378 SER A O 1
ATOM 3119 N N . SER A 1 379 ? -5.582 -12.269 22.936 1.00 94.62 379 SER A N 1
ATOM 3120 C CA . SER A 1 379 ? -4.846 -11.874 24.143 1.00 94.62 379 SER A CA 1
ATOM 3121 C C . SER A 1 379 ? -3.861 -12.973 24.564 1.00 94.62 379 SER A C 1
ATOM 3123 O O . SER A 1 379 ? -4.264 -14.141 24.582 1.00 94.62 379 SER A O 1
ATOM 3125 N N . PRO A 1 380 ? -2.624 -12.621 24.968 1.00 93.19 380 PRO A N 1
ATOM 3126 C CA . PRO A 1 380 ? -1.675 -13.587 25.523 1.00 93.19 380 PRO A CA 1
ATOM 3127 C C . PRO A 1 380 ? -2.148 -14.191 26.855 1.00 93.19 380 PRO A C 1
ATOM 3129 O O . PRO A 1 380 ? -1.701 -15.277 27.211 1.00 93.19 380 PRO A O 1
ATOM 3132 N N . LEU A 1 381 ? -3.070 -13.538 27.578 1.00 93.06 381 LEU A N 1
ATOM 3133 C CA . LEU A 1 381 ? -3.690 -14.108 28.781 1.00 93.06 381 LEU A CA 1
ATOM 3134 C C . LEU A 1 381 ? -4.641 -15.256 28.437 1.00 93.06 381 LEU A C 1
ATOM 3136 O O . LEU A 1 381 ? -4.640 -16.281 29.109 1.00 93.06 381 LEU A O 1
ATOM 3140 N N . CYS A 1 382 ? -5.437 -15.096 27.379 1.00 93.69 382 CYS A N 1
ATOM 3141 C CA . CYS A 1 382 ? -6.404 -16.109 26.957 1.00 93.69 382 CYS A CA 1
ATOM 3142 C C . CYS A 1 382 ? -5.756 -17.227 26.121 1.00 93.69 382 CYS A C 1
ATOM 3144 O O . CYS A 1 382 ? -6.237 -18.359 26.117 1.00 93.69 382 CYS A O 1
ATOM 3146 N N . LYS A 1 383 ? -4.699 -16.904 25.366 1.00 95.00 383 LYS A N 1
ATOM 3147 C CA . LYS A 1 383 ? -4.028 -17.796 24.410 1.00 95.00 383 LYS A CA 1
ATOM 3148 C C . LYS A 1 383 ? -2.500 -17.664 24.559 1.00 95.00 383 LYS A C 1
ATOM 3150 O O . LYS A 1 383 ? -1.862 -17.033 23.728 1.00 95.00 383 LYS A O 1
ATOM 3155 N N . PRO A 1 384 ? -1.879 -18.239 25.604 1.00 93.81 384 PRO A N 1
ATOM 3156 C CA . PRO A 1 384 ? -0.441 -18.067 25.843 1.00 93.81 384 PRO A CA 1
ATOM 3157 C C . PRO A 1 384 ? 0.446 -18.793 24.818 1.00 93.81 384 PRO A C 1
ATOM 3159 O O . PRO A 1 384 ? 1.553 -18.339 24.547 1.00 93.81 384 PRO A O 1
ATOM 3162 N N . ASN A 1 385 ? -0.049 -19.890 24.233 1.00 94.81 385 ASN A N 1
ATOM 3163 C CA . ASN A 1 385 ? 0.707 -20.768 23.328 1.00 94.81 385 ASN A CA 1
ATOM 3164 C C . ASN A 1 385 ? 0.207 -20.707 21.874 1.00 94.81 385 ASN A C 1
ATOM 3166 O O . ASN A 1 385 ? 0.542 -21.566 21.063 1.00 94.81 385 ASN A O 1
ATOM 3170 N N . SER A 1 386 ? -0.643 -19.740 21.531 1.00 96.81 386 SER A N 1
ATOM 3171 C CA . SER A 1 386 ? -1.101 -19.549 20.156 1.00 96.81 386 SER A CA 1
ATOM 3172 C C . SER A 1 386 ? -1.506 -18.104 19.907 1.00 96.81 386 SER A C 1
ATOM 3174 O O . SER A 1 386 ? -1.865 -17.364 20.820 1.00 96.81 386 SER A O 1
ATOM 3176 N N . ILE A 1 387 ? -1.460 -17.687 18.647 1.00 97.75 387 ILE A N 1
ATOM 3177 C CA . ILE A 1 387 ? -1.952 -16.378 18.217 1.00 97.75 387 ILE A CA 1
ATOM 3178 C C . ILE A 1 387 ? -3.082 -16.542 17.220 1.00 97.75 387 ILE A C 1
ATOM 3180 O O . ILE A 1 387 ? -3.109 -17.495 16.446 1.00 97.75 387 ILE A O 1
ATOM 3184 N N . GLN A 1 388 ? -4.001 -15.583 17.205 1.00 98.00 388 GLN A N 1
ATOM 3185 C CA . GLN A 1 388 ? -5.045 -15.518 16.192 1.00 98.00 388 GLN A CA 1
ATOM 3186 C C . GLN A 1 388 ? -4.869 -14.277 15.325 1.00 98.00 388 GLN A C 1
ATOM 3188 O O . GLN A 1 388 ? -4.537 -13.203 15.824 1.00 98.00 388 GLN A O 1
ATOM 3193 N N . ILE A 1 389 ? -5.111 -14.414 14.026 1.00 97.50 389 ILE A N 1
ATOM 3194 C CA . ILE A 1 389 ? -5.065 -13.324 13.054 1.00 97.50 389 ILE A CA 1
ATOM 3195 C C . ILE A 1 389 ? -6.421 -13.235 12.367 1.00 97.50 389 ILE A C 1
ATOM 3197 O O . ILE A 1 389 ? -6.916 -14.218 11.819 1.00 97.50 389 ILE A O 1
ATOM 3201 N N . LEU A 1 390 ? -6.999 -12.035 12.361 1.00 96.50 390 LEU A N 1
ATOM 3202 C CA . LEU A 1 390 ? -8.214 -11.733 11.615 1.00 96.50 390 LEU A CA 1
ATOM 3203 C C . LEU A 1 390 ? -7.850 -11.013 10.312 1.00 96.50 390 LEU A C 1
ATOM 3205 O O . LEU A 1 390 ? -7.338 -9.892 10.343 1.00 96.50 390 LEU A O 1
ATOM 3209 N N . TYR A 1 391 ? -8.123 -11.631 9.164 1.00 95.44 391 TYR A N 1
ATOM 3210 C CA . TYR A 1 391 ? -7.724 -11.093 7.863 1.00 95.44 391 TYR A CA 1
ATOM 3211 C C . TYR A 1 391 ? -8.826 -11.219 6.812 1.00 95.44 391 TYR A C 1
ATOM 3213 O O . TYR A 1 391 ? -9.564 -12.197 6.761 1.00 95.44 391 TYR A O 1
ATOM 3221 N N . ALA A 1 392 ? -8.920 -10.212 5.944 1.00 94.38 392 ALA A N 1
ATOM 3222 C CA . ALA A 1 392 ? -9.801 -10.237 4.782 1.00 94.38 392 ALA A CA 1
ATOM 3223 C C . ALA A 1 392 ? -9.036 -10.752 3.560 1.00 94.38 392 ALA A C 1
ATOM 3225 O O . ALA A 1 392 ? -7.985 -10.199 3.220 1.00 94.38 392 ALA A O 1
ATOM 3226 N N . VAL A 1 393 ? -9.574 -11.768 2.891 1.00 95.19 393 VAL A N 1
ATOM 3227 C CA . VAL A 1 393 ? -9.054 -12.271 1.621 1.00 95.19 393 VAL A CA 1
ATOM 3228 C C . VAL A 1 393 ? -9.185 -11.174 0.571 1.00 95.19 393 VAL A C 1
ATOM 3230 O O . VAL A 1 393 ? -10.251 -10.586 0.373 1.00 95.19 393 VAL A O 1
ATOM 3233 N N . VAL A 1 394 ? -8.059 -10.827 -0.050 1.00 91.69 394 VAL A N 1
ATOM 3234 C CA . VAL A 1 394 ? -8.013 -9.804 -1.091 1.00 91.69 394 VAL A CA 1
ATOM 3235 C C . VAL A 1 394 ? -8.254 -10.465 -2.436 1.00 91.69 394 VAL A C 1
ATOM 3237 O O . VAL A 1 394 ? -7.390 -11.169 -2.949 1.00 91.69 394 VAL A O 1
ATOM 3240 N N . GLU A 1 395 ? -9.408 -10.166 -3.013 1.00 90.88 395 GLU A N 1
ATOM 3241 C CA . GLU A 1 395 ? -9.775 -10.519 -4.375 1.00 90.88 395 GLU A CA 1
ATOM 3242 C C . GLU A 1 395 ? -10.510 -9.332 -5.003 1.00 90.88 395 GLU A C 1
ATOM 3244 O O . GLU A 1 395 ? -11.401 -8.740 -4.387 1.00 90.88 395 GLU A O 1
ATOM 3249 N N . TYR A 1 396 ? -10.110 -8.935 -6.207 1.00 85.88 396 TYR A N 1
ATOM 3250 C CA . TYR A 1 396 ? -10.773 -7.868 -6.954 1.00 85.88 396 TYR A CA 1
ATOM 3251 C C . TYR A 1 396 ? -10.657 -8.108 -8.455 1.00 85.88 396 TYR A C 1
ATOM 3253 O O . TYR A 1 396 ? -9.750 -8.788 -8.923 1.00 85.88 396 TYR A O 1
ATOM 3261 N N . ARG A 1 397 ? -11.577 -7.546 -9.237 1.00 83.62 397 ARG A N 1
ATOM 3262 C CA . ARG A 1 397 ? -11.538 -7.641 -10.701 1.00 83.62 397 ARG A CA 1
ATOM 3263 C C . ARG A 1 397 ? -10.941 -6.370 -11.286 1.00 83.62 397 ARG A C 1
ATOM 3265 O O . ARG A 1 397 ? -11.220 -5.275 -10.802 1.00 83.62 397 ARG A O 1
ATOM 3272 N N . THR A 1 398 ? -10.123 -6.526 -12.318 1.00 78.88 398 THR A N 1
ATOM 3273 C CA . THR A 1 398 ? -9.667 -5.419 -13.170 1.00 78.88 398 THR A CA 1
ATOM 3274 C C . THR A 1 398 ? -10.378 -5.513 -14.520 1.00 78.88 398 THR A C 1
ATOM 3276 O O . THR A 1 398 ? -11.320 -6.291 -14.671 1.00 78.88 398 THR A O 1
ATOM 3279 N N . ARG A 1 399 ? -9.957 -4.730 -15.522 1.00 71.38 399 ARG A N 1
ATOM 3280 C CA . ARG A 1 399 ? -10.466 -4.881 -16.899 1.00 71.38 399 ARG A CA 1
ATOM 3281 C C . ARG A 1 399 ? -10.175 -6.264 -17.497 1.00 71.38 399 ARG A C 1
ATOM 3283 O O . ARG A 1 399 ? -10.842 -6.670 -18.444 1.00 71.38 399 ARG A O 1
ATOM 3290 N N . LEU A 1 400 ? -9.209 -6.999 -16.945 1.00 67.94 400 LEU A N 1
ATOM 3291 C CA . LEU A 1 400 ? -9.003 -8.402 -17.285 1.00 67.94 400 LEU A CA 1
ATOM 3292 C C . LEU A 1 400 ? -10.070 -9.272 -16.610 1.00 67.94 400 LEU A C 1
ATOM 3294 O O . LEU A 1 400 ? -10.378 -9.095 -15.434 1.00 67.94 400 LEU A O 1
ATOM 3298 N N . LYS A 1 401 ? -10.597 -10.264 -17.342 1.00 68.69 401 LYS A N 1
ATOM 3299 C CA . LYS A 1 401 ? -11.617 -11.198 -16.825 1.00 68.69 401 LYS A CA 1
ATOM 3300 C C . LYS A 1 401 ? -11.133 -12.005 -15.609 1.00 68.69 401 LYS A C 1
ATOM 3302 O O . LYS A 1 401 ? -11.949 -12.393 -14.777 1.00 68.69 401 LYS A O 1
ATOM 3307 N N . LYS A 1 402 ? -9.822 -12.259 -15.504 1.00 83.38 402 LYS A N 1
ATOM 3308 C CA . LYS A 1 402 ? -9.203 -13.009 -14.400 1.00 83.38 402 LYS A CA 1
ATOM 3309 C C . LYS A 1 402 ? -9.143 -12.145 -13.126 1.00 83.38 402 LYS A C 1
ATOM 3311 O O . LYS A 1 402 ? -8.601 -11.037 -13.192 1.00 83.38 402 LYS A O 1
ATOM 3316 N N . PRO A 1 403 ? -9.658 -12.621 -11.976 1.00 86.50 403 PRO A N 1
ATOM 3317 C CA . PRO A 1 403 ? -9.575 -11.884 -10.720 1.00 86.50 403 PRO A CA 1
ATOM 3318 C C . PRO A 1 403 ? -8.120 -11.742 -10.257 1.00 86.50 403 PRO A C 1
ATOM 3320 O O . PRO A 1 403 ? -7.294 -12.639 -10.432 1.00 86.50 403 PRO A O 1
ATOM 3323 N N . ARG A 1 404 ? -7.810 -10.598 -9.648 1.00 89.06 404 ARG A N 1
ATOM 3324 C CA . ARG A 1 404 ? -6.534 -10.302 -9.003 1.00 89.06 404 ARG A CA 1
ATOM 3325 C C . ARG A 1 404 ? -6.607 -10.729 -7.548 1.00 89.06 404 ARG A C 1
ATOM 3327 O O . ARG A 1 404 ? -7.514 -10.327 -6.821 1.00 89.06 404 ARG A O 1
ATOM 3334 N N . LEU A 1 405 ? -5.628 -11.526 -7.140 1.00 90.62 405 LEU A N 1
ATOM 3335 C CA . LEU A 1 405 ? -5.570 -12.172 -5.835 1.00 90.62 405 LEU A CA 1
ATOM 3336 C C . LEU A 1 405 ? -4.451 -11.546 -5.004 1.00 90.62 405 LEU A C 1
ATOM 3338 O O . LEU A 1 405 ? -3.356 -11.289 -5.500 1.00 90.62 405 LEU A O 1
ATOM 3342 N N . GLY A 1 406 ? -4.707 -11.298 -3.723 1.00 90.19 406 GLY A N 1
ATOM 3343 C CA . GLY A 1 406 ? -3.656 -10.900 -2.795 1.00 90.19 406 GLY A CA 1
ATOM 3344 C C . GLY A 1 406 ? -2.778 -12.095 -2.451 1.00 90.19 406 GLY A C 1
ATOM 3345 O O . GLY A 1 406 ? -3.292 -13.074 -1.908 1.00 90.19 406 GLY A O 1
ATOM 3346 N N . GLN A 1 407 ? -1.469 -11.985 -2.703 1.00 90.81 407 GLN A N 1
ATOM 3347 C CA . GLN A 1 407 ? -0.498 -13.071 -2.514 1.00 90.81 407 GLN A CA 1
ATOM 3348 C C . GLN A 1 407 ? -0.622 -13.741 -1.141 1.00 90.81 407 GLN A C 1
ATOM 3350 O O . GLN A 1 407 ? -0.905 -14.928 -1.036 1.00 90.81 407 GLN A O 1
ATOM 3355 N N . CYS A 1 408 ? -0.461 -12.964 -0.066 1.00 94.75 408 CYS A N 1
ATOM 3356 C CA . CYS A 1 408 ? -0.432 -13.522 1.283 1.00 94.75 408 CYS A CA 1
ATOM 3357 C C . CYS A 1 408 ? -1.803 -14.007 1.755 1.00 94.75 408 CYS A C 1
ATOM 3359 O O . CYS A 1 408 ? -1.913 -15.103 2.287 1.00 94.75 408 CYS A O 1
ATOM 3361 N N . THR A 1 409 ? -2.866 -13.233 1.529 1.00 95.75 409 THR A N 1
ATOM 3362 C CA . THR A 1 409 ? -4.194 -13.586 2.047 1.00 95.75 409 THR A CA 1
ATOM 3363 C C . THR A 1 409 ? -4.802 -14.791 1.342 1.00 95.75 409 THR A C 1
ATOM 3365 O O . THR A 1 409 ? -5.473 -15.584 1.989 1.00 95.75 409 THR A O 1
ATOM 3368 N N . THR A 1 410 ? -4.562 -14.943 0.038 1.00 94.81 410 THR A N 1
ATOM 3369 C CA . THR A 1 410 ? -5.057 -16.099 -0.728 1.00 94.81 410 THR A CA 1
ATOM 3370 C C . THR A 1 410 ? -4.230 -17.341 -0.424 1.00 94.81 410 THR A C 1
ATOM 3372 O O . THR A 1 410 ? -4.780 -18.430 -0.296 1.00 94.81 410 THR A O 1
ATOM 3375 N N . TRP A 1 411 ? -2.918 -17.180 -0.225 1.00 95.12 411 TRP A N 1
ATOM 3376 C CA . TRP A 1 411 ? -2.068 -18.249 0.286 1.00 95.12 411 TRP A CA 1
ATOM 3377 C C . TRP A 1 411 ? -2.521 -18.725 1.672 1.00 95.12 411 TRP A C 1
ATOM 3379 O O . TRP A 1 411 ? -2.776 -19.916 1.829 1.00 95.12 411 TRP A O 1
ATOM 3389 N N . MET A 1 412 ? -2.730 -17.815 2.633 1.00 96.75 412 MET A N 1
ATOM 3390 C CA . MET A 1 412 ? -3.246 -18.152 3.970 1.00 96.75 412 MET A CA 1
ATOM 3391 C C . MET A 1 412 ? -4.630 -18.811 3.917 1.00 96.75 412 MET A C 1
ATOM 3393 O O . MET A 1 412 ? -4.881 -19.765 4.643 1.00 96.75 412 MET A O 1
ATOM 3397 N N . ALA A 1 413 ? -5.517 -18.349 3.033 1.00 96.25 413 ALA A N 1
ATOM 3398 C CA . ALA A 1 413 ? -6.855 -18.915 2.855 1.00 96.25 413 ALA A CA 1
ATOM 3399 C C . ALA A 1 413 ? -6.856 -20.391 2.421 1.00 96.25 413 ALA A C 1
ATOM 3401 O O . ALA A 1 413 ? -7.813 -21.099 2.718 1.00 96.25 413 ALA A O 1
ATOM 3402 N N . ARG A 1 414 ? -5.800 -20.846 1.732 1.00 94.56 414 ARG A N 1
ATOM 3403 C CA . ARG A 1 414 ? -5.631 -22.240 1.288 1.00 94.56 414 ARG A CA 1
ATOM 3404 C C . ARG A 1 414 ? -4.922 -23.130 2.317 1.00 94.56 414 ARG A C 1
ATOM 3406 O O . ARG A 1 414 ? -4.734 -24.306 2.041 1.00 94.56 414 ARG A O 1
ATOM 3413 N N . GLN A 1 415 ? -4.480 -22.591 3.458 1.00 94.94 415 GLN A N 1
ATOM 3414 C CA . GLN A 1 415 ? -3.760 -23.388 4.455 1.00 94.94 415 GLN A CA 1
ATOM 3415 C C . GLN A 1 415 ? -4.729 -24.274 5.232 1.00 94.94 415 GLN A C 1
ATOM 3417 O O . GLN A 1 415 ? -5.718 -23.783 5.788 1.00 94.94 415 GLN A O 1
ATOM 3422 N N . GLU A 1 416 ? -4.407 -25.562 5.285 1.00 93.19 416 GLU A N 1
ATOM 3423 C CA . GLU A 1 416 ? -5.228 -26.572 5.941 1.00 93.19 416 GLU A CA 1
ATOM 3424 C C . GLU A 1 416 ? -4.828 -26.731 7.417 1.00 93.19 416 GLU A C 1
ATOM 3426 O O . GLU A 1 416 ? -3.641 -26.930 7.719 1.00 93.19 416 GLU A O 1
ATOM 3431 N N . PRO A 1 417 ? -5.797 -26.662 8.351 1.00 95.88 417 PRO A N 1
ATOM 3432 C CA . PRO A 1 417 ? -5.550 -26.899 9.766 1.00 95.88 417 PRO A CA 1
ATOM 3433 C C . PRO A 1 417 ? -4.836 -28.228 10.027 1.00 95.88 417 PRO A C 1
ATOM 3435 O O . PRO A 1 417 ? -5.223 -29.274 9.516 1.00 95.88 417 PRO A O 1
ATOM 3438 N N . ASN A 1 418 ? -3.813 -28.185 10.876 1.00 92.94 418 ASN A N 1
ATOM 3439 C CA . ASN A 1 418 ? -2.972 -29.299 11.318 1.00 92.94 418 ASN A CA 1
ATOM 3440 C C . ASN A 1 418 ? -2.116 -29.971 10.229 1.00 92.94 418 ASN A C 1
ATOM 3442 O O . ASN A 1 418 ? -1.383 -30.904 10.549 1.00 92.94 418 ASN A O 1
ATOM 3446 N N . LEU A 1 419 ? -2.166 -29.487 8.984 1.00 92.81 419 LEU A N 1
ATOM 3447 C CA . LEU A 1 419 ? -1.396 -30.021 7.853 1.00 92.81 419 LEU A CA 1
ATOM 3448 C C . LEU A 1 419 ? -0.397 -29.012 7.280 1.00 92.81 419 LEU A C 1
ATOM 3450 O O . LEU A 1 419 ? 0.541 -29.393 6.585 1.00 92.81 419 LEU A O 1
ATOM 3454 N N . SER A 1 420 ? -0.604 -27.725 7.553 1.00 93.69 420 SER A N 1
ATOM 3455 C CA . SER A 1 420 ? 0.189 -26.628 7.000 1.00 93.69 420 SER A CA 1
ATOM 3456 C C . SER A 1 420 ? 0.883 -25.811 8.088 1.00 93.69 420 SER A C 1
ATOM 3458 O O . SER A 1 420 ? 0.376 -25.683 9.206 1.00 93.69 420 SER A O 1
ATOM 3460 N N . ASN A 1 421 ? 2.003 -25.184 7.719 1.00 94.19 421 ASN A N 1
ATOM 3461 C CA . ASN A 1 421 ? 2.753 -24.266 8.571 1.00 94.19 421 ASN A CA 1
ATOM 3462 C C . ASN A 1 421 ? 2.970 -22.911 7.882 1.00 94.19 421 ASN A C 1
ATOM 3464 O O . ASN A 1 421 ? 3.169 -22.837 6.663 1.00 94.19 421 ASN A O 1
ATOM 3468 N N . LEU A 1 422 ? 2.991 -21.842 8.678 1.00 95.38 422 LEU A N 1
ATOM 3469 C CA . LEU A 1 422 ? 3.322 -20.485 8.253 1.00 95.38 422 LEU A CA 1
ATOM 3470 C C . LEU A 1 422 ? 4.649 -20.061 8.868 1.00 95.38 422 LEU A C 1
ATOM 3472 O O . LEU A 1 422 ? 4.824 -20.118 10.080 1.00 95.38 422 LEU A O 1
ATOM 3476 N N . ASP A 1 423 ? 5.536 -19.527 8.040 1.00 92.44 423 ASP A N 1
ATOM 3477 C CA . ASP A 1 423 ? 6.713 -18.815 8.521 1.00 92.44 423 ASP A CA 1
ATOM 3478 C C . ASP A 1 423 ? 6.263 -17.441 9.060 1.00 92.44 423 ASP A C 1
ATOM 3480 O O . ASP A 1 423 ? 5.659 -16.643 8.329 1.00 92.44 423 ASP A O 1
ATOM 3484 N N . ILE A 1 424 ? 6.517 -17.177 10.346 1.00 93.38 424 ILE A N 1
ATOM 3485 C CA . ILE A 1 424 ? 6.092 -15.967 11.056 1.00 93.38 424 ILE A CA 1
ATOM 3486 C C . ILE A 1 424 ? 7.202 -15.317 11.889 1.00 93.38 424 ILE A C 1
ATOM 3488 O O . ILE A 1 424 ? 8.129 -15.960 12.370 1.00 93.38 424 ILE A O 1
ATOM 3492 N N . PHE A 1 425 ? 7.066 -14.017 12.129 1.00 89.62 425 PHE A N 1
ATOM 3493 C CA . PHE A 1 425 ? 7.891 -13.253 13.063 1.00 89.62 425 PHE A CA 1
ATOM 3494 C C . PHE A 1 425 ? 7.017 -12.271 13.851 1.00 89.62 425 PHE A C 1
ATOM 3496 O O . PHE A 1 425 ? 6.110 -11.656 13.291 1.00 89.62 425 PHE A O 1
ATOM 3503 N N . LEU A 1 426 ? 7.275 -12.099 15.149 1.00 90.38 426 LEU A N 1
ATOM 3504 C CA . LEU A 1 426 ? 6.519 -11.171 15.994 1.00 90.38 426 LEU A CA 1
ATOM 3505 C C . LEU A 1 426 ? 7.309 -9.887 16.229 1.00 90.38 426 LEU A C 1
ATOM 3507 O O . LEU A 1 426 ? 8.482 -9.918 16.594 1.00 90.38 426 LEU A O 1
ATOM 3511 N N . ARG A 1 427 ? 6.649 -8.740 16.063 1.00 85.00 427 ARG A N 1
ATOM 3512 C CA . ARG A 1 427 ? 7.241 -7.428 16.356 1.00 85.00 427 ARG A CA 1
ATOM 3513 C C . ARG A 1 427 ? 6.257 -6.514 17.060 1.00 85.00 427 ARG A C 1
ATOM 3515 O O . ARG A 1 427 ? 5.056 -6.580 16.824 1.00 85.00 427 ARG A O 1
ATOM 3522 N N . THR A 1 428 ? 6.773 -5.582 17.847 1.00 80.88 428 THR A N 1
ATOM 3523 C CA . THR A 1 428 ? 5.940 -4.600 18.546 1.00 80.88 428 THR A CA 1
ATOM 3524 C C . THR A 1 428 ? 5.271 -3.621 17.574 1.00 80.88 428 THR A C 1
ATOM 3526 O O . THR A 1 428 ? 5.927 -3.072 16.684 1.00 80.88 428 THR A O 1
ATOM 3529 N N . SER A 1 429 ? 3.962 -3.395 17.745 1.00 75.19 429 SER A N 1
ATOM 3530 C CA . SER A 1 429 ? 3.187 -2.442 16.935 1.00 75.19 429 SER A CA 1
ATOM 3531 C C . SER A 1 429 ? 3.503 -0.973 17.252 1.00 75.19 429 SER A C 1
ATOM 3533 O O . SER A 1 429 ? 4.295 -0.635 18.135 1.00 75.19 429 SER A O 1
ATOM 3535 N N . SER A 1 430 ? 2.835 -0.069 16.526 1.00 70.19 430 SER A N 1
ATOM 3536 C CA . SER A 1 430 ? 2.802 1.361 16.840 1.00 70.19 430 SER A CA 1
ATOM 3537 C C . SER A 1 430 ? 1.929 1.711 18.046 1.00 70.19 430 SER A C 1
ATOM 3539 O O . SER A 1 430 ? 2.113 2.795 18.610 1.00 70.19 430 SER A O 1
ATOM 3541 N N . PHE A 1 431 ? 0.972 0.852 18.418 1.00 80.00 431 PHE A N 1
ATOM 3542 C CA . PHE A 1 431 ? 0.135 1.091 19.585 1.00 80.00 431 PHE A CA 1
ATOM 3543 C C . PHE A 1 431 ? 0.981 0.983 20.844 1.00 80.00 431 PHE A C 1
ATOM 3545 O O . PHE A 1 431 ? 1.695 0.009 21.070 1.00 80.00 431 PHE A O 1
ATOM 3552 N N . LYS A 1 432 ? 0.877 2.007 21.684 1.00 78.62 432 LYS A N 1
ATOM 3553 C CA . LYS A 1 432 ? 1.459 2.014 23.016 1.00 78.62 432 LYS A CA 1
ATOM 3554 C C . LYS A 1 432 ? 0.330 2.086 24.017 1.00 78.62 432 LYS A C 1
ATOM 3556 O O . LYS A 1 432 ? -0.272 3.140 24.205 1.00 78.62 432 LYS A O 1
ATOM 3561 N N . LEU A 1 433 ? 0.046 0.969 24.665 1.00 74.25 433 LEU A N 1
ATOM 3562 C CA . LEU A 1 433 ? -0.792 0.997 25.850 1.00 74.25 433 LEU A CA 1
ATOM 3563 C C . LEU A 1 433 ? 0.052 1.561 27.006 1.00 74.25 433 LEU A C 1
ATOM 3565 O O . LEU A 1 433 ? 1.202 1.152 27.163 1.00 74.25 433 LEU A O 1
ATOM 3569 N N . PRO A 1 434 ? -0.442 2.542 27.774 1.00 63.81 434 PRO A N 1
ATOM 3570 C CA . PRO A 1 434 ? 0.270 2.999 28.957 1.00 63.81 434 PRO A CA 1
ATOM 3571 C C . PRO A 1 434 ? 0.252 1.908 30.039 1.00 63.81 434 PRO A C 1
ATOM 3573 O O . PRO A 1 434 ? -0.823 1.469 30.448 1.00 63.81 434 PRO A O 1
ATOM 3576 N N . ASP A 1 435 ? 1.430 1.513 30.532 1.00 59.59 435 ASP A N 1
ATOM 3577 C CA . ASP A 1 435 ? 1.584 0.715 31.762 1.00 59.59 435 ASP A CA 1
ATOM 3578 C C . ASP A 1 435 ? 1.210 1.576 32.992 1.00 59.59 435 ASP A C 1
ATOM 3580 O O . ASP A 1 435 ? 1.464 2.781 33.003 1.00 59.59 435 ASP A O 1
ATOM 3584 N N . ALA A 1 436 ? 0.559 1.095 34.063 1.00 48.94 436 ALA A N 1
ATOM 3585 C CA . ALA A 1 436 ? 0.715 -0.209 34.723 1.00 48.94 436 ALA A CA 1
ATOM 3586 C C . ALA A 1 436 ? -0.568 -0.793 35.391 1.00 48.94 436 ALA A C 1
ATOM 3588 O O . ALA A 1 436 ? -0.473 -1.704 36.206 1.00 48.94 436 ALA A O 1
ATOM 3589 N N . LYS A 1 437 ? -1.773 -0.261 35.135 1.00 52.00 437 LYS A N 1
ATOM 3590 C CA . LYS A 1 437 ? -3.060 -0.747 35.699 1.00 52.00 437 LYS A CA 1
ATOM 3591 C C . LYS A 1 437 ? -4.194 -0.325 34.763 1.00 52.00 437 LYS A C 1
ATOM 3593 O O . LYS A 1 437 ? -4.707 0.782 34.910 1.00 52.00 437 LYS A O 1
ATOM 3598 N N . LEU A 1 438 ? -4.555 -1.154 33.783 1.00 59.66 438 LEU A N 1
ATOM 3599 C CA . LEU A 1 438 ? -5.505 -0.893 32.681 1.00 59.66 438 LEU A CA 1
ATOM 3600 C C . LEU A 1 438 ? -6.956 -0.536 33.113 1.00 59.66 438 LEU A C 1
ATOM 3602 O O . LEU A 1 438 ? -7.898 -0.878 32.429 1.00 59.66 438 LEU A O 1
ATOM 3606 N N . GLN A 1 439 ? -7.217 0.204 34.190 1.00 73.62 439 GLN A N 1
ATOM 3607 C CA . GLN A 1 439 ? -8.581 0.561 34.615 1.00 73.62 439 GLN A CA 1
ATOM 3608 C C . GLN A 1 439 ? -9.197 1.770 33.890 1.00 73.62 439 GLN A C 1
ATOM 3610 O O . GLN A 1 439 ? -10.385 2.055 34.065 1.00 73.62 439 GLN A O 1
ATOM 3615 N N . ARG A 1 440 ? -8.419 2.504 33.080 1.00 88.06 440 ARG A N 1
ATOM 3616 C CA . ARG A 1 440 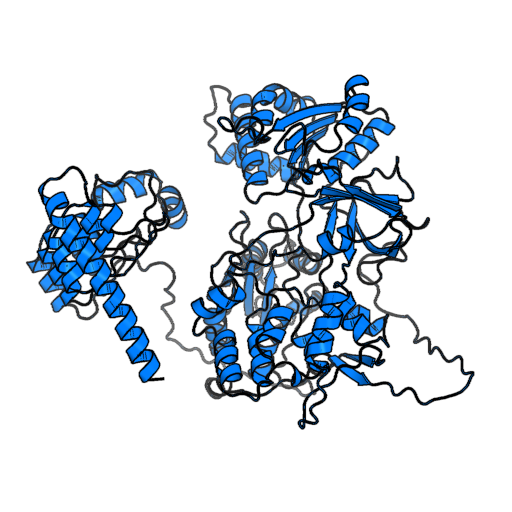? -8.955 3.627 32.291 1.00 88.06 440 ARG A CA 1
ATOM 3617 C C . ARG A 1 440 ? -9.962 3.119 31.248 1.00 88.06 440 ARG A C 1
ATOM 3619 O O . ARG A 1 440 ? -9.797 1.991 30.769 1.00 88.06 440 ARG A O 1
ATOM 3626 N N . PRO A 1 441 ? -10.976 3.920 30.875 1.00 92.62 441 PRO A N 1
ATOM 3627 C CA . PRO A 1 441 ? -11.842 3.576 29.757 1.00 92.62 441 PRO A CA 1
ATOM 3628 C C . PRO A 1 441 ? -11.047 3.483 28.451 1.00 92.62 441 PRO A C 1
ATOM 3630 O O . PRO A 1 441 ? -10.195 4.335 28.177 1.00 92.62 441 PRO A O 1
ATOM 3633 N N . LEU A 1 442 ? -11.353 2.470 27.642 1.00 93.56 442 LEU A N 1
ATOM 3634 C CA . LEU A 1 442 ? -10.841 2.350 26.278 1.00 93.56 442 LEU A CA 1
ATOM 3635 C C . LEU A 1 442 ? -11.966 2.616 25.291 1.00 93.56 442 LEU A C 1
ATOM 3637 O O . LEU A 1 442 ? -12.996 1.945 25.334 1.00 93.56 442 LEU A O 1
ATOM 3641 N N . ILE A 1 443 ? -11.740 3.576 24.400 1.00 96.12 443 ILE A N 1
ATOM 3642 C CA . ILE A 1 443 ? -12.607 3.855 23.262 1.00 96.12 443 ILE A CA 1
ATOM 3643 C C . ILE A 1 443 ? -11.906 3.321 22.016 1.00 96.12 443 ILE A C 1
ATOM 3645 O O . ILE A 1 443 ? -10.837 3.792 21.641 1.00 96.12 443 ILE A O 1
ATOM 3649 N N . MET A 1 444 ? -12.493 2.309 21.395 1.00 95.81 444 MET A N 1
ATOM 3650 C CA . MET A 1 444 ? -11.939 1.578 20.260 1.00 95.81 444 MET A CA 1
ATOM 3651 C C . MET A 1 444 ? -12.821 1.829 19.043 1.00 95.81 444 MET A C 1
ATOM 3653 O O . MET A 1 444 ? -14.000 1.497 19.069 1.00 95.81 444 MET A O 1
ATOM 3657 N N . ILE A 1 445 ? -12.271 2.427 17.989 1.00 96.06 445 ILE A N 1
ATOM 3658 C CA . ILE A 1 445 ? -13.005 2.824 16.782 1.00 96.06 445 ILE A CA 1
ATOM 3659 C C . ILE A 1 445 ? -12.481 1.999 15.606 1.00 96.06 445 ILE A C 1
ATOM 3661 O O . ILE A 1 445 ? -11.373 2.230 15.109 1.00 96.06 445 ILE A O 1
ATOM 3665 N N . ALA A 1 446 ? -13.265 1.011 15.176 1.00 93.94 446 ALA A N 1
ATOM 3666 C CA . ALA A 1 446 ? -12.884 0.038 14.163 1.00 93.94 446 ALA A CA 1
ATOM 3667 C C . ALA A 1 446 ? -13.814 0.004 12.950 1.00 93.94 446 ALA A C 1
ATOM 3669 O O . ALA A 1 446 ? -15.034 -0.018 13.085 1.00 93.94 446 ALA A O 1
ATOM 3670 N N . ALA A 1 447 ? -13.227 -0.144 11.763 1.00 90.75 447 ALA A N 1
ATOM 3671 C CA . ALA A 1 447 ? -13.951 -0.512 10.548 1.00 90.75 447 ALA A CA 1
ATOM 3672 C C . ALA A 1 447 ? -13.417 -1.830 9.968 1.00 90.75 447 ALA A C 1
ATOM 3674 O O . ALA A 1 447 ? -12.212 -1.976 9.720 1.00 90.75 447 ALA A O 1
ATOM 3675 N N . GLY A 1 448 ? -14.318 -2.784 9.718 1.00 91.81 448 GLY A N 1
ATOM 3676 C CA . GLY A 1 448 ? -13.991 -4.096 9.162 1.00 91.81 448 GLY A CA 1
ATOM 3677 C C . GLY A 1 448 ? -12.889 -4.815 9.953 1.00 91.81 448 GLY A C 1
ATOM 3678 O O . GLY A 1 448 ? -12.900 -4.841 11.180 1.00 91.81 448 GLY A O 1
ATOM 3679 N N . ALA A 1 449 ? -11.907 -5.398 9.257 1.00 91.50 449 ALA A N 1
ATOM 3680 C CA . ALA A 1 449 ? -10.818 -6.153 9.894 1.00 91.50 449 ALA A CA 1
ATOM 3681 C C . ALA A 1 449 ? -9.936 -5.305 10.841 1.00 91.50 449 ALA A C 1
ATOM 3683 O O . ALA A 1 449 ? -9.128 -5.860 11.576 1.00 91.50 449 ALA A O 1
ATOM 3684 N N . GLY A 1 450 ? -10.113 -3.975 10.881 1.00 91.19 450 GLY A N 1
ATOM 3685 C CA . GLY A 1 450 ? -9.497 -3.110 11.893 1.00 91.19 450 GLY A CA 1
ATOM 3686 C C . GLY A 1 450 ? -9.913 -3.434 13.335 1.00 91.19 450 GLY A C 1
ATOM 3687 O O . GLY A 1 450 ? -9.271 -2.964 14.261 1.00 91.19 450 GLY A O 1
ATOM 3688 N N . VAL A 1 451 ? -10.941 -4.262 13.553 1.00 94.56 451 VAL A N 1
ATOM 3689 C CA . VAL A 1 451 ? -11.308 -4.748 14.897 1.00 94.56 451 VAL A CA 1
ATOM 3690 C C . VAL A 1 451 ? -10.299 -5.747 15.481 1.00 94.56 451 VAL A C 1
ATOM 3692 O O . VAL A 1 451 ? -10.317 -5.980 16.685 1.00 94.56 451 VAL A O 1
ATOM 3695 N N . ALA A 1 452 ? -9.399 -6.312 14.664 1.00 94.44 452 ALA A N 1
ATOM 3696 C CA . ALA A 1 452 ? -8.431 -7.334 15.071 1.00 94.44 452 ALA A CA 1
ATOM 3697 C C . ALA A 1 452 ? -7.667 -7.005 16.376 1.00 94.44 452 ALA A C 1
ATOM 3699 O O . ALA A 1 452 ? -7.848 -7.741 17.345 1.00 94.44 452 ALA A O 1
ATOM 3700 N N . PRO A 1 453 ? -6.903 -5.898 16.489 1.00 93.12 453 PRO A N 1
ATOM 3701 C CA . PRO A 1 453 ? -6.192 -5.582 17.732 1.00 93.12 453 PRO A CA 1
ATOM 3702 C C . PRO A 1 453 ? -7.146 -5.341 18.913 1.00 93.12 453 PRO A C 1
ATOM 3704 O O . PRO A 1 453 ? -6.833 -5.664 20.055 1.00 93.12 453 PRO A O 1
ATOM 3707 N N . PHE A 1 454 ? -8.341 -4.803 18.658 1.00 94.50 454 PHE A N 1
ATOM 3708 C CA . PHE A 1 454 ? -9.311 -4.501 19.713 1.00 94.50 454 PHE A CA 1
ATOM 3709 C C . PHE A 1 454 ? -9.968 -5.750 20.267 1.00 94.50 454 PHE A C 1
ATOM 3711 O O . PHE A 1 454 ? -10.247 -5.794 21.460 1.00 94.50 454 PHE A O 1
ATOM 3718 N N . ARG A 1 455 ? -10.132 -6.795 19.451 1.00 95.75 455 ARG A N 1
ATOM 3719 C CA . ARG A 1 455 ? -10.509 -8.114 19.951 1.00 95.75 455 ARG A CA 1
ATOM 3720 C C . ARG A 1 455 ? -9.516 -8.588 21.005 1.00 95.75 455 ARG A C 1
ATOM 3722 O O . ARG A 1 455 ? -9.942 -8.933 22.103 1.00 95.75 455 ARG A O 1
ATOM 3729 N N . ALA A 1 456 ? -8.216 -8.540 20.709 1.00 94.44 456 ALA A N 1
ATOM 3730 C CA . ALA A 1 456 ? -7.191 -8.917 21.678 1.00 94.44 456 ALA A CA 1
ATOM 3731 C C . ALA A 1 456 ? -7.320 -8.089 22.968 1.00 94.44 456 ALA A C 1
ATOM 3733 O O . ALA A 1 456 ? -7.350 -8.655 24.056 1.00 94.44 456 ALA A O 1
ATOM 3734 N N . PHE A 1 457 ? -7.475 -6.764 22.854 1.00 93.38 457 PHE A N 1
ATOM 3735 C CA . PHE A 1 457 ? -7.533 -5.858 24.010 1.00 93.38 457 PHE A CA 1
ATOM 3736 C C . PHE A 1 457 ? -8.784 -6.074 24.868 1.00 93.38 457 PHE A C 1
ATOM 3738 O O . PHE A 1 457 ? -8.714 -5.996 26.094 1.00 93.38 457 PHE A O 1
ATOM 3745 N N . ILE A 1 458 ? -9.928 -6.336 24.231 1.00 95.00 458 ILE A N 1
ATOM 3746 C CA . ILE A 1 458 ? -11.190 -6.627 24.912 1.00 95.00 458 ILE A CA 1
ATOM 3747 C C . ILE A 1 458 ? -11.067 -7.937 25.686 1.00 95.00 458 ILE A C 1
ATOM 3749 O O . ILE A 1 458 ? -11.349 -7.937 26.880 1.00 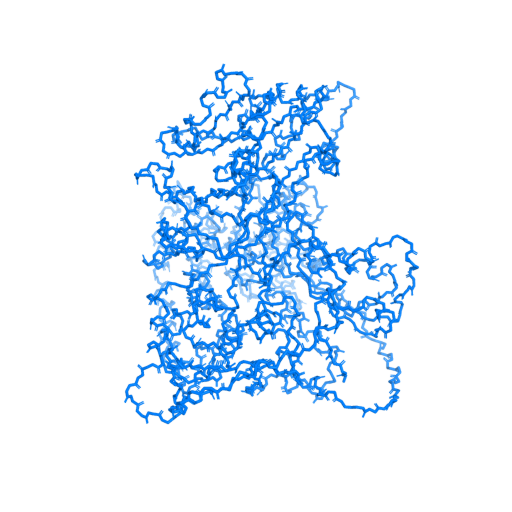95.00 458 ILE A O 1
ATOM 3753 N N . HIS A 1 459 ? -10.608 -9.016 25.042 1.00 95.19 459 HIS A N 1
ATOM 3754 C CA . HIS A 1 459 ? -10.417 -10.316 25.700 1.00 95.19 459 HIS A CA 1
ATOM 3755 C C . HIS A 1 459 ? -9.464 -10.202 26.895 1.00 95.19 459 HIS A C 1
ATOM 3757 O O . HIS A 1 459 ? -9.816 -10.617 27.995 1.00 95.19 459 HIS A O 1
ATOM 3763 N N . ASP A 1 460 ? -8.325 -9.527 26.720 1.00 93.00 460 ASP A N 1
ATOM 3764 C CA . ASP A 1 460 ? -7.332 -9.313 27.781 1.00 93.00 460 ASP A CA 1
ATOM 3765 C C . ASP A 1 460 ? -7.932 -8.647 29.029 1.00 93.00 460 ASP A C 1
ATOM 3767 O O . ASP A 1 460 ? -7.704 -9.069 30.164 1.00 93.00 460 ASP A O 1
ATOM 3771 N N . ARG A 1 461 ? -8.744 -7.607 28.818 1.00 92.56 461 ARG A N 1
ATOM 3772 C CA . ARG A 1 461 ? -9.370 -6.836 29.896 1.00 92.56 461 ARG A CA 1
ATOM 3773 C C . ARG A 1 461 ? -10.549 -7.560 30.522 1.00 92.56 461 ARG A C 1
ATOM 3775 O O . ARG A 1 461 ? -10.712 -7.498 31.737 1.00 92.56 461 ARG A O 1
ATOM 3782 N N . VAL A 1 462 ? -11.367 -8.230 29.717 1.00 93.62 462 VAL A N 1
ATOM 3783 C CA . VAL A 1 462 ? -12.516 -9.005 30.195 1.00 93.62 462 VAL A CA 1
ATOM 3784 C C . VAL A 1 462 ? -12.061 -10.177 31.064 1.00 93.62 462 VAL A C 1
ATOM 3786 O O . VAL A 1 462 ? -12.686 -10.417 32.099 1.00 93.62 462 VAL A O 1
ATOM 3789 N N . GLU A 1 463 ? -10.968 -10.850 30.697 1.00 92.69 463 GLU A N 1
ATOM 3790 C CA . GLU A 1 463 ? -10.371 -11.934 31.489 1.00 92.69 463 GLU A CA 1
ATOM 3791 C C . GLU A 1 463 ? -9.914 -11.434 32.867 1.00 92.69 463 GLU A C 1
ATOM 3793 O O . GLU A 1 463 ? -10.156 -12.061 33.893 1.00 92.69 463 GLU A O 1
ATOM 3798 N N . GLN A 1 464 ? -9.369 -10.218 32.920 1.00 91.56 464 GLN A N 1
ATOM 3799 C CA . GLN A 1 464 ? -9.015 -9.529 34.167 1.00 91.56 464 GLN A CA 1
ATOM 3800 C C . GLN A 1 464 ? -10.218 -8.874 34.878 1.00 91.56 464 GLN A C 1
ATOM 3802 O O . GLN A 1 464 ? -10.043 -8.155 35.864 1.00 91.56 464 GLN A O 1
ATOM 3807 N N . ASN A 1 465 ? -11.440 -9.079 34.378 1.00 92.38 465 ASN A N 1
ATOM 3808 C CA . ASN A 1 465 ? -12.680 -8.472 34.869 1.00 92.38 465 ASN A CA 1
ATOM 3809 C C . ASN A 1 465 ? -12.654 -6.926 34.904 1.00 92.38 465 ASN A C 1
ATOM 3811 O O . ASN A 1 465 ? -13.267 -6.279 35.757 1.00 92.38 465 ASN A O 1
ATOM 3815 N N . ILE A 1 466 ? -11.939 -6.317 33.957 1.00 90.88 466 ILE A N 1
ATOM 3816 C CA . ILE A 1 466 ? -11.827 -4.871 33.775 1.00 90.88 466 ILE A CA 1
ATOM 3817 C C . ILE A 1 466 ? -12.869 -4.408 32.746 1.00 90.88 466 ILE A C 1
ATOM 3819 O O . ILE A 1 466 ? -12.762 -4.684 31.550 1.00 90.88 466 ILE A O 1
ATOM 3823 N N . GLY A 1 467 ? -13.867 -3.648 33.208 1.00 87.81 467 GLY A N 1
ATOM 3824 C CA . GLY A 1 467 ? -14.896 -3.050 32.350 1.00 87.81 467 GLY A CA 1
ATOM 3825 C C . GLY A 1 467 ? -14.464 -1.762 31.632 1.00 87.81 467 GLY A C 1
ATOM 3826 O O . GLY A 1 467 ? -13.276 -1.478 31.445 1.00 87.81 467 GLY A O 1
ATOM 3827 N N . LYS A 1 468 ? -15.460 -0.941 31.258 1.00 93.00 468 LYS A N 1
ATOM 3828 C CA . LYS A 1 468 ? -15.284 0.352 30.559 1.00 93.00 468 LYS A CA 1
ATOM 3829 C C . LYS A 1 468 ? -14.612 0.217 29.182 1.00 93.00 468 LYS A C 1
ATOM 3831 O O . LYS A 1 468 ? -13.814 1.068 28.785 1.00 93.00 468 LYS A O 1
ATOM 3836 N N . ASN A 1 469 ? -14.940 -0.857 28.472 1.00 95.44 469 ASN A N 1
ATOM 3837 C CA . ASN A 1 469 ? -14.554 -1.072 27.082 1.00 95.44 469 ASN A CA 1
ATOM 3838 C C . ASN A 1 469 ? -15.670 -0.560 26.173 1.00 95.44 469 ASN A C 1
ATOM 3840 O O . ASN A 1 469 ? -16.799 -1.029 26.286 1.00 95.44 469 ASN A O 1
ATOM 3844 N N . TYR A 1 470 ? -15.366 0.381 25.284 1.00 97.56 470 TYR A N 1
ATOM 3845 C CA . TYR A 1 470 ? -16.326 0.956 24.343 1.00 97.56 470 TYR A CA 1
ATOM 3846 C C . TYR A 1 470 ? -15.837 0.698 22.922 1.00 97.56 470 TYR A C 1
ATOM 3848 O O . TYR A 1 470 ? -14.809 1.237 22.520 1.00 97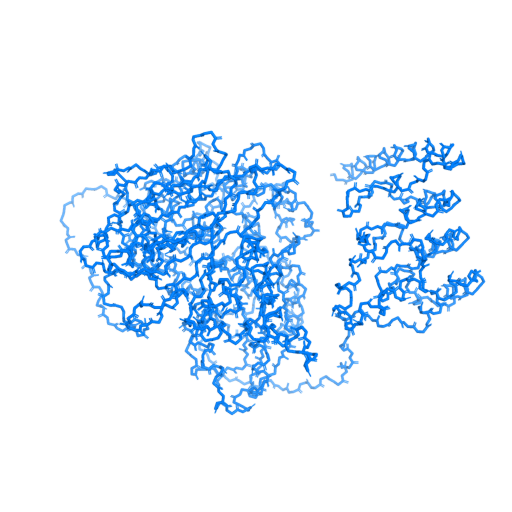.56 470 TYR A O 1
ATOM 3856 N N . LEU A 1 471 ? -16.554 -0.134 22.171 1.00 97.69 471 LEU A N 1
ATOM 3857 C CA . LEU A 1 471 ? -16.237 -0.473 20.788 1.00 97.69 471 LEU A CA 1
ATOM 3858 C C . LEU A 1 471 ? -17.229 0.209 19.843 1.00 97.69 471 LEU A C 1
ATOM 3860 O O . LEU A 1 471 ? -18.418 -0.079 19.877 1.00 97.69 471 LEU A O 1
ATOM 3864 N N . PHE A 1 472 ? -16.730 1.072 18.969 1.00 97.31 472 PHE A N 1
ATOM 3865 C CA . PHE A 1 472 ? -17.447 1.632 17.830 1.00 97.31 472 PHE A CA 1
ATOM 3866 C C . PHE A 1 472 ? -17.033 0.845 16.588 1.00 97.31 472 PHE A C 1
ATOM 3868 O O . PHE A 1 472 ? -15.900 0.976 16.129 1.00 97.31 472 PHE A O 1
ATOM 3875 N N . PHE A 1 473 ? -17.917 -0.007 16.072 1.00 96.25 473 PHE A N 1
ATOM 3876 C CA . PHE A 1 473 ? -17.600 -0.955 15.006 1.00 96.25 473 PHE A CA 1
ATOM 3877 C C . PHE A 1 473 ? -18.431 -0.720 13.742 1.00 96.25 473 PHE A C 1
ATOM 3879 O O . PHE A 1 473 ? -19.656 -0.663 13.792 1.00 96.25 473 PHE A O 1
ATOM 3886 N N . GLY A 1 474 ? -17.765 -0.626 12.591 1.00 93.75 474 GLY A N 1
ATOM 3887 C CA . GLY A 1 474 ? -18.401 -0.454 11.286 1.00 93.75 474 GLY A CA 1
ATOM 3888 C C . GLY A 1 474 ? -18.230 -1.651 10.363 1.00 93.75 474 GLY A C 1
ATOM 3889 O O . GLY A 1 474 ? -17.108 -2.114 10.142 1.00 93.75 474 GLY A O 1
ATOM 3890 N N . CYS A 1 475 ? -19.331 -2.087 9.756 1.00 94.00 475 CYS A N 1
ATOM 3891 C CA . CYS A 1 475 ? -19.368 -3.103 8.702 1.00 94.00 475 CYS A CA 1
ATOM 3892 C C . CYS A 1 475 ? -20.493 -2.793 7.690 1.00 94.00 475 CYS A C 1
ATOM 3894 O O . CYS A 1 475 ? -21.049 -1.687 7.679 1.00 94.00 475 CYS A O 1
ATOM 3896 N N . ARG A 1 476 ? -20.778 -3.692 6.746 1.00 93.44 476 ARG A N 1
ATOM 3897 C CA . ARG A 1 476 ? -21.796 -3.465 5.708 1.00 93.44 476 ARG A CA 1
ATOM 3898 C C . ARG A 1 476 ? -23.184 -3.862 6.186 1.00 93.44 476 ARG A C 1
ATOM 3900 O O . ARG A 1 476 ? -24.089 -3.034 6.121 1.00 93.44 476 ARG A O 1
ATOM 3907 N N . PHE A 1 477 ? -23.331 -5.085 6.675 1.00 94.75 477 PHE A N 1
ATOM 3908 C CA . PHE A 1 477 ? -24.593 -5.708 7.043 1.00 94.75 477 PHE A CA 1
ATOM 3909 C C . PHE A 1 477 ? -24.475 -6.420 8.388 1.00 94.75 477 PHE A C 1
ATOM 3911 O O . PHE A 1 477 ? -23.514 -7.144 8.654 1.00 94.75 477 PHE A O 1
ATOM 3918 N N . ARG A 1 478 ? -25.525 -6.295 9.196 1.00 94.81 478 ARG A N 1
ATOM 3919 C CA . ARG A 1 478 ? -25.637 -6.952 10.499 1.00 94.81 478 ARG A CA 1
ATOM 3920 C C . ARG A 1 478 ? -25.505 -8.470 10.430 1.00 94.81 478 ARG A C 1
ATOM 3922 O O . ARG A 1 478 ? -24.823 -9.053 11.265 1.00 94.81 478 ARG A O 1
ATOM 3929 N N . ASP A 1 479 ? -26.121 -9.088 9.429 1.00 94.12 479 ASP A N 1
ATOM 3930 C CA . ASP A 1 479 ? -26.230 -10.548 9.355 1.00 94.12 479 ASP A CA 1
ATOM 3931 C C . ASP A 1 479 ? -25.164 -11.195 8.456 1.00 94.12 479 ASP A C 1
ATOM 3933 O O . ASP A 1 479 ? -25.174 -12.409 8.279 1.00 94.12 479 ASP A O 1
ATOM 3937 N N . LYS A 1 480 ? -24.238 -10.407 7.879 1.00 94.38 480 LYS A N 1
ATOM 3938 C CA . LYS A 1 480 ? -23.217 -10.930 6.948 1.00 94.38 480 LYS A CA 1
ATOM 3939 C C . LYS A 1 480 ? -21.777 -10.702 7.388 1.00 94.38 480 LYS A C 1
ATOM 3941 O O . LYS A 1 480 ? -20.957 -11.609 7.263 1.00 94.38 480 LYS A O 1
ATOM 3946 N N . ASP A 1 481 ? -21.456 -9.502 7.865 1.00 94.81 481 ASP A N 1
ATOM 3947 C CA . ASP A 1 481 ? -20.085 -9.092 8.199 1.00 94.81 481 ASP A CA 1
ATOM 3948 C C . ASP A 1 481 ? -19.983 -8.364 9.550 1.00 94.81 481 ASP A C 1
ATOM 3950 O O . ASP A 1 481 ? -19.005 -7.660 9.817 1.00 94.81 481 ASP A O 1
ATOM 3954 N N . TYR A 1 482 ? -20.947 -8.593 10.452 1.00 95.06 482 TYR A N 1
ATOM 3955 C CA . TYR A 1 482 ? -20.800 -8.236 11.862 1.00 95.06 482 TYR A CA 1
ATOM 3956 C C . TYR A 1 482 ? -19.917 -9.258 12.590 1.00 95.06 482 TYR A C 1
ATOM 3958 O O . TYR A 1 482 ? -20.386 -10.194 13.237 1.00 95.06 482 TYR A O 1
ATOM 3966 N N . TYR A 1 483 ? -18.606 -9.066 12.465 1.00 91.62 483 TYR A N 1
ATOM 3967 C CA . TYR A 1 483 ? -17.607 -9.994 12.983 1.00 91.62 483 TYR A CA 1
ATOM 3968 C C . TYR A 1 483 ? -17.773 -10.287 14.474 1.00 91.62 483 TYR A C 1
ATOM 3970 O O . TYR A 1 483 ? -17.857 -9.368 15.295 1.00 91.62 483 TYR A O 1
ATOM 3978 N N . LEU A 1 484 ? -17.715 -11.583 14.803 1.00 88.50 484 LEU A N 1
ATOM 3979 C CA . LEU A 1 484 ? -17.567 -12.102 16.167 1.00 88.50 484 LEU A CA 1
ATOM 3980 C C . LEU A 1 484 ? -18.695 -11.661 17.112 1.00 88.50 484 LEU A C 1
ATOM 3982 O O . LEU A 1 484 ? -18.498 -11.589 18.321 1.00 88.50 484 LEU A O 1
ATOM 3986 N N . ARG A 1 485 ? -19.882 -11.367 16.563 1.00 91.44 485 ARG A N 1
ATOM 3987 C CA . ARG A 1 485 ? -21.077 -10.951 17.310 1.00 91.44 485 ARG A CA 1
ATOM 3988 C C . ARG A 1 485 ? -21.342 -11.833 18.532 1.00 91.44 485 ARG A C 1
ATOM 3990 O O . ARG A 1 485 ? -21.591 -11.309 19.616 1.00 91.44 485 ARG A O 1
ATOM 3997 N N . ASP A 1 486 ? -21.234 -13.144 18.353 1.00 92.31 486 ASP A N 1
ATOM 3998 C CA . ASP A 1 486 ? -21.501 -14.125 19.405 1.00 92.31 486 ASP A CA 1
ATOM 3999 C C . ASP A 1 486 ? -20.460 -14.072 20.535 1.00 92.31 486 ASP A C 1
ATOM 4001 O O . ASP A 1 486 ? -20.789 -14.354 21.684 1.00 92.31 486 ASP A O 1
ATOM 4005 N N . GLU A 1 487 ? -19.225 -13.636 20.251 1.00 93.75 487 GLU A N 1
ATOM 4006 C CA . GLU A 1 487 ? -18.201 -13.411 21.283 1.00 93.75 487 GLU A CA 1
ATOM 4007 C C . GLU A 1 487 ? -18.496 -12.160 22.122 1.00 93.75 487 GLU A C 1
ATOM 4009 O O . GLU A 1 487 ? -18.158 -12.109 23.303 1.00 93.75 487 GLU A O 1
ATOM 4014 N N . TRP A 1 488 ? -19.126 -11.135 21.536 1.00 95.62 488 TRP A N 1
ATOM 4015 C CA . TRP A 1 488 ? -19.405 -9.875 22.233 1.00 95.62 488 TRP A CA 1
ATOM 4016 C C . TRP A 1 488 ? -20.557 -9.987 23.225 1.00 95.62 488 TRP A C 1
ATOM 4018 O O . TRP A 1 488 ? -20.534 -9.320 24.262 1.00 95.62 488 TRP A O 1
ATOM 4028 N N . GLN A 1 489 ? -21.553 -10.821 22.926 1.00 95.44 489 GLN A N 1
ATOM 4029 C CA . GLN A 1 489 ? -22.803 -10.889 23.680 1.00 95.44 489 GLN A CA 1
ATOM 4030 C C . GLN A 1 489 ? -22.593 -11.184 25.184 1.00 95.44 489 GLN A C 1
ATOM 4032 O O . GLN A 1 489 ? -23.065 -10.389 26.005 1.00 95.44 489 GLN A O 1
ATOM 4037 N N . PRO A 1 490 ? -21.797 -12.196 25.592 1.00 96.75 490 PRO A N 1
ATOM 4038 C CA . PRO A 1 490 ? -21.531 -12.449 27.011 1.00 96.75 490 PRO A CA 1
ATOM 4039 C C . PRO A 1 490 ? -20.799 -11.293 27.711 1.00 96.75 490 PRO A C 1
ATOM 4041 O O . PRO A 1 490 ? -20.976 -11.059 28.908 1.00 96.75 490 PRO A O 1
ATOM 4044 N N . PHE A 1 491 ? -19.960 -10.544 26.986 1.00 97.38 491 PHE A N 1
ATOM 4045 C CA . PHE A 1 491 ? -19.206 -9.419 27.551 1.00 97.38 491 PHE A CA 1
ATOM 4046 C C . PHE A 1 491 ? -20.102 -8.202 27.797 1.00 97.38 491 PHE A C 1
ATOM 4048 O O . PHE A 1 491 ? -19.903 -7.475 28.777 1.00 97.38 491 PHE A O 1
ATOM 4055 N N . ILE A 1 492 ? -21.100 -8.003 26.933 1.00 97.06 492 ILE A N 1
ATOM 4056 C CA . ILE A 1 492 ? -22.122 -6.962 27.073 1.00 97.06 492 ILE A CA 1
ATOM 4057 C C . ILE A 1 492 ? -23.033 -7.269 28.266 1.00 97.06 492 ILE A C 1
ATOM 4059 O O . ILE A 1 492 ? -23.253 -6.398 29.107 1.00 97.06 492 ILE A O 1
ATOM 4063 N N . GLU A 1 493 ? -23.498 -8.512 28.401 1.00 96.62 493 GLU A N 1
ATOM 4064 C CA . GLU A 1 493 ? -24.356 -8.947 29.516 1.00 96.62 493 GLU A CA 1
ATOM 4065 C C . GLU A 1 493 ? -23.668 -8.786 30.877 1.00 96.62 493 GLU A C 1
ATOM 4067 O O . GLU A 1 493 ? -24.271 -8.311 31.842 1.00 96.62 493 GLU A O 1
ATOM 4072 N N . ARG A 1 494 ? -22.362 -9.075 30.936 1.00 96.62 494 ARG A N 1
ATOM 4073 C CA . ARG A 1 494 ? -21.513 -8.836 32.116 1.00 96.62 494 ARG A CA 1
ATOM 4074 C C . ARG A 1 494 ? -21.182 -7.355 32.354 1.00 96.62 494 ARG A C 1
ATOM 4076 O O . ARG A 1 494 ? -20.496 -7.046 33.326 1.00 96.62 494 ARG A O 1
ATOM 4083 N N . LYS A 1 495 ? -21.643 -6.436 31.494 1.00 96.31 495 LYS A N 1
ATOM 4084 C CA . LYS A 1 495 ? -21.342 -4.989 31.520 1.00 96.31 495 LYS A CA 1
ATOM 4085 C C . LYS A 1 495 ? -19.845 -4.669 31.439 1.00 96.31 495 LYS A C 1
ATOM 4087 O O . LYS A 1 495 ? -19.388 -3.637 31.935 1.00 96.31 495 LYS A O 1
ATOM 4092 N N . LEU A 1 496 ? -19.069 -5.554 30.816 1.00 96.38 496 LEU A N 1
ATOM 4093 C CA . LEU A 1 496 ? -17.637 -5.355 30.602 1.00 96.38 496 LEU A CA 1
ATOM 4094 C C . LEU A 1 496 ? -17.348 -4.694 29.252 1.00 96.38 496 LEU A C 1
ATOM 4096 O O . LEU A 1 496 ? -16.310 -4.045 29.118 1.00 96.38 496 LEU A O 1
ATOM 4100 N N . LEU A 1 497 ? -18.266 -4.799 28.288 1.00 97.81 497 LEU A N 1
ATOM 4101 C CA . LEU A 1 497 ? -18.161 -4.221 26.950 1.00 97.81 497 LEU A CA 1
ATOM 4102 C C . LEU A 1 497 ? -19.446 -3.476 26.566 1.00 97.81 497 LEU A C 1
ATOM 4104 O O . LEU A 1 497 ? -20.545 -3.985 26.755 1.00 97.81 497 LEU A O 1
ATOM 4108 N N . THR A 1 498 ? -19.296 -2.303 25.962 1.00 97.94 498 THR A N 1
ATOM 4109 C CA . THR A 1 498 ? -20.367 -1.570 25.280 1.00 97.94 498 THR A CA 1
ATOM 4110 C C . THR A 1 498 ? -20.017 -1.494 23.800 1.00 97.94 498 THR A C 1
ATOM 4112 O O . THR A 1 498 ? -18.926 -1.033 23.459 1.00 97.94 498 THR A O 1
ATOM 4115 N N . VAL A 1 499 ? -20.921 -1.928 22.918 1.00 97.62 499 VAL A N 1
ATOM 4116 C CA . VAL A 1 499 ? -20.696 -1.919 21.464 1.00 97.62 499 VAL A CA 1
ATOM 4117 C C . VAL A 1 499 ? -21.704 -1.005 20.775 1.00 97.62 499 VAL A C 1
ATOM 4119 O O . VAL A 1 499 ? -22.907 -1.137 20.978 1.00 97.62 499 VAL A O 1
ATOM 4122 N N . PHE A 1 500 ? -21.204 -0.110 19.929 1.00 97.56 500 PHE A N 1
ATOM 4123 C CA . PHE A 1 500 ? -21.981 0.728 19.026 1.00 97.56 500 PHE A CA 1
ATOM 4124 C C . PHE A 1 500 ? -21.653 0.337 17.588 1.00 97.56 500 PHE A C 1
ATOM 4126 O O . PHE A 1 500 ? -20.480 0.278 17.215 1.00 97.56 500 PHE A O 1
ATOM 4133 N N . THR A 1 501 ? -22.669 0.055 16.778 1.00 96.25 501 THR A N 1
ATOM 4134 C CA . THR A 1 501 ? -22.491 -0.484 15.425 1.00 96.25 501 THR A CA 1
ATOM 4135 C C . THR A 1 501 ? -22.937 0.492 14.345 1.00 96.25 501 THR A C 1
ATOM 4137 O O . THR A 1 501 ? -23.923 1.207 14.500 1.00 96.25 501 THR A O 1
ATOM 4140 N N . ALA A 1 502 ? -22.204 0.504 13.233 1.00 95.25 502 ALA A N 1
ATOM 4141 C CA . ALA A 1 502 ? -22.543 1.225 12.013 1.00 95.25 502 ALA A CA 1
ATOM 4142 C C . ALA A 1 502 ? -22.657 0.236 10.845 1.00 95.25 502 ALA A C 1
ATOM 4144 O O . ALA A 1 502 ? -21.667 -0.404 10.477 1.00 95.25 502 ALA A O 1
ATOM 4145 N N . PHE A 1 503 ? -23.849 0.122 10.254 1.00 95.94 503 PHE A N 1
ATOM 4146 C CA . PHE A 1 503 ? -24.105 -0.743 9.102 1.00 95.94 503 PHE A CA 1
ATOM 4147 C C . PHE A 1 503 ? -24.275 0.100 7.837 1.00 95.94 503 PHE A C 1
ATOM 4149 O O . PHE A 1 503 ? -25.300 0.737 7.608 1.00 95.94 503 PHE A O 1
ATOM 4156 N N . SER A 1 504 ? -23.241 0.110 6.999 1.00 92.75 504 SER A N 1
ATOM 4157 C CA . SER A 1 504 ? -23.157 1.024 5.850 1.00 92.75 504 SER A CA 1
ATOM 4158 C C . SER A 1 504 ? -24.040 0.644 4.660 1.00 92.75 504 SER A C 1
ATOM 4160 O O . SER A 1 504 ? -24.166 1.441 3.730 1.00 92.75 504 SER A O 1
ATOM 4162 N N . ARG A 1 505 ? -24.600 -0.572 4.640 1.00 92.31 505 ARG A N 1
ATOM 4163 C CA . ARG A 1 505 ? -25.391 -1.110 3.521 1.00 92.31 505 ARG A CA 1
ATOM 4164 C C . ARG A 1 505 ? -26.727 -1.728 3.949 1.00 92.31 505 ARG A C 1
ATOM 4166 O O . ARG A 1 505 ? -27.440 -2.211 3.081 1.00 92.31 505 ARG A O 1
ATOM 4173 N N . GLU A 1 506 ? -27.065 -1.707 5.241 1.00 90.12 506 GLU A N 1
ATOM 4174 C CA . GLU A 1 506 ? -28.346 -2.224 5.761 1.00 90.12 506 GLU A CA 1
ATOM 4175 C C . GLU A 1 506 ? -29.535 -1.407 5.229 1.00 90.12 506 GLU A C 1
ATOM 4177 O O . GLU A 1 506 ? -30.533 -1.987 4.816 1.00 90.12 506 GLU A O 1
ATOM 4182 N N . ASN A 1 507 ? -29.384 -0.080 5.138 1.00 88.56 507 ASN A N 1
ATOM 4183 C CA . ASN A 1 507 ? -30.312 0.806 4.438 1.00 88.56 507 ASN A CA 1
ATOM 4184 C C . ASN A 1 507 ? -29.618 1.431 3.204 1.00 88.56 507 ASN A C 1
ATOM 4186 O O . ASN A 1 507 ? -28.660 2.192 3.377 1.00 88.56 507 ASN A O 1
ATOM 4190 N N . PRO A 1 508 ? -30.059 1.129 1.966 1.00 84.56 508 PRO A N 1
ATOM 4191 C CA . PRO A 1 508 ? -29.494 1.716 0.749 1.00 84.56 508 PRO A CA 1
ATOM 4192 C C . PRO A 1 508 ? -29.592 3.246 0.685 1.00 84.56 508 PRO A C 1
ATOM 4194 O O . PRO A 1 508 ? -28.663 3.882 0.181 1.00 84.56 508 PRO A O 1
ATOM 4197 N N . ASP A 1 509 ? -30.666 3.818 1.235 1.00 87.69 509 ASP A N 1
ATOM 4198 C CA . ASP A 1 509 ? -30.968 5.255 1.176 1.00 87.69 509 ASP A CA 1
ATOM 4199 C C . ASP A 1 509 ? -30.196 6.056 2.231 1.00 87.69 509 ASP A C 1
ATOM 4201 O O . ASP A 1 509 ? -29.989 7.261 2.093 1.00 87.69 509 ASP A O 1
ATOM 4205 N N . GLN A 1 510 ? -29.721 5.387 3.287 1.00 90.12 510 GLN A N 1
ATOM 4206 C CA . GLN A 1 510 ? -29.010 6.025 4.389 1.00 90.12 510 GLN A CA 1
ATOM 4207 C C . GLN A 1 510 ? -27.800 5.198 4.828 1.00 90.12 510 GLN A C 1
ATOM 4209 O O . GLN A 1 510 ? -27.886 4.293 5.658 1.00 90.12 510 GLN A O 1
ATOM 4214 N N . LYS A 1 511 ? -26.624 5.565 4.313 1.00 91.94 511 LYS A N 1
ATOM 4215 C CA . LYS A 1 511 ? -25.360 4.917 4.682 1.00 91.94 511 LYS A CA 1
ATOM 4216 C C . LYS A 1 511 ? -24.877 5.412 6.044 1.00 91.94 511 LYS A C 1
ATOM 4218 O O . LYS A 1 511 ? -24.498 6.574 6.198 1.00 91.94 511 LYS A O 1
ATOM 4223 N N . ILE A 1 512 ? -24.829 4.515 7.025 1.00 93.25 512 ILE A N 1
ATOM 4224 C CA . ILE A 1 512 ? -24.312 4.812 8.365 1.00 93.25 512 ILE A CA 1
ATOM 4225 C C . ILE A 1 512 ? -22.871 4.309 8.478 1.00 93.25 512 ILE A C 1
ATOM 4227 O O . ILE A 1 512 ? -22.598 3.119 8.320 1.00 93.25 512 ILE A O 1
ATOM 4231 N N . TYR A 1 513 ? -21.946 5.220 8.775 1.00 92.06 513 TYR A N 1
ATOM 4232 C CA . TYR A 1 513 ? -20.540 4.915 9.024 1.00 92.06 513 TYR A CA 1
ATOM 4233 C C . TYR A 1 513 ? -20.171 5.174 10.486 1.00 92.06 513 TYR A C 1
ATOM 4235 O O . TYR A 1 513 ? -20.929 5.785 11.240 1.00 92.06 513 TYR A O 1
ATOM 4243 N N . VAL A 1 514 ? -18.990 4.705 10.891 1.00 92.44 514 VAL A N 1
ATOM 4244 C CA . VAL A 1 514 ? -18.551 4.741 12.293 1.00 92.44 514 VAL A CA 1
ATOM 4245 C C . VAL A 1 514 ? -18.499 6.165 12.836 1.00 92.44 514 VAL A C 1
ATOM 4247 O O . VAL A 1 514 ? -18.931 6.392 13.961 1.00 92.44 514 VAL A O 1
ATOM 4250 N N . GLN A 1 515 ? -18.051 7.132 12.035 1.00 92.12 515 GLN A N 1
ATOM 4251 C CA . GLN A 1 515 ? -17.994 8.531 12.444 1.00 92.12 515 GLN A CA 1
ATOM 4252 C C . GLN A 1 515 ? -19.376 9.119 12.771 1.00 92.12 515 GLN A C 1
ATOM 4254 O O . GLN A 1 515 ? -19.506 9.866 13.736 1.00 92.12 515 GLN A O 1
ATOM 4259 N N . HIS A 1 516 ? -20.438 8.696 12.071 1.00 93.81 516 HIS A N 1
ATOM 4260 C CA . HIS A 1 516 ? -21.807 9.116 12.393 1.00 93.81 516 HIS A CA 1
ATOM 4261 C C . HIS A 1 516 ? -22.237 8.593 13.768 1.00 93.81 516 HIS A C 1
ATOM 4263 O O . HIS A 1 516 ? -22.871 9.304 14.541 1.00 93.81 516 HIS A O 1
ATOM 4269 N N . VAL A 1 517 ? -21.868 7.354 14.098 1.00 95.44 517 VAL A N 1
ATOM 4270 C CA . VAL A 1 517 ? -22.195 6.737 15.391 1.00 95.44 517 VAL A CA 1
ATOM 4271 C C . VAL A 1 517 ? -21.367 7.350 16.523 1.00 95.44 517 VAL A C 1
ATOM 4273 O O . VAL A 1 517 ? -21.888 7.585 17.612 1.00 95.44 517 VAL A O 1
ATOM 4276 N N . VAL A 1 518 ? -20.096 7.673 16.267 1.00 95.75 518 VAL A N 1
ATOM 4277 C CA . VAL A 1 518 ? -19.247 8.431 17.201 1.00 95.75 518 VAL A CA 1
ATOM 4278 C C . VAL A 1 518 ? -19.860 9.805 17.482 1.00 95.75 518 VAL A C 1
ATOM 4280 O O . VAL A 1 518 ? -20.007 10.170 18.646 1.00 95.75 518 VAL A O 1
ATOM 4283 N N . TRP A 1 519 ? -20.300 10.519 16.443 1.00 96.06 519 TRP A N 1
ATOM 4284 C CA . TRP A 1 519 ? -20.992 11.803 16.568 1.00 96.06 519 TRP A CA 1
ATOM 4285 C C . TRP A 1 519 ? -22.292 11.702 17.378 1.00 96.06 519 TRP A C 1
ATOM 4287 O O . TRP A 1 519 ? -22.540 12.491 18.290 1.00 96.06 519 TRP A O 1
ATOM 4297 N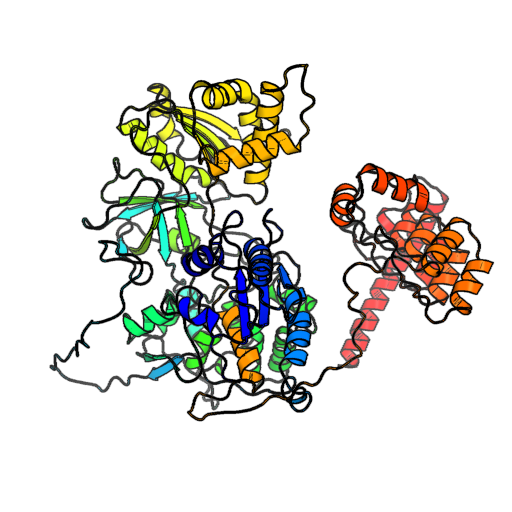 N . GLN A 1 520 ? -23.117 10.686 17.115 1.00 96.69 520 GLN A N 1
ATOM 4298 C CA . GLN A 1 520 ? -24.338 10.439 17.892 1.00 96.69 520 GLN A CA 1
ATOM 4299 C C . GLN A 1 520 ? -24.045 10.224 19.384 1.00 96.69 520 GLN A C 1
ATOM 4301 O O . GLN A 1 520 ? -24.831 10.643 20.228 1.00 96.69 520 GLN A O 1
ATOM 4306 N N . GLN A 1 521 ? -22.904 9.613 19.717 1.00 97.38 521 GLN A N 1
ATOM 4307 C CA . GLN A 1 521 ? -22.468 9.352 21.092 1.00 97.38 521 GLN A CA 1
ATOM 4308 C C . GLN A 1 521 ? -21.492 10.407 21.640 1.00 97.38 521 GLN A C 1
ATOM 4310 O O . GLN A 1 521 ? -20.831 10.160 22.653 1.00 97.38 521 GLN A O 1
ATOM 4315 N N . ARG A 1 522 ? -21.387 11.586 21.012 1.00 96.25 522 ARG A N 1
ATOM 4316 C CA . ARG A 1 522 ? -20.382 12.609 21.352 1.00 96.25 522 ARG A CA 1
ATOM 4317 C C . ARG A 1 522 ? -20.379 13.051 22.815 1.00 96.25 522 ARG A C 1
ATOM 4319 O O . ARG A 1 522 ? -19.309 13.288 23.364 1.00 96.25 522 ARG A O 1
ATOM 4326 N N . ASP A 1 523 ? -21.534 13.088 23.482 1.00 95.75 523 ASP A N 1
ATOM 4327 C CA . ASP A 1 523 ? -21.619 13.421 24.912 1.00 95.75 523 ASP A CA 1
ATOM 4328 C C . ASP A 1 523 ? -20.939 12.370 25.793 1.00 95.75 523 ASP A C 1
ATOM 4330 O O . ASP A 1 523 ? -20.181 12.694 26.708 1.00 95.75 523 ASP A O 1
ATOM 4334 N N . LEU A 1 524 ? -21.197 11.087 25.516 1.00 95.38 524 LEU A N 1
ATOM 4335 C CA . LEU A 1 524 ? -20.526 9.978 26.190 1.00 95.38 524 LEU A CA 1
ATOM 4336 C C . LEU A 1 524 ? -19.031 10.008 25.880 1.00 95.38 524 LEU A C 1
ATOM 4338 O O . LEU A 1 524 ? -18.212 9.887 26.790 1.00 95.38 524 LEU A O 1
ATOM 4342 N N . PHE A 1 525 ? -18.692 10.188 24.607 1.00 93.88 525 PHE A N 1
ATOM 4343 C CA . PHE A 1 525 ? -17.322 10.237 24.127 1.00 93.88 525 PHE A CA 1
ATOM 4344 C C . PHE A 1 525 ? -16.508 11.319 24.849 1.00 93.88 525 PHE A C 1
ATOM 4346 O O . PHE A 1 525 ? -15.472 11.020 25.449 1.00 93.88 525 PHE A O 1
ATOM 4353 N N . TYR A 1 526 ? -17.011 12.557 24.850 1.00 94.19 526 TYR A N 1
ATOM 4354 C CA . TYR A 1 526 ? -16.355 13.700 25.475 1.00 94.19 526 TYR A CA 1
ATOM 4355 C C . TYR A 1 526 ? -16.203 13.509 26.984 1.00 94.19 526 TYR A C 1
ATOM 4357 O O . TYR A 1 526 ? -15.114 13.709 27.515 1.00 94.19 526 TYR A O 1
ATOM 4365 N N . ARG A 1 527 ? -17.245 13.025 27.673 1.00 95.00 527 ARG A N 1
ATOM 4366 C CA . ARG A 1 527 ? -17.198 12.729 29.114 1.00 95.00 527 ARG A CA 1
ATOM 4367 C C . ARG A 1 527 ? -16.127 11.693 29.454 1.00 95.00 527 ARG A C 1
ATOM 4369 O O . ARG A 1 527 ? -15.312 11.896 30.351 1.00 95.00 527 ARG A O 1
ATOM 4376 N N . LEU A 1 528 ? -16.095 10.575 28.724 1.00 94.38 528 LEU A N 1
ATOM 4377 C CA . LEU A 1 528 ? -15.098 9.522 28.932 1.00 94.38 528 LEU A CA 1
ATOM 4378 C C . LEU A 1 528 ? -13.680 10.051 28.703 1.00 94.38 528 LEU A C 1
ATOM 4380 O O . LEU A 1 528 ? -12.774 9.772 29.492 1.00 94.38 528 LEU A O 1
ATOM 4384 N N . PHE A 1 529 ? -13.477 10.820 27.636 1.00 92.56 529 PHE A N 1
ATOM 4385 C CA . PHE A 1 529 ? -12.161 11.338 27.301 1.00 92.56 529 PHE A CA 1
ATOM 4386 C C . PHE A 1 529 ? -11.700 12.441 28.258 1.00 92.56 529 PHE A C 1
ATOM 4388 O O . PHE A 1 529 ? -10.587 12.361 28.781 1.00 92.56 529 PHE A O 1
ATOM 4395 N N . ASN A 1 530 ? -12.524 13.455 28.508 1.00 89.38 530 ASN A N 1
ATOM 4396 C CA . ASN A 1 530 ? -12.135 14.630 29.280 1.00 89.38 530 ASN A CA 1
ATOM 4397 C C . ASN A 1 530 ? -12.125 14.359 30.793 1.00 89.38 530 ASN A C 1
ATOM 4399 O O . ASN A 1 530 ? -11.150 14.681 31.465 1.00 89.38 530 ASN A O 1
ATOM 4403 N N . GLU A 1 531 ? -13.161 13.708 31.326 1.00 89.00 531 GLU A N 1
ATOM 4404 C CA . GLU A 1 531 ? -13.318 13.521 32.776 1.00 89.00 531 GLU A CA 1
ATOM 4405 C C . GLU A 1 531 ? -12.680 12.221 33.272 1.00 89.00 531 GLU A C 1
ATOM 4407 O O . GLU A 1 531 ? -12.105 12.172 34.357 1.00 89.00 531 GLU A O 1
ATOM 4412 N N . GLN A 1 532 ? -12.760 11.145 32.481 1.00 89.69 532 GLN A N 1
ATOM 4413 C CA . GLN A 1 532 ? -12.275 9.817 32.888 1.00 89.69 532 GLN A CA 1
ATOM 4414 C C . GLN A 1 532 ? -10.926 9.444 32.269 1.00 89.69 532 GLN A C 1
ATOM 4416 O O . GLN A 1 532 ? -10.459 8.313 32.435 1.00 89.69 532 GLN A O 1
ATOM 4421 N N . ASN A 1 533 ? -10.286 10.394 31.580 1.00 89.94 533 ASN A N 1
ATOM 4422 C CA . ASN A 1 533 ? -8.972 10.234 30.965 1.00 89.94 533 ASN A CA 1
ATOM 4423 C C . ASN A 1 533 ? -8.890 8.994 30.052 1.00 89.94 533 ASN A C 1
ATOM 4425 O O . ASN A 1 533 ? -7.911 8.238 30.093 1.00 89.94 533 ASN A O 1
ATOM 4429 N N . ALA A 1 534 ? -9.946 8.756 29.264 1.00 92.12 534 ALA A N 1
ATOM 4430 C CA . ALA A 1 534 ? -9.995 7.640 28.327 1.00 92.12 534 ALA A CA 1
ATOM 4431 C C . ALA A 1 534 ? -8.884 7.727 27.272 1.00 92.12 534 ALA A C 1
ATOM 4433 O O . ALA A 1 534 ? -8.367 8.807 26.957 1.00 92.12 534 ALA A O 1
ATOM 4434 N N . ILE A 1 535 ? -8.546 6.560 26.725 1.00 92.25 535 ILE A N 1
ATOM 4435 C CA . ILE A 1 535 ? -7.638 6.407 25.586 1.00 92.25 535 ILE A CA 1
ATOM 4436 C C . ILE A 1 535 ? -8.474 6.032 24.370 1.00 92.25 535 ILE A C 1
ATOM 4438 O O . ILE A 1 535 ? -9.327 5.147 24.454 1.00 92.25 535 ILE A O 1
ATOM 4442 N N . ILE A 1 536 ? -8.203 6.696 23.252 1.00 93.38 536 ILE A N 1
ATOM 4443 C CA . ILE A 1 536 ? -8.853 6.453 21.971 1.00 93.38 536 ILE A CA 1
ATOM 4444 C C . ILE A 1 536 ? -7.886 5.693 21.070 1.00 93.38 536 ILE A C 1
ATOM 4446 O O . ILE A 1 536 ? -6.752 6.124 20.846 1.00 93.38 536 ILE A O 1
ATOM 4450 N N . LEU A 1 537 ? -8.351 4.566 20.548 1.00 92.62 537 LEU A N 1
ATOM 4451 C CA . LEU A 1 537 ? -7.618 3.695 19.645 1.00 92.62 537 LEU A CA 1
ATOM 4452 C C . LEU A 1 537 ? -8.419 3.538 18.356 1.00 92.62 537 LEU A C 1
ATOM 4454 O O . LEU A 1 537 ? -9.606 3.221 18.400 1.00 92.62 537 LEU A O 1
ATOM 4458 N N . ILE A 1 538 ? -7.781 3.756 17.210 1.00 92.25 538 ILE A N 1
ATOM 4459 C CA . ILE A 1 538 ? -8.456 3.807 15.909 1.00 92.25 538 ILE A CA 1
ATOM 4460 C C . ILE A 1 538 ? -7.753 2.857 14.943 1.00 92.25 538 ILE A C 1
ATOM 4462 O O . ILE A 1 538 ? -6.543 2.957 14.749 1.00 92.25 538 ILE A O 1
ATOM 4466 N N . ALA A 1 539 ? -8.501 1.945 14.323 1.00 89.38 539 ALA A N 1
ATOM 4467 C CA . ALA A 1 539 ? -7.976 0.977 13.360 1.00 89.38 539 ALA A CA 1
ATOM 4468 C C . ALA A 1 539 ? -8.996 0.713 12.240 1.00 89.38 539 ALA A C 1
ATOM 4470 O O . ALA A 1 539 ? -10.197 0.644 12.471 1.00 89.38 539 ALA A O 1
ATOM 4471 N N . GLY A 1 540 ? -8.565 0.581 10.987 1.00 80.50 540 GLY A N 1
ATOM 4472 C CA . GLY A 1 540 ? -9.516 0.437 9.877 1.00 80.50 540 GLY A CA 1
ATOM 4473 C C . GLY A 1 540 ? -8.873 0.470 8.500 1.00 80.50 540 GLY A C 1
ATOM 4474 O O . GLY A 1 540 ? -7.703 0.819 8.347 1.00 80.50 540 GLY A O 1
ATOM 4475 N N . LYS A 1 541 ? -9.603 0.023 7.472 1.00 66.44 541 LYS A N 1
ATOM 4476 C CA . LYS A 1 541 ? -9.134 0.008 6.075 1.00 66.44 541 LYS A CA 1
ATOM 4477 C C . LYS A 1 541 ? -9.916 1.035 5.251 1.00 66.44 541 LYS A C 1
ATOM 4479 O O . LYS A 1 541 ? -10.973 0.714 4.727 1.00 66.44 541 LYS A O 1
ATOM 4484 N N . SER A 1 542 ? -9.384 2.249 5.131 1.00 53.91 542 SER A N 1
ATOM 4485 C CA . SER A 1 542 ? -9.730 3.226 4.086 1.00 53.91 542 SER A CA 1
ATOM 4486 C C . SER A 1 542 ? -8.723 4.380 4.133 1.00 53.91 542 SER A C 1
ATOM 4488 O O . SER A 1 542 ? -8.263 4.723 5.221 1.00 53.91 542 SER A O 1
ATOM 4490 N N . LYS A 1 543 ? -8.383 4.947 2.967 1.00 58.03 543 LYS A N 1
ATOM 4491 C CA . LYS A 1 543 ? -7.493 6.115 2.846 1.00 58.03 543 LYS A CA 1
ATOM 4492 C C . LYS A 1 543 ? -8.050 7.322 3.618 1.00 58.03 543 LYS A C 1
ATOM 4494 O O . LYS A 1 543 ? -7.313 7.959 4.349 1.00 58.03 543 LYS A O 1
ATOM 4499 N N . GLN A 1 544 ? -9.368 7.523 3.557 1.00 65.31 544 GLN A N 1
ATOM 4500 C CA . GLN A 1 544 ? -10.075 8.644 4.193 1.00 65.31 544 GLN A CA 1
ATOM 4501 C C . GLN A 1 544 ? -10.525 8.357 5.634 1.00 65.31 544 GLN A C 1
ATOM 4503 O O . GLN A 1 544 ? -10.888 9.269 6.363 1.00 65.31 544 GLN A O 1
ATOM 4508 N N . TYR A 1 545 ? -10.555 7.093 6.076 1.00 75.06 545 TYR A N 1
ATOM 4509 C CA . TYR A 1 545 ? -11.152 6.746 7.377 1.00 75.06 545 TYR A CA 1
ATOM 4510 C C . TYR A 1 545 ? -10.464 7.409 8.581 1.00 75.06 545 TYR A C 1
ATOM 4512 O O . TYR A 1 545 ? -11.179 7.952 9.420 1.00 75.06 545 TYR A O 1
ATOM 4520 N N . PRO A 1 546 ? -9.120 7.407 8.697 1.00 74.25 546 PRO A N 1
ATOM 4521 C CA . PRO A 1 546 ? -8.450 8.112 9.786 1.00 74.25 546 PRO A CA 1
ATOM 4522 C C . PRO A 1 546 ? -8.761 9.611 9.803 1.00 74.25 546 PRO A C 1
ATOM 4524 O O . PRO A 1 546 ? -8.965 10.165 10.878 1.00 74.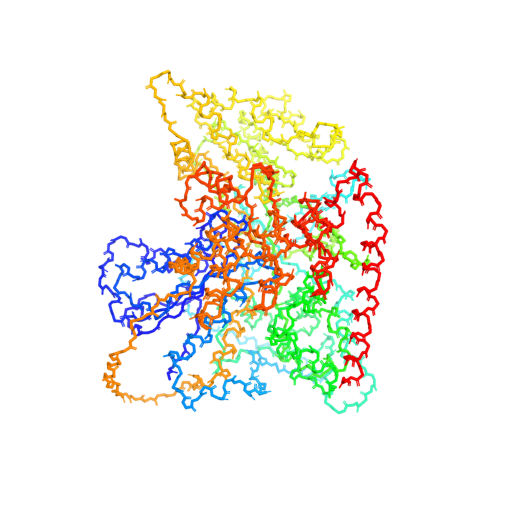25 546 PRO A O 1
ATOM 4527 N N . GLU A 1 547 ? -8.831 10.237 8.627 1.00 77.94 547 GLU A N 1
ATOM 4528 C CA . GLU A 1 547 ? -9.103 11.669 8.467 1.00 77.94 547 GLU A CA 1
ATOM 4529 C C . GLU A 1 547 ? -10.543 12.009 8.859 1.00 77.94 547 GLU A C 1
ATOM 4531 O O . GLU A 1 547 ? -10.742 12.878 9.696 1.00 77.94 547 GLU A O 1
ATOM 4536 N N . LEU A 1 548 ? -11.532 11.246 8.383 1.00 84.12 548 LEU A N 1
ATOM 4537 C CA . LEU A 1 548 ? -12.943 11.433 8.749 1.00 84.12 548 LEU A CA 1
ATOM 4538 C C . LEU A 1 548 ? -13.188 11.254 10.251 1.00 84.12 548 LEU A C 1
ATOM 4540 O O . LEU A 1 548 ? -13.954 11.996 10.866 1.00 84.12 548 LEU A O 1
ATOM 4544 N N . VAL A 1 549 ? -12.546 10.253 10.866 1.00 85.19 549 VAL A N 1
ATOM 4545 C CA . VAL A 1 549 ? -12.628 10.077 12.321 1.00 85.19 549 VAL A CA 1
ATOM 4546 C C . VAL A 1 549 ? -11.967 11.262 13.017 1.00 85.19 549 VAL A C 1
ATOM 4548 O O . VAL A 1 549 ? -12.541 11.778 13.966 1.00 85.19 549 VAL A O 1
ATOM 4551 N N . ARG A 1 550 ? -10.799 11.716 12.547 1.00 86.75 550 ARG A N 1
ATOM 4552 C CA . ARG A 1 550 ? -10.094 12.871 13.112 1.00 86.75 550 ARG A CA 1
ATOM 4553 C C . ARG A 1 550 ? -10.942 14.144 13.058 1.00 86.75 550 ARG A C 1
ATOM 4555 O O . ARG A 1 550 ? -11.100 14.768 14.099 1.00 86.75 550 ARG A O 1
ATOM 4562 N N . GLU A 1 551 ? -11.530 14.457 11.909 1.00 88.94 551 GLU A N 1
ATOM 4563 C CA . GLU A 1 551 ? -12.451 15.584 11.708 1.00 88.94 551 GLU A CA 1
ATOM 4564 C C . GLU A 1 551 ? -13.625 15.517 12.691 1.00 88.94 551 GLU A C 1
ATOM 4566 O O . GLU A 1 551 ? -13.888 16.461 13.431 1.00 88.94 551 GLU A O 1
ATOM 4571 N N . THR A 1 552 ? -14.241 14.340 12.821 1.00 92.25 552 THR A N 1
ATOM 4572 C CA . THR A 1 552 ? -15.331 14.133 13.784 1.00 92.25 552 THR A CA 1
ATOM 4573 C C . THR A 1 552 ? -14.880 14.380 15.223 1.00 92.25 552 THR A C 1
ATOM 4575 O O . THR A 1 552 ? -15.633 14.932 16.020 1.00 92.25 552 THR A O 1
ATOM 4578 N N . LEU A 1 553 ? -13.656 13.985 15.594 1.00 90.75 553 LEU A N 1
ATOM 4579 C CA . LEU A 1 553 ? -13.119 14.300 16.919 1.00 90.75 553 LEU A CA 1
ATOM 4580 C C . LEU A 1 553 ? -12.942 15.808 17.092 1.00 90.75 553 LEU A C 1
ATOM 4582 O O . LEU A 1 553 ? -13.375 16.337 18.115 1.00 90.75 553 LEU A O 1
ATOM 4586 N N . THR A 1 554 ? -12.344 16.485 16.109 1.00 90.50 554 THR A N 1
ATOM 4587 C CA . THR A 1 554 ? -12.174 17.945 16.083 1.00 90.50 554 THR A CA 1
ATOM 4588 C C . THR A 1 554 ? -13.516 18.647 16.315 1.00 90.50 554 THR A C 1
ATOM 4590 O O . THR A 1 554 ? -13.612 19.499 17.200 1.00 90.50 554 THR A O 1
ATOM 4593 N N . ASP A 1 555 ? -14.578 18.219 15.632 1.00 91.44 555 ASP A N 1
ATOM 4594 C CA . ASP A 1 555 ? -15.921 18.789 15.780 1.00 91.44 555 ASP A CA 1
ATOM 4595 C C . ASP A 1 555 ? -16.542 18.533 17.158 1.00 91.44 555 ASP A C 1
ATOM 4597 O O . ASP A 1 555 ? -17.174 19.424 17.727 1.00 91.44 555 ASP A O 1
ATOM 4601 N N . ILE A 1 556 ? -16.317 17.355 17.748 1.00 92.38 556 ILE A N 1
ATOM 4602 C CA . ILE A 1 556 ? -16.777 17.059 19.113 1.00 92.38 556 ILE A CA 1
ATOM 4603 C C . ILE A 1 556 ? -16.099 17.987 20.126 1.00 92.38 556 ILE A C 1
ATOM 4605 O O . ILE A 1 556 ? -16.770 18.524 21.005 1.00 92.38 556 ILE A O 1
ATOM 4609 N N . PHE A 1 557 ? -14.778 18.183 20.038 1.00 90.19 557 PHE A N 1
ATOM 4610 C CA . PHE A 1 557 ? -14.085 19.097 20.954 1.00 90.19 557 PHE A CA 1
ATOM 4611 C C . PHE A 1 557 ? -14.544 20.536 20.761 1.00 90.19 557 PHE A C 1
ATOM 4613 O O . PHE A 1 557 ? -14.742 21.230 21.754 1.00 90.19 557 PHE A O 1
ATOM 4620 N N . ARG A 1 558 ? -14.777 20.946 19.514 1.00 88.62 558 ARG A N 1
ATOM 4621 C CA . ARG A 1 558 ? -15.305 22.266 19.175 1.00 88.62 558 ARG A CA 1
ATOM 4622 C C . ARG A 1 558 ? -16.657 22.527 19.830 1.00 88.62 558 ARG A C 1
ATOM 4624 O O . ARG A 1 558 ? -16.792 23.497 20.566 1.00 88.62 558 ARG A O 1
ATOM 4631 N N . GLU A 1 559 ? -17.625 21.628 19.643 1.00 89.56 559 GLU A N 1
ATOM 4632 C CA . GLU A 1 559 ? -18.960 21.759 20.244 1.00 89.56 559 GLU A CA 1
ATOM 4633 C C . GLU A 1 559 ? -18.898 21.794 21.779 1.00 89.56 559 GLU A C 1
ATOM 4635 O O . GLU A 1 559 ? -19.673 22.498 22.420 1.00 89.56 559 GLU A O 1
ATOM 4640 N N . LYS A 1 560 ? -17.998 21.016 22.393 1.00 88.75 560 LYS A N 1
ATOM 4641 C CA . LYS A 1 560 ? -17.963 20.842 23.855 1.00 88.75 560 LYS A CA 1
ATOM 4642 C C . LYS A 1 560 ? -17.053 21.813 24.606 1.00 88.75 560 LYS A C 1
ATOM 4644 O O . LYS A 1 560 ? -17.140 21.856 25.833 1.00 88.75 560 LYS A O 1
ATOM 4649 N N . GLN A 1 561 ? -16.174 22.539 23.915 1.00 83.38 561 GLN A N 1
ATOM 4650 C CA . GLN A 1 561 ? -15.251 23.514 24.515 1.00 83.38 561 GLN A CA 1
ATOM 4651 C C . GLN A 1 561 ? -15.560 24.966 24.152 1.00 83.38 561 GLN A C 1
ATOM 4653 O O . GLN A 1 561 ? -14.968 25.853 24.765 1.00 83.38 561 GLN A O 1
ATOM 4658 N N . GLN A 1 562 ? -16.484 25.227 23.219 1.00 69.38 562 GLN A N 1
ATOM 4659 C CA . GLN A 1 562 ? -16.988 26.578 22.984 1.00 69.38 562 GLN A CA 1
ATOM 4660 C C . GLN A 1 562 ? -17.666 27.122 24.253 1.00 69.38 562 GLN A C 1
ATOM 4662 O O . GLN A 1 562 ? -18.808 26.795 24.566 1.00 69.38 562 GLN A O 1
ATOM 4667 N N . ASN A 1 563 ? -16.928 27.958 24.985 1.00 54.06 563 ASN A N 1
ATOM 4668 C CA . ASN A 1 563 ? -17.487 28.993 25.846 1.00 54.06 563 ASN A CA 1
ATOM 4669 C C . ASN A 1 563 ? -17.734 30.231 24.973 1.00 54.06 563 ASN A C 1
ATOM 4671 O O . ASN A 1 563 ? -16.890 30.551 24.134 1.00 54.06 563 ASN A O 1
ATOM 4675 N N . ASP A 1 564 ? -18.828 30.954 25.220 1.00 51.41 564 ASP A N 1
ATOM 4676 C CA . ASP A 1 564 ? -19.259 32.157 24.478 1.00 51.41 564 ASP A CA 1
ATOM 4677 C C . ASP A 1 564 ? -18.210 33.301 24.397 1.00 51.41 564 ASP A C 1
ATOM 4679 O O . ASP A 1 564 ? -18.428 34.285 23.694 1.00 51.41 564 ASP A O 1
ATOM 4683 N N . ASP A 1 565 ? -17.053 33.177 25.063 1.00 49.53 565 ASP A N 1
ATOM 4684 C CA . ASP A 1 565 ? -16.010 34.208 25.167 1.00 49.53 565 ASP A CA 1
ATOM 4685 C C . ASP A 1 565 ? -14.787 34.018 24.240 1.00 49.53 565 ASP A C 1
ATOM 4687 O O . ASP A 1 565 ? -13.967 34.936 24.116 1.00 49.53 565 ASP A O 1
ATOM 4691 N N . HIS A 1 566 ? -14.620 32.871 23.567 1.00 48.34 566 HIS A N 1
ATOM 4692 C CA . HIS A 1 566 ? -13.450 32.619 22.710 1.00 48.34 566 HIS A CA 1
ATOM 4693 C C . HIS A 1 566 ? -13.827 32.081 21.329 1.00 48.34 566 HIS A C 1
ATOM 4695 O O . HIS A 1 566 ? -14.235 30.935 21.156 1.00 48.34 566 HIS A O 1
ATOM 4701 N N . ASN A 1 567 ? -13.622 32.925 20.316 1.00 49.75 567 ASN A N 1
ATOM 4702 C CA . ASN A 1 567 ? -13.728 32.563 18.907 1.00 49.75 567 ASN A CA 1
ATOM 4703 C C . ASN A 1 567 ? -12.411 31.895 18.455 1.00 49.75 567 ASN A C 1
ATOM 4705 O O . ASN A 1 567 ? -11.667 32.437 17.636 1.00 49.75 567 ASN A O 1
ATOM 4709 N N . ASP A 1 568 ? -12.069 30.759 19.071 1.00 58.25 568 ASP A N 1
ATOM 4710 C CA . ASP A 1 568 ? -10.873 29.990 18.720 1.00 58.25 568 ASP A CA 1
ATOM 4711 C C . ASP A 1 568 ? -11.076 29.335 17.340 1.00 58.25 568 ASP A C 1
ATOM 4713 O O . ASP A 1 568 ? -12.013 28.562 17.135 1.00 58.25 568 ASP A O 1
ATOM 4717 N N . GLY A 1 569 ? -10.219 29.683 16.373 1.00 64.06 569 GLY A N 1
ATOM 4718 C CA . GLY A 1 569 ? -10.313 29.211 14.984 1.00 64.06 569 GLY A CA 1
ATOM 4719 C C . GLY A 1 569 ? -10.009 27.717 14.806 1.00 64.06 569 GLY A C 1
ATOM 4720 O O . GLY A 1 569 ? -9.450 27.075 15.696 1.00 64.06 569 GLY A O 1
ATOM 4721 N N . ASP A 1 570 ? -10.322 27.172 13.624 1.00 64.06 570 ASP A N 1
ATOM 4722 C CA . ASP A 1 570 ? -10.168 25.744 13.272 1.00 64.06 570 ASP A CA 1
ATOM 4723 C C . ASP A 1 570 ? -8.771 25.169 13.578 1.00 64.06 570 ASP A C 1
ATOM 4725 O O . ASP A 1 570 ? -8.636 24.026 14.026 1.00 64.06 570 ASP A O 1
ATOM 4729 N N . ASP A 1 571 ? -7.726 25.989 13.438 1.00 75.06 571 ASP A N 1
ATOM 4730 C CA . ASP A 1 571 ? -6.345 25.609 13.740 1.00 75.06 571 ASP A CA 1
ATOM 4731 C C . ASP A 1 571 ? -6.134 25.208 15.213 1.00 75.06 571 ASP A C 1
ATOM 4733 O O . ASP A 1 571 ? -5.249 24.404 15.518 1.00 75.06 571 ASP A O 1
ATOM 4737 N N . TYR A 1 572 ? -6.918 25.744 16.156 1.00 81.44 572 TYR A N 1
ATOM 4738 C CA . TYR A 1 572 ? -6.781 25.420 17.578 1.00 81.44 572 TYR A CA 1
ATOM 4739 C C . TYR A 1 572 ? -7.114 23.951 17.856 1.00 81.44 572 TYR A C 1
ATOM 4741 O O . TYR A 1 572 ? -6.316 23.233 18.468 1.00 81.44 572 TYR A O 1
ATOM 4749 N N . TYR A 1 573 ? -8.270 23.487 17.378 1.00 83.25 573 TYR A N 1
ATOM 4750 C CA . TYR A 1 573 ? -8.753 22.135 17.653 1.00 83.25 573 TYR A CA 1
ATOM 4751 C C . TYR A 1 573 ? -7.920 21.077 16.923 1.00 83.25 573 TYR A C 1
ATOM 4753 O O . TYR A 1 573 ? -7.592 20.044 17.510 1.00 83.25 573 TYR A O 1
ATOM 4761 N N . GLU A 1 574 ? -7.446 21.364 15.710 1.00 80.44 574 GLU A N 1
ATOM 4762 C CA . GLU A 1 574 ? -6.497 20.485 15.018 1.00 80.44 574 GLU A CA 1
ATOM 4763 C C . GLU A 1 574 ? -5.150 20.367 15.749 1.00 80.44 574 GLU A C 1
ATOM 4765 O O . GLU A 1 574 ? -4.570 19.276 15.873 1.00 80.44 574 GLU A O 1
ATOM 4770 N N . ASN A 1 575 ? -4.653 21.472 16.311 1.00 83.50 575 ASN A N 1
ATOM 4771 C CA . ASN A 1 575 ? -3.470 21.448 17.169 1.00 83.50 575 ASN A CA 1
ATOM 4772 C C . ASN A 1 575 ? -3.726 20.683 18.478 1.00 83.50 575 ASN A C 1
ATOM 4774 O O . ASN A 1 575 ? -2.834 19.979 18.967 1.00 83.50 575 ASN A O 1
ATOM 4778 N N . LEU A 1 576 ? -4.939 20.758 19.029 1.00 86.56 576 LEU A N 1
ATOM 4779 C CA . LEU A 1 576 ? -5.341 20.019 20.223 1.00 86.56 576 LEU A CA 1
ATOM 4780 C C . LEU A 1 576 ? -5.362 18.502 19.977 1.00 86.56 576 LEU A C 1
ATOM 4782 O O . LEU A 1 576 ? -4.779 17.748 20.763 1.00 86.56 576 LEU A O 1
ATOM 4786 N N . ILE A 1 577 ? -5.945 18.044 18.865 1.00 87.94 577 ILE A N 1
ATOM 4787 C CA . ILE A 1 577 ? -5.896 16.629 18.470 1.00 87.94 577 ILE A CA 1
ATOM 4788 C C . ILE A 1 577 ? -4.445 16.177 18.277 1.00 87.94 577 ILE A C 1
ATOM 4790 O O . ILE A 1 577 ? -4.027 15.167 18.851 1.00 87.94 577 ILE A O 1
ATOM 4794 N N . SER A 1 578 ? -3.635 16.966 17.565 1.00 84.81 578 SER A N 1
ATOM 4795 C CA . SER A 1 578 ? -2.204 16.686 17.363 1.00 84.81 578 SER A CA 1
ATOM 4796 C C . SER A 1 578 ? -1.440 16.565 18.689 1.00 84.81 578 SER A C 1
ATOM 4798 O O . SER A 1 578 ? -0.573 15.699 18.859 1.00 84.81 578 SER A O 1
ATOM 4800 N N . LYS A 1 579 ? -1.785 17.395 19.680 1.00 88.00 579 LYS A N 1
ATOM 4801 C CA . LYS A 1 579 ? -1.244 17.303 21.039 1.00 88.00 579 LYS A CA 1
ATOM 4802 C C . LYS A 1 579 ? -1.641 15.981 21.699 1.00 88.00 579 LYS A C 1
ATOM 4804 O O . LYS A 1 579 ? -0.764 15.306 22.243 1.00 88.00 579 LYS A O 1
ATOM 4809 N N . PHE A 1 580 ? -2.902 15.559 21.624 1.00 90.56 580 PHE A N 1
ATOM 4810 C CA . PHE A 1 580 ? -3.343 14.278 22.190 1.00 90.56 580 PHE A CA 1
ATOM 4811 C C . PHE A 1 580 ? -2.719 13.055 21.502 1.00 90.56 580 PHE A C 1
ATOM 4813 O O . PHE A 1 580 ? -2.425 12.063 22.179 1.00 90.56 580 PHE A O 1
ATOM 4820 N N . GLU A 1 581 ? -2.439 13.129 20.201 1.00 87.12 581 GLU A N 1
ATOM 4821 C CA . GLU A 1 581 ? -1.668 12.108 19.480 1.00 87.12 581 GLU A CA 1
ATOM 4822 C C . GLU A 1 581 ? -0.226 12.015 19.985 1.00 87.12 581 GLU A C 1
ATOM 4824 O O . GLU A 1 581 ? 0.286 10.920 20.247 1.00 87.12 581 GLU A O 1
ATOM 4829 N N . SER A 1 582 ? 0.428 13.166 20.186 1.00 83.69 582 SER A N 1
ATOM 4830 C CA . SER A 1 582 ? 1.792 13.220 20.728 1.00 83.69 582 SER A CA 1
ATOM 4831 C C . SER A 1 582 ? 1.874 12.621 22.139 1.00 83.69 582 SER A C 1
ATOM 4833 O O . SER A 1 582 ? 2.844 11.941 22.474 1.00 83.69 582 SER A O 1
ATOM 4835 N N . GLN A 1 583 ? 0.810 12.791 22.931 1.00 86.62 583 GLN A N 1
ATOM 4836 C CA . GLN A 1 583 ? 0.651 12.234 24.276 1.00 86.62 583 GLN A CA 1
ATOM 4837 C C . GLN A 1 583 ? 0.191 10.767 24.287 1.00 86.62 583 GLN A C 1
ATOM 4839 O O . GLN A 1 583 ? 0.021 10.197 25.364 1.00 86.62 583 GLN A O 1
ATOM 4844 N N . LYS A 1 584 ? -0.041 10.150 23.119 1.00 87.06 584 LYS A N 1
ATOM 4845 C CA . LYS A 1 584 ? -0.583 8.785 22.979 1.00 87.06 584 LYS A CA 1
ATOM 4846 C C . LYS A 1 584 ? -1.950 8.580 23.650 1.00 87.06 584 LYS A C 1
ATOM 4848 O O . LYS A 1 584 ? -2.319 7.452 23.974 1.00 87.06 584 LYS A O 1
ATOM 4853 N N . ARG A 1 585 ? -2.729 9.653 23.819 1.00 89.56 585 ARG A N 1
ATOM 4854 C CA . ARG A 1 585 ? -4.131 9.584 24.265 1.00 89.56 585 ARG A CA 1
ATOM 4855 C C . ARG A 1 585 ? -5.085 9.266 23.120 1.00 89.56 585 ARG A C 1
ATOM 4857 O O . ARG A 1 585 ? -6.082 8.590 23.344 1.00 89.56 585 ARG A O 1
ATOM 4864 N N . ILE A 1 586 ? -4.750 9.727 21.918 1.00 91.00 586 ILE A N 1
ATOM 4865 C CA . ILE A 1 586 ? -5.367 9.317 20.655 1.00 91.00 586 ILE A CA 1
ATOM 4866 C C . ILE A 1 586 ? -4.297 8.573 19.868 1.00 91.00 586 ILE A C 1
ATOM 4868 O O . ILE A 1 586 ? -3.167 9.048 19.741 1.00 91.00 586 ILE A O 1
ATOM 4872 N N . GLN A 1 587 ? -4.613 7.376 19.394 1.00 89.44 587 GLN A N 1
ATOM 4873 C CA . GLN A 1 587 ? -3.675 6.564 18.635 1.00 89.44 587 GLN A CA 1
ATOM 4874 C C . GLN A 1 587 ? -4.371 5.960 17.429 1.00 89.44 587 GLN A C 1
ATOM 4876 O O . GLN A 1 587 ? -5.415 5.323 17.547 1.00 89.44 587 GLN A O 1
ATOM 4881 N N . PHE A 1 588 ? -3.732 6.115 16.281 1.00 84.81 588 PHE A N 1
ATOM 4882 C CA . PHE A 1 588 ? -4.109 5.451 15.051 1.00 84.81 588 PHE A CA 1
ATOM 4883 C C . PHE A 1 588 ? -3.192 4.254 14.841 1.00 84.81 588 PHE A C 1
ATOM 4885 O O . PHE A 1 588 ? -1.980 4.331 15.075 1.00 84.81 588 PHE A O 1
ATOM 4892 N N . GLU A 1 589 ? -3.766 3.150 14.382 1.00 79.44 589 GLU A N 1
ATOM 4893 C CA . GLU A 1 589 ? -2.993 2.025 13.895 1.00 79.44 589 GLU A CA 1
ATOM 4894 C C . GLU A 1 589 ? -2.189 2.492 12.683 1.00 79.44 589 GLU A C 1
ATOM 4896 O O . GLU A 1 589 ? -2.730 2.746 11.603 1.00 79.44 589 GLU A O 1
ATOM 4901 N N . SER A 1 590 ? -0.876 2.627 12.865 1.00 61.00 590 SER A N 1
ATOM 4902 C CA . SER A 1 590 ? 0.016 2.870 11.749 1.00 61.00 590 SER A CA 1
ATOM 4903 C C . SER A 1 590 ? 0.078 1.574 10.967 1.00 61.00 590 SER A C 1
ATOM 4905 O O . SER A 1 590 ? 0.792 0.640 11.333 1.00 61.00 590 SER A O 1
ATOM 4907 N N . LYS A 1 591 ? -0.679 1.506 9.872 1.00 54.78 591 LYS A N 1
ATOM 4908 C CA . LYS A 1 591 ? -0.410 0.522 8.835 1.00 54.78 591 LYS A CA 1
ATOM 4909 C C . LYS A 1 591 ? 0.857 0.963 8.127 1.00 54.78 591 LYS A C 1
ATOM 4911 O O . LYS A 1 591 ? 0.826 1.463 7.008 1.00 54.78 591 LYS A O 1
ATOM 4916 N N . SER A 1 592 ? 1.993 0.756 8.782 1.00 39.78 592 SER A N 1
ATOM 4917 C CA . SER A 1 592 ? 3.248 0.529 8.092 1.00 39.78 592 SER A CA 1
ATOM 4918 C C . SER A 1 592 ? 3.112 -0.809 7.369 1.00 39.78 592 SER A C 1
ATOM 4920 O O . SER A 1 592 ? 3.738 -1.813 7.711 1.00 39.78 592 SER A O 1
ATOM 4922 N N . PHE A 1 593 ? 2.284 -0.813 6.315 1.00 39.09 593 PHE A N 1
ATOM 4923 C CA . PHE A 1 593 ? 2.659 -1.538 5.124 1.00 39.09 593 PHE A CA 1
ATOM 4924 C C . PHE A 1 593 ? 4.045 -0.996 4.842 1.00 39.09 593 PHE A C 1
ATOM 4926 O O . PHE A 1 593 ? 4.203 0.169 4.478 1.00 39.09 593 PHE A O 1
ATOM 4933 N N . GLY A 1 594 ? 5.063 -1.783 5.176 1.00 34.28 594 GLY A N 1
ATOM 4934 C CA . GLY A 1 594 ? 6.347 -1.569 4.565 1.00 34.28 594 GLY A CA 1
ATOM 4935 C C . GLY A 1 594 ? 6.038 -1.664 3.087 1.00 34.28 594 GLY A C 1
ATOM 4936 O O . GLY A 1 594 ? 5.941 -2.759 2.544 1.00 34.28 594 GLY A O 1
ATOM 4937 N N . VAL A 1 595 ? 5.838 -0.519 2.440 1.00 31.84 595 VAL A N 1
ATOM 4938 C CA . VAL A 1 595 ? 6.351 -0.365 1.101 1.00 31.84 595 VAL A CA 1
ATOM 4939 C C . VAL A 1 595 ? 7.838 -0.551 1.344 1.00 31.84 595 VAL A C 1
ATOM 4941 O O . VAL A 1 595 ? 8.561 0.383 1.690 1.00 31.84 595 VAL A O 1
ATOM 4944 N N . ASN A 1 596 ? 8.266 -1.817 1.327 1.00 35.31 596 ASN A N 1
ATOM 4945 C CA . ASN A 1 596 ? 9.621 -2.147 0.976 1.00 35.31 596 ASN A CA 1
ATOM 4946 C C . ASN A 1 596 ? 9.700 -1.518 -0.401 1.00 35.31 596 ASN A C 1
ATOM 4948 O O . ASN A 1 596 ? 9.191 -2.089 -1.366 1.00 35.31 596 ASN A O 1
ATOM 4952 N N . TYR A 1 597 ? 10.173 -0.270 -0.457 1.00 35.50 597 TYR A N 1
ATOM 4953 C CA . TYR A 1 597 ? 10.594 0.315 -1.709 1.00 35.50 597 TYR A CA 1
ATOM 4954 C C . TYR A 1 597 ? 11.509 -0.733 -2.266 1.00 35.50 597 TYR A C 1
ATOM 4956 O O . TYR A 1 597 ? 12.495 -1.091 -1.620 1.00 35.50 597 TYR A O 1
ATOM 4964 N N . SER A 1 598 ? 11.004 -1.377 -3.316 1.00 38.06 598 SER A N 1
ATOM 4965 C CA . SER A 1 598 ? 11.525 -2.663 -3.726 1.00 38.06 598 SER A CA 1
ATOM 4966 C C . SER A 1 598 ? 13.022 -2.495 -3.846 1.00 38.06 598 SER A C 1
ATOM 4968 O O . SER A 1 598 ? 13.467 -1.479 -4.395 1.00 38.06 598 SER A O 1
ATOM 4970 N N . THR A 1 599 ? 13.775 -3.486 -3.395 1.00 42.66 599 THR A N 1
ATOM 4971 C CA . THR A 1 599 ? 15.186 -3.629 -3.736 1.00 42.66 599 THR A CA 1
ATOM 4972 C C . THR A 1 599 ? 15.397 -3.263 -5.208 1.00 42.66 599 THR A C 1
ATOM 4974 O O . THR A 1 599 ? 16.336 -2.557 -5.500 1.00 42.66 599 THR A O 1
ATOM 4977 N N . THR A 1 600 ? 14.424 -3.536 -6.089 1.00 38.25 600 THR A N 1
ATOM 4978 C CA . THR A 1 600 ? 14.334 -3.159 -7.510 1.00 38.25 600 THR A CA 1
ATOM 4979 C C . THR A 1 600 ? 14.359 -1.658 -7.862 1.00 38.25 600 THR A C 1
ATOM 4981 O O . THR A 1 600 ? 14.847 -1.320 -8.930 1.00 38.25 600 THR A O 1
ATOM 4984 N N . THR A 1 601 ? 13.844 -0.736 -7.034 1.00 41.50 601 THR A N 1
ATOM 4985 C CA . THR A 1 601 ? 13.900 0.727 -7.285 1.00 41.50 601 THR A CA 1
ATOM 4986 C C . THR A 1 601 ? 15.272 1.259 -6.887 1.00 41.50 601 THR A C 1
ATOM 4988 O O . THR A 1 601 ? 15.883 2.014 -7.637 1.00 41.50 601 THR A O 1
ATOM 4991 N N . GLN A 1 602 ? 15.790 0.794 -5.747 1.00 46.12 602 GLN A N 1
ATOM 4992 C CA . GLN A 1 602 ? 17.167 1.049 -5.336 1.00 46.12 602 GLN A CA 1
ATOM 4993 C C . GLN A 1 602 ? 18.160 0.415 -6.322 1.00 46.12 602 GLN A C 1
ATOM 4995 O O . GLN A 1 602 ? 19.090 1.077 -6.747 1.00 46.12 602 GLN A O 1
ATOM 5000 N N . GLN A 1 603 ? 17.922 -0.820 -6.765 1.00 46.03 603 GLN A N 1
ATOM 5001 C CA . GLN A 1 603 ? 18.694 -1.531 -7.786 1.00 46.03 603 GLN A CA 1
ATOM 5002 C C . GLN A 1 603 ? 18.600 -0.829 -9.138 1.00 46.03 603 GLN A C 1
ATOM 5004 O O . GLN A 1 603 ? 19.604 -0.775 -9.824 1.00 46.03 603 GLN A O 1
ATOM 5009 N N . HIS A 1 604 ? 17.454 -0.257 -9.524 1.00 47.91 604 HIS A N 1
ATOM 5010 C CA . HIS A 1 604 ? 17.346 0.519 -10.763 1.00 47.91 604 HIS A CA 1
ATOM 5011 C C . HIS A 1 604 ? 18.212 1.774 -10.718 1.00 47.91 604 HIS A C 1
ATOM 5013 O O . HIS A 1 604 ? 19.009 1.991 -11.621 1.00 47.91 604 HIS A O 1
ATOM 5019 N N . ILE A 1 605 ? 18.120 2.552 -9.636 1.00 48.50 605 ILE A N 1
ATOM 5020 C CA . ILE A 1 605 ? 18.956 3.742 -9.454 1.00 48.50 605 ILE A CA 1
ATOM 5021 C C . ILE A 1 605 ? 20.435 3.339 -9.359 1.00 48.50 605 ILE A C 1
ATOM 5023 O O . ILE A 1 605 ? 21.273 3.952 -10.011 1.00 48.50 605 ILE A O 1
ATOM 5027 N N . ASN A 1 606 ? 20.757 2.258 -8.640 1.00 49.94 606 ASN A N 1
ATOM 5028 C CA . ASN A 1 606 ? 22.108 1.696 -8.588 1.00 49.94 606 ASN A CA 1
ATOM 5029 C C . ASN A 1 606 ? 22.591 1.253 -9.973 1.00 49.94 606 ASN A C 1
ATOM 5031 O O . ASN A 1 606 ? 23.744 1.488 -10.301 1.00 49.94 606 ASN A O 1
ATOM 5035 N N . ARG A 1 607 ? 21.731 0.642 -10.798 1.00 51.06 607 ARG A N 1
ATOM 5036 C CA . ARG A 1 607 ? 22.065 0.222 -12.164 1.00 51.06 607 ARG A CA 1
ATOM 5037 C C . ARG A 1 607 ? 22.319 1.411 -13.070 1.00 51.06 607 ARG A C 1
ATOM 5039 O O . ARG A 1 607 ? 23.319 1.370 -13.763 1.00 51.06 607 ARG A O 1
ATOM 5046 N N . ILE A 1 608 ? 21.499 2.462 -13.018 1.00 48.00 608 ILE A N 1
ATOM 5047 C CA . ILE A 1 608 ? 21.740 3.690 -13.792 1.00 48.00 608 ILE A CA 1
ATOM 5048 C C . ILE A 1 608 ? 23.055 4.347 -13.337 1.00 48.00 608 ILE A C 1
ATOM 5050 O O . ILE A 1 608 ? 23.869 4.766 -14.157 1.00 48.00 608 ILE A O 1
ATOM 5054 N N . LEU A 1 609 ? 23.319 4.377 -12.025 1.00 47.38 609 LEU A N 1
ATOM 5055 C CA . LEU A 1 609 ? 24.589 4.866 -11.477 1.00 47.38 609 LEU A CA 1
ATOM 5056 C C . LEU A 1 609 ? 25.791 3.992 -11.888 1.00 47.38 609 LEU A C 1
ATOM 5058 O O . LEU A 1 609 ? 26.875 4.531 -12.090 1.00 47.38 609 LEU A O 1
ATOM 5062 N N . LEU A 1 610 ? 25.625 2.678 -12.058 1.00 47.56 610 LEU A N 1
ATOM 5063 C CA . LEU A 1 610 ? 26.677 1.756 -12.510 1.00 47.56 610 LEU A CA 1
ATOM 5064 C C . LEU A 1 610 ? 26.904 1.822 -14.032 1.00 47.56 610 LEU A C 1
ATOM 5066 O O . LEU A 1 610 ? 28.048 1.957 -14.460 1.00 47.56 610 LEU A O 1
ATOM 5070 N N . SER A 1 611 ? 25.839 1.795 -14.842 1.00 41.06 611 SER A N 1
ATOM 5071 C CA . SER A 1 611 ? 25.894 1.880 -16.314 1.00 41.06 611 SER A CA 1
ATOM 5072 C C . SER A 1 611 ? 26.396 3.236 -16.805 1.00 41.06 611 SER A C 1
ATOM 5074 O O . SER A 1 611 ? 26.915 3.353 -17.905 1.00 41.06 611 SER A O 1
ATOM 5076 N N . SER A 1 612 ? 26.309 4.271 -15.966 1.00 43.09 612 SER A N 1
ATOM 5077 C CA . SER A 1 612 ? 26.852 5.595 -16.273 1.00 43.09 612 SER A CA 1
ATOM 5078 C C . SER A 1 612 ? 28.382 5.681 -16.345 1.00 43.09 612 SER A C 1
ATOM 5080 O O . SER A 1 612 ? 28.924 6.750 -16.627 1.00 43.09 612 SER A O 1
ATOM 5082 N N . GLY A 1 613 ? 29.104 4.592 -16.050 1.00 39.78 613 GLY A N 1
ATOM 5083 C CA . GLY A 1 613 ? 30.570 4.586 -16.003 1.00 39.78 613 GLY A CA 1
ATOM 5084 C C . GLY A 1 613 ? 31.156 5.447 -14.874 1.00 39.78 613 GLY A C 1
ATOM 5085 O O . GLY A 1 613 ? 32.369 5.642 -14.807 1.00 39.78 613 GLY A O 1
ATOM 5086 N N . LEU A 1 614 ? 30.316 5.955 -13.964 1.00 39.91 614 LEU A N 1
ATOM 5087 C CA . LEU A 1 614 ? 30.726 6.729 -12.790 1.00 39.91 614 LEU A CA 1
ATOM 5088 C C . LEU A 1 614 ? 31.376 5.874 -11.692 1.00 39.91 614 LEU A C 1
ATOM 5090 O O . LEU A 1 614 ? 31.964 6.425 -10.756 1.00 39.91 614 LEU A O 1
ATOM 5094 N N . ILE A 1 615 ? 31.276 4.547 -11.800 1.00 35.75 615 ILE A N 1
ATOM 5095 C CA . ILE A 1 615 ? 31.759 3.586 -10.811 1.00 35.75 615 ILE A CA 1
ATOM 5096 C C . ILE A 1 615 ? 32.875 2.750 -11.438 1.00 35.75 615 ILE A C 1
ATOM 5098 O O . ILE A 1 615 ? 32.630 1.822 -12.200 1.00 35.75 615 ILE A O 1
ATOM 5102 N N . THR A 1 616 ? 34.120 3.054 -11.082 1.00 30.59 616 THR A N 1
ATOM 5103 C CA . THR A 1 616 ? 35.224 2.092 -11.189 1.00 30.59 616 THR A CA 1
ATOM 5104 C C . THR A 1 616 ? 35.344 1.344 -9.866 1.00 30.59 616 THR A C 1
ATOM 5106 O O . THR A 1 616 ? 35.380 1.977 -8.807 1.00 30.59 616 THR A O 1
ATOM 5109 N N . ALA A 1 617 ? 35.410 0.012 -9.936 1.00 29.45 617 ALA A N 1
ATOM 5110 C CA . ALA A 1 617 ? 35.643 -0.875 -8.799 1.00 29.45 617 ALA A CA 1
ATOM 5111 C C . ALA A 1 617 ? 36.850 -0.414 -7.960 1.00 29.45 617 ALA A C 1
ATOM 5113 O O . ALA A 1 617 ? 37.846 0.081 -8.490 1.00 29.45 617 ALA A O 1
ATOM 5114 N N . ALA A 1 618 ? 36.738 -0.537 -6.637 1.00 24.98 618 ALA A N 1
ATOM 5115 C CA . ALA A 1 618 ? 37.719 -0.015 -5.696 1.00 24.98 618 ALA A CA 1
ATOM 5116 C C . ALA A 1 618 ? 39.115 -0.639 -5.881 1.00 24.98 618 ALA A C 1
ATOM 5118 O O . ALA A 1 618 ? 39.277 -1.857 -5.870 1.00 24.98 618 ALA A O 1
ATOM 5119 N N . GLY A 1 619 ? 40.130 0.223 -5.947 1.00 23.28 619 GLY A N 1
ATOM 5120 C CA . GLY A 1 619 ? 41.542 -0.127 -5.830 1.00 23.28 619 GLY A CA 1
ATOM 5121 C C . GLY A 1 619 ? 42.367 1.123 -5.522 1.00 23.28 619 GLY A C 1
ATOM 5122 O O . GLY A 1 619 ? 42.294 2.100 -6.257 1.00 23.28 619 GLY A O 1
ATOM 5123 N N . LEU A 1 620 ? 43.075 1.086 -4.390 1.00 27.77 620 LEU A N 1
ATOM 5124 C CA . LEU A 1 620 ? 44.084 2.024 -3.867 1.00 27.77 620 LEU A CA 1
ATOM 5125 C C . LEU A 1 620 ? 44.693 3.014 -4.885 1.00 27.77 620 LEU A C 1
ATOM 5127 O O . LEU A 1 620 ? 45.238 2.574 -5.884 1.00 27.77 620 LEU A O 1
ATOM 5131 N N . PHE A 1 621 ? 44.688 4.318 -4.575 1.00 21.59 621 PHE A N 1
ATOM 5132 C CA . PHE A 1 621 ? 45.838 5.252 -4.574 1.00 21.59 621 PHE A CA 1
ATOM 5133 C C . PHE A 1 621 ? 45.364 6.711 -4.426 1.00 21.59 621 PHE A C 1
ATOM 5135 O O . PHE A 1 621 ? 44.196 7.038 -4.628 1.00 21.59 621 PHE A O 1
ATOM 5142 N N . GLY A 1 622 ? 46.274 7.558 -3.944 1.00 22.19 622 GLY A N 1
ATOM 5143 C CA . GLY A 1 622 ? 45.994 8.867 -3.369 1.00 22.19 622 GLY A CA 1
ATOM 5144 C C . GLY A 1 622 ? 45.857 10.039 -4.345 1.00 22.19 622 GLY A C 1
ATOM 5145 O O . GLY A 1 622 ? 46.247 9.970 -5.501 1.00 22.19 622 GLY A O 1
ATOM 5146 N N . LEU A 1 623 ? 45.399 11.140 -3.739 1.00 23.28 623 LEU A N 1
ATOM 5147 C CA . LEU A 1 623 ? 45.722 12.547 -3.998 1.00 23.28 623 LEU A CA 1
ATOM 5148 C C . LEU A 1 623 ? 45.344 13.207 -5.347 1.00 23.28 623 LEU A C 1
ATOM 5150 O O . LEU A 1 623 ? 45.844 12.872 -6.411 1.00 23.28 623 LEU A O 1
ATOM 5154 N N . ASN A 1 624 ? 44.597 14.309 -5.177 1.00 23.39 624 ASN A N 1
ATOM 5155 C CA . ASN A 1 624 ? 44.889 15.680 -5.631 1.00 23.39 624 ASN A CA 1
ATOM 5156 C C . ASN A 1 624 ? 43.922 16.397 -6.592 1.00 23.39 624 ASN A C 1
ATOM 5158 O O . ASN A 1 624 ? 43.586 15.938 -7.674 1.00 23.39 624 ASN A O 1
ATOM 5162 N N . GLU A 1 625 ? 43.569 17.592 -6.099 1.00 24.08 625 GLU A N 1
ATOM 5163 C CA . GLU A 1 625 ? 43.276 18.863 -6.769 1.00 24.08 625 GLU A CA 1
ATOM 5164 C C . GLU A 1 625 ? 42.145 18.929 -7.801 1.00 24.08 625 GLU A C 1
ATOM 5166 O O . GLU A 1 625 ? 42.314 18.645 -8.980 1.00 24.08 625 GLU A O 1
ATOM 5171 N N . TRP A 1 626 ? 41.012 19.492 -7.363 1.00 22.20 626 TRP A N 1
ATOM 5172 C CA . TRP A 1 626 ? 40.081 20.185 -8.252 1.00 22.20 626 TRP A CA 1
ATOM 5173 C C . TRP A 1 626 ? 40.145 21.687 -7.989 1.00 22.20 626 TRP A C 1
ATOM 5175 O O . TRP A 1 626 ? 39.744 22.190 -6.935 1.00 22.20 626 TRP A O 1
ATOM 5185 N N . GLN A 1 627 ? 40.711 22.390 -8.967 1.00 22.08 627 GLN A N 1
ATOM 5186 C CA . GLN A 1 627 ? 40.763 23.840 -9.039 1.00 22.08 627 GLN A CA 1
ATOM 5187 C C . GLN A 1 627 ? 39.353 24.422 -9.192 1.00 22.08 627 GLN A C 1
ATOM 5189 O O . GLN A 1 627 ? 38.503 23.908 -9.916 1.00 22.08 627 GLN A O 1
ATOM 5194 N N . ARG A 1 628 ? 39.125 25.539 -8.493 1.00 24.59 628 ARG A N 1
ATOM 5195 C CA . ARG A 1 628 ? 37.919 26.365 -8.584 1.00 24.59 628 ARG A CA 1
ATOM 5196 C C . ARG A 1 628 ? 37.704 26.841 -10.021 1.00 24.59 628 ARG A C 1
ATOM 5198 O O . ARG A 1 628 ? 38.406 27.744 -10.467 1.00 24.59 628 ARG A O 1
ATOM 5205 N N . VAL A 1 629 ? 36.641 26.369 -10.661 1.00 22.39 629 VAL A N 1
ATOM 5206 C CA . VAL A 1 629 ? 35.976 27.116 -11.732 1.00 22.39 629 VAL A CA 1
ATOM 5207 C C . VAL A 1 629 ? 34.747 27.773 -11.114 1.00 22.39 629 VAL A C 1
ATOM 5209 O O . VAL A 1 629 ? 33.726 27.140 -10.868 1.00 22.39 629 VAL A O 1
ATOM 5212 N N . ARG A 1 630 ? 34.867 29.064 -10.785 1.00 24.19 630 ARG A N 1
ATOM 5213 C CA . ARG A 1 630 ? 33.692 29.916 -10.589 1.00 24.19 630 ARG A CA 1
ATOM 5214 C C . ARG A 1 630 ? 33.155 30.225 -11.981 1.00 24.19 630 ARG A C 1
ATOM 5216 O O . ARG A 1 630 ? 33.720 31.078 -12.657 1.00 24.19 630 ARG A O 1
ATOM 5223 N N . CYS A 1 631 ? 32.087 29.554 -12.397 1.00 22.22 631 CYS A N 1
ATOM 5224 C CA . CYS A 1 631 ? 31.266 30.080 -13.477 1.00 22.22 631 CYS A CA 1
ATOM 5225 C C . CYS A 1 631 ? 30.446 31.242 -12.904 1.00 22.22 631 CYS A C 1
ATOM 5227 O O . CYS A 1 631 ? 29.680 31.082 -11.952 1.00 22.22 631 CYS A O 1
ATOM 5229 N N . ALA A 1 632 ? 30.697 32.434 -13.428 1.00 26.20 632 ALA A N 1
ATOM 5230 C CA . ALA A 1 632 ? 30.046 33.669 -13.044 1.00 26.20 632 ALA A CA 1
ATOM 5231 C C . ALA A 1 632 ? 28.886 33.961 -13.999 1.00 26.20 632 ALA A C 1
ATOM 5233 O O . ALA A 1 632 ? 28.868 35.031 -14.577 1.00 26.20 632 ALA A O 1
ATOM 5234 N N . GLU A 1 633 ? 27.951 33.029 -14.208 1.00 28.88 633 GLU A N 1
ATOM 5235 C CA . GLU A 1 633 ? 26.832 33.280 -15.131 1.00 28.88 633 GLU A CA 1
ATOM 5236 C C . GLU A 1 633 ? 25.673 32.282 -14.981 1.00 28.88 633 GLU A C 1
ATOM 5238 O O . GLU A 1 633 ? 25.195 31.697 -15.940 1.00 28.88 633 GLU A O 1
ATOM 5243 N N . CYS A 1 634 ? 25.174 32.078 -13.759 1.00 25.50 634 CYS A N 1
ATOM 5244 C CA . CYS A 1 634 ? 23.896 31.380 -13.560 1.00 25.50 634 CYS A CA 1
ATOM 5245 C C . CYS A 1 634 ? 23.070 32.084 -12.474 1.00 25.50 634 CYS A C 1
ATOM 5247 O O . CYS A 1 634 ? 22.943 31.620 -11.342 1.00 25.50 634 CYS A O 1
ATOM 5249 N N . ARG A 1 635 ? 22.530 33.260 -12.809 1.00 29.39 635 ARG A N 1
ATOM 5250 C CA . ARG A 1 635 ? 21.366 33.842 -12.127 1.00 29.39 635 ARG A CA 1
ATOM 5251 C C . ARG A 1 635 ? 20.154 33.675 -13.039 1.00 29.39 635 ARG A C 1
ATOM 5253 O O . ARG A 1 635 ? 19.851 34.593 -13.785 1.00 29.39 635 ARG A O 1
ATOM 5260 N N . SER A 1 636 ? 19.476 32.535 -12.947 1.00 30.38 636 SER A N 1
ATOM 5261 C CA . SER A 1 636 ? 18.051 32.393 -13.294 1.00 30.38 636 SER A CA 1
ATOM 5262 C C . SER A 1 636 ? 17.593 30.960 -13.013 1.00 30.38 636 SER A C 1
ATOM 5264 O O . SER A 1 636 ? 17.461 30.148 -13.922 1.00 30.38 636 SER A O 1
ATOM 5266 N N . ASN A 1 637 ? 17.379 30.653 -11.732 1.00 30.84 637 ASN A N 1
ATOM 5267 C CA . ASN A 1 637 ? 16.559 29.518 -11.314 1.00 30.84 637 ASN A CA 1
ATOM 5268 C C . ASN A 1 637 ? 15.108 30.002 -11.260 1.00 30.84 637 ASN A C 1
ATOM 5270 O O . ASN A 1 637 ? 14.745 30.677 -10.301 1.00 30.84 637 ASN A O 1
ATOM 5274 N N . ASP A 1 638 ? 14.306 29.671 -12.270 1.00 31.89 638 ASP A N 1
ATOM 5275 C CA . ASP A 1 638 ? 12.843 29.759 -12.219 1.00 31.89 638 ASP A CA 1
ATOM 5276 C C . ASP A 1 638 ? 12.231 28.797 -13.251 1.00 31.89 638 ASP A C 1
ATOM 5278 O O . ASP A 1 638 ? 12.335 29.057 -14.446 1.00 31.89 638 ASP A O 1
ATOM 5282 N N . GLN A 1 639 ? 11.621 27.698 -12.768 1.00 34.47 639 GLN A N 1
ATOM 5283 C CA . GLN A 1 639 ? 10.525 26.875 -13.347 1.00 34.47 639 GLN A CA 1
ATOM 5284 C C . GLN A 1 639 ? 10.564 25.492 -12.652 1.00 34.47 639 GLN A C 1
ATOM 5286 O O . GLN A 1 639 ? 11.489 24.725 -12.859 1.00 34.47 639 GLN A O 1
ATOM 5291 N N . LYS A 1 640 ? 9.679 25.090 -11.728 1.00 32.88 640 LYS A N 1
ATOM 5292 C CA . LYS A 1 640 ? 8.207 25.129 -11.722 1.00 32.88 640 LYS A CA 1
ATOM 5293 C C . LYS A 1 640 ? 7.634 25.780 -10.452 1.00 32.88 640 LYS A C 1
ATOM 5295 O O . LYS A 1 640 ? 7.077 25.127 -9.572 1.00 32.88 640 LYS A O 1
ATOM 5300 N N . ARG A 1 641 ? 7.683 27.103 -10.396 1.00 34.25 641 ARG A N 1
ATOM 5301 C CA . ARG A 1 641 ? 6.450 27.843 -10.106 1.00 34.25 641 ARG A CA 1
ATOM 5302 C C . ARG A 1 641 ? 5.906 28.269 -11.461 1.00 34.25 641 ARG A C 1
ATOM 5304 O O . ARG A 1 641 ? 6.710 28.580 -12.338 1.00 34.25 641 ARG A O 1
ATOM 5311 N N . LEU A 1 642 ? 4.586 28.243 -11.652 1.00 36.00 642 LEU A N 1
ATOM 5312 C CA . LEU A 1 642 ? 3.979 28.937 -12.788 1.00 36.00 642 LEU A CA 1
ATOM 5313 C C . LEU A 1 642 ? 4.595 30.336 -12.836 1.00 36.00 642 LEU A C 1
ATOM 5315 O O . LEU A 1 642 ? 4.601 31.038 -11.818 1.00 36.00 642 LEU A O 1
ATOM 5319 N N . ARG A 1 643 ? 5.191 30.690 -13.981 1.00 42.81 643 ARG A N 1
ATOM 5320 C CA . ARG A 1 643 ? 5.679 32.051 -14.179 1.00 42.81 643 ARG A CA 1
ATOM 5321 C C . ARG A 1 643 ? 4.481 32.972 -13.931 1.00 42.81 643 ARG A C 1
ATOM 5323 O O . ARG A 1 643 ? 3.415 32.689 -14.480 1.00 42.81 643 ARG A O 1
ATOM 5330 N N . PRO A 1 644 ? 4.592 34.015 -13.094 1.00 54.50 644 PRO A N 1
ATOM 5331 C CA . PRO A 1 644 ? 3.565 35.043 -13.101 1.00 54.50 644 PRO A CA 1
ATOM 5332 C C . PRO A 1 644 ? 3.442 35.540 -14.542 1.00 54.50 644 PRO A C 1
ATOM 5334 O O . PRO A 1 644 ? 4.468 35.777 -15.188 1.00 54.50 644 PRO A O 1
ATOM 5337 N N . ASN A 1 645 ? 2.211 35.608 -15.054 1.00 61.19 645 ASN A N 1
ATOM 5338 C CA . ASN A 1 645 ? 1.959 36.058 -16.416 1.00 61.19 645 ASN A CA 1
ATOM 5339 C C . ASN A 1 645 ? 2.698 37.382 -16.651 1.00 61.19 645 ASN A C 1
ATOM 5341 O O . ASN A 1 645 ? 2.649 38.283 -15.806 1.00 61.19 645 ASN A O 1
ATOM 5345 N N . SER A 1 646 ? 3.402 37.502 -17.775 1.00 75.38 646 SER A N 1
ATOM 5346 C CA . SER A 1 646 ? 4.015 38.773 -18.152 1.00 75.38 646 SER A CA 1
ATOM 5347 C C . SER A 1 646 ? 2.929 39.844 -18.312 1.00 75.38 646 SER A C 1
ATOM 5349 O O . SER A 1 646 ? 1.748 39.537 -18.504 1.00 75.38 646 SER A O 1
ATOM 5351 N N . ASN A 1 647 ? 3.306 41.123 -18.259 1.00 76.62 647 ASN A N 1
ATOM 5352 C CA . ASN A 1 647 ? 2.347 42.213 -18.468 1.00 76.62 647 ASN A CA 1
ATOM 5353 C C . ASN A 1 647 ? 1.632 42.092 -19.826 1.00 76.62 647 ASN A C 1
ATOM 5355 O O . ASN A 1 647 ? 0.475 42.479 -19.953 1.00 76.62 647 ASN A O 1
ATOM 5359 N N . GLU A 1 648 ? 2.304 41.531 -20.831 1.00 79.12 648 GLU A N 1
ATOM 5360 C CA . GLU A 1 648 ? 1.764 41.258 -22.161 1.00 79.12 648 GLU A CA 1
ATOM 5361 C C . GLU A 1 648 ? 0.791 40.070 -22.167 1.00 79.12 648 GLU A C 1
ATOM 5363 O O . GLU A 1 648 ? -0.235 40.137 -22.841 1.00 79.12 648 GLU A O 1
ATOM 5368 N N . GLU A 1 649 ? 1.058 39.016 -21.391 1.00 83.31 649 GLU A N 1
ATOM 5369 C CA . GLU A 1 649 ? 0.135 37.886 -21.215 1.00 83.31 649 GLU A CA 1
ATOM 5370 C C . GLU A 1 649 ? -1.135 38.317 -20.470 1.00 83.31 649 GLU A C 1
ATOM 5372 O O . GLU A 1 649 ? -2.243 37.995 -20.896 1.00 83.31 649 GLU A O 1
ATOM 5377 N N . LEU A 1 650 ? -0.998 39.123 -19.412 1.00 82.88 650 LEU A N 1
ATOM 5378 C CA . LEU A 1 650 ? -2.139 39.745 -18.731 1.00 82.88 650 LEU A CA 1
ATOM 5379 C C . LEU A 1 650 ? -2.897 40.693 -19.671 1.00 82.88 650 LEU A C 1
ATOM 5381 O O . LEU A 1 650 ? -4.126 40.684 -19.705 1.00 82.88 650 LEU A O 1
ATOM 5385 N N . ALA A 1 651 ? -2.183 41.465 -20.498 1.00 86.00 651 ALA A N 1
ATOM 5386 C CA . ALA A 1 651 ? -2.800 42.332 -21.498 1.00 86.00 651 ALA A CA 1
ATOM 5387 C C . ALA A 1 651 ? -3.561 41.551 -22.582 1.00 86.00 651 ALA A C 1
ATOM 5389 O O . ALA A 1 651 ? -4.540 42.088 -23.111 1.00 86.00 651 ALA A O 1
ATOM 5390 N N . LEU A 1 652 ? -3.139 40.321 -22.903 1.00 89.94 652 LEU A N 1
ATOM 5391 C CA . LEU A 1 652 ? -3.847 39.419 -23.811 1.00 89.94 652 LEU A CA 1
ATOM 5392 C C . LEU A 1 652 ? -5.167 38.951 -23.187 1.00 89.94 652 LEU A C 1
ATOM 5394 O O . LEU A 1 652 ? -6.212 39.141 -23.806 1.00 89.94 652 LEU A O 1
ATOM 5398 N N . PHE A 1 653 ? -5.152 38.436 -21.951 1.00 89.44 653 PHE A N 1
ATOM 5399 C CA . PHE A 1 653 ? -6.384 38.074 -21.235 1.00 89.44 653 PHE A CA 1
ATOM 5400 C C . PHE A 1 653 ? -7.329 39.281 -21.095 1.00 89.44 653 PHE A C 1
ATOM 5402 O O . PHE A 1 653 ? -8.519 39.175 -21.379 1.00 89.44 653 PHE A O 1
ATOM 5409 N N . ASP A 1 654 ? -6.812 40.465 -20.766 1.00 87.81 654 ASP A N 1
ATOM 5410 C CA . ASP A 1 654 ? -7.597 41.703 -20.692 1.00 87.81 654 ASP A CA 1
ATOM 5411 C C . ASP A 1 654 ? -8.224 42.112 -22.028 1.00 87.81 654 ASP A C 1
ATOM 5413 O O . ASP A 1 654 ? -9.375 42.556 -22.061 1.00 87.81 654 ASP A O 1
ATOM 5417 N N . ALA A 1 655 ? -7.478 42.001 -23.129 1.00 91.00 655 ALA A N 1
ATOM 5418 C CA . ALA A 1 655 ? -7.984 42.310 -24.463 1.00 91.00 655 ALA A CA 1
ATOM 5419 C C . ALA A 1 655 ? -9.076 41.312 -24.875 1.00 91.00 655 ALA A C 1
ATOM 5421 O O . ALA A 1 655 ? -10.119 41.727 -25.388 1.00 91.00 655 ALA A O 1
ATOM 5422 N N . ILE A 1 656 ? -8.887 40.027 -24.545 1.00 92.00 656 ILE A N 1
ATOM 5423 C CA . ILE A 1 656 ? -9.891 38.979 -24.747 1.00 92.00 656 ILE A CA 1
ATOM 5424 C C . ILE A 1 656 ? -11.147 39.286 -23.955 1.00 92.00 656 ILE A C 1
ATOM 5426 O O . ILE A 1 656 ? -12.206 39.166 -24.547 1.00 92.00 656 ILE A O 1
ATOM 5430 N N . ARG A 1 657 ? -11.067 39.752 -22.697 1.00 87.06 657 ARG A N 1
ATOM 5431 C CA . ARG A 1 657 ? -12.234 40.163 -21.881 1.00 87.06 657 ARG A CA 1
ATOM 5432 C C . ARG A 1 657 ? -12.924 41.423 -22.395 1.00 87.06 657 ARG A C 1
ATOM 5434 O O . ARG A 1 657 ? -14.147 41.533 -22.306 1.00 87.06 657 ARG A O 1
ATOM 5441 N N . LYS A 1 658 ? -12.186 42.353 -23.003 1.00 88.56 658 LYS A N 1
ATOM 5442 C CA . LYS A 1 658 ? -12.725 43.608 -23.574 1.00 88.56 658 LYS A CA 1
ATOM 5443 C C . LYS A 1 658 ? -13.217 43.497 -25.022 1.00 88.56 658 LYS A C 1
ATOM 5445 O O . LYS A 1 658 ? -13.789 44.452 -25.527 1.00 88.56 658 LYS A O 1
ATOM 5450 N N . ASN A 1 659 ? -13.044 42.331 -25.642 1.00 90.31 659 ASN A N 1
ATOM 5451 C CA . ASN A 1 659 ? -13.420 42.027 -27.027 1.00 90.31 659 ASN A CA 1
ATOM 5452 C C . ASN A 1 659 ? -12.641 42.880 -28.039 1.00 90.31 659 ASN A C 1
ATOM 5454 O O . ASN A 1 659 ? -13.177 43.304 -29.057 1.00 90.31 659 ASN A O 1
ATOM 5458 N N . ASP A 1 660 ? -11.383 43.188 -27.723 1.00 92.25 660 ASP A N 1
ATOM 5459 C CA . ASP A 1 660 ? -10.544 44.085 -28.519 1.00 92.25 660 ASP A CA 1
ATOM 5460 C C . ASP A 1 660 ? -9.703 43.274 -29.517 1.00 92.25 660 ASP A C 1
ATOM 5462 O O . ASP A 1 660 ? -8.512 43.027 -29.299 1.00 92.25 660 ASP A O 1
ATOM 5466 N N . SER A 1 661 ? -10.340 42.828 -30.608 1.00 91.12 661 SER A N 1
ATOM 5467 C CA . SER A 1 661 ? -9.708 41.986 -31.638 1.00 91.12 661 SER A CA 1
ATOM 5468 C C . SER A 1 661 ? -8.499 42.662 -32.297 1.00 91.12 661 SER A C 1
ATOM 5470 O O . SER A 1 661 ? -7.519 42.000 -32.642 1.00 91.12 661 SER A O 1
ATOM 5472 N N . VAL A 1 662 ? -8.504 43.996 -32.395 1.00 91.56 662 VAL A N 1
ATOM 5473 C CA . VAL A 1 662 ? -7.390 44.788 -32.942 1.00 91.56 662 VAL A CA 1
ATOM 5474 C C . VAL A 1 662 ? -6.177 44.748 -32.016 1.00 91.56 662 VAL A C 1
ATOM 5476 O O . VAL A 1 662 ? -5.038 44.629 -32.477 1.00 91.56 662 VAL A O 1
ATOM 5479 N N . LYS A 1 663 ? -6.388 44.865 -30.702 1.00 91.00 663 LYS A N 1
ATOM 5480 C CA . LYS A 1 663 ? -5.301 44.771 -29.726 1.00 91.00 663 LYS A CA 1
ATOM 5481 C C . LYS A 1 663 ? -4.748 43.352 -29.628 1.00 91.00 663 LYS A C 1
ATOM 5483 O O . LYS A 1 663 ? -3.535 43.210 -29.507 1.00 91.00 663 LYS A O 1
ATOM 5488 N N . ILE A 1 664 ? -5.598 42.330 -29.723 1.00 91.38 664 ILE A N 1
ATOM 5489 C CA . ILE A 1 664 ? -5.172 40.922 -29.754 1.00 91.38 664 ILE A CA 1
ATOM 5490 C C . ILE A 1 664 ? -4.284 40.668 -30.973 1.00 91.38 664 ILE A C 1
ATOM 5492 O O . ILE A 1 664 ? -3.175 40.167 -30.814 1.00 91.38 664 ILE A O 1
ATOM 5496 N N . ASP A 1 665 ? -4.696 41.119 -32.159 1.00 88.56 665 ASP A N 1
ATOM 5497 C CA . ASP A 1 665 ? -3.905 40.962 -33.385 1.00 88.56 665 ASP A CA 1
ATOM 5498 C C . ASP A 1 665 ? -2.539 41.660 -33.284 1.00 88.56 665 ASP A C 1
ATOM 5500 O O . ASP A 1 665 ? -1.506 41.093 -33.641 1.00 88.56 665 ASP A O 1
ATOM 5504 N N . LYS A 1 666 ? -2.507 42.873 -32.712 1.00 88.75 666 LYS A N 1
ATOM 5505 C CA . LYS A 1 666 ? -1.254 43.596 -32.439 1.00 88.75 666 LYS A CA 1
ATOM 5506 C C . LYS A 1 666 ? -0.358 42.870 -31.438 1.00 88.75 666 LYS A C 1
ATOM 5508 O O . LYS A 1 666 ? 0.856 42.892 -31.616 1.00 88.75 666 LYS A O 1
ATOM 5513 N N . LEU A 1 667 ? -0.923 42.263 -30.395 1.00 89.06 667 LEU A N 1
ATOM 5514 C CA . LEU A 1 667 ? -0.160 41.517 -29.390 1.00 89.06 667 LEU A CA 1
ATOM 5515 C C . LEU A 1 667 ? 0.420 40.225 -29.977 1.00 89.06 667 LEU A C 1
ATOM 5517 O O . LEU A 1 667 ? 1.603 39.961 -29.781 1.00 89.06 667 LEU A O 1
ATOM 5521 N N . LEU A 1 668 ? -0.377 39.465 -30.734 1.00 86.75 668 LEU A N 1
ATOM 5522 C CA . LEU A 1 668 ? 0.034 38.187 -31.320 1.00 86.75 668 LEU A CA 1
ATOM 5523 C C . LEU A 1 668 ? 1.031 38.370 -32.475 1.00 86.75 668 LEU A C 1
ATOM 5525 O O . LEU A 1 668 ? 2.035 37.669 -32.535 1.00 86.75 668 LEU A O 1
ATOM 5529 N N . LYS A 1 669 ? 0.811 39.345 -33.369 1.00 84.75 669 LYS A N 1
ATOM 5530 C CA . LYS A 1 669 ? 1.720 39.607 -34.504 1.00 84.75 669 LYS A CA 1
ATOM 5531 C C . LYS A 1 669 ? 2.927 40.466 -34.129 1.00 84.75 669 LYS A C 1
ATOM 5533 O O . LYS A 1 669 ? 3.975 40.361 -34.759 1.00 84.75 669 LYS A O 1
ATOM 5538 N N . GLY A 1 670 ? 2.781 41.345 -33.137 1.00 77.06 670 GLY A N 1
ATOM 5539 C CA . GLY A 1 670 ? 3.821 42.282 -32.708 1.00 77.06 670 GLY A CA 1
ATOM 5540 C C . GLY A 1 670 ? 4.826 41.704 -31.711 1.00 77.06 670 GLY A C 1
ATOM 5541 O O . GLY A 1 670 ? 5.847 42.345 -31.463 1.00 77.06 670 GLY A O 1
ATOM 5542 N N . ASN A 1 671 ? 4.565 40.521 -31.144 1.00 77.06 671 ASN A N 1
ATOM 5543 C CA . ASN A 1 671 ? 5.447 39.883 -30.171 1.00 77.06 671 ASN A CA 1
ATOM 5544 C C . ASN A 1 671 ? 5.621 38.376 -30.454 1.00 77.06 671 ASN A C 1
ATOM 5546 O O . ASN A 1 671 ? 4.842 37.568 -29.952 1.00 77.06 671 ASN A O 1
ATOM 5550 N N . PRO A 1 672 ? 6.673 37.970 -31.191 1.00 70.12 672 PRO A N 1
ATOM 5551 C CA . PRO A 1 672 ? 6.908 36.564 -31.530 1.00 70.12 672 PRO A CA 1
ATOM 5552 C C . PRO A 1 672 ? 7.238 35.670 -30.321 1.00 70.12 672 PRO A C 1
ATOM 5554 O O . PRO A 1 672 ? 7.234 34.451 -30.454 1.00 70.12 672 PRO A O 1
ATOM 5557 N N . ASN A 1 673 ? 7.510 36.249 -29.144 1.00 72.75 673 ASN A N 1
ATOM 5558 C CA . ASN A 1 673 ? 7.768 35.504 -27.907 1.00 72.75 673 ASN A CA 1
ATOM 5559 C C . ASN A 1 673 ? 6.508 35.315 -27.042 1.00 72.75 673 ASN A C 1
ATOM 5561 O O . ASN A 1 673 ? 6.583 34.692 -25.980 1.00 72.75 673 ASN A O 1
ATOM 5565 N N . LEU A 1 674 ? 5.360 35.871 -27.449 1.00 80.88 674 LEU A N 1
ATOM 5566 C CA . LEU A 1 674 ? 4.106 35.709 -26.722 1.00 80.88 674 LEU A CA 1
ATOM 5567 C C . LEU A 1 674 ? 3.549 34.303 -26.968 1.00 80.88 674 LEU A C 1
ATOM 5569 O O . LEU A 1 674 ? 3.133 33.962 -28.071 1.00 80.88 674 LEU A O 1
ATOM 5573 N N . TYR A 1 675 ? 3.536 33.478 -25.923 1.00 84.00 675 TYR A N 1
ATOM 5574 C CA . TYR A 1 675 ? 3.041 32.109 -26.016 1.00 84.00 675 TYR A CA 1
ATOM 5575 C C . TYR A 1 675 ? 1.506 32.084 -25.975 1.00 84.00 675 TYR A C 1
ATOM 5577 O O . TYR A 1 675 ? 0.904 32.360 -24.938 1.00 84.00 675 TYR A O 1
ATOM 5585 N N . VAL A 1 676 ? 0.871 31.739 -27.098 1.00 86.81 676 VAL A N 1
ATOM 5586 C CA . VAL A 1 676 ? -0.597 31.762 -27.266 1.00 86.81 676 VAL A CA 1
ATOM 5587 C C . VAL A 1 676 ? -1.339 30.786 -26.339 1.00 86.81 676 VAL A C 1
ATOM 5589 O O . VAL A 1 676 ? -2.451 31.075 -25.905 1.00 86.81 676 VAL A O 1
ATOM 5592 N N . ASN A 1 677 ? -0.699 29.678 -25.954 1.00 88.06 677 ASN A N 1
ATOM 5593 C CA . ASN A 1 677 ? -1.236 28.691 -25.008 1.00 88.06 677 ASN A CA 1
ATOM 5594 C C . ASN A 1 677 ? -0.783 28.958 -23.563 1.00 88.06 677 ASN A C 1
ATOM 5596 O O . ASN A 1 677 ? -0.694 28.037 -22.749 1.00 88.06 677 ASN A O 1
ATOM 5600 N N . THR A 1 678 ? -0.450 30.212 -23.236 1.00 87.62 678 THR A N 1
ATOM 5601 C CA . THR A 1 678 ? -0.171 30.612 -21.852 1.00 87.62 678 THR A CA 1
ATOM 5602 C C . THR A 1 678 ? -1.356 30.288 -20.948 1.00 87.62 678 THR A C 1
ATOM 5604 O O . THR A 1 678 ? -2.493 30.199 -21.406 1.00 87.62 678 THR A O 1
ATOM 5607 N N . ARG A 1 679 ? -1.106 30.106 -19.653 1.00 84.81 679 ARG A N 1
ATOM 5608 C CA . ARG A 1 679 ? -2.161 29.827 -18.680 1.00 84.81 679 ARG A CA 1
ATOM 5609 C C . ARG A 1 679 ? -2.307 30.987 -17.714 1.00 84.81 679 ARG A C 1
ATOM 5611 O O . ARG A 1 679 ? -1.319 31.570 -17.277 1.00 84.81 679 ARG A O 1
ATOM 5618 N N . HIS A 1 680 ? -3.547 31.318 -17.390 1.00 79.44 680 HIS A N 1
ATOM 5619 C CA . HIS A 1 680 ? -3.875 32.223 -16.303 1.00 79.44 680 HIS A CA 1
ATOM 5620 C C . HIS A 1 680 ? -3.564 31.568 -14.945 1.00 79.44 680 HIS A C 1
ATOM 5622 O O . HIS A 1 680 ? -3.435 30.347 -14.856 1.00 79.44 680 HIS A O 1
ATOM 5628 N N . ALA A 1 681 ? -3.537 32.354 -13.863 1.00 72.81 681 ALA A N 1
ATOM 5629 C CA . ALA A 1 681 ? -3.298 31.884 -12.494 1.00 72.81 681 ALA A CA 1
ATOM 5630 C C . ALA A 1 681 ? -4.256 30.774 -12.009 1.00 72.81 681 ALA A C 1
ATOM 5632 O O . ALA A 1 681 ? -3.956 30.107 -11.025 1.00 72.81 681 ALA A O 1
ATOM 5633 N N . LEU A 1 682 ? -5.392 30.585 -12.688 1.00 73.81 682 LEU A N 1
ATOM 5634 C CA . LEU A 1 682 ? -6.386 29.543 -12.410 1.00 73.81 682 LEU A CA 1
ATOM 5635 C C . LEU A 1 682 ? -6.307 28.333 -13.368 1.00 73.81 682 LEU A C 1
ATOM 5637 O O . LEU A 1 682 ? -7.160 27.458 -13.300 1.00 73.81 682 LEU A O 1
ATOM 5641 N N . GLY A 1 683 ? -5.322 28.280 -14.272 1.00 78.75 683 GLY A N 1
ATOM 5642 C CA . GLY A 1 683 ? -5.088 27.129 -15.158 1.00 78.75 683 GLY A CA 1
ATOM 5643 C C . GLY A 1 683 ? -5.757 27.192 -16.540 1.00 78.75 683 GLY A C 1
ATOM 5644 O O . GLY A 1 683 ? -5.590 26.275 -17.344 1.00 78.75 683 GLY A O 1
ATOM 5645 N N . TRP A 1 684 ? -6.477 28.268 -16.868 1.00 85.75 684 TRP A N 1
ATOM 5646 C CA . TRP A 1 684 ? -7.140 28.447 -18.169 1.00 85.75 684 TRP A CA 1
ATOM 5647 C C . TRP A 1 684 ? -6.248 29.082 -19.236 1.00 85.75 684 TRP A C 1
ATOM 5649 O O . TRP A 1 684 ? -5.415 29.925 -18.919 1.00 85.75 684 TRP A O 1
ATOM 5659 N N . THR A 1 685 ? -6.466 28.736 -20.506 1.00 91.81 685 THR A N 1
ATOM 5660 C CA . THR A 1 685 ? -5.772 29.339 -21.652 1.00 91.81 685 THR A CA 1
ATOM 5661 C C . THR A 1 685 ? -6.567 30.532 -22.200 1.00 91.81 685 THR A C 1
ATOM 5663 O O . THR A 1 685 ? -7.771 30.644 -21.934 1.00 91.81 685 THR A O 1
ATOM 5666 N N . PRO A 1 686 ? -5.947 31.415 -23.007 1.00 93.44 686 PRO A N 1
ATOM 5667 C CA . PRO A 1 686 ? -6.656 32.421 -23.795 1.00 93.44 686 PRO A CA 1
ATOM 5668 C C . PRO A 1 686 ? -7.840 31.849 -24.587 1.00 93.44 686 PRO A C 1
ATOM 5670 O O . PRO A 1 686 ? -8.899 32.474 -24.650 1.00 93.44 686 PRO A O 1
ATOM 5673 N N . LEU A 1 687 ? -7.681 30.640 -25.140 1.00 95.06 687 LEU A N 1
ATOM 5674 C CA . LEU A 1 687 ? -8.712 29.971 -25.930 1.00 95.06 687 LEU A CA 1
ATOM 5675 C C . LEU A 1 687 ? -9.905 29.521 -25.068 1.00 95.06 687 LEU A C 1
ATOM 5677 O O . LEU A 1 687 ? -11.045 29.729 -25.476 1.00 95.06 687 LEU A O 1
ATOM 5681 N N . HIS A 1 688 ? -9.669 29.003 -23.854 1.00 92.69 688 HIS A N 1
ATOM 5682 C CA . HIS A 1 688 ? -10.738 28.682 -22.893 1.00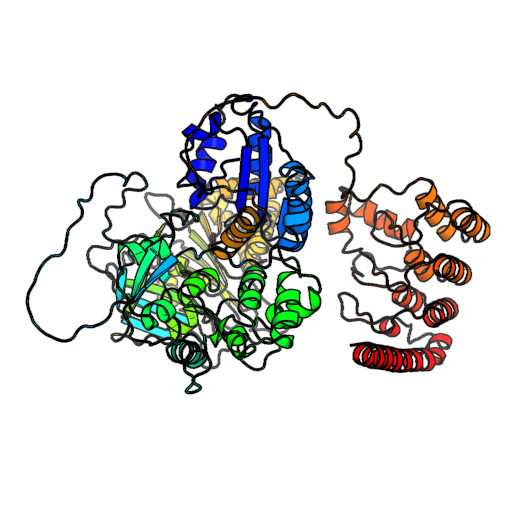 92.69 688 HIS A CA 1
ATOM 5683 C C . HIS A 1 688 ? -11.583 29.904 -22.531 1.00 92.69 688 HIS A C 1
ATOM 5685 O O . HIS A 1 688 ? -12.814 29.830 -22.506 1.00 92.69 688 HIS A O 1
ATOM 5691 N N . LEU A 1 689 ? -10.930 31.041 -22.278 1.00 91.06 689 LEU A N 1
ATOM 5692 C CA . LEU A 1 689 ? -11.627 32.282 -21.954 1.00 91.06 689 LEU A CA 1
ATOM 5693 C C . LEU A 1 689 ? -12.458 32.786 -23.142 1.00 91.06 689 LEU A C 1
ATOM 5695 O O . LEU A 1 689 ? -13.625 33.131 -22.976 1.00 91.06 689 LEU A O 1
ATOM 5699 N N . ALA A 1 690 ? -11.877 32.812 -24.344 1.00 93.38 690 ALA A N 1
ATOM 5700 C CA . ALA A 1 690 ? -12.580 33.265 -25.541 1.00 93.38 690 ALA A CA 1
ATOM 5701 C C . ALA A 1 690 ? -13.784 32.366 -25.885 1.00 93.38 690 ALA A C 1
ATOM 5703 O O . ALA A 1 690 ? -14.839 32.884 -26.261 1.00 93.38 690 ALA A O 1
ATOM 5704 N N . ALA A 1 691 ? -13.646 31.048 -25.693 1.00 93.12 691 ALA A N 1
ATOM 5705 C CA . ALA A 1 691 ? -14.708 30.072 -25.920 1.00 93.12 691 ALA A CA 1
ATOM 5706 C C . ALA A 1 691 ? -15.857 30.197 -24.908 1.00 93.12 691 ALA A C 1
ATOM 5708 O O . ALA A 1 691 ? -17.013 30.277 -25.316 1.00 93.12 691 ALA A O 1
ATOM 5709 N N . THR A 1 692 ? -15.545 30.312 -23.611 1.00 89.44 692 THR A N 1
ATOM 5710 C CA . THR A 1 692 ? -16.539 30.532 -22.539 1.00 89.44 692 THR A CA 1
ATOM 5711 C C . THR A 1 692 ? -17.335 31.826 -22.737 1.00 89.44 692 THR A C 1
ATOM 5713 O O . THR A 1 692 ? -18.494 31.915 -22.343 1.00 89.44 692 THR A O 1
ATOM 5716 N N . LEU A 1 693 ? -16.717 32.848 -23.337 1.00 88.25 693 LEU A N 1
ATOM 5717 C CA . LEU A 1 693 ? -17.358 34.133 -23.625 1.00 88.25 693 LEU A CA 1
ATOM 5718 C C . LEU A 1 693 ? -18.065 34.173 -24.994 1.00 88.25 693 LEU A C 1
ATOM 5720 O O . LEU A 1 693 ? -18.584 35.226 -25.364 1.00 88.25 693 LEU A O 1
ATOM 5724 N N . GLY A 1 694 ? -18.042 33.080 -25.767 1.00 89.25 694 GLY A N 1
ATOM 5725 C CA . GLY A 1 694 ? -18.680 32.982 -27.085 1.00 89.25 694 GLY A CA 1
ATOM 5726 C C . GLY A 1 694 ? -18.101 33.917 -28.157 1.00 89.25 694 GLY A C 1
ATOM 5727 O O . GLY A 1 694 ? -18.820 34.323 -29.071 1.00 89.25 694 GLY A O 1
ATOM 5728 N N . ARG A 1 695 ? -16.823 34.309 -28.052 1.00 92.44 695 ARG A N 1
ATOM 5729 C CA . ARG A 1 695 ? -16.194 35.328 -28.919 1.00 92.44 695 ARG A CA 1
ATOM 5730 C C . ARG A 1 695 ? -15.559 34.696 -30.151 1.00 92.44 695 ARG A C 1
ATOM 5732 O O . ARG A 1 695 ? -14.339 34.572 -30.236 1.00 92.44 695 ARG A O 1
ATOM 5739 N N . SER A 1 696 ? -16.398 34.322 -31.111 1.00 94.06 696 SER A N 1
ATOM 5740 C CA . SER A 1 696 ? -16.013 33.607 -32.336 1.00 94.06 696 SER A CA 1
ATOM 5741 C C . SER A 1 696 ? -14.849 34.252 -33.108 1.00 94.06 696 SER A C 1
ATOM 5743 O O . SER A 1 696 ? -13.909 33.552 -33.479 1.00 94.06 696 SER A O 1
ATOM 5745 N N . GLU A 1 697 ? -14.847 35.578 -33.288 1.00 94.44 697 GLU A N 1
ATOM 5746 C CA . GLU A 1 697 ? -13.764 36.308 -33.979 1.00 94.44 697 GLU A CA 1
ATOM 5747 C C . GLU A 1 697 ? -12.408 36.146 -33.268 1.00 94.44 697 GLU A C 1
ATOM 5749 O O . GLU A 1 697 ? -11.390 35.891 -33.905 1.00 94.44 697 GLU A O 1
ATOM 5754 N N . ILE A 1 698 ? -12.395 36.215 -31.936 1.00 95.88 698 ILE A N 1
ATOM 5755 C CA . ILE A 1 698 ? -11.175 36.067 -31.131 1.00 95.88 698 ILE A CA 1
ATOM 5756 C C . ILE A 1 698 ? -10.715 34.610 -31.091 1.00 95.88 698 ILE A C 1
ATOM 5758 O O . ILE A 1 698 ? -9.517 34.341 -31.155 1.00 95.88 698 ILE A O 1
ATOM 5762 N N . VAL A 1 699 ? -11.651 33.662 -31.010 1.00 96.31 699 VAL A N 1
ATOM 5763 C CA . VAL A 1 699 ? -11.340 32.228 -31.094 1.00 96.31 699 VAL A CA 1
ATOM 5764 C C . VAL A 1 699 ? -10.644 31.917 -32.419 1.00 96.31 699 VAL A C 1
ATOM 5766 O O . VAL A 1 699 ? -9.613 31.248 -32.415 1.00 96.31 699 VAL A O 1
ATOM 5769 N N . GLN A 1 700 ? -11.129 32.475 -33.532 1.00 95.38 700 GLN A N 1
ATOM 5770 C CA . GLN A 1 700 ? -10.467 32.355 -34.832 1.00 95.38 700 GLN A CA 1
ATOM 5771 C C . GLN A 1 700 ? -9.045 32.942 -34.804 1.00 95.38 700 GLN A C 1
ATOM 5773 O O . GLN A 1 700 ? -8.110 32.264 -35.225 1.00 95.38 700 GLN A O 1
ATOM 5778 N N . GLN A 1 701 ? -8.859 34.155 -34.263 1.00 94.38 701 GLN A N 1
ATOM 5779 C CA . GLN A 1 701 ? -7.537 34.794 -34.162 1.00 94.38 701 GLN A CA 1
ATOM 5780 C C . GLN A 1 701 ? -6.536 33.970 -33.336 1.00 94.38 701 GLN A C 1
ATOM 5782 O O . GLN A 1 701 ? -5.365 33.873 -33.697 1.00 94.38 701 GLN A O 1
ATOM 5787 N N . LEU A 1 702 ? -6.983 33.374 -32.227 1.00 95.31 702 LEU A N 1
ATOM 5788 C CA . LEU A 1 702 ? -6.132 32.553 -31.365 1.00 95.31 702 LEU A CA 1
ATOM 5789 C C . LEU A 1 702 ? -5.737 31.238 -32.050 1.00 95.31 702 LEU A C 1
ATOM 5791 O O . LEU A 1 702 ? -4.568 30.860 -31.999 1.00 95.31 702 LEU A O 1
ATOM 5795 N N . LEU A 1 703 ? -6.674 30.567 -32.725 1.00 95.19 703 LEU A N 1
ATOM 5796 C CA . LEU A 1 703 ? -6.401 29.327 -33.462 1.00 95.19 703 LEU A CA 1
ATOM 5797 C C . LEU A 1 703 ? -5.449 29.567 -34.643 1.00 95.19 703 LEU A C 1
ATOM 5799 O O . LEU A 1 703 ? -4.503 28.807 -34.834 1.00 95.19 703 LEU A O 1
ATOM 5803 N N . GLU A 1 704 ? -5.622 30.667 -35.383 1.00 92.88 704 GLU A N 1
ATOM 5804 C CA . GLU A 1 704 ? -4.691 31.074 -36.449 1.00 92.88 704 GLU A CA 1
ATOM 5805 C C . GLU A 1 704 ? -3.284 31.391 -35.922 1.00 92.88 704 GLU A C 1
ATOM 5807 O O . GLU A 1 704 ? -2.296 31.177 -36.624 1.00 92.88 704 GLU A O 1
ATOM 5812 N N . ALA A 1 705 ? -3.182 31.852 -34.674 1.00 90.69 705 ALA A N 1
ATOM 5813 C CA . ALA A 1 705 ? -1.915 32.069 -33.982 1.00 90.69 705 ALA A CA 1
ATOM 5814 C C . ALA A 1 705 ? -1.319 30.788 -33.358 1.00 90.69 705 ALA A C 1
ATOM 5816 O O . ALA A 1 705 ? -0.281 30.865 -32.701 1.00 90.69 705 ALA A O 1
ATOM 5817 N N . GLY A 1 706 ? -1.937 29.619 -33.567 1.00 90.19 706 GLY A N 1
ATOM 5818 C CA . GLY A 1 706 ? -1.444 28.324 -33.091 1.00 90.19 706 GLY A CA 1
ATOM 5819 C C . GLY A 1 706 ? -1.930 27.926 -31.695 1.00 90.19 706 GLY A C 1
ATOM 5820 O O . GLY A 1 706 ? -1.258 27.144 -31.017 1.00 90.19 706 GLY A O 1
ATOM 5821 N N . ALA A 1 707 ? -3.061 28.470 -31.232 1.00 93.88 707 ALA A N 1
ATOM 5822 C CA . ALA A 1 707 ? -3.702 27.967 -30.023 1.00 93.88 707 ALA A CA 1
ATOM 5823 C C . ALA A 1 707 ? -4.092 26.494 -30.202 1.00 93.88 707 ALA A C 1
ATOM 5825 O O . ALA A 1 707 ? -4.621 26.112 -31.244 1.00 93.88 707 ALA A O 1
ATOM 5826 N N . ASP A 1 708 ? -3.830 25.682 -29.184 1.00 91.81 708 ASP A N 1
ATOM 5827 C CA . ASP A 1 708 ? -4.178 24.266 -29.182 1.00 91.81 708 ASP A CA 1
ATOM 5828 C C . ASP A 1 708 ? -5.677 24.111 -28.853 1.00 91.81 708 ASP A C 1
ATOM 5830 O O . ASP A 1 708 ? -6.083 24.449 -27.733 1.00 91.81 708 ASP A O 1
ATOM 5834 N N . PRO A 1 709 ? -6.517 23.642 -29.799 1.00 93.25 709 PRO A N 1
ATOM 5835 C CA . PRO A 1 709 ? -7.949 23.470 -29.568 1.00 93.25 709 PRO A CA 1
ATOM 5836 C C . PRO A 1 709 ? -8.279 22.369 -28.550 1.00 93.25 709 PRO A C 1
ATOM 5838 O O . PRO A 1 709 ? -9.377 22.388 -27.985 1.00 93.25 709 PRO A O 1
ATOM 5841 N N . ASP A 1 710 ? -7.341 21.448 -28.306 1.00 92.94 710 ASP A N 1
ATOM 5842 C CA . ASP A 1 710 ? -7.511 20.272 -27.450 1.00 92.94 710 ASP A CA 1
ATOM 5843 C C . ASP A 1 710 ? -6.805 20.412 -26.097 1.00 92.94 710 ASP A C 1
ATOM 5845 O O . ASP A 1 710 ? -6.871 19.502 -25.265 1.00 92.94 710 ASP A O 1
ATOM 5849 N N . ALA A 1 711 ? -6.179 21.565 -25.834 1.00 90.69 711 ALA A N 1
ATOM 5850 C CA . ALA A 1 711 ? -5.638 21.876 -24.522 1.00 90.69 711 ALA A CA 1
ATOM 5851 C C . ALA A 1 711 ? -6.744 21.761 -23.467 1.00 90.69 711 ALA A C 1
ATOM 5853 O O . ALA A 1 711 ? -7.799 22.380 -23.587 1.00 90.69 711 ALA A O 1
ATOM 5854 N N . ILE A 1 712 ? -6.484 20.992 -22.413 1.00 89.38 712 ILE A N 1
ATOM 5855 C CA . ILE A 1 712 ? -7.392 20.871 -21.272 1.00 89.38 712 ILE A CA 1
ATOM 5856 C C . ILE A 1 712 ? -7.135 21.981 -20.256 1.00 89.38 712 ILE A C 1
ATOM 5858 O O . ILE A 1 712 ? -6.013 22.498 -20.130 1.00 89.38 712 ILE A O 1
ATOM 5862 N N . ASP A 1 713 ? -8.168 22.384 -19.529 1.00 83.06 713 ASP A N 1
ATOM 5863 C CA . ASP A 1 713 ? -8.002 23.218 -18.351 1.00 83.06 713 ASP A CA 1
ATOM 5864 C C . ASP A 1 713 ? -7.394 22.445 -17.169 1.00 83.06 713 ASP A C 1
ATOM 5866 O O . ASP A 1 713 ? -7.386 21.217 -17.108 1.00 83.06 713 ASP A O 1
ATOM 5870 N N . GLU A 1 714 ? -6.817 23.202 -16.239 1.00 79.06 714 GLU A N 1
ATOM 5871 C CA . GLU A 1 714 ? -6.152 22.673 -15.041 1.00 79.06 714 GLU A CA 1
ATOM 5872 C C . GLU A 1 714 ? -6.841 23.172 -13.760 1.00 79.06 714 GLU A C 1
ATOM 5874 O O . GLU A 1 714 ? -6.268 23.149 -12.670 1.00 79.06 714 GLU A O 1
ATOM 5879 N N . PHE A 1 715 ? -8.085 23.651 -13.876 1.00 75.06 715 PHE A N 1
ATOM 5880 C CA . PHE A 1 715 ? -8.845 24.112 -12.724 1.00 75.06 715 PHE A CA 1
ATOM 5881 C C . PHE A 1 715 ? -9.467 22.914 -12.001 1.00 75.06 715 PHE A C 1
ATOM 5883 O O . PHE A 1 715 ? -10.450 22.345 -12.467 1.00 75.06 715 PHE A O 1
ATOM 5890 N N . SER A 1 716 ? -8.915 22.561 -10.839 1.00 68.88 716 SER A N 1
ATOM 5891 C CA . SER A 1 716 ? -9.476 21.541 -9.947 1.00 68.88 716 SER A CA 1
ATOM 5892 C C . SER A 1 716 ? -10.674 22.105 -9.171 1.00 68.88 716 SER A C 1
ATOM 5894 O O . SER A 1 716 ? -11.794 22.166 -9.656 1.00 68.88 716 SER A O 1
ATOM 5896 N N . ASN A 1 717 ? -10.471 22.620 -7.964 1.00 72.38 717 ASN A N 1
ATOM 5897 C CA . ASN A 1 717 ? -11.524 23.289 -7.206 1.00 72.38 717 ASN A CA 1
ATOM 5898 C C . ASN A 1 717 ? -10.984 24.524 -6.489 1.00 72.38 717 ASN A C 1
ATOM 5900 O O . ASN A 1 717 ? -9.790 24.637 -6.206 1.00 72.38 717 ASN A O 1
ATOM 5904 N N . ALA A 1 718 ? -11.883 25.451 -6.153 1.00 68.88 718 ALA A N 1
ATOM 5905 C CA . ALA A 1 718 ? -11.499 26.721 -5.546 1.00 68.88 718 ALA A CA 1
ATOM 5906 C C . ALA A 1 718 ? -10.755 26.556 -4.205 1.00 68.88 718 ALA A C 1
ATOM 5908 O O . ALA A 1 718 ? -9.912 27.389 -3.882 1.00 68.88 718 ALA A O 1
ATOM 5909 N N . GLY A 1 719 ? -11.014 25.483 -3.445 1.00 67.25 719 GLY A N 1
ATOM 5910 C CA . GLY A 1 719 ? -10.323 25.179 -2.185 1.00 67.25 719 GLY A CA 1
ATOM 5911 C C . GLY A 1 719 ? -8.888 24.698 -2.384 1.00 67.25 719 GLY A C 1
ATOM 5912 O O . GLY A 1 719 ? -7.971 25.178 -1.719 1.00 67.25 719 GLY A O 1
ATOM 5913 N N . GLN A 1 720 ? -8.681 23.798 -3.340 1.00 66.44 720 GLN A N 1
ATOM 5914 C CA . GLN A 1 720 ? -7.368 23.290 -3.709 1.00 66.44 720 GLN A CA 1
ATOM 5915 C C . GLN A 1 720 ? -6.502 24.390 -4.332 1.00 66.44 720 GLN A C 1
ATOM 5917 O O . GLN A 1 720 ? -5.382 24.601 -3.877 1.00 66.44 720 GLN A O 1
ATOM 5922 N N . ILE A 1 721 ? -7.044 25.168 -5.274 1.00 66.06 721 ILE A N 1
ATOM 5923 C CA . ILE A 1 721 ? -6.336 26.305 -5.882 1.00 66.06 721 ILE A CA 1
ATOM 5924 C C . ILE A 1 721 ? -6.018 27.381 -4.831 1.00 66.06 721 ILE A C 1
ATOM 5926 O O . ILE A 1 721 ? -4.916 27.932 -4.816 1.00 66.06 721 ILE A O 1
ATOM 5930 N N . ALA A 1 722 ? -6.932 27.646 -3.890 1.00 65.94 722 ALA A N 1
ATOM 5931 C CA . ALA A 1 722 ? -6.667 28.538 -2.760 1.00 65.94 722 ALA A CA 1
ATOM 5932 C C . ALA A 1 722 ? -5.481 28.048 -1.914 1.00 65.94 722 ALA A C 1
ATOM 5934 O O . ALA A 1 722 ? -4.594 28.832 -1.569 1.00 65.94 722 ALA A O 1
ATOM 5935 N N . HIS A 1 723 ? -5.416 26.745 -1.636 1.00 65.62 723 HIS A N 1
ATOM 5936 C CA . HIS A 1 723 ? -4.317 26.133 -0.895 1.00 65.62 723 HIS A CA 1
ATOM 5937 C C . HIS A 1 723 ? -2.983 26.181 -1.664 1.00 65.62 723 HIS A C 1
ATOM 5939 O O . HIS A 1 723 ? -1.964 26.600 -1.109 1.00 65.62 723 HIS A O 1
ATOM 5945 N N . GLU A 1 724 ? -2.990 25.802 -2.943 1.00 64.00 724 GLU A N 1
ATOM 5946 C CA . GLU A 1 724 ? -1.812 25.743 -3.818 1.00 64.00 724 GLU A CA 1
ATOM 5947 C C . GLU A 1 724 ? -1.202 27.130 -4.062 1.00 64.00 724 GLU A C 1
ATOM 5949 O O . GLU A 1 724 ? 0.017 27.306 -3.972 1.00 64.00 724 GLU A O 1
ATOM 5954 N N . HIS A 1 725 ? -2.048 28.140 -4.279 1.00 58.03 725 HIS A N 1
ATOM 5955 C CA . HIS A 1 725 ? -1.627 29.508 -4.588 1.00 58.03 725 HIS A CA 1
ATOM 5956 C C . HIS A 1 725 ? -1.580 30.434 -3.365 1.00 58.03 725 HIS A C 1
ATOM 5958 O O . HIS A 1 725 ? -1.244 31.611 -3.498 1.00 58.03 725 HIS A O 1
ATOM 5964 N N . ARG A 1 726 ? -1.867 29.915 -2.159 1.00 65.19 726 ARG A N 1
ATOM 5965 C CA . ARG A 1 726 ? -1.971 30.689 -0.904 1.00 65.19 726 ARG A CA 1
ATOM 5966 C C . ARG A 1 726 ? -2.952 31.864 -1.001 1.00 65.19 726 ARG A C 1
ATOM 5968 O O . ARG A 1 726 ? -2.734 32.918 -0.402 1.00 65.19 726 ARG A O 1
ATOM 5975 N N . LEU A 1 727 ? -4.018 31.685 -1.768 1.00 64.00 727 LEU A N 1
ATOM 5976 C CA . LEU A 1 727 ? -5.117 32.635 -1.891 1.00 64.00 727 LEU A CA 1
ATOM 5977 C C . LEU A 1 727 ? -6.216 32.253 -0.898 1.00 64.00 727 LEU A C 1
ATOM 5979 O O . LEU A 1 727 ? -6.310 31.105 -0.472 1.00 64.00 727 LEU A O 1
ATOM 5983 N N . ARG A 1 728 ? -7.077 33.197 -0.509 1.00 63.91 728 ARG A N 1
ATOM 5984 C CA . ARG A 1 728 ? -8.292 32.818 0.226 1.00 63.91 728 ARG A CA 1
ATOM 5985 C C . ARG A 1 728 ? -9.273 32.199 -0.762 1.00 63.91 728 ARG A C 1
ATOM 5987 O O . ARG A 1 728 ? -9.374 32.663 -1.894 1.00 63.91 728 ARG A O 1
ATOM 5994 N N . TYR A 1 729 ? -10.049 31.222 -0.307 1.00 72.94 729 TYR A N 1
ATOM 5995 C CA . TYR A 1 729 ? -11.117 30.593 -1.092 1.00 72.94 729 TYR A CA 1
ATOM 5996 C C . TYR A 1 729 ? -12.004 31.622 -1.820 1.00 72.94 729 TYR A C 1
ATOM 5998 O O . TYR A 1 729 ? -12.210 31.537 -3.027 1.00 72.94 729 TYR A O 1
ATOM 6006 N N . TYR A 1 730 ? -12.427 32.671 -1.107 1.00 64.62 730 TYR A N 1
ATOM 6007 C CA . TYR A 1 730 ? -13.220 33.767 -1.672 1.00 64.62 730 TYR A CA 1
ATOM 6008 C C . TYR A 1 730 ? -12.474 34.617 -2.706 1.00 64.62 730 TYR A C 1
ATOM 6010 O O . TYR A 1 730 ? -13.108 35.167 -3.598 1.00 64.62 730 TYR A O 1
ATOM 6018 N N . ASP A 1 731 ? -11.147 34.742 -2.612 1.00 70.56 731 ASP A N 1
ATOM 6019 C CA . ASP A 1 731 ? -10.369 35.448 -3.632 1.00 70.56 731 ASP A CA 1
ATOM 6020 C C . ASP A 1 731 ? -10.308 34.619 -4.926 1.00 70.56 731 ASP A C 1
ATOM 6022 O O . ASP A 1 731 ? -10.426 35.192 -6.002 1.00 70.56 731 ASP A O 1
ATOM 6026 N N . VAL A 1 732 ? -10.217 33.286 -4.837 1.00 70.88 732 VAL A N 1
ATOM 6027 C CA . VAL A 1 732 ? -10.263 32.386 -6.006 1.00 70.88 732 VAL A CA 1
ATOM 6028 C C . VAL A 1 732 ? -11.632 32.420 -6.684 1.00 70.88 732 VAL A C 1
ATOM 6030 O O . VAL A 1 732 ? -11.698 32.556 -7.904 1.00 70.88 732 VAL A O 1
ATOM 6033 N N . LEU A 1 733 ? -12.718 32.366 -5.905 1.00 70.62 733 LEU A N 1
ATOM 6034 C CA . LEU A 1 733 ? -14.076 32.515 -6.438 1.00 70.62 733 LEU A CA 1
ATOM 6035 C C . LEU A 1 733 ? -14.295 33.894 -7.069 1.00 70.62 733 LEU A C 1
ATOM 6037 O O . LEU A 1 733 ? -14.813 33.974 -8.176 1.00 70.62 733 LEU A O 1
ATOM 6041 N N . ARG A 1 734 ? -13.819 34.970 -6.425 1.00 72.06 734 ARG A N 1
ATOM 6042 C CA . ARG A 1 734 ? -13.902 36.327 -6.982 1.00 72.06 734 ARG A CA 1
ATOM 6043 C C . ARG A 1 734 ? -13.125 36.455 -8.291 1.00 72.06 734 ARG A C 1
ATOM 6045 O O . ARG A 1 734 ? -13.622 37.089 -9.208 1.00 72.06 734 ARG A O 1
ATOM 6052 N N . ILE A 1 735 ? -11.919 35.888 -8.388 1.00 70.56 735 ILE A N 1
ATOM 6053 C CA . ILE A 1 735 ? -11.124 35.889 -9.630 1.00 70.56 735 ILE A CA 1
ATOM 6054 C C . ILE A 1 735 ? -11.875 35.119 -10.723 1.00 70.56 735 ILE A C 1
ATOM 6056 O O . ILE A 1 735 ? -12.006 35.609 -11.837 1.00 70.56 735 ILE A O 1
ATOM 6060 N N . ARG A 1 736 ? -12.431 33.949 -10.399 1.00 71.69 736 ARG A N 1
ATOM 6061 C CA . ARG A 1 736 ? -13.218 33.128 -11.328 1.00 71.69 736 ARG A CA 1
ATOM 6062 C C . ARG A 1 736 ? -14.459 33.856 -11.860 1.00 71.69 736 ARG A C 1
ATOM 6064 O O . ARG A 1 736 ? -14.669 33.881 -13.067 1.00 71.69 736 ARG A O 1
ATOM 6071 N N . GLU A 1 737 ? -15.225 34.488 -10.980 1.00 70.56 737 GLU A N 1
ATOM 6072 C CA . GLU A 1 737 ? -16.435 35.241 -11.330 1.00 70.56 737 GLU A CA 1
ATOM 6073 C C . GLU A 1 737 ? -16.110 36.537 -12.096 1.00 70.56 737 GLU A C 1
ATOM 6075 O O . GLU A 1 737 ? -16.734 36.846 -13.105 1.00 70.56 737 GLU A O 1
ATOM 6080 N N . HIS A 1 738 ? -15.092 37.287 -11.658 1.00 68.81 738 HIS A N 1
ATOM 6081 C CA . HIS A 1 738 ? -14.762 38.604 -12.213 1.00 68.81 738 HIS A CA 1
ATOM 6082 C C . HIS A 1 738 ? -13.912 38.547 -13.495 1.00 68.81 738 HIS A C 1
ATOM 6084 O O . HIS A 1 738 ? -13.957 39.467 -14.317 1.00 68.81 738 HIS A O 1
ATOM 6090 N N . GLU A 1 739 ? -13.083 37.515 -13.665 1.00 68.62 739 GLU A N 1
ATOM 6091 C CA . GLU A 1 739 ? -12.164 37.413 -14.805 1.00 68.62 739 GLU A CA 1
ATOM 6092 C C . GLU A 1 739 ? -12.637 36.445 -15.895 1.00 68.62 739 GLU A C 1
ATOM 6094 O O . GLU A 1 739 ? -12.198 36.605 -17.033 1.00 68.62 739 GLU A O 1
ATOM 6099 N N . PHE A 1 740 ? -13.539 35.499 -15.597 1.00 69.25 740 PHE A N 1
ATOM 6100 C CA . PHE A 1 740 ? -13.956 34.472 -16.559 1.00 69.25 740 PHE A CA 1
ATOM 6101 C C . PHE A 1 740 ? -15.443 34.535 -16.913 1.00 69.25 740 PHE A C 1
ATOM 6103 O O . PHE A 1 740 ? -15.755 35.005 -18.005 1.00 69.25 740 PHE A O 1
ATOM 6110 N N . ASN A 1 741 ? -16.355 34.065 -16.056 1.00 66.06 741 ASN A N 1
ATOM 6111 C CA . ASN A 1 741 ? -17.805 34.108 -16.305 1.00 66.06 741 ASN A CA 1
ATOM 6112 C C . ASN A 1 741 ? -18.582 33.799 -15.005 1.00 66.06 741 ASN A C 1
ATOM 6114 O O . ASN A 1 741 ? -18.159 32.932 -14.237 1.00 66.06 741 ASN A O 1
ATOM 6118 N N . ASP A 1 742 ? -19.714 34.465 -14.772 1.00 61.88 742 ASP A N 1
ATOM 6119 C CA . ASP A 1 742 ? -20.629 34.235 -13.643 1.00 61.88 742 ASP A CA 1
ATOM 6120 C C . ASP A 1 742 ? -21.532 32.998 -13.835 1.00 61.88 742 ASP A C 1
ATOM 6122 O O . ASP A 1 742 ? -22.098 32.482 -12.871 1.00 61.88 742 ASP A O 1
ATOM 6126 N N . MET A 1 743 ? -21.612 32.461 -15.057 1.00 57.06 743 MET A N 1
ATOM 6127 C CA . MET A 1 743 ? -22.386 31.254 -15.386 1.00 57.06 743 MET A CA 1
ATOM 6128 C C . MET A 1 743 ? -21.767 29.936 -14.882 1.00 57.06 743 MET A C 1
ATOM 6130 O O . MET A 1 743 ? -22.418 28.891 -14.921 1.00 57.06 743 MET A O 1
ATOM 6134 N N . LEU A 1 744 ? -20.518 29.943 -14.403 1.00 60.38 744 LEU A N 1
ATOM 6135 C CA . LEU A 1 744 ? -19.859 28.742 -13.883 1.00 60.38 744 LEU A CA 1
ATOM 6136 C C . LEU A 1 744 ? -20.213 28.527 -12.406 1.00 60.38 744 LEU A C 1
ATOM 6138 O O . LEU A 1 744 ? -19.809 29.306 -11.546 1.00 60.38 744 LEU A O 1
ATOM 6142 N N . ALA A 1 745 ? -20.901 27.426 -12.085 1.00 56.31 745 ALA A N 1
ATOM 6143 C CA . ALA A 1 745 ? -21.239 27.081 -10.704 1.00 56.31 745 ALA A CA 1
ATOM 6144 C C . ALA A 1 745 ? -19.988 27.036 -9.795 1.00 56.31 745 ALA A C 1
ATOM 6146 O O . ALA A 1 745 ? -19.003 26.353 -10.086 1.00 56.31 745 ALA A O 1
ATOM 6147 N N . ASN A 1 746 ? -20.044 27.750 -8.664 1.00 54.19 746 ASN A N 1
ATOM 6148 C CA . ASN A 1 746 ? -18.907 27.987 -7.758 1.00 54.19 746 ASN A CA 1
ATOM 6149 C C . ASN A 1 746 ? -18.367 26.732 -7.043 1.00 54.19 746 ASN A C 1
ATOM 6151 O O . ASN A 1 746 ? -17.305 26.782 -6.423 1.00 54.19 746 ASN A O 1
ATOM 6155 N N . ASN A 1 747 ? -19.096 25.619 -7.093 1.00 51.91 747 ASN A N 1
ATOM 6156 C CA . ASN A 1 747 ? -18.803 24.374 -6.382 1.00 51.91 747 ASN A CA 1
ATOM 6157 C C . ASN A 1 747 ? -18.525 23.181 -7.312 1.00 51.91 747 ASN A C 1
ATOM 6159 O O . ASN A 1 747 ? -18.427 22.056 -6.825 1.00 51.91 747 ASN A O 1
ATOM 6163 N N . VAL A 1 748 ? -18.416 23.409 -8.623 1.00 54.50 748 VAL A N 1
ATOM 6164 C CA . VAL A 1 748 ? -18.212 22.347 -9.613 1.00 54.50 748 VAL A CA 1
ATOM 6165 C C . VAL A 1 748 ? -16.799 22.466 -10.182 1.00 54.50 748 VAL A C 1
ATOM 6167 O O . VAL A 1 748 ? -16.400 23.517 -10.688 1.00 54.50 748 VAL A O 1
ATOM 6170 N N . SER A 1 749 ? -16.025 21.394 -10.018 1.00 61.00 749 SER A N 1
ATOM 6171 C CA . SER A 1 749 ? -14.749 21.193 -10.709 1.00 61.00 749 SER A CA 1
ATOM 6172 C C . SER A 1 749 ? -15.042 21.001 -12.200 1.00 61.00 749 SER A C 1
ATOM 6174 O O . SER A 1 749 ? -16.118 20.525 -12.539 1.00 61.00 749 SER A O 1
ATOM 6176 N N . PHE A 1 750 ? -14.161 21.450 -13.089 1.00 64.56 750 PHE A N 1
ATOM 6177 C CA . PHE A 1 750 ? -14.301 21.236 -14.539 1.00 64.56 750 PHE A CA 1
ATOM 6178 C C . PHE A 1 750 ? -13.007 20.653 -15.106 1.00 64.56 750 PHE A C 1
ATOM 6180 O O . PHE A 1 750 ? -12.716 20.826 -16.280 1.00 64.56 750 PHE A O 1
ATOM 6187 N N . LEU A 1 751 ? -12.224 19.967 -14.279 1.00 77.62 751 LEU A N 1
ATOM 6188 C CA . LEU A 1 751 ? -10.890 19.516 -14.627 1.00 77.62 751 LEU A CA 1
ATOM 6189 C C . LEU A 1 751 ? -10.930 18.622 -15.872 1.00 77.62 751 LEU A C 1
ATOM 6191 O O . LEU A 1 751 ? -11.701 17.659 -15.945 1.00 77.62 751 LEU A O 1
ATOM 6195 N N . GLY A 1 752 ? -10.081 18.937 -16.848 1.00 79.44 752 GLY A N 1
ATOM 6196 C CA . GLY A 1 752 ? -10.033 18.208 -18.116 1.00 79.44 752 GLY A CA 1
ATOM 6197 C C . GLY A 1 752 ? -10.944 18.788 -19.204 1.00 79.44 752 GLY A C 1
ATOM 6198 O O . GLY A 1 752 ? -11.137 18.148 -20.234 1.00 79.44 752 GLY A O 1
ATOM 6199 N N . THR A 1 753 ? -11.518 19.976 -19.002 1.00 88.75 753 THR A N 1
ATOM 6200 C CA . THR A 1 753 ? -12.443 20.610 -19.955 1.00 88.75 753 THR A CA 1
ATOM 6201 C C . THR A 1 753 ? -11.668 21.366 -21.039 1.00 88.75 753 THR A C 1
ATOM 6203 O O . THR A 1 753 ? -10.758 22.135 -20.739 1.00 88.75 753 THR A O 1
ATOM 6206 N N . THR A 1 754 ? -12.033 21.157 -22.307 1.00 94.19 754 THR A N 1
ATOM 6207 C CA . THR A 1 754 ? -11.418 21.819 -23.480 1.00 94.19 754 THR A CA 1
ATOM 6208 C C . THR A 1 754 ? -12.187 23.069 -23.916 1.00 94.19 754 THR A C 1
ATOM 6210 O O . THR A 1 754 ? -13.325 23.301 -23.501 1.00 94.19 754 THR A O 1
ATOM 6213 N N . ALA A 1 755 ? -11.624 23.857 -24.838 1.00 94.31 755 ALA A N 1
ATOM 6214 C CA . ALA A 1 755 ? -12.318 25.006 -25.430 1.00 94.31 755 ALA A CA 1
ATOM 6215 C C . ALA A 1 755 ? -13.660 24.627 -26.087 1.00 94.31 755 ALA A C 1
ATOM 6217 O O . ALA A 1 755 ? -14.613 25.404 -26.034 1.00 94.31 755 ALA A O 1
ATOM 6218 N N . LEU A 1 756 ? -13.768 23.419 -26.650 1.00 95.56 756 LEU A N 1
ATOM 6219 C CA . LEU A 1 756 ? -15.001 22.929 -27.271 1.00 95.56 756 LEU A CA 1
ATOM 6220 C C . LEU A 1 756 ? -16.112 22.667 -26.249 1.00 95.56 756 LEU A C 1
ATOM 6222 O O . LEU A 1 756 ? -17.269 22.971 -26.531 1.00 95.56 756 LEU A O 1
ATOM 6226 N N . HIS A 1 757 ? -15.775 22.185 -25.051 1.00 93.62 757 HIS A N 1
ATOM 6227 C CA . HIS A 1 757 ? -16.743 22.055 -23.959 1.00 93.62 757 HIS A CA 1
ATOM 6228 C C . HIS A 1 757 ? -17.279 23.421 -23.523 1.00 93.62 757 HIS A C 1
ATOM 6230 O O . HIS A 1 757 ? -18.487 23.603 -23.412 1.00 93.62 757 HIS A O 1
ATOM 6236 N N . TYR A 1 758 ? -16.388 24.399 -23.329 1.00 90.94 758 TYR A N 1
ATOM 6237 C CA . TYR A 1 758 ? -16.779 25.752 -22.936 1.00 90.94 758 TYR A CA 1
ATOM 6238 C C . TYR A 1 758 ? -17.626 26.456 -24.005 1.00 90.94 758 TYR A C 1
ATOM 6240 O O . TYR A 1 758 ? -18.573 27.160 -23.665 1.00 90.94 758 TYR A O 1
ATOM 6248 N N . ALA A 1 759 ? -17.341 26.229 -25.290 1.00 92.88 759 ALA A N 1
ATOM 6249 C CA . ALA A 1 759 ? -18.162 26.742 -26.385 1.00 92.88 759 ALA A CA 1
ATOM 6250 C C . ALA A 1 759 ? -19.567 26.108 -26.426 1.00 92.88 759 ALA A C 1
ATOM 6252 O O . ALA A 1 759 ? -20.533 26.811 -26.728 1.00 92.88 759 ALA A O 1
ATOM 6253 N N . CYS A 1 760 ? -19.677 24.809 -26.108 1.00 91.94 760 CYS A N 1
ATOM 6254 C CA . CYS A 1 760 ? -20.961 24.109 -25.988 1.00 91.94 760 CYS A CA 1
ATOM 6255 C C . CYS A 1 760 ? -21.759 24.613 -24.782 1.00 91.94 760 CYS A C 1
ATOM 6257 O O . CYS A 1 760 ? -22.925 24.952 -24.943 1.00 91.94 760 CYS A O 1
ATOM 6259 N N . LEU A 1 761 ? -21.107 24.772 -23.626 1.00 88.06 761 LEU A N 1
ATOM 6260 C CA . LEU A 1 761 ? -21.711 25.345 -22.420 1.00 88.06 761 LEU A CA 1
ATOM 6261 C C . LEU A 1 761 ? -22.224 26.776 -22.652 1.00 88.06 761 LEU A C 1
ATOM 6263 O O . LEU A 1 761 ? -23.290 27.141 -22.170 1.00 88.06 761 LEU A O 1
ATOM 6267 N N . ALA A 1 762 ? -21.477 27.586 -23.406 1.00 86.75 762 ALA A N 1
ATOM 6268 C CA . ALA A 1 762 ? -21.877 28.944 -23.770 1.00 86.75 762 ALA A CA 1
ATOM 6269 C C . ALA A 1 762 ? -22.949 28.996 -24.880 1.00 86.75 762 ALA A C 1
ATOM 6271 O O . ALA A 1 762 ? -23.335 30.091 -25.289 1.00 86.75 762 ALA A O 1
ATOM 6272 N N . SER A 1 763 ? -23.385 27.845 -25.412 1.00 88.88 763 SER A N 1
ATOM 6273 C CA . SER A 1 763 ? -24.328 27.721 -26.536 1.00 88.88 763 SER A CA 1
ATOM 6274 C C . SER A 1 763 ? -23.957 28.582 -27.758 1.00 88.88 763 SER A C 1
ATOM 6276 O O . SER A 1 763 ? -24.807 29.066 -28.504 1.00 88.88 763 SER A O 1
ATOM 6278 N N . SER A 1 764 ? -22.655 28.781 -28.003 1.00 90.69 764 SER A N 1
ATOM 6279 C CA . SER A 1 764 ? -22.162 29.634 -29.091 1.00 90.69 764 SER A CA 1
ATOM 6280 C C . SER A 1 764 ? -21.909 28.818 -30.360 1.00 90.69 764 SER A C 1
ATOM 6282 O O . SER A 1 764 ? -20.790 28.365 -30.614 1.00 90.69 764 SER A O 1
ATOM 6284 N N . ILE A 1 765 ? -22.941 28.659 -31.196 1.00 93.31 765 ILE A N 1
ATOM 6285 C CA . ILE A 1 765 ? -22.888 27.852 -32.432 1.00 93.31 765 ILE A CA 1
ATOM 6286 C C . ILE A 1 765 ? -21.721 28.253 -33.344 1.00 93.31 765 ILE A C 1
ATOM 6288 O O . ILE A 1 765 ? -21.032 27.387 -33.884 1.00 93.31 765 ILE A O 1
ATOM 6292 N N . GLU A 1 766 ? -21.467 29.552 -33.524 1.00 94.62 766 GLU A N 1
ATOM 6293 C CA . GLU A 1 766 ? -20.377 30.000 -34.400 1.00 94.62 766 GLU A CA 1
ATOM 6294 C C . GLU A 1 766 ? -18.997 29.655 -33.824 1.00 94.62 766 GLU A C 1
ATOM 6296 O O . GLU A 1 766 ? -18.109 29.233 -34.563 1.00 94.62 766 GLU A O 1
ATOM 6301 N N . THR A 1 767 ? -18.827 29.740 -32.503 1.00 95.56 767 THR A N 1
ATOM 6302 C CA . THR A 1 767 ? -17.584 29.331 -31.834 1.00 95.56 767 THR A CA 1
ATOM 6303 C C . THR A 1 767 ? -17.361 27.823 -31.950 1.00 95.56 767 THR A C 1
ATOM 6305 O O . THR A 1 767 ? -16.251 27.388 -32.261 1.00 95.56 767 THR A O 1
ATOM 6308 N N . ILE A 1 768 ? -18.421 27.024 -31.778 1.00 96.06 768 ILE A N 1
ATOM 6309 C CA . ILE A 1 768 ? -18.375 25.567 -31.957 1.00 96.06 768 ILE A CA 1
ATOM 6310 C C . ILE A 1 768 ? -17.961 25.226 -33.395 1.00 96.06 768 ILE A C 1
ATOM 6312 O O . ILE A 1 768 ? -17.017 24.465 -33.600 1.00 96.06 768 ILE A O 1
ATOM 6316 N N . LYS A 1 769 ? -18.582 25.858 -34.402 1.00 95.75 769 LYS A N 1
ATOM 6317 C CA . LYS A 1 769 ? -18.228 25.666 -35.821 1.00 95.75 769 LYS A CA 1
ATOM 6318 C C . LYS A 1 769 ? -16.770 26.012 -36.116 1.00 95.75 769 LYS A C 1
ATOM 6320 O O . LYS A 1 769 ? -16.127 25.300 -36.885 1.00 95.75 769 LYS A O 1
ATOM 6325 N N . ILE A 1 770 ? -16.244 27.091 -35.539 1.00 96.94 770 ILE A N 1
ATOM 6326 C CA . ILE A 1 770 ? -14.839 27.482 -35.712 1.00 96.94 770 ILE A CA 1
ATOM 6327 C C . ILE A 1 770 ? -13.905 26.421 -35.121 1.00 96.94 770 ILE A C 1
ATOM 6329 O O . ILE A 1 770 ? -12.996 25.965 -35.814 1.00 96.94 770 ILE A O 1
ATOM 6333 N N . LEU A 1 771 ? -14.160 25.960 -33.894 1.00 96.56 771 LEU A N 1
ATOM 6334 C CA . LEU A 1 771 ? -13.362 24.906 -33.258 1.00 96.56 771 LEU A CA 1
ATOM 6335 C C . LEU A 1 771 ? -13.412 23.588 -34.052 1.00 96.56 771 LEU A C 1
ATOM 6337 O O . LEU A 1 771 ? -12.377 22.955 -34.253 1.00 96.56 771 LEU A O 1
ATOM 6341 N N . MET A 1 772 ? -14.577 23.215 -34.594 1.00 95.25 772 MET A N 1
ATOM 6342 C CA . MET A 1 772 ? -14.719 22.047 -35.477 1.00 95.25 772 MET A CA 1
ATOM 6343 C C . MET A 1 772 ? -13.894 22.185 -36.768 1.00 95.25 772 MET A C 1
ATOM 6345 O O . MET A 1 772 ? -13.224 21.241 -37.184 1.00 95.25 772 MET A O 1
ATOM 6349 N N . ARG A 1 773 ? -13.896 23.367 -37.406 1.00 94.50 773 ARG A N 1
ATOM 6350 C CA . ARG A 1 773 ? -13.084 23.634 -38.614 1.00 94.50 773 ARG A CA 1
ATOM 6351 C C . ARG A 1 773 ? -11.584 23.493 -38.340 1.00 94.50 773 ARG A C 1
ATOM 6353 O O . ARG A 1 773 ? -10.851 23.045 -39.218 1.00 94.50 773 ARG A O 1
ATOM 6360 N N . HIS A 1 774 ? -11.150 23.829 -37.126 1.00 94.62 774 HIS A N 1
ATOM 6361 C CA . HIS A 1 774 ? -9.772 23.664 -36.650 1.00 94.62 774 HIS A CA 1
ATOM 6362 C C . HIS A 1 774 ? -9.501 22.293 -36.007 1.00 94.62 774 HIS A C 1
ATOM 6364 O O . HIS A 1 774 ? -8.476 22.112 -35.360 1.00 94.62 774 HIS A O 1
ATOM 6370 N N . LYS A 1 775 ? -10.372 21.300 -36.243 1.00 92.19 775 LYS A N 1
ATOM 6371 C CA . LYS A 1 775 ? -10.213 19.899 -35.817 1.00 92.19 775 LYS A CA 1
ATOM 6372 C C . LYS A 1 775 ? -10.124 19.690 -34.297 1.00 92.19 775 LYS A C 1
ATOM 6374 O O . LYS A 1 775 ? -9.458 18.754 -33.860 1.00 92.19 775 LYS A O 1
ATOM 6379 N N . ALA A 1 776 ? -10.832 20.497 -33.507 1.00 95.31 776 ALA A N 1
ATOM 6380 C CA . ALA A 1 776 ? -11.003 20.237 -32.078 1.00 95.31 776 ALA A CA 1
ATOM 6381 C C . ALA A 1 776 ? -11.648 18.858 -31.850 1.00 95.31 776 ALA A C 1
ATOM 6383 O O . ALA A 1 776 ? -12.663 18.535 -32.477 1.00 95.31 776 ALA A O 1
ATOM 6384 N N . ASN A 1 777 ? -11.077 18.049 -30.966 1.00 93.94 777 ASN A N 1
ATOM 6385 C CA . ASN A 1 777 ? -11.510 16.698 -30.657 1.00 93.94 777 ASN A CA 1
ATOM 6386 C C . ASN A 1 777 ? -12.842 16.706 -29.883 1.00 93.94 777 ASN A C 1
ATOM 6388 O O . ASN A 1 777 ? -12.890 17.113 -28.718 1.00 93.94 777 ASN A O 1
ATOM 6392 N N . PRO A 1 778 ? -13.937 16.199 -30.478 1.00 95.19 778 PRO A N 1
ATOM 6393 C CA . PRO A 1 778 ? -15.241 16.206 -29.834 1.00 95.19 778 PRO A CA 1
ATOM 6394 C C . PRO A 1 778 ? -15.457 15.002 -28.899 1.00 95.19 778 PRO A C 1
ATOM 6396 O O . PRO A 1 778 ? -16.549 14.841 -28.359 1.00 95.19 778 PRO A O 1
ATOM 6399 N N . HIS A 1 779 ? -14.452 14.134 -28.721 1.00 93.94 779 HIS A N 1
ATOM 6400 C CA . HIS A 1 779 ? -14.525 12.924 -27.891 1.00 93.94 779 HIS A CA 1
ATOM 6401 C C . HIS A 1 779 ? -13.729 13.011 -26.588 1.00 93.94 779 HIS A C 1
ATOM 6403 O O . HIS A 1 779 ? -13.684 12.015 -25.868 1.00 93.94 779 HIS A O 1
ATOM 6409 N N . VAL A 1 780 ? -13.093 14.150 -26.291 1.00 90.94 780 VAL A N 1
ATOM 6410 C CA . VAL A 1 780 ? -12.410 14.354 -25.004 1.00 90.94 780 VAL A CA 1
ATOM 6411 C C . VAL A 1 780 ? -13.446 14.293 -23.888 1.00 90.94 780 VAL A C 1
ATOM 6413 O O . VAL A 1 780 ? -14.449 14.995 -23.949 1.00 90.94 780 VAL A O 1
ATOM 6416 N N . GLU A 1 781 ? -13.202 13.445 -22.895 1.00 90.81 781 GLU A N 1
ATOM 6417 C CA . GLU A 1 781 ? -14.023 13.332 -21.693 1.00 90.81 781 GLU A CA 1
ATOM 6418 C C . GLU A 1 781 ? -13.338 14.092 -20.555 1.00 90.81 781 GLU A C 1
ATOM 6420 O O . GLU A 1 781 ? -12.147 13.887 -20.305 1.00 90.81 781 GLU A O 1
ATOM 6425 N N . ASN A 1 782 ? -14.076 14.962 -19.865 1.00 84.50 782 ASN A N 1
ATOM 6426 C CA . ASN A 1 782 ? -13.576 15.606 -18.649 1.00 84.50 782 ASN A CA 1
ATOM 6427 C C . ASN A 1 782 ? -13.609 14.641 -17.443 1.00 84.50 782 ASN A C 1
ATOM 6429 O O . ASN A 1 782 ? -13.971 13.470 -17.571 1.00 84.50 782 ASN A O 1
ATOM 6433 N N . GLU A 1 783 ? -13.258 15.111 -16.243 1.00 82.69 783 GLU A N 1
ATOM 6434 C CA . GLU A 1 783 ? -13.225 14.273 -15.029 1.00 82.69 783 GLU A CA 1
ATOM 6435 C C . GLU A 1 783 ? -14.560 13.578 -14.673 1.00 82.69 783 GLU A C 1
ATOM 6437 O O . GLU A 1 783 ? -14.558 12.579 -13.949 1.00 82.69 783 GLU A O 1
ATOM 6442 N N . PHE A 1 784 ? -15.695 14.075 -15.184 1.00 77.69 784 PHE A N 1
ATOM 6443 C CA . PHE A 1 784 ? -17.021 13.473 -14.992 1.00 77.69 784 PHE A CA 1
ATOM 6444 C C . PHE A 1 784 ? -17.370 12.440 -16.067 1.00 77.69 784 PHE A C 1
ATOM 6446 O O . PHE A 1 784 ? -18.420 11.804 -15.985 1.00 77.69 784 PHE A O 1
ATOM 6453 N N . GLY A 1 785 ? -16.503 12.249 -17.063 1.00 83.44 785 GLY A N 1
ATOM 6454 C CA . GLY A 1 785 ? -16.784 11.418 -18.229 1.00 83.44 785 GLY A CA 1
ATOM 6455 C C . GLY A 1 785 ? -17.694 12.097 -19.256 1.00 83.44 785 GLY A C 1
ATOM 6456 O O . GLY A 1 785 ? -18.207 11.412 -20.137 1.00 83.44 785 GLY A O 1
ATOM 6457 N N . HIS A 1 786 ? -17.937 13.408 -19.136 1.00 89.06 786 HIS A N 1
ATOM 6458 C CA . HIS A 1 786 ? -18.776 14.158 -20.072 1.00 89.06 786 HIS A CA 1
ATOM 6459 C C . HIS A 1 786 ? -17.950 14.646 -21.261 1.00 89.06 786 HIS A C 1
ATOM 6461 O O . HIS A 1 786 ? -16.820 15.104 -21.091 1.00 89.06 786 HIS A O 1
ATOM 6467 N N . LYS A 1 787 ? -18.544 14.574 -22.449 1.00 93.44 787 LYS A N 1
ATOM 6468 C CA . LYS A 1 787 ? -18.024 15.086 -23.719 1.00 93.44 787 LYS A CA 1
ATOM 6469 C C . LYS A 1 787 ? -18.556 16.496 -23.985 1.00 93.44 787 LYS A C 1
ATOM 6471 O O . LYS A 1 787 ? -19.566 16.888 -23.402 1.00 93.44 787 LYS A O 1
ATOM 6476 N N . PRO A 1 788 ? -17.978 17.253 -24.937 1.00 93.94 788 PRO A N 1
ATOM 6477 C CA . PRO A 1 788 ? -18.468 18.589 -25.270 1.00 93.94 788 PRO A CA 1
ATOM 6478 C C . PRO A 1 788 ? -19.959 18.641 -25.621 1.00 93.94 788 PRO A C 1
ATOM 6480 O O . PRO A 1 788 ? -20.652 19.561 -25.202 1.00 93.94 788 PRO A O 1
ATOM 6483 N N . ILE A 1 789 ? -20.463 17.636 -26.346 1.00 93.38 789 ILE A N 1
ATOM 6484 C CA . ILE A 1 789 ? -21.873 17.570 -26.758 1.00 93.38 789 ILE A CA 1
ATOM 6485 C C . ILE A 1 789 ? -22.841 17.480 -25.567 1.00 93.38 789 ILE A C 1
ATOM 6487 O O . ILE A 1 789 ? -23.973 17.940 -25.683 1.00 93.38 789 ILE A O 1
ATOM 6491 N N . ASP A 1 790 ? -22.389 16.954 -24.424 1.00 91.00 790 ASP A N 1
ATOM 6492 C CA . ASP A 1 790 ? -23.209 16.789 -23.217 1.00 91.00 790 ASP A CA 1
ATOM 6493 C C . ASP A 1 790 ? -23.491 18.129 -22.512 1.00 91.00 790 ASP A C 1
ATOM 6495 O O . ASP A 1 790 ? -24.309 18.186 -21.598 1.00 91.00 790 ASP A O 1
ATOM 6499 N N . TYR A 1 791 ? -22.821 19.207 -22.935 1.00 88.44 791 TYR A N 1
ATOM 6500 C CA . TYR A 1 791 ? -23.004 20.566 -22.418 1.00 88.44 791 TYR A CA 1
ATOM 6501 C C . TYR A 1 791 ? -23.868 21.462 -23.317 1.00 88.44 791 TYR A C 1
ATOM 6503 O O . TYR A 1 791 ? -24.024 22.640 -23.006 1.00 88.44 791 TYR A O 1
ATOM 6511 N N . LEU A 1 792 ? -24.407 20.946 -24.428 1.00 88.50 792 LEU A N 1
ATOM 6512 C CA . LEU A 1 792 ? -25.339 21.700 -25.271 1.00 88.50 792 LEU A CA 1
ATOM 6513 C C . LEU A 1 792 ? -26.697 21.853 -24.576 1.00 88.50 792 LEU A C 1
ATOM 6515 O O . LEU A 1 792 ? -27.242 20.875 -24.069 1.00 88.50 792 LEU A O 1
ATOM 6519 N N . ASP A 1 793 ? -27.251 23.066 -24.595 1.00 81.31 793 ASP A N 1
ATOM 6520 C CA . ASP A 1 793 ? -28.579 23.342 -24.043 1.00 81.31 793 ASP A CA 1
ATOM 6521 C C . ASP A 1 793 ? -29.669 22.660 -24.890 1.00 81.31 793 ASP A C 1
ATOM 6523 O O . ASP A 1 793 ? -29.917 23.026 -26.042 1.00 81.31 793 ASP A O 1
ATOM 6527 N N . ASP A 1 794 ? -30.319 21.649 -24.314 1.00 75.19 794 ASP A N 1
ATOM 6528 C CA . ASP A 1 794 ? -31.380 20.868 -24.952 1.00 75.19 794 ASP A CA 1
ATOM 6529 C C . ASP A 1 794 ? -32.748 21.573 -24.945 1.00 75.19 794 ASP A C 1
ATOM 6531 O O . ASP A 1 794 ? -33.729 21.019 -25.451 1.00 75.19 794 ASP A O 1
ATOM 6535 N N . GLN A 1 795 ? -32.813 22.803 -24.421 1.00 77.00 795 GLN A N 1
ATOM 6536 C CA . GLN A 1 795 ? -34.002 23.657 -24.412 1.00 77.00 795 GLN A CA 1
ATOM 6537 C C . GLN A 1 795 ? -33.932 24.793 -25.444 1.00 77.00 795 GLN A C 1
ATOM 6539 O O . GLN A 1 795 ? -34.973 25.362 -25.788 1.00 77.00 795 GLN A O 1
ATOM 6544 N N . ASP A 1 796 ? -32.747 25.105 -25.982 1.00 82.44 796 ASP A N 1
ATOM 6545 C CA . ASP A 1 796 ? -32.575 26.121 -27.024 1.00 82.44 796 ASP A CA 1
ATOM 6546 C C . ASP A 1 796 ? -32.892 25.541 -28.415 1.00 82.44 796 ASP A C 1
ATOM 6548 O O . ASP A 1 796 ? -32.221 24.646 -28.931 1.00 82.44 796 ASP A O 1
ATOM 6552 N N . THR A 1 797 ? -33.923 26.085 -29.067 1.00 83.81 797 THR A N 1
ATOM 6553 C CA . THR A 1 797 ? -34.384 25.640 -30.391 1.00 83.81 797 THR A CA 1
ATOM 6554 C C . THR A 1 797 ? -33.322 25.715 -31.490 1.00 83.81 797 THR A C 1
ATOM 6556 O O . THR A 1 797 ? -33.342 24.889 -32.406 1.00 83.81 797 THR A O 1
ATOM 6559 N N . GLU A 1 798 ? -32.395 26.674 -31.420 1.00 84.31 798 GLU A N 1
ATOM 6560 C CA . GLU A 1 798 ? -31.312 26.805 -32.396 1.00 84.31 798 GLU A CA 1
ATOM 6561 C C . GLU A 1 798 ? -30.246 25.724 -32.158 1.00 84.31 798 GLU A C 1
ATOM 6563 O O . GLU A 1 798 ? -29.797 25.078 -33.111 1.00 84.31 798 GLU A O 1
ATOM 6568 N N . ILE A 1 799 ? -29.933 25.426 -30.892 1.00 89.31 799 ILE A N 1
ATOM 6569 C CA . ILE A 1 799 ? -29.005 24.357 -30.492 1.00 89.31 799 ILE A CA 1
ATOM 6570 C C . ILE A 1 799 ? -29.566 22.972 -30.813 1.00 89.31 799 ILE A C 1
ATOM 6572 O O . ILE A 1 799 ? -28.852 22.155 -31.396 1.00 89.31 799 ILE A O 1
ATOM 6576 N N . ILE A 1 800 ? -30.851 22.719 -30.548 1.00 87.94 800 ILE A N 1
ATOM 6577 C CA . ILE A 1 800 ? -31.524 21.459 -30.909 1.00 87.94 800 ILE A CA 1
ATOM 6578 C C . ILE A 1 800 ? -31.376 21.181 -32.410 1.00 87.94 800 ILE A C 1
ATOM 6580 O O . ILE A 1 800 ? -31.097 20.051 -32.816 1.00 87.94 800 ILE A O 1
ATOM 6584 N N . SER A 1 801 ? -31.512 22.217 -33.246 1.00 87.62 801 SER A N 1
ATOM 6585 C CA . SER A 1 801 ? -31.326 22.091 -34.696 1.00 87.62 801 SER A CA 1
ATOM 6586 C C . SER A 1 801 ? -29.866 21.838 -35.107 1.00 87.62 801 SER A C 1
ATOM 6588 O O . SER A 1 801 ? -29.612 21.301 -36.187 1.00 87.62 801 SER A O 1
ATOM 6590 N N . PHE A 1 802 ? -28.909 22.179 -34.239 1.00 91.56 802 PHE A N 1
ATOM 6591 C CA . PHE A 1 802 ? -27.471 22.028 -34.451 1.00 91.56 802 PHE A CA 1
ATOM 6592 C C . PHE A 1 802 ? -26.898 20.698 -33.922 1.00 91.56 802 PHE A C 1
ATOM 6594 O O . PHE A 1 802 ? -25.893 20.226 -34.455 1.00 91.56 802 PHE A O 1
ATOM 6601 N N . ILE A 1 803 ? -27.543 20.036 -32.950 1.00 90.31 803 ILE A N 1
ATOM 6602 C CA . ILE A 1 803 ? -27.113 18.730 -32.403 1.00 90.31 803 ILE A CA 1
ATOM 6603 C C . ILE A 1 803 ? -26.788 17.693 -33.499 1.00 90.31 803 ILE A C 1
ATOM 6605 O O . ILE A 1 803 ? -25.719 17.080 -33.415 1.00 90.31 803 ILE A O 1
ATOM 6609 N N . PRO A 1 804 ? -27.608 17.504 -34.558 1.00 93.12 804 PRO A N 1
ATOM 6610 C CA . PRO A 1 804 ? -27.287 16.549 -35.621 1.00 93.12 804 PRO A CA 1
ATOM 6611 C C . PRO A 1 804 ? -25.967 16.861 -36.340 1.00 93.12 804 PRO A C 1
ATOM 6613 O O . PRO A 1 804 ? -25.235 15.948 -36.713 1.00 93.12 804 PRO A O 1
ATOM 6616 N N . VAL A 1 805 ? -25.630 18.146 -36.494 1.00 93.62 805 VAL A N 1
ATOM 6617 C CA . VAL A 1 805 ? -24.370 18.594 -37.109 1.00 93.62 805 VAL A CA 1
ATOM 6618 C C . VAL A 1 805 ? -23.180 18.242 -36.212 1.00 93.62 805 VAL A C 1
ATOM 6620 O O . VAL A 1 805 ? -22.156 17.765 -36.701 1.00 93.62 805 VAL A O 1
ATOM 6623 N N . MET A 1 806 ? -23.320 18.419 -34.895 1.00 92.94 806 MET A N 1
ATOM 6624 C CA . MET A 1 806 ? -22.289 18.042 -33.925 1.00 92.94 806 MET A CA 1
ATOM 6625 C C . MET A 1 806 ? -22.084 16.520 -33.870 1.00 92.94 806 MET A C 1
ATOM 6627 O O . MET A 1 806 ? -20.950 16.043 -33.864 1.00 92.94 806 MET A O 1
ATOM 6631 N N . GLN A 1 807 ? -23.170 15.742 -33.900 1.00 93.12 807 GLN A N 1
ATOM 6632 C CA . GLN A 1 807 ? -23.114 14.276 -33.949 1.00 93.12 807 GLN A CA 1
ATOM 6633 C C . GLN A 1 807 ? -22.449 13.770 -35.233 1.00 93.12 807 GLN A C 1
ATOM 6635 O O . GLN A 1 807 ? -21.621 12.859 -35.183 1.00 93.12 807 GLN A O 1
ATOM 6640 N N . GLN A 1 808 ? -22.763 14.389 -36.375 1.00 94.62 808 GLN A N 1
ATOM 6641 C CA . GLN A 1 808 ? -22.111 14.078 -37.643 1.00 94.62 808 GLN A CA 1
ATOM 6642 C C . GLN A 1 808 ? -20.602 14.354 -37.569 1.00 94.62 808 GLN A C 1
ATOM 6644 O O . GLN A 1 808 ? -19.805 13.492 -37.934 1.00 94.62 808 GLN A O 1
ATOM 6649 N N . TYR A 1 809 ? -20.195 15.505 -37.029 1.00 95.44 809 TYR A N 1
ATOM 6650 C CA . TYR A 1 809 ? -18.778 15.823 -36.843 1.00 95.44 809 TYR A CA 1
ATOM 6651 C C . TYR A 1 809 ? -18.063 14.835 -35.917 1.00 95.44 809 TYR A C 1
ATOM 6653 O O . TYR A 1 809 ? -16.946 14.422 -36.213 1.00 95.44 809 TYR A O 1
ATOM 6661 N N . MET A 1 810 ? -18.703 14.392 -34.831 1.00 95.06 810 MET A N 1
ATOM 6662 C CA . MET A 1 810 ? -18.150 13.350 -33.957 1.00 95.06 810 MET A CA 1
ATOM 6663 C C . MET A 1 810 ? -17.871 12.048 -34.710 1.00 95.06 810 MET A C 1
ATOM 6665 O O . MET A 1 810 ? -16.822 11.433 -34.499 1.00 95.06 810 MET A O 1
ATOM 6669 N N . GLN A 1 811 ? -18.786 11.634 -35.585 1.00 92.06 811 GLN A N 1
ATOM 6670 C CA . GLN A 1 811 ? -18.607 10.443 -36.409 1.00 92.06 811 GLN A CA 1
ATOM 6671 C C . GLN A 1 811 ? -17.467 10.630 -37.420 1.00 92.06 811 GLN A C 1
ATOM 6673 O O . GLN A 1 811 ? -16.544 9.819 -37.457 1.00 92.06 811 GLN A O 1
ATOM 6678 N N . GLU A 1 812 ? -17.478 11.731 -38.175 1.00 91.94 812 GLU A N 1
ATOM 6679 C CA . GLU A 1 812 ? -16.444 12.051 -39.168 1.00 91.94 812 GLU A CA 1
ATOM 6680 C C . GLU A 1 812 ? -15.049 12.175 -38.538 1.00 91.94 812 GLU A C 1
ATOM 6682 O O . GLU A 1 812 ? -14.058 11.715 -39.110 1.00 91.94 812 GLU A O 1
ATOM 6687 N N . TYR A 1 813 ? -14.962 12.750 -37.336 1.00 91.94 813 TYR A N 1
ATOM 6688 C CA . TYR A 1 813 ? -13.722 12.834 -36.573 1.00 91.94 813 TYR A CA 1
ATOM 6689 C C . TYR A 1 813 ? -13.229 11.446 -36.142 1.00 91.94 813 TYR A C 1
ATOM 6691 O O . TYR A 1 813 ? -12.034 11.163 -36.222 1.00 91.94 813 TYR A O 1
ATOM 6699 N N . GLY A 1 814 ? -14.136 10.552 -35.733 1.00 86.00 814 GLY A N 1
ATOM 6700 C CA . GLY A 1 814 ? -13.808 9.156 -35.429 1.00 86.00 814 GLY A CA 1
ATOM 6701 C C . GLY A 1 814 ? -13.193 8.435 -36.631 1.00 86.00 814 GLY A C 1
ATOM 6702 O O . GLY A 1 814 ? -12.102 7.868 -36.520 1.00 86.00 814 GLY A O 1
ATOM 6703 N N . ASP A 1 815 ? -13.833 8.554 -37.795 1.00 86.69 815 ASP A N 1
ATOM 6704 C CA . ASP A 1 815 ? -13.352 7.977 -39.055 1.00 86.69 815 ASP A CA 1
ATOM 6705 C C . ASP A 1 815 ? -12.007 8.587 -39.492 1.00 86.69 815 ASP A C 1
ATOM 6707 O O . ASP A 1 815 ? -11.133 7.894 -40.021 1.00 86.69 815 ASP A O 1
ATOM 6711 N N . TYR A 1 816 ? -11.813 9.891 -39.270 1.00 87.56 816 TYR A N 1
ATOM 6712 C CA . TYR A 1 816 ? -10.555 10.594 -39.532 1.00 87.56 816 TYR A CA 1
ATOM 6713 C C . TYR A 1 816 ? -9.406 10.059 -38.669 1.00 87.56 816 TYR A C 1
ATOM 6715 O O . TYR A 1 816 ? -8.329 9.768 -39.195 1.00 87.56 816 TYR A O 1
ATOM 6723 N N . ILE A 1 817 ? -9.633 9.872 -37.366 1.00 85.56 817 ILE A N 1
ATOM 6724 C CA . ILE A 1 817 ? -8.637 9.299 -36.453 1.00 85.56 817 ILE A CA 1
ATOM 6725 C C . ILE A 1 817 ? -8.337 7.839 -36.811 1.00 85.56 817 ILE A C 1
ATOM 6727 O O . ILE A 1 817 ? -7.179 7.424 -36.763 1.00 85.56 817 ILE A O 1
ATOM 6731 N N . GLU A 1 818 ? -9.338 7.049 -37.204 1.00 81.75 818 GLU A N 1
ATOM 6732 C CA . GLU A 1 818 ? -9.115 5.672 -37.654 1.00 81.75 818 GLU A CA 1
ATOM 6733 C C . GLU A 1 818 ? -8.285 5.622 -38.945 1.00 81.75 818 GLU A C 1
ATOM 6735 O O . GLU A 1 818 ? -7.335 4.842 -39.036 1.00 81.75 818 GLU A O 1
ATOM 6740 N N . LYS A 1 819 ? -8.553 6.513 -39.908 1.00 82.94 819 LYS A N 1
ATOM 6741 C CA . LYS A 1 819 ? -7.727 6.662 -41.117 1.00 82.94 819 LYS A CA 1
ATOM 6742 C C . LYS A 1 819 ? -6.294 7.075 -40.798 1.00 82.94 819 LYS A C 1
ATOM 6744 O O . LYS A 1 819 ? -5.382 6.461 -41.343 1.00 82.94 819 LYS A O 1
ATOM 6749 N N . LEU A 1 820 ? -6.082 8.037 -39.896 1.00 79.56 820 LEU A N 1
ATOM 6750 C CA . LEU A 1 820 ? -4.739 8.415 -39.443 1.00 79.56 820 LEU A CA 1
ATOM 6751 C C . LEU A 1 820 ? -4.008 7.232 -38.804 1.00 79.56 820 LEU A C 1
ATOM 6753 O O . LEU A 1 820 ? -2.863 6.973 -39.157 1.00 79.56 820 LEU A O 1
ATOM 6757 N N . LYS A 1 821 ? -4.683 6.455 -37.947 1.00 75.56 821 LYS A N 1
ATOM 6758 C CA . LYS A 1 821 ? -4.119 5.230 -37.354 1.00 75.56 821 LYS A CA 1
ATOM 6759 C C . LYS A 1 821 ? -3.770 4.185 -38.414 1.00 75.56 821 LYS A C 1
ATOM 6761 O O . LYS A 1 821 ? -2.764 3.496 -38.279 1.00 75.56 821 LYS A O 1
ATOM 6766 N N . ILE A 1 822 ? -4.583 4.039 -39.461 1.00 79.62 822 ILE A N 1
ATOM 6767 C CA . ILE A 1 822 ? -4.310 3.125 -40.582 1.00 79.62 822 ILE A CA 1
ATOM 6768 C C . ILE A 1 822 ? -3.127 3.621 -41.423 1.00 79.62 822 ILE A C 1
ATOM 6770 O O . ILE A 1 822 ? -2.288 2.816 -41.816 1.00 79.62 822 ILE A O 1
ATOM 6774 N N . GLU A 1 823 ? -3.040 4.919 -41.710 1.00 73.44 823 GLU A N 1
ATOM 6775 C CA . GLU A 1 823 ? -1.918 5.513 -42.445 1.00 73.44 823 GLU A CA 1
ATOM 6776 C C . GLU A 1 823 ? -0.614 5.457 -41.651 1.00 73.44 823 GLU A C 1
ATOM 6778 O O . GLU A 1 823 ? 0.436 5.163 -42.215 1.00 73.44 823 GLU A O 1
ATOM 6783 N N . GLU A 1 824 ? -0.672 5.673 -40.341 1.00 65.38 824 GLU A N 1
ATOM 6784 C CA . GLU A 1 824 ? 0.462 5.519 -39.438 1.00 65.38 824 GLU A CA 1
ATOM 6785 C C . GLU A 1 824 ? 0.912 4.052 -39.381 1.00 65.38 824 GLU A C 1
ATOM 6787 O O . GLU A 1 824 ? 2.081 3.772 -39.622 1.00 65.38 824 GLU A O 1
ATOM 6792 N N . ARG A 1 825 ? -0.019 3.094 -39.249 1.00 65.88 825 ARG A N 1
ATOM 6793 C CA . ARG A 1 825 ? 0.253 1.645 -39.386 1.00 65.88 825 ARG A CA 1
ATOM 6794 C C . ARG A 1 825 ? 0.779 1.209 -40.757 1.00 65.88 825 ARG A C 1
ATOM 6796 O O . ARG A 1 825 ? 1.227 0.080 -40.865 1.00 65.88 825 ARG A O 1
ATOM 6803 N N . ARG A 1 826 ? 0.639 2.032 -41.802 1.00 57.59 826 ARG A N 1
ATOM 6804 C CA . ARG A 1 826 ? 1.229 1.798 -43.134 1.00 57.59 826 ARG A CA 1
ATOM 6805 C C . ARG A 1 826 ? 2.609 2.444 -43.288 1.00 57.59 826 ARG A C 1
ATOM 6807 O O . ARG A 1 826 ? 3.316 2.110 -44.235 1.00 57.59 826 ARG A O 1
ATOM 6814 N N . LYS A 1 827 ? 2.942 3.427 -42.442 1.00 55.50 827 LYS A N 1
ATOM 6815 C CA . LYS A 1 827 ? 4.273 4.052 -42.363 1.00 55.50 827 LYS A CA 1
ATOM 6816 C C . LYS A 1 827 ? 5.235 3.228 -41.501 1.00 55.50 827 LYS A C 1
ATOM 6818 O O . LYS A 1 827 ? 6.438 3.301 -41.739 1.00 55.50 827 LYS A O 1
ATOM 6823 N N . PHE A 1 828 ? 4.699 2.493 -40.527 1.00 38.19 828 PHE A N 1
ATOM 6824 C CA . PHE A 1 828 ? 5.350 1.373 -39.842 1.00 38.19 828 PHE A CA 1
ATOM 6825 C C . PHE A 1 828 ? 5.198 0.087 -40.654 1.00 38.19 828 PHE A C 1
ATOM 6827 O O . PHE A 1 828 ? 6.106 -0.767 -40.545 1.00 38.19 828 PHE A O 1
#

Organism: Euroglyphus maynei (NCBI:txid6958)

InterPro domains:
  IPR001094 Flavodoxin-like [PR00369] (23-34)
  IPR001094 Flavodoxin-like [PR00369] (57-67)
  IPR001094 Flavodoxin-like [PR00369] (81-100)
  IPR001433 Oxidoreductase FAD/NAD(P)-binding [PF00175] (444-541)
  IPR001709 Flavoprotein pyridine nucleotide cytochrome reductase [PR00371] (372-379)
  IPR001709 Flavoprotein pyridine nucleotide cytochrome reductase [PR00371] (406-415)
  IPR001709 Flavoprotein pyridine nucleotide cytochrome reductase [PR00371] (443-462)
  IPR001709 Flavoprotein pyridine nucleotide cytochrome reductase [PR00371] (467-476)
  IPR001709 Flavoprotein pyridine nucleotide cytochrome reductase [PR00371] (480-491)
  IPR001709 Flavoprotein pyridine nucleotide cytochrome reductase [PR00371] (511-527)
  IPR002110 Ankyrin repeat [PF00023] (683-713)
  IPR002110 Ankyrin repeat [PF00023] (752-782)
  IPR002110 Ankyrin repeat [PS50088] (682-714)
  IPR002110 Ankyrin repeat [PS50088] (751-783)
  IPR002110 Ankyrin repeat [SM00248] (647-676)
  IPR002110 Ankyrin repeat [SM00248] (682-711)
  IPR002110 Ankyrin repeat [SM00248] (751-780)
  IPR003097 Sulfite reductase [NADPH] flavoprotein alpha-component-like, FAD-binding [PF00667] (177-411)
  IPR008254 Flavodoxin/nitric oxide synthase [PF00258] (4-103)
  IPR008254 Flavodoxin/nitric oxide synthase [PS50902] (1-118)

Foldseek 3Di:
DADDDAFLQPDPLVCLLVAQEEEEEFEAFFQRDGDPSNVVVLVVLPDPPQAQQSQQNHEYAYEYEAAPLHPCTSVSRVVVVVSCVSSNYHYPDDYWGWHCPPLLGGVVRVVVVVLVVCPSVPDPVLNVLLPPPLDDDDFQKDKDFDDPPDDDDDDDDPPPPDDDDDPPDDDDVDPADPQRFDWWAWADWDFQFDPPDPWTKIKIKTFADPRDFDALQKKKWFQFWDDPVLLVLLQVLQDDPDPDPQFAHFDQFTWMQMDGPPQADDDHCSDNVVSCNPPVPGDGPNCCRTGWFPQFQFFDLLLLSNQLSQAPDPVLNVVSVCSNVVVPSPVVSVVTVQQVQGNSNVLVVRSRRNRNDYPSCSPVNTFTRDIAIFAWQAACVVPVGMTMGIDIWDWDGGVDPDIRGDRHRVRSNPADRPPHIIGIDMDGFPADDDDDDPQAAEEEEEEASQCRSVNRVLNNCVVVVRANYEYQYEDADPRGRPGPVVVCVVCVVSRRYDYHYFHQHNDVVDGGDSLNRCLVCLVVVCCSCPVRVYAYEYTYDDSCVVVSNLVSQLVSCVVVVDDVPDPDDSVVSNVVSVVCVVVNSYDYGRPRPVPVVTVNVVSSVSVSCVSSVVHDGDDDDDDDDDDDDDPPDDPDPDPDPQDQQDPLSVVLLVCLVVLPLVVNLCSLVVDVPDDQQRAHLQQDGSLLQNLLVLPLSVNLVSVVSPHDQQDWGAHAALVVSCVVVVHPSVVSLCCCPVRGHVLDDRGDGFGQDGSLLSNQLSLNPSNNVSSLVSPRQQCRATPVRDGSLNNHDPPDPVSVVCSVVSVVSNVVSVVVVVVVVVVVVVVD

Secondary structure (DSSP, 8-state):
-------TTTS-GGGGGG-SEEEEEEE-BTTTBPPGGGHHHHHHHT-TTS-TTTTTT-EEEEEEEE-TTSTTTTHHHHHHHHHHHHTTPEESSPPEEEETTSTT-THHHHHHHHHHHHHHHS-GGGGGGSS---PPPPPSEEEEE-------------------S---S---S-S--SSS-EEEEEEEEEE-S-TTSSS-EEEEEEE--TT----TTEEEEEE----HHHHHHHHHTT--S---TT-----TT-EEEEEE-TTT----TTSHHHHHHHHS-SEEHHHIIIIIB-TTSPPPHHHHHHHHHT--SHHHHHHHHHHHHTS-HHHHIIIIITTT--HHHHHHH-TTTGGGS-HHHHHHHSPBPPPEEEEB-S-TTT-TTEEEEEEE--EE--SSSSPEE-HHHHHHHTPPTTT-EEEEEEEE-S--PPSS---S-EEEEEEGGGGHHHHHHHHHHHHTT---EEEEEEES-TTTS-TTHHHHHHHHHTTSEEEEEEETTTSSSS---HHHHHHHTHHHHHHHHHTS--EEEEE-S-SSHHHHHHHHHHHHHHHHH--TT----HHHHHHHHHHHHHTTSEEE----------HHHHHHHHHHHHHTT--PPP---------------------SSPPPPPHHHHHHHHHHHHT-HHHHHHHHHH-TT--TT---TTS--HHHHHHHTT-HHHHHHHHHTT--TTPBP----HHHHHHHHT--HHHHHHHHHHHT-TTS-TT---TT-BHHHHHHHTT-HHHHHHHHHTT--TT---TTS--GGGGS-TT-HHHHHHHHHHHHHHHHHHHHHHHHHHHHHHH-

pLDDT: mean 79.61, std 18.87, range [21.59, 98.25]